Protein AF-0000000083205370 (afdb_homodimer)

pLDDT: mean 94.01, std 11.06, range [28.67, 98.94]

Foldseek 3Di:
DDPPPPPPPPPPPPPPQPAAEDEVVVCPVVADQQARQQVLVVVLVVDPQAGAYEYAYAAERGEHEQPNFDWDFDADFVAFTDIAGESHENESHEHYEYHDNQYEYEYFDGHAHAEAYLYENYEYARYEYYYQEALKWKWAWADADPVQRKTKTFTDPSFAWDDDPQFIKGDGPPDIARQLAWKWKCAVVVLFGDQQRVQATADPPFSRPWGWDDDDVRMIMTDTDTDHGHDDHGIMMMGNHHPSPQARYAHYEHESYENYEYEHYEQQATRHEPYEYEQYEDYEYYAYEQHHDPPDPDSAGYQEEPYEYELAAEEYYHAQYEAARHQYEPYEFFYFKWFFAADDDQFKTKTWAPANSRFQDDRDAAFWKKFWAAQFARDGQDIWGFHGWADPGRTMIMTGTPGGCVPPYDGGIIMTTLRRFYEYEAAQYEYERYAYEHYEDAAQDAYEAEHYEYAEQAAPYEYEADPDHSRTHHAYAHYEAAHYEYEEYNSNNDDHANYEADYPHNDHDQPQFRHEAYAHEHYEAEYQEQAHEAHERYEHAEAAHYEYHYDVPDHYDDDDANEHYESYPNYHHYHYHYPDPDDRGYHYD/DDPPPPPPPPPPPPPPQPAAEDEVVVCPVVADQQARQQVLVVVVVVDPQEHAYEYAYAAERGEHEQPNFDWDFDADFVAFTDIAGESHENESHEHYEYHDNQYEYEYFDGHAHAEAYLYENYEYARYEYYYQEALKWKWAWADADPVQRKTKTFTDPSFAWDDDPQFIKGDGPPDIARQLADKWKCALVVLFGDQQRVQATADPPFSRPWGWDDDDVRMIMTDTDTDHDHDDHGIMMMGNHHPSPQARYAHYEHESYENYEYEHYEFQATRHEPYEYEQYEDYEYYAYEQHHDPPDPDSAGYQEEPYEYELAAEEYYHAQYEAARHQYEPYEFFYFKWFFAADDDQFKTKTWAPANSRFQDDRDAAFWKKFWAAQFARDTQDIWGFHGWADPGRTMIMTGTPGGCVPPYDGGIIMTTLRRFYEYEAAQYEYESYAYEHYEDAAQDAYEAEHYEYAEQAAPYEYEADPDHSRTHHAYAHYEAAHYEYEEYNSNNDDHANYEADYPHNDHDQPQFRHEAYAHEHYEAEYQEQAHEAHERYEHAEAAHYEYHYDVPDHYDDDDANYHYESYPPYHHYHYHYPDPDDRGYHYD

Secondary structure (DSSP, 8-state):
-------------------EEEEGGGGTTSSBTTB-HHHHHHHHHHS-TTS-EEEEPPSSEEEE-STTSEEEEE--TTS--EEEEEEEEEES-EEEEEEEEEEEEEE-SS-EEEEEES-EEEEEEEEEEEESS-SSEEEEEEEEETTTTEEEEE--TTS-EEEETTEEEEEETTEEES--BEEEEEETTTTEEPTTGGGT---TTGGGS-EEEEEETTEEEEE---SSSPPPTT-EEEEEE-TTSS--B-SEEEEEEEEEEEEEEEE--BBS-SEEEEEEEEEEEEEEEE-PPTT-----SBSS-SEEEES-EEEEEEES-EEES-SS-SEEEEEEEEEEEEEEETTEEEEE--SGGGTT-----TT-EEEEE-TTT--EEEEEEEEEEEE-SSSEEEEEESS--TTT--TT-EEEETTS-EEEEEES-EEES-SS-SEEE--SS-EEEES-EEE-SS-SEEE---SSSS-EE---S-EEEES-EE-S--TTSS---SEEE----SS--TT--SEEEEEEES-EEEESSS--EEEESEEEEEEES-EEEE--SS-------SEEEES-EEEEEES-EE-SSS---EEE-/-------------------EEEEGGGGTTSSBTTB-HHHHHHHHHHS-TTS-EEEEPPSSEEEE-STTSEEEEE--TTS--EEEEEEEEEES-EEEEEEEEEEEEEE-SS-EEEEEES-EEEEEEEEEEEESS-SSEEEEEEEEETTTTEEEEE--TTS-EEEETTEEEEEETTEEES--BEEEEEETTTTEEPTTGGGT---TTGGGS-EEEEEETTEEEEE---SSSPPPTT-EEEEEE-TTTS--B-SEEEEEEEEEEEEEEEE--BBS-SEEEEEEEEEEEEEEEE-PPTT-----SBSS-SEEEES-EEEEEEES-EEES-SS-SEEEEEEEEEEEEEEETTEEEEE--SGGGTT-----TT-EEEEE-TTT--EEEEEEEEEEEE-SSSEEEEEESS--TTT--TT-EEEETTS-EEEEEES-EEES-SS-SEEE--SS-EEEES-EEE-SS-SEEE---SSSS-EE---S-EEEES-EE-S---SSS---SEEE----SS--TT--SEEEEEEES-EEEESSS--EEEESEEEEEEES-EEEE--SS-------SEEEES-EEEEEES-EE-SSS---EEE-

Sequence (1178 aa):
MGTVILLVSMVCGTASARTGVIDIADYKGRYDTQDMTPFVYTLLESIPADKPVKLVFPEGTYHFRPEFAAGKYHCITNHDNGYRHFAFPLTGRRNIEIDGGGSEFIFHGRIIPFLIEDSHGVTLRNFTVDWEVPFTLEAKVTTADAETQRVEIEIPDEFGHAVENGKLIMRAEGWEERIPGENIVFDPRTMATAYRSDDYYIPKPDNFDIRVTPTAPGRYELHTRFVRALPPVGTILTFKGVFTQNRHSPAIHATASSGVLVEDVTIHHCGGMGLIAEKADNVTVRRLQVVLRKGSPRMITTTADATHFCNCRGTVLIEECVFENMLDDATNVHGSYVRVTGITAPDQVIARINHPQQAGYEFAGKGDEIDVVDAETLLAKHTLRVKKSERINAHYIRLTFTAPVEGRLTVGDGLENMSWYPELIFRNNVVRNNRARSILVSTPRKVVVEGNTFSSMMSAILFEGDMDHWYESGAVRDVTIRNNRFLDGTYGGADFPTIFINPHQKKEVPGHPYERNITIEGNLFRTFNEQLLRAKSVGGLIFRDNTIELSEKYKPYNDLPTIDIRSSQQVVIKNNRYKKPGKISIVRKMGTVILLVSMVCGTASARTGVIDIADYKGRYDTQDMTPFVYTLLESIPADKPVKLVFPEGTYHFRPEFAAGKYHCITNHDNGYRHFAFPLTGRRNIEIDGGGSEFIFHGRIIPFLIEDSHGVTLRNFTVDWEVPFTLEAKVTTADAETQRVEIEIPDEFGHAVENGKLIMRAEGWEERIPGENIVFDPRTMATAYRSDDYYIPKPDNFDIRVTPTAPGRYELHTRFVRALPPVGTILTFKGVFTQNRHSPAIHATASSGVLVEDVTIHHCGGMGLIAEKADNVTVRRLQVVLRKGSPRMITTTADATHFCNCRGTVLIEECVFENMLDDATNVHGSYVRVTGITAPDQVIARINHPQQAGYEFAGKGDEIDVVDAETLLAKHTLRVKKSERINAHYIRLTFTAPVEGRLTVGDGLENMSWYPELIFRNNVVRNNRARSILVSTPRKVVVEGNTFSSMMSAILFEGDMDHWYESGAVRDVTIRNNRFLDGTYGGADFPTIFINPHQKKEVPGHPYERNITIEGNLFRTFNEQLLRAKSVGGLIFRDNTIELSEKYKPYNDLPTIDIRSSQQVVIKNNRYKKPGKISIVRK

InterPro domains:
  IPR006626 Parallel beta-helix repeat [SM00710] (257-287)
  IPR006626 Parallel beta-helix repeat [SM00710] (313-335)
  IPR006626 Parallel beta-helix repeat [SM00710] (421-443)
  IPR006626 Parallel beta-helix repeat [SM00710] (444-465)
  IPR006626 Parallel beta-helix repeat [SM00710] (476-498)
  IPR006626 Parallel beta-helix repeat [SM00710] (515-545)
  IPR006626 Parallel beta-helix repeat [SM00710] (568-588)
  IPR011050 Pectin lyase fold/virulence factor [SSF51126] (37-551)
  IPR012334 Pectin lyase fold [G3DSA:2.160.20.10] (42-354)
  IPR012334 Pectin lyase fold [G3DSA:2.160.20.10] (423-587)
  IPR056441 GLAA-B, beta-barrel domain II [PF23764] (348-413)
  IPR057275 GLAA-B, beta-barrel domain I [PF23763] (138-237)

Radius of gyration: 34.04 Å; Cα contacts (8 Å, |Δi|>4): 3609; chains: 2; bounding box: 67×118×115 Å

Structure (mmCIF, N/CA/C/O backbone):
data_AF-0000000083205370-model_v1
#
loop_
_entity.id
_entity.type
_entity.pdbx_description
1 polymer 'Right-handed parallel beta-helix repeat-containing protein'
#
loop_
_atom_site.group_PDB
_atom_site.id
_atom_site.type_symbol
_atom_site.label_atom_id
_atom_site.label_alt_id
_atom_site.label_comp_id
_atom_site.label_asym_id
_atom_site.label_entity_id
_atom_site.label_seq_id
_atom_site.pdbx_PDB_ins_code
_atom_site.Cartn_x
_atom_site.Cartn_y
_atom_site.Cartn_z
_atom_site.occupancy
_atom_site.B_iso_or_equiv
_atom_site.auth_seq_id
_atom_site.auth_comp_id
_atom_site.auth_asym_id
_atom_site.auth_atom_id
_atom_site.pdbx_PDB_model_num
ATOM 1 N N . MET A 1 1 ? -24.172 -8.117 -73.812 1 30.84 1 MET A N 1
ATOM 2 C CA . MET A 1 1 ? -23.047 -7.27 -73.438 1 30.84 1 MET A CA 1
ATOM 3 C C . MET A 1 1 ? -22.797 -7.34 -71.938 1 30.84 1 MET A C 1
ATOM 5 O O . MET A 1 1 ? -23.625 -6.906 -71.125 1 30.84 1 MET A O 1
ATOM 9 N N . GLY A 1 2 ? -22.141 -8.43 -71.375 1 31.17 2 GLY A N 1
ATOM 10 C CA . GLY A 1 2 ? -21.891 -8.922 -70.062 1 31.17 2 GLY A CA 1
ATOM 11 C C . GLY A 1 2 ? -20.953 -8.031 -69.25 1 31.17 2 GLY A C 1
ATOM 12 O O . GLY A 1 2 ? -19.844 -7.719 -69.688 1 31.17 2 GLY A O 1
ATOM 13 N N . THR A 1 3 ? -21.578 -7.094 -68.5 1 33.75 3 THR A N 1
ATOM 14 C CA . THR A 1 3 ? -20.844 -6.141 -67.688 1 33.75 3 THR A CA 1
ATOM 15 C C . THR A 1 3 ? -19.922 -6.867 -66.688 1 33.75 3 THR A C 1
ATOM 17 O O . THR A 1 3 ? -20.391 -7.633 -65.875 1 33.75 3 THR A O 1
ATOM 20 N N . VAL A 1 4 ? -18.672 -7.078 -67.062 1 39.31 4 VAL A N 1
ATOM 21 C CA . VAL A 1 4 ? -17.594 -7.621 -66.25 1 39.31 4 VAL A CA 1
ATOM 22 C C . VAL A 1 4 ? -17.281 -6.656 -65.125 1 39.31 4 VAL A C 1
ATOM 24 O O . VAL A 1 4 ? -16.891 -5.508 -65.375 1 39.31 4 VAL A O 1
ATOM 27 N N . ILE A 1 5 ? -18.016 -6.852 -64 1 37.69 5 ILE A N 1
ATOM 28 C CA . ILE A 1 5 ? -17.688 -6.129 -62.781 1 37.69 5 ILE A CA 1
ATOM 29 C C . ILE A 1 5 ? -16.266 -6.516 -62.312 1 37.69 5 ILE A C 1
ATOM 31 O O . ILE A 1 5 ? -16 -7.68 -62.031 1 37.69 5 ILE A O 1
ATOM 35 N N . LEU A 1 6 ? -15.281 -5.75 -62.781 1 32.69 6 LEU A N 1
ATOM 36 C CA . LEU A 1 6 ? -13.906 -5.863 -62.312 1 32.69 6 LEU A CA 1
ATOM 37 C C . LEU A 1 6 ? -13.82 -5.5 -60.812 1 32.69 6 LEU A C 1
ATOM 39 O O . LEU A 1 6 ? -14.117 -4.367 -60.438 1 32.69 6 LEU A O 1
ATOM 43 N N . LEU A 1 7 ? -13.992 -6.516 -59.938 1 30.48 7 LEU A N 1
ATOM 44 C CA . LEU A 1 7 ? -13.727 -6.371 -58.531 1 30.48 7 LEU A CA 1
ATOM 45 C C . LEU A 1 7 ? -12.258 -6.035 -58.281 1 30.48 7 LEU A C 1
ATOM 47 O O . LEU A 1 7 ? -11.375 -6.84 -58.562 1 30.48 7 LEU A O 1
ATOM 51 N N . VAL A 1 8 ? -11.953 -4.727 -58.312 1 35.03 8 VAL A N 1
ATOM 52 C CA . VAL A 1 8 ? -10.633 -4.289 -57.875 1 35.03 8 VAL A CA 1
ATOM 53 C C . VAL A 1 8 ? -10.438 -4.645 -56.375 1 35.03 8 VAL A C 1
ATOM 55 O O . VAL A 1 8 ? -11.188 -4.18 -55.531 1 35.03 8 VAL A O 1
ATOM 58 N N . SER A 1 9 ? -9.836 -5.805 -56.188 1 28.67 9 SER A N 1
ATOM 59 C CA . SER A 1 9 ? -9.367 -6.168 -54.875 1 28.67 9 SER A CA 1
ATOM 60 C C . SER A 1 9 ? -8.312 -5.188 -54.375 1 28.67 9 SER A C 1
ATOM 62 O O . SER A 1 9 ? -7.27 -5.012 -55 1 28.67 9 SER A O 1
ATOM 64 N N . MET A 1 10 ? -8.82 -4.109 -53.781 1 33.59 10 MET A N 1
ATOM 65 C CA . MET A 1 10 ? -7.836 -3.291 -53.062 1 33.59 10 MET A CA 1
ATOM 66 C C . MET A 1 10 ? -7.102 -4.109 -52.031 1 33.59 10 MET A C 1
ATOM 68 O O . MET A 1 10 ? -7.711 -4.582 -51.062 1 33.59 10 MET A O 1
ATOM 72 N N . VAL A 1 11 ? -5.977 -4.633 -52.406 1 35.19 11 VAL A N 1
ATOM 73 C CA . VAL A 1 11 ? -5.008 -5.176 -51.469 1 35.19 11 VAL A CA 1
ATOM 74 C C . VAL A 1 11 ? -4.496 -4.059 -50.562 1 35.19 11 VAL A C 1
ATOM 76 O O . VAL A 1 11 ? -3.877 -3.102 -51.031 1 35.19 11 VAL A O 1
ATOM 79 N N . CYS A 1 12 ? -5.273 -3.801 -49.531 1 33.75 12 CYS A N 1
ATOM 80 C CA . CYS A 1 12 ? -4.691 -3.008 -48.469 1 33.75 12 CYS A CA 1
ATOM 81 C C . CYS A 1 12 ? -3.373 -3.613 -48 1 33.75 12 CYS A C 1
ATOM 83 O O . CYS A 1 12 ? -3.359 -4.691 -47.406 1 33.75 12 CYS A O 1
ATOM 85 N N . GLY A 1 13 ? -2.359 -3.387 -48.719 1 32.84 13 GLY A N 1
ATOM 86 C CA . GLY A 1 13 ? -1.042 -3.676 -48.188 1 32.84 13 GLY A CA 1
ATOM 87 C C . GLY A 1 13 ? -0.828 -3.1 -46.812 1 32.84 13 GLY A C 1
ATOM 88 O O . GLY A 1 13 ? -1.006 -1.898 -46.594 1 32.84 13 GLY A O 1
ATOM 89 N N . THR A 1 14 ? -1.081 -3.947 -45.875 1 36.53 14 THR A N 1
ATOM 90 C CA . THR A 1 14 ? -0.578 -3.568 -44.562 1 36.53 14 THR A CA 1
ATOM 91 C C . THR A 1 14 ? 0.884 -3.139 -44.625 1 36.53 14 THR A C 1
ATOM 93 O O . THR A 1 14 ? 1.743 -3.918 -45.062 1 36.53 14 THR A O 1
ATOM 96 N N . ALA A 1 15 ? 1.089 -1.909 -44.906 1 39.75 15 ALA A N 1
ATOM 97 C CA . ALA A 1 15 ? 2.447 -1.384 -44.781 1 39.75 15 ALA A CA 1
ATOM 98 C C . ALA A 1 15 ? 3.119 -1.896 -43.531 1 39.75 15 ALA A C 1
ATOM 100 O O . ALA A 1 15 ? 2.682 -1.585 -42.406 1 39.75 15 ALA A O 1
ATOM 101 N N . SER A 1 16 ? 3.707 -3.141 -43.469 1 38.28 16 SER A N 1
ATOM 102 C CA . SER A 1 16 ? 4.582 -3.492 -42.375 1 38.28 16 SER A CA 1
ATOM 103 C C . SER A 1 16 ? 5.488 -2.326 -42 1 38.28 16 SER A C 1
ATOM 105 O O . SER A 1 16 ? 6.352 -1.922 -42.781 1 38.28 16 SER A O 1
ATOM 107 N N . ALA A 1 17 ? 5.062 -1.441 -41.344 1 52.12 17 ALA A N 1
ATOM 108 C CA . ALA A 1 17 ? 5.922 -0.361 -40.844 1 52.12 17 ALA A CA 1
ATOM 109 C C . ALA A 1 17 ? 7.289 -0.891 -40.438 1 52.12 17 ALA A C 1
ATOM 111 O O . ALA A 1 17 ? 7.375 -1.871 -39.688 1 52.12 17 ALA A O 1
ATOM 112 N N . ARG A 1 18 ? 8.406 -0.759 -41.094 1 60.19 18 ARG A N 1
ATOM 113 C CA . ARG A 1 18 ? 9.789 -1.154 -40.812 1 60.19 18 ARG A CA 1
ATOM 114 C C . ARG A 1 18 ? 10.141 -0.918 -39.344 1 60.19 18 ARG A C 1
ATOM 116 O O . ARG A 1 18 ? 10 0.197 -38.844 1 60.19 18 ARG A O 1
ATOM 123 N N . THR A 1 19 ? 10.336 -2.156 -38.562 1 76 19 THR A N 1
ATOM 124 C CA . THR A 1 19 ? 10.734 -2.098 -37.156 1 76 19 THR A CA 1
ATOM 125 C C . THR A 1 19 ? 12.078 -1.383 -37 1 76 19 THR A C 1
ATOM 127 O O . THR A 1 19 ? 13.062 -1.764 -37.625 1 76 19 THR A O 1
ATOM 130 N N . GLY A 1 20 ? 12.039 -0.153 -36.5 1 89.94 20 GLY A N 1
ATOM 131 C CA . GLY A 1 20 ? 13.281 0.535 -36.188 1 89.94 20 GLY A CA 1
ATOM 132 C C . GLY A 1 20 ? 14.117 -0.167 -35.156 1 89.94 20 GLY A C 1
ATOM 133 O O . GLY A 1 20 ? 13.578 -0.82 -34.25 1 89.94 20 GLY A O 1
ATOM 134 N N . VAL A 1 21 ? 15.477 -0.232 -35.406 1 96.69 21 VAL A N 1
ATOM 135 C CA . VAL A 1 21 ? 16.406 -0.82 -34.438 1 96.69 21 VAL A CA 1
ATOM 136 C C . VAL A 1 21 ? 17.141 0.287 -33.719 1 96.69 21 VAL A C 1
ATOM 138 O O . VAL A 1 21 ? 17.672 1.214 -34.312 1 96.69 21 VAL A O 1
ATOM 141 N N . ILE A 1 22 ? 17.078 0.198 -32.406 1 97.38 22 ILE A N 1
ATOM 142 C CA . ILE A 1 22 ? 17.859 1.081 -31.531 1 97.38 22 ILE A CA 1
ATOM 143 C C . ILE A 1 22 ? 18.922 0.274 -30.797 1 97.38 22 ILE A C 1
ATOM 145 O O . ILE A 1 22 ? 18.594 -0.589 -29.984 1 97.38 22 ILE A O 1
ATOM 149 N N . ASP A 1 23 ? 20.172 0.551 -31.141 1 97.81 23 ASP A N 1
ATOM 150 C CA . ASP A 1 23 ? 21.297 -0.095 -30.469 1 97.81 23 ASP A CA 1
ATOM 151 C C . ASP A 1 23 ? 21.734 0.699 -29.25 1 97.81 23 ASP A C 1
ATOM 153 O O . ASP A 1 23 ? 22.203 1.829 -29.375 1 97.81 23 ASP A O 1
ATOM 157 N N . ILE A 1 24 ? 21.641 0.1 -28.094 1 97.69 24 ILE A N 1
ATOM 158 C CA . ILE A 1 24 ? 21.984 0.771 -26.844 1 97.69 24 ILE A CA 1
ATOM 159 C C . ILE A 1 24 ? 23.453 1.18 -26.875 1 97.69 24 ILE A C 1
ATOM 161 O O . ILE A 1 24 ? 23.828 2.166 -26.234 1 97.69 24 ILE A O 1
ATOM 165 N N . ALA A 1 25 ? 24.234 0.468 -27.703 1 96.5 25 ALA A N 1
ATOM 166 C CA . ALA A 1 25 ? 25.656 0.792 -27.844 1 96.5 25 ALA A CA 1
ATOM 167 C C . ALA A 1 25 ? 25.844 2.209 -28.391 1 96.5 25 ALA A C 1
ATOM 169 O O . ALA A 1 25 ? 26.844 2.865 -28.078 1 96.5 25 ALA A O 1
ATOM 170 N N . ASP A 1 26 ? 24.891 2.711 -29.094 1 95.94 26 ASP A N 1
ATOM 171 C CA . ASP A 1 26 ? 24.969 4.043 -29.703 1 95.94 26 ASP A CA 1
ATOM 172 C C . ASP A 1 26 ? 24.812 5.129 -28.641 1 95.94 26 ASP A C 1
ATOM 174 O O . ASP A 1 26 ? 25.094 6.301 -28.891 1 95.94 26 ASP A O 1
ATOM 178 N N . TYR A 1 27 ? 24.422 4.734 -27.516 1 95.06 27 TYR A N 1
ATOM 179 C CA . TYR A 1 27 ? 24.172 5.695 -26.438 1 95.06 27 TYR A CA 1
ATOM 180 C C . TYR A 1 27 ? 25.281 5.617 -25.391 1 95.06 27 TYR A C 1
ATOM 182 O O . TYR A 1 27 ? 25.109 6.102 -24.266 1 95.06 27 TYR A O 1
ATOM 190 N N . LYS A 1 28 ? 26.328 4.992 -25.797 1 91.12 28 LYS A N 1
ATOM 191 C CA . LYS A 1 28 ? 27.453 4.906 -24.875 1 91.12 28 LYS A CA 1
ATOM 192 C C . LYS A 1 28 ? 27.812 6.281 -24.328 1 91.12 28 LYS A C 1
ATOM 194 O O . LYS A 1 28 ? 27.891 7.258 -25.078 1 91.12 28 LYS A O 1
ATOM 199 N N . GLY A 1 29 ? 27.984 6.418 -22.984 1 91.19 29 GLY A N 1
ATOM 200 C CA . GLY A 1 29 ? 28.266 7.684 -22.344 1 91.19 29 GLY A CA 1
ATOM 201 C C . GLY A 1 29 ? 27.031 8.367 -21.797 1 91.19 29 GLY A C 1
ATOM 202 O O . GLY A 1 29 ? 27.125 9.281 -20.969 1 91.19 29 GLY A O 1
ATOM 203 N N . ARG A 1 30 ? 25.859 7.789 -22.156 1 91 30 ARG A N 1
ATOM 204 C CA . ARG A 1 30 ? 24.609 8.406 -21.734 1 91 30 ARG A CA 1
ATOM 205 C C . ARG A 1 30 ? 23.938 7.586 -20.641 1 91 30 ARG A C 1
ATOM 207 O O . ARG A 1 30 ? 22.859 7.965 -20.156 1 91 30 ARG A O 1
ATOM 214 N N . TYR A 1 31 ? 24.484 6.465 -20.328 1 93.31 31 TYR A N 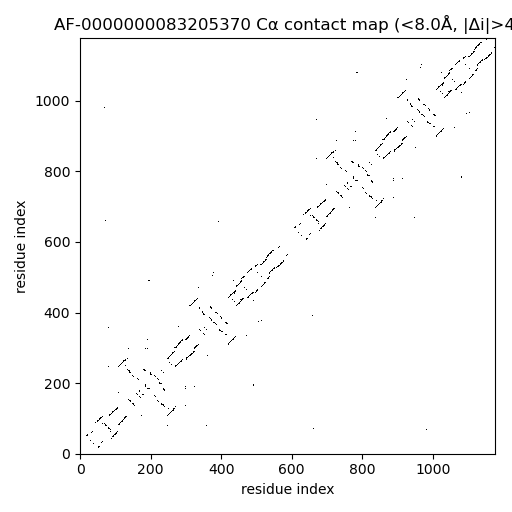1
ATOM 215 C CA . TYR A 1 31 ? 23.922 5.629 -19.266 1 93.31 31 TYR A CA 1
ATOM 216 C C . TYR A 1 31 ? 25.031 5.117 -18.344 1 93.31 31 TYR A C 1
ATOM 218 O O . TYR A 1 31 ? 26.219 5.211 -18.672 1 93.31 31 TYR A O 1
ATOM 226 N N . ASP A 1 32 ? 24.656 4.695 -17.125 1 95.19 32 ASP A N 1
ATOM 227 C CA . ASP A 1 32 ? 25.484 4.051 -16.109 1 95.19 32 ASP A CA 1
ATOM 228 C C . ASP A 1 32 ? 25.141 2.57 -15.977 1 95.19 32 ASP A C 1
ATOM 230 O O . ASP A 1 32 ? 24.016 2.227 -15.609 1 95.19 32 ASP A O 1
ATOM 234 N N . THR A 1 33 ? 26.094 1.694 -16.281 1 97.44 33 THR A N 1
ATOM 235 C CA . THR A 1 33 ? 25.844 0.261 -16.203 1 97.44 33 THR A CA 1
ATOM 236 C C . THR A 1 33 ? 25.516 -0.151 -14.766 1 97.44 33 THR A C 1
ATOM 238 O O . THR A 1 33 ? 24.984 -1.239 -14.531 1 97.44 33 THR A O 1
ATOM 241 N N . GLN A 1 34 ? 25.844 0.709 -13.828 1 97.31 34 GLN A N 1
ATOM 242 C CA . GLN A 1 34 ? 25.578 0.404 -12.43 1 97.31 34 GLN A CA 1
ATOM 243 C C . GLN A 1 34 ? 24.141 0.763 -12.062 1 97.31 34 GLN A C 1
ATOM 245 O O . GLN A 1 34 ? 23.656 0.405 -10.984 1 97.31 34 GLN A O 1
ATOM 250 N N . ASP A 1 35 ? 23.516 1.45 -12.891 1 97.75 35 ASP A N 1
ATOM 251 C CA . ASP A 1 35 ? 22.094 1.704 -12.789 1 97.75 35 ASP A CA 1
ATOM 252 C C . ASP A 1 35 ? 21.516 2.18 -14.117 1 97.75 35 ASP A C 1
ATOM 254 O O . ASP A 1 35 ? 21.531 3.377 -14.414 1 97.75 35 ASP A O 1
ATOM 258 N N . MET A 1 36 ? 20.922 1.327 -14.859 1 97.94 36 MET A N 1
ATOM 259 C CA . MET A 1 36 ? 20.406 1.585 -16.203 1 97.94 36 MET A CA 1
ATOM 260 C C . MET A 1 36 ? 19 2.15 -16.141 1 97.94 36 MET A C 1
ATOM 262 O O . MET A 1 36 ? 18.469 2.629 -17.141 1 97.94 36 MET A O 1
ATOM 266 N N . THR A 1 37 ? 18.359 2.24 -14.969 1 97.5 37 THR A N 1
ATOM 267 C CA . THR A 1 37 ? 16.922 2.465 -14.812 1 97.5 37 THR A CA 1
ATOM 268 C C . THR A 1 37 ? 16.531 3.824 -15.375 1 97.5 37 THR A C 1
ATOM 270 O O . THR A 1 37 ? 15.625 3.914 -16.203 1 97.5 37 THR A O 1
ATOM 273 N N . PRO A 1 38 ? 17.25 4.93 -15.008 1 94.06 38 PRO A N 1
ATOM 274 C CA . PRO A 1 38 ? 16.844 6.23 -15.547 1 94.06 38 PRO A CA 1
ATOM 275 C C . PRO A 1 38 ? 17 6.316 -17.062 1 94.06 38 PRO A C 1
ATOM 277 O O . PRO A 1 38 ? 16.172 6.934 -17.734 1 94.06 38 PRO A O 1
ATOM 280 N N . PHE A 1 39 ? 18.047 5.695 -17.625 1 95.19 39 PHE A N 1
ATOM 281 C CA . PHE A 1 39 ? 18.312 5.727 -19.062 1 95.19 39 PHE A CA 1
ATOM 282 C C . PHE A 1 39 ? 17.219 4.996 -19.828 1 95.19 39 PHE A C 1
ATOM 284 O O . PHE A 1 39 ? 16.672 5.52 -20.797 1 95.19 39 PHE A O 1
ATOM 291 N N . VAL A 1 40 ? 16.812 3.775 -19.328 1 97.25 40 VAL A N 1
ATOM 292 C CA . VAL A 1 40 ? 15.805 2.947 -19.984 1 97.25 40 VAL A CA 1
ATOM 293 C C . VAL A 1 40 ? 14.453 3.656 -19.953 1 97.25 40 VAL A C 1
ATOM 295 O O . VAL A 1 40 ? 13.758 3.711 -20.969 1 97.25 40 VAL A O 1
ATOM 298 N N . TYR A 1 41 ? 14.156 4.203 -18.844 1 94.81 41 TYR A N 1
ATOM 299 C CA . TYR A 1 41 ? 12.891 4.922 -18.703 1 94.81 41 TYR A CA 1
ATOM 300 C C . TYR A 1 41 ? 12.805 6.07 -19.703 1 94.81 41 TYR A C 1
ATOM 302 O O . TYR A 1 41 ? 11.812 6.195 -20.422 1 94.81 41 TYR A O 1
ATOM 310 N N . THR A 1 42 ? 13.844 6.855 -19.766 1 92.38 42 THR A N 1
ATOM 311 C CA . THR A 1 42 ? 13.875 8.016 -20.656 1 92.38 42 THR A CA 1
ATOM 312 C C . THR A 1 42 ? 13.836 7.59 -22.109 1 92.38 42 THR A C 1
ATOM 314 O O . THR A 1 42 ? 13.141 8.195 -22.938 1 92.38 42 THR A O 1
ATOM 317 N N . LEU A 1 43 ? 14.594 6.59 -22.422 1 94.88 43 LEU A N 1
ATOM 318 C CA . LEU A 1 43 ? 14.625 6.074 -23.797 1 94.88 43 LEU A CA 1
ATOM 319 C C . LEU A 1 43 ? 13.234 5.605 -24.219 1 94.88 43 LEU A C 1
ATOM 321 O O . LEU A 1 43 ? 12.758 5.98 -25.297 1 94.88 43 LEU A O 1
ATOM 325 N N . LEU A 1 44 ? 12.547 4.84 -23.406 1 96.31 44 LEU A N 1
ATOM 326 C CA . LEU A 1 44 ? 11.219 4.324 -23.734 1 96.31 44 LEU A CA 1
ATOM 327 C C . LEU A 1 44 ? 10.227 5.465 -23.906 1 96.31 44 LEU A C 1
ATOM 329 O O . LEU A 1 44 ? 9.383 5.422 -24.797 1 96.31 44 LEU A O 1
ATOM 333 N N . GLU A 1 45 ? 10.352 6.449 -23.078 1 92.19 45 GLU A N 1
ATOM 334 C CA . GLU A 1 45 ? 9.461 7.602 -23.156 1 92.19 45 GLU A CA 1
ATOM 335 C C . GLU A 1 45 ? 9.656 8.367 -24.453 1 92.19 45 GLU A C 1
ATOM 337 O O . GLU A 1 45 ? 8.719 9 -24.953 1 92.19 45 GLU A O 1
ATOM 342 N N . SER A 1 46 ? 10.844 8.266 -25 1 92.19 46 SER A N 1
ATOM 343 C CA . SER A 1 46 ? 11.164 9.023 -26.203 1 92.19 46 SER A CA 1
ATOM 344 C C . SER A 1 46 ? 10.641 8.328 -27.453 1 92.19 46 SER A C 1
ATOM 346 O O . SER A 1 46 ? 10.586 8.922 -28.531 1 92.19 46 SER A O 1
ATOM 348 N N . ILE A 1 47 ? 10.195 7.102 -27.297 1 95.31 47 ILE A N 1
ATOM 349 C CA . ILE A 1 47 ? 9.695 6.316 -28.422 1 95.31 47 ILE A CA 1
ATOM 350 C C . ILE A 1 47 ? 8.172 6.352 -28.438 1 95.31 47 ILE A C 1
ATOM 352 O O . ILE A 1 47 ? 7.523 5.945 -27.469 1 95.31 47 ILE A O 1
ATOM 356 N N . PRO A 1 48 ? 7.586 6.82 -29.516 1 94.19 48 PRO A N 1
ATOM 357 C CA . PRO A 1 48 ? 6.125 6.766 -29.562 1 94.19 48 PRO A CA 1
ATOM 358 C C . PRO A 1 48 ? 5.578 5.359 -29.328 1 94.19 48 PRO A C 1
ATOM 360 O O . PRO A 1 48 ? 6.137 4.383 -29.828 1 94.19 48 PRO A O 1
ATOM 363 N N . ALA A 1 49 ? 4.512 5.258 -28.594 1 90.75 49 ALA A N 1
ATOM 364 C CA . ALA A 1 49 ? 3.996 3.986 -28.109 1 90.75 49 ALA A CA 1
ATOM 365 C C . ALA A 1 49 ? 3.572 3.08 -29.25 1 90.75 49 ALA A C 1
ATOM 367 O O . ALA A 1 49 ? 3.684 1.855 -29.172 1 90.75 49 ALA A O 1
ATOM 368 N N . ASP A 1 50 ? 3.139 3.619 -30.344 1 92.19 50 ASP A N 1
ATOM 369 C CA . ASP A 1 50 ? 2.602 2.84 -31.453 1 92.19 50 ASP A CA 1
ATOM 370 C C . ASP A 1 50 ? 3.68 2.549 -32.5 1 92.19 50 ASP A C 1
ATOM 372 O O . ASP A 1 50 ? 3.41 1.911 -33.5 1 92.19 50 ASP A O 1
ATOM 376 N N . LYS A 1 51 ? 4.914 2.906 -32.219 1 94.69 51 LYS A N 1
ATOM 377 C CA . LYS A 1 51 ? 6.012 2.666 -33.125 1 94.69 51 LYS A CA 1
ATOM 378 C C . LYS A 1 51 ? 6.711 1.344 -32.844 1 94.69 51 LYS A C 1
ATOM 380 O O . LYS A 1 51 ? 7.242 1.151 -31.734 1 94.69 51 LYS A O 1
ATOM 385 N N . PRO A 1 52 ? 6.656 0.447 -33.812 1 97.06 52 PRO A N 1
ATOM 386 C CA . PRO A 1 52 ? 7.43 -0.782 -33.625 1 97.06 52 PRO A CA 1
ATOM 387 C C . PRO A 1 52 ? 8.93 -0.517 -33.469 1 97.06 52 PRO A C 1
ATOM 389 O O . PRO A 1 52 ? 9.484 0.327 -34.156 1 97.06 52 PRO A O 1
ATOM 392 N N . VAL A 1 53 ? 9.555 -1.18 -32.5 1 97.94 53 VAL A N 1
ATOM 393 C CA . VAL A 1 53 ? 10.961 -0.897 -32.25 1 97.94 53 VAL A CA 1
ATOM 394 C C . VAL A 1 53 ? 11.633 -2.111 -31.609 1 97.94 53 VAL A C 1
ATOM 396 O O . VAL A 1 53 ? 10.984 -2.863 -30.875 1 97.94 53 VAL A O 1
ATOM 399 N N . LYS A 1 54 ? 12.867 -2.355 -32.031 1 98.38 54 LYS A N 1
ATOM 400 C CA . LYS A 1 54 ? 13.734 -3.336 -31.391 1 98.38 54 LYS A CA 1
ATOM 401 C C . LYS A 1 54 ? 14.875 -2.65 -30.641 1 98.38 54 LYS A C 1
ATOM 403 O O . LYS A 1 54 ? 15.648 -1.893 -31.234 1 98.38 54 LYS A O 1
ATOM 408 N N . LEU A 1 55 ? 14.945 -2.84 -29.328 1 98.5 55 LEU A N 1
ATOM 409 C CA . LEU A 1 55 ? 16.062 -2.379 -28.516 1 98.5 55 LEU A CA 1
ATOM 410 C C . LEU A 1 55 ? 17.094 -3.488 -28.328 1 98.5 55 LEU A C 1
ATOM 412 O O . LEU A 1 55 ? 16.766 -4.562 -27.828 1 98.5 55 LEU A O 1
ATOM 416 N N . VAL A 1 56 ? 18.328 -3.227 -28.719 1 98.69 56 VAL A N 1
ATOM 417 C CA . VAL A 1 56 ? 19.359 -4.246 -28.656 1 98.69 56 VAL A CA 1
ATOM 418 C C . VAL A 1 56 ? 20.453 -3.814 -27.672 1 98.69 56 VAL A C 1
ATOM 420 O O . VAL A 1 56 ? 21.047 -2.744 -27.844 1 98.69 56 VAL A O 1
ATOM 423 N N . PHE A 1 57 ? 20.734 -4.656 -26.672 1 98.56 57 PHE A N 1
ATOM 424 C CA . PHE A 1 57 ? 21.812 -4.398 -25.719 1 98.56 57 PHE A CA 1
ATOM 425 C C . PHE A 1 57 ? 23.094 -5.062 -26.188 1 98.56 57 PHE A C 1
ATOM 427 O O . PHE A 1 57 ? 23.094 -6.223 -26.594 1 98.56 57 PHE A O 1
ATOM 434 N N . PRO A 1 58 ? 24.219 -4.34 -26.141 1 97.69 58 PRO A N 1
ATOM 435 C CA . PRO A 1 58 ? 25.484 -5.078 -26.281 1 97.69 58 PRO A CA 1
ATOM 436 C C . PRO A 1 58 ? 25.75 -6.004 -25.094 1 97.69 58 PRO A C 1
ATOM 438 O O . PRO A 1 58 ? 25.359 -5.695 -23.969 1 97.69 58 PRO A O 1
ATOM 441 N N . GLU A 1 59 ? 26.359 -7.129 -25.391 1 98.06 59 GLU A N 1
ATOM 442 C CA . GLU A 1 59 ? 26.625 -8.094 -24.328 1 98.06 59 GLU A CA 1
ATOM 443 C C . GLU A 1 59 ? 27.359 -7.438 -23.156 1 98.06 59 GLU A C 1
ATOM 445 O O . GLU A 1 59 ? 28.328 -6.719 -23.359 1 98.06 59 GLU A O 1
ATOM 450 N N . GLY A 1 60 ? 26.766 -7.57 -22 1 98.12 60 GLY A N 1
ATOM 451 C CA . GLY A 1 60 ? 27.359 -6.992 -20.797 1 98.12 60 GLY A CA 1
ATOM 452 C C . GLY A 1 60 ? 26.547 -7.277 -19.547 1 98.12 60 GLY A C 1
ATOM 453 O O . GLY A 1 60 ? 25.625 -8.102 -19.578 1 98.12 60 GLY A O 1
ATOM 454 N N . THR A 1 61 ? 27.062 -6.742 -18.406 1 98.69 61 THR A N 1
ATOM 455 C CA . THR A 1 61 ? 26.328 -6.785 -17.156 1 98.69 61 THR A CA 1
ATOM 456 C C . THR A 1 61 ? 25.734 -5.422 -16.828 1 98.69 61 THR A C 1
ATOM 458 O O . THR A 1 61 ? 26.453 -4.418 -16.766 1 98.69 61 THR A O 1
ATOM 461 N N . TYR A 1 62 ? 24.438 -5.352 -16.703 1 98.75 62 TYR A N 1
ATOM 462 C CA . TYR A 1 62 ? 23.703 -4.113 -16.438 1 98.75 62 TYR A CA 1
ATOM 463 C C . TYR A 1 62 ? 22.922 -4.203 -15.133 1 98.75 62 TYR A C 1
ATOM 465 O O . TYR A 1 62 ? 22.219 -5.184 -14.891 1 98.75 62 TYR A O 1
ATOM 473 N N . HIS A 1 63 ? 23.125 -3.217 -14.258 1 98.69 63 HIS A N 1
ATOM 474 C CA . HIS A 1 63 ? 22.391 -3.166 -12.992 1 98.69 63 HIS A CA 1
ATOM 475 C C . HIS A 1 63 ? 21.188 -2.24 -13.086 1 98.69 63 HIS A C 1
ATOM 477 O O . HIS A 1 63 ? 21.203 -1.264 -13.844 1 98.69 63 HIS A O 1
ATOM 483 N N . PHE A 1 64 ? 20.109 -2.541 -12.406 1 98.69 64 PHE A N 1
ATOM 484 C CA . PHE A 1 64 ? 18.859 -1.772 -12.359 1 98.69 64 PHE A CA 1
ATOM 485 C C . PHE A 1 64 ? 18.422 -1.556 -10.914 1 98.69 64 PHE A C 1
ATOM 487 O O . PHE A 1 64 ? 18.406 -2.496 -10.117 1 98.69 64 PHE A O 1
ATOM 494 N N . ARG A 1 65 ? 18.031 -0.341 -10.547 1 97.81 65 ARG A N 1
ATOM 495 C CA . ARG A 1 65 ? 17.656 0.035 -9.188 1 97.81 65 ARG A CA 1
ATOM 496 C C . ARG A 1 65 ? 16.297 0.726 -9.156 1 97.81 65 ARG A C 1
ATOM 498 O O . ARG A 1 65 ? 15.906 1.375 -10.133 1 97.81 65 ARG A O 1
ATOM 505 N N . PRO A 1 66 ? 15.555 0.673 -8.039 1 97.5 66 PRO A N 1
ATOM 506 C CA . PRO A 1 66 ? 14.18 1.165 -7.992 1 97.5 66 PRO A CA 1
ATOM 507 C C . PRO A 1 66 ? 14.094 2.686 -7.871 1 97.5 66 PRO A C 1
ATOM 509 O O . PRO A 1 66 ? 13.062 3.279 -8.188 1 97.5 66 PRO A O 1
ATOM 512 N N . GLU A 1 67 ? 15.055 3.367 -7.453 1 94.31 67 GLU A N 1
ATOM 513 C CA . GLU A 1 67 ? 14.977 4.766 -7.039 1 94.31 67 GLU A CA 1
ATOM 514 C C . GLU A 1 67 ? 14.352 5.629 -8.133 1 94.31 67 GLU A C 1
ATOM 516 O O . GLU A 1 67 ? 13.383 6.355 -7.875 1 94.31 67 GLU A O 1
ATOM 521 N N . PHE A 1 68 ? 14.844 5.492 -9.422 1 93.5 68 PHE A N 1
ATOM 522 C CA . PHE A 1 68 ? 14.367 6.344 -10.508 1 93.5 68 PHE A CA 1
ATOM 523 C C . PHE A 1 68 ? 13.445 5.566 -11.438 1 93.5 68 PHE A C 1
ATOM 525 O O . PHE A 1 68 ? 13.172 6.004 -12.555 1 93.5 68 PHE A O 1
ATOM 532 N N . ALA A 1 69 ? 12.977 4.414 -10.938 1 97.81 69 ALA A N 1
ATOM 533 C CA . ALA A 1 69 ? 12.086 3.6 -11.758 1 97.81 69 ALA A CA 1
ATOM 534 C C . ALA A 1 69 ? 10.68 4.191 -11.797 1 97.81 69 ALA A C 1
ATOM 536 O O . ALA A 1 69 ? 10.25 4.832 -10.836 1 97.81 69 ALA A O 1
ATOM 537 N N . ALA A 1 70 ? 10.039 3.967 -12.93 1 97.69 70 ALA A N 1
ATOM 538 C CA . ALA A 1 70 ? 8.609 4.254 -12.953 1 97.69 70 ALA A CA 1
ATOM 539 C C . ALA A 1 70 ? 7.883 3.521 -11.828 1 97.69 70 ALA A C 1
ATOM 541 O O . ALA A 1 70 ? 8.211 2.373 -11.516 1 97.69 70 ALA A O 1
ATOM 542 N N . GLY A 1 71 ? 6.969 4.238 -11.188 1 97.38 71 GLY A N 1
ATOM 543 C CA . GLY A 1 71 ? 6.285 3.602 -10.078 1 97.38 71 GLY A CA 1
ATOM 544 C C . GLY A 1 71 ? 4.801 3.908 -10.031 1 97.38 71 GLY A C 1
ATOM 545 O O . GLY A 1 71 ? 4.379 5.004 -10.406 1 97.38 71 GLY A O 1
ATOM 546 N N . LYS A 1 72 ? 3.998 2.965 -9.609 1 96.5 72 LYS A N 1
ATOM 547 C CA . LYS A 1 72 ? 2.566 3.117 -9.367 1 96.5 72 LYS A CA 1
ATOM 548 C C . LYS A 1 72 ? 2.035 1.982 -8.492 1 96.5 72 LYS A C 1
ATOM 550 O O . LYS A 1 72 ? 2.723 0.98 -8.281 1 96.5 72 LYS A O 1
ATOM 555 N N . TYR A 1 73 ? 0.876 2.209 -7.863 1 96.19 73 TYR A N 1
ATOM 556 C CA . TYR A 1 73 ? 0.173 1.077 -7.27 1 96.19 73 TYR A CA 1
ATOM 557 C C . TYR A 1 73 ? -0.249 0.075 -8.336 1 96.19 73 TYR A C 1
ATOM 559 O O . TYR A 1 73 ? -0.707 0.462 -9.414 1 96.19 73 TYR A O 1
ATOM 567 N N . HIS A 1 74 ? 0.029 -1.104 -8.047 1 96.19 74 HIS A N 1
ATOM 568 C CA . HIS A 1 74 ? -0.163 -2.133 -9.062 1 96.19 74 HIS A CA 1
ATOM 569 C C . HIS A 1 74 ? -0.706 -3.418 -8.445 1 96.19 74 HIS A C 1
ATOM 571 O O . HIS A 1 74 ? -0.213 -3.875 -7.414 1 96.19 74 HIS A O 1
ATOM 577 N N . CYS A 1 75 ? -1.828 -3.887 -9.039 1 95.56 75 CYS A N 1
ATOM 578 C CA . CYS A 1 75 ? -2.414 -5.164 -8.648 1 95.56 75 CYS A CA 1
ATOM 579 C C . CYS A 1 75 ? -1.934 -6.285 -9.562 1 95.56 75 CYS A C 1
ATOM 581 O O . CYS A 1 75 ? -2.016 -6.176 -10.781 1 95.56 75 CYS A O 1
ATOM 583 N N . ILE A 1 76 ? -1.405 -7.285 -8.945 1 95.81 76 ILE A N 1
ATOM 584 C CA . ILE A 1 76 ? -0.952 -8.469 -9.664 1 95.81 76 ILE A CA 1
ATOM 585 C C . ILE A 1 76 ? -1.629 -9.711 -9.094 1 95.81 76 ILE A C 1
ATOM 587 O O . ILE A 1 76 ? -1.433 -10.047 -7.926 1 95.81 76 ILE A O 1
ATOM 591 N N . THR A 1 77 ? -2.441 -10.336 -9.914 1 94.44 77 THR A N 1
ATOM 592 C CA . THR A 1 77 ? -3.109 -11.539 -9.43 1 94.44 77 THR A CA 1
ATOM 593 C C . THR A 1 77 ? -2.092 -12.539 -8.891 1 94.44 77 THR A C 1
ATOM 595 O O . THR A 1 77 ? -1.015 -12.711 -9.461 1 94.44 77 THR A O 1
ATOM 598 N N . ASN A 1 78 ? -2.43 -13.117 -7.727 1 93.69 78 ASN A N 1
ATOM 599 C CA . ASN A 1 78 ? -1.637 -14.125 -7.035 1 93.69 78 ASN A CA 1
ATOM 600 C C . ASN A 1 78 ? -0.347 -13.531 -6.473 1 93.69 78 ASN A C 1
ATOM 602 O O . ASN A 1 78 ? 0.587 -14.273 -6.148 1 93.69 78 ASN A O 1
ATOM 606 N N . HIS A 1 79 ? -0.234 -12.195 -6.508 1 95 79 HIS A N 1
ATOM 607 C CA . HIS A 1 79 ? 0.805 -11.453 -5.797 1 95 79 HIS A CA 1
ATOM 608 C C . HIS A 1 79 ? 0.203 -10.516 -4.762 1 95 79 HIS A C 1
ATOM 610 O O . HIS A 1 79 ? -1.021 -10.398 -4.66 1 95 79 HIS A O 1
ATOM 616 N N . ASP A 1 80 ? 1.05 -9.977 -3.992 1 92.69 80 ASP A N 1
ATOM 617 C CA . ASP A 1 80 ? 0.641 -8.969 -3.018 1 92.69 80 ASP A CA 1
ATOM 618 C C . ASP A 1 80 ? 0.581 -7.582 -3.65 1 92.69 80 ASP A C 1
ATOM 620 O O . ASP A 1 80 ? 1.558 -7.121 -4.242 1 92.69 80 ASP A O 1
ATOM 624 N N . ASN A 1 81 ? -0.583 -6.973 -3.484 1 92.94 81 ASN A N 1
ATOM 625 C CA . ASN A 1 81 ? -0.75 -5.641 -4.062 1 92.94 81 ASN A CA 1
ATOM 626 C C . ASN A 1 81 ? 0.1 -4.605 -3.336 1 92.94 81 ASN A C 1
ATOM 628 O O . ASN A 1 81 ? 0.474 -4.801 -2.178 1 92.94 81 ASN A O 1
ATOM 632 N N . GLY A 1 82 ? 0.458 -3.555 -4.039 1 93.88 82 GLY A N 1
ATOM 633 C CA . GLY A 1 82 ? 1.212 -2.469 -3.436 1 93.88 82 GLY A CA 1
ATOM 634 C C . GLY A 1 82 ? 1.815 -1.521 -4.457 1 93.88 82 GLY A C 1
ATOM 635 O O . GLY A 1 82 ? 1.613 -1.687 -5.66 1 93.88 82 GLY A O 1
ATOM 636 N N . TYR A 1 83 ? 2.441 -0.458 -3.971 1 95.06 83 TYR A N 1
ATOM 637 C CA . TYR A 1 83 ? 3.201 0.423 -4.852 1 95.06 83 TYR A CA 1
ATOM 638 C C . TYR A 1 83 ? 4.43 -0.288 -5.406 1 95.06 83 TYR A C 1
ATOM 640 O O . TYR A 1 83 ? 5.195 -0.893 -4.652 1 95.06 83 TYR A O 1
ATOM 648 N N . ARG A 1 84 ? 4.535 -0.275 -6.73 1 97.38 84 ARG A N 1
ATOM 649 C CA . ARG A 1 84 ? 5.598 -1.031 -7.387 1 97.38 84 ARG A CA 1
ATOM 650 C C . ARG A 1 84 ? 6.449 -0.126 -8.273 1 97.38 84 ARG A C 1
ATOM 652 O O . ARG A 1 84 ? 5.992 0.931 -8.711 1 97.38 84 ARG A O 1
ATOM 659 N N . HIS A 1 85 ? 7.711 -0.566 -8.438 1 98.19 85 HIS A N 1
ATOM 660 C CA . HIS A 1 85 ? 8.664 0.073 -9.344 1 98.19 85 HIS A CA 1
ATOM 661 C C . HIS A 1 85 ? 8.977 -0.823 -10.539 1 98.19 85 HIS A C 1
ATOM 663 O O . HIS A 1 85 ? 9.078 -2.043 -10.391 1 98.19 85 HIS A O 1
ATOM 669 N N . PHE A 1 86 ? 9.156 -0.236 -11.703 1 98.75 86 PHE A N 1
ATOM 670 C CA . PHE A 1 86 ? 9.344 -1.015 -12.922 1 98.75 86 PHE A CA 1
ATOM 671 C C . PHE A 1 86 ? 10.602 -0.577 -13.664 1 98.75 86 PHE A C 1
ATOM 673 O O . PHE A 1 86 ? 10.766 0.605 -13.969 1 98.75 86 PHE A O 1
ATOM 680 N N . ALA A 1 87 ? 11.484 -1.483 -13.953 1 98.75 87 ALA A N 1
ATOM 681 C CA . ALA A 1 87 ? 12.695 -1.165 -14.711 1 98.75 87 ALA A CA 1
ATOM 682 C C . ALA A 1 87 ? 12.367 -0.936 -16.188 1 98.75 87 ALA A C 1
ATOM 684 O O . ALA A 1 87 ? 12.805 0.053 -16.781 1 98.75 87 ALA A O 1
ATOM 685 N N . PHE A 1 88 ? 11.602 -1.865 -16.828 1 98.81 88 PHE A N 1
ATOM 686 C CA . PHE A 1 88 ? 11.125 -1.76 -18.203 1 98.81 88 PHE A CA 1
ATOM 687 C C . PHE A 1 88 ? 9.609 -1.653 -18.25 1 98.81 88 PHE A C 1
ATOM 689 O O . PHE A 1 88 ? 8.914 -2.65 -18.453 1 98.81 88 PHE A O 1
ATOM 696 N N . PRO A 1 89 ? 9.078 -0.443 -18.031 1 98.5 89 PRO A N 1
ATOM 697 C CA . PRO A 1 89 ? 7.633 -0.256 -18.141 1 98.5 89 PRO A CA 1
ATOM 698 C C . PRO A 1 89 ? 7.145 -0.23 -19.578 1 98.5 89 PRO A C 1
ATOM 700 O O . PRO A 1 89 ? 7.023 0.844 -20.172 1 98.5 89 PRO A O 1
ATOM 703 N N . LEU A 1 90 ? 6.867 -1.351 -20.188 1 98.69 90 LEU A N 1
ATOM 704 C CA . LEU A 1 90 ? 6.371 -1.467 -21.547 1 98.69 90 LEU A CA 1
ATOM 705 C C . LEU A 1 90 ? 4.852 -1.338 -21.594 1 98.69 90 LEU A C 1
ATOM 707 O O . LEU A 1 90 ? 4.145 -2.334 -21.75 1 98.69 90 LEU A O 1
ATOM 711 N N . THR A 1 91 ? 4.344 -0.13 -21.484 1 97.94 91 THR A N 1
ATOM 712 C CA . THR A 1 91 ? 2.918 0.148 -21.391 1 97.94 91 THR A CA 1
ATOM 713 C C . THR A 1 91 ? 2.391 0.742 -22.688 1 97.94 91 THR A C 1
ATOM 715 O O . THR A 1 91 ? 2.928 1.732 -23.188 1 97.94 91 THR A O 1
ATOM 718 N N . GLY A 1 92 ? 1.436 0.182 -23.219 1 98.06 92 GLY A N 1
ATOM 719 C CA . GLY A 1 92 ? 0.788 0.691 -24.422 1 98.06 92 GLY A CA 1
ATOM 720 C C . GLY A 1 92 ? 1.622 0.504 -25.672 1 98.06 92 GLY A C 1
ATOM 721 O O . GLY A 1 92 ? 1.482 1.26 -26.641 1 98.06 92 GLY A O 1
ATOM 722 N N . ARG A 1 93 ? 2.436 -0.489 -25.688 1 98.12 93 ARG A N 1
ATOM 723 C CA . ARG A 1 93 ? 3.375 -0.66 -26.781 1 98.12 93 ARG A CA 1
ATOM 724 C C . ARG A 1 93 ? 2.787 -1.55 -27.875 1 98.12 93 ARG A C 1
ATOM 726 O O . ARG A 1 93 ? 1.975 -2.432 -27.594 1 98.12 93 ARG A O 1
ATOM 733 N N . ARG A 1 94 ? 3.197 -1.272 -29.078 1 97.56 94 ARG A N 1
ATOM 734 C CA . ARG A 1 94 ? 2.848 -2.1 -30.234 1 97.56 94 ARG A CA 1
ATOM 735 C C . ARG A 1 94 ? 4.098 -2.598 -30.953 1 97.56 94 ARG A C 1
ATOM 737 O O . ARG A 1 94 ? 4.766 -1.833 -31.641 1 97.56 94 ARG A O 1
ATOM 744 N N . ASN A 1 95 ? 4.355 -3.85 -30.828 1 97.62 95 ASN A N 1
ATOM 745 C CA . ASN A 1 95 ? 5.469 -4.512 -31.5 1 97.62 95 ASN A CA 1
ATOM 746 C C . ASN A 1 95 ? 6.816 -3.977 -31.016 1 97.62 95 ASN A C 1
ATOM 748 O O . ASN A 1 95 ? 7.617 -3.488 -31.812 1 97.62 95 ASN A O 1
ATOM 752 N N . ILE A 1 96 ? 7.102 -4.195 -29.797 1 98.38 96 ILE A N 1
ATOM 753 C CA . ILE A 1 96 ? 8.398 -3.834 -29.234 1 98.38 96 ILE A CA 1
ATOM 754 C C . ILE A 1 96 ? 9.164 -5.102 -28.875 1 98.38 96 ILE A C 1
ATOM 756 O O . ILE A 1 96 ? 8.586 -6.07 -28.375 1 98.38 96 ILE A O 1
ATOM 760 N N . GLU A 1 97 ? 10.445 -5.16 -29.172 1 98.75 97 GLU A N 1
ATOM 761 C CA . GLU A 1 97 ? 11.336 -6.262 -28.828 1 98.75 97 GLU A CA 1
ATOM 762 C C . GLU A 1 97 ? 12.5 -5.773 -27.969 1 98.75 97 GLU A C 1
ATOM 764 O O . GLU A 1 97 ? 13.164 -4.793 -28.328 1 98.75 97 GLU A O 1
ATOM 769 N N . ILE A 1 98 ? 12.688 -6.328 -26.828 1 98.88 98 ILE A N 1
ATOM 770 C CA . ILE A 1 98 ? 13.891 -6.145 -26.016 1 98.88 98 ILE A CA 1
ATOM 771 C C . ILE A 1 98 ? 14.844 -7.316 -26.25 1 98.88 98 ILE A C 1
ATOM 773 O O . ILE A 1 98 ? 14.539 -8.453 -25.859 1 98.88 98 ILE A O 1
ATOM 777 N N . ASP A 1 99 ? 15.914 -7.09 -26.844 1 98.88 99 ASP A N 1
ATOM 778 C CA . ASP A 1 99 ? 16.969 -8.07 -27.078 1 98.88 99 ASP A CA 1
ATOM 779 C C . ASP A 1 99 ? 18.188 -7.789 -26.203 1 98.88 99 ASP A C 1
ATOM 781 O O . ASP A 1 99 ? 18.938 -6.848 -26.469 1 98.88 99 ASP A O 1
ATOM 785 N N . GLY A 1 100 ? 18.391 -8.641 -25.172 1 98.75 100 GLY A N 1
ATOM 786 C CA . GLY A 1 100 ? 19.469 -8.414 -24.219 1 98.75 100 GLY A CA 1
ATOM 787 C C . GLY A 1 100 ? 20.844 -8.695 -24.781 1 98.75 100 GLY A C 1
ATOM 788 O O . GLY A 1 100 ? 21.859 -8.352 -24.172 1 98.75 100 GLY A O 1
ATOM 789 N N . GLY A 1 101 ? 20.906 -9.367 -25.938 1 98.44 101 GLY A N 1
ATOM 790 C CA . GLY A 1 101 ? 22.188 -9.648 -26.578 1 98.44 101 GLY A CA 1
ATOM 791 C C . GLY A 1 101 ? 23.062 -10.578 -25.766 1 98.44 101 GLY A C 1
ATOM 792 O O . GLY A 1 101 ? 24.297 -10.43 -25.75 1 98.44 101 GLY A O 1
ATOM 793 N N . GLY A 1 102 ? 22.453 -11.375 -24.953 1 98.44 102 GLY A N 1
ATOM 794 C CA . GLY A 1 102 ? 23.203 -12.281 -24.094 1 98.44 102 GLY A CA 1
ATOM 795 C C . GLY A 1 102 ? 23.609 -11.664 -22.781 1 98.44 102 GLY A C 1
ATOM 796 O O . GLY A 1 102 ? 24.406 -12.25 -22.031 1 98.44 102 GLY A O 1
ATOM 797 N N . SER A 1 103 ? 23.078 -10.492 -22.438 1 98.69 103 SER A N 1
ATOM 798 C CA . SER A 1 103 ? 23.516 -9.719 -21.281 1 98.69 103 SER A CA 1
ATOM 799 C C . SER A 1 103 ? 22.953 -10.289 -19.984 1 98.69 103 SER A C 1
ATOM 801 O O . SER A 1 103 ? 21.984 -11.07 -20.016 1 98.69 103 SER A O 1
ATOM 803 N N . GLU A 1 104 ? 23.562 -9.867 -18.875 1 98.56 104 GLU A N 1
ATOM 804 C CA . GLU A 1 104 ? 23.047 -10.109 -17.531 1 98.56 104 GLU A CA 1
ATOM 805 C C . GLU A 1 104 ? 22.406 -8.852 -16.953 1 98.56 104 GLU A C 1
ATOM 807 O O . GLU A 1 104 ? 23.047 -7.812 -16.828 1 98.56 104 GLU A O 1
ATOM 812 N N . PHE A 1 105 ? 21.188 -8.922 -16.703 1 98.88 105 PHE A N 1
ATOM 813 C CA . PHE A 1 105 ? 20.484 -7.871 -16 1 98.88 105 PHE A CA 1
ATOM 814 C C . PHE A 1 105 ? 20.375 -8.18 -14.516 1 98.88 105 PHE A C 1
ATOM 816 O O . PHE A 1 105 ? 19.719 -9.141 -14.117 1 98.88 105 PHE A O 1
ATOM 823 N N . ILE A 1 106 ? 21.062 -7.402 -13.656 1 98.81 106 ILE A N 1
ATOM 824 C CA . ILE A 1 106 ? 21.094 -7.598 -12.211 1 98.81 106 ILE A CA 1
ATOM 825 C C . ILE A 1 106 ? 20.234 -6.535 -11.523 1 98.81 106 ILE A C 1
ATOM 827 O O . ILE A 1 106 ? 20.484 -5.336 -11.68 1 98.81 106 ILE A O 1
ATOM 831 N N . PHE A 1 107 ? 19.312 -6.977 -10.781 1 98.69 107 PHE A N 1
ATOM 832 C CA . PHE A 1 107 ? 18.359 -6.059 -10.148 1 98.69 107 PHE A CA 1
ATOM 833 C C . PHE A 1 107 ? 18.656 -5.922 -8.656 1 98.69 107 PHE A C 1
ATOM 835 O O . PHE A 1 107 ? 19.281 -6.801 -8.062 1 98.69 107 PHE A O 1
ATOM 842 N N . HIS A 1 108 ? 18.25 -4.773 -8.102 1 97.94 108 HIS A N 1
ATOM 843 C CA . HIS A 1 108 ? 18.469 -4.426 -6.703 1 97.94 108 HIS A CA 1
ATOM 844 C C . HIS A 1 108 ? 17.156 -4.027 -6.031 1 97.94 108 HIS A C 1
ATOM 846 O O . HIS A 1 108 ? 16.328 -3.338 -6.637 1 97.94 108 HIS A O 1
ATOM 852 N N . GLY A 1 109 ? 16.953 -4.48 -4.84 1 96.94 109 GLY A N 1
ATOM 853 C CA . GLY A 1 109 ? 15.781 -4.082 -4.086 1 96.94 109 GLY A CA 1
ATOM 854 C C . GLY A 1 109 ? 14.484 -4.582 -4.699 1 96.94 109 GLY A C 1
ATOM 855 O O . GLY A 1 109 ? 14.477 -5.582 -5.422 1 96.94 109 GLY A O 1
ATOM 856 N N . ARG A 1 110 ? 13.398 -3.965 -4.32 1 96.94 110 ARG A N 1
ATOM 857 C CA . ARG A 1 110 ? 12.078 -4.344 -4.801 1 96.94 110 ARG A CA 1
ATOM 858 C C . ARG A 1 110 ? 11.734 -3.623 -6.102 1 96.94 110 ARG A C 1
ATOM 860 O O . ARG A 1 110 ? 11.328 -2.459 -6.082 1 96.94 110 ARG A O 1
ATOM 867 N N . ILE A 1 111 ? 11.898 -4.262 -7.156 1 98.19 111 ILE A N 1
ATOM 868 C CA . ILE A 1 111 ? 11.641 -3.754 -8.5 1 98.19 111 ILE A CA 1
ATOM 869 C C . ILE A 1 111 ? 11.141 -4.887 -9.391 1 98.19 111 ILE A C 1
ATOM 871 O O . ILE A 1 111 ? 11.469 -6.051 -9.172 1 98.19 111 ILE A O 1
ATOM 875 N N . ILE A 1 112 ? 10.219 -4.602 -10.242 1 98.75 112 ILE A N 1
ATOM 876 C CA . ILE A 1 112 ? 9.766 -5.543 -11.258 1 98.75 112 ILE A CA 1
ATOM 877 C C . ILE A 1 112 ? 10.5 -5.285 -12.57 1 98.75 112 ILE A C 1
ATOM 879 O O . ILE A 1 112 ? 10.391 -4.203 -13.156 1 98.75 112 ILE A O 1
ATOM 883 N N . PRO A 1 113 ? 11.234 -6.195 -13.039 1 98.88 113 PRO A N 1
ATOM 884 C CA . PRO A 1 113 ? 12.047 -5.988 -14.234 1 98.88 113 PRO A CA 1
ATOM 885 C C . PRO A 1 113 ? 11.227 -5.582 -15.453 1 98.88 113 PRO A C 1
ATOM 887 O O . PRO A 1 113 ? 11.469 -4.531 -16.047 1 98.88 113 PRO A O 1
ATOM 890 N N . PHE A 1 114 ? 10.156 -6.371 -15.805 1 98.94 114 PHE A N 1
ATOM 891 C CA . PHE A 1 114 ? 9.391 -6.094 -17.016 1 98.94 114 PHE A CA 1
ATOM 892 C C . PHE A 1 114 ? 7.898 -6.023 -16.703 1 98.94 114 PHE A C 1
ATOM 894 O O . PHE A 1 114 ? 7.305 -7.004 -16.25 1 98.94 114 PHE A O 1
ATOM 901 N N . LEU A 1 115 ? 7.344 -4.914 -16.922 1 98.81 115 LEU A N 1
ATOM 902 C CA . LEU A 1 115 ? 5.895 -4.766 -16.969 1 98.81 115 LEU A CA 1
ATOM 903 C C . LEU A 1 115 ? 5.402 -4.668 -18.406 1 98.81 115 LEU A C 1
ATOM 905 O O . LEU A 1 115 ? 5.809 -3.77 -19.156 1 98.81 115 LEU A O 1
ATOM 909 N N . ILE A 1 116 ? 4.637 -5.562 -18.859 1 98.88 116 ILE A N 1
ATOM 910 C CA . ILE A 1 116 ? 3.926 -5.516 -20.125 1 98.88 116 ILE A CA 1
ATOM 911 C C . ILE A 1 116 ? 2.447 -5.227 -19.891 1 98.88 116 ILE A C 1
ATOM 913 O O . ILE A 1 116 ? 1.718 -6.078 -19.375 1 98.88 116 ILE A O 1
ATOM 917 N N . GLU A 1 117 ? 2.018 -4.059 -20.219 1 98.5 117 GLU A N 1
ATOM 918 C CA . GLU A 1 117 ? 0.658 -3.645 -19.875 1 98.5 117 GLU A CA 1
ATOM 919 C C . GLU A 1 117 ? -0.02 -2.975 -21.078 1 98.5 117 GLU A C 1
ATOM 921 O O . GLU A 1 117 ? 0.559 -2.09 -21.703 1 98.5 117 GLU A O 1
ATOM 926 N N . ASP A 1 118 ? -1.206 -3.424 -21.359 1 98.19 118 ASP A N 1
ATOM 927 C CA . ASP A 1 118 ? -1.988 -2.84 -22.438 1 98.19 118 ASP A CA 1
ATOM 928 C C . ASP A 1 118 ? -1.178 -2.785 -23.734 1 98.19 118 ASP A C 1
ATOM 930 O O . ASP A 1 118 ? -1.126 -1.748 -24.406 1 98.19 118 ASP A O 1
ATOM 934 N N . SER A 1 119 ? -0.458 -3.881 -24 1 98.62 119 SER A N 1
ATOM 935 C CA . SER A 1 119 ? 0.485 -3.893 -25.109 1 98.62 119 SER A CA 1
ATOM 936 C C . SER A 1 119 ? 0.216 -5.062 -26.047 1 98.62 119 SER A C 1
ATOM 938 O O . SER A 1 119 ? -0.433 -6.039 -25.656 1 98.62 119 SER A O 1
ATOM 940 N N . HIS A 1 120 ? 0.632 -4.945 -27.266 1 98.44 120 HIS A N 1
ATOM 941 C CA . HIS A 1 120 ? 0.465 -5.969 -28.281 1 98.44 120 HIS A CA 1
ATOM 942 C C . HIS A 1 120 ? 1.775 -6.234 -29.016 1 98.44 120 HIS A C 1
ATOM 944 O O . HIS A 1 120 ? 2.414 -5.301 -29.516 1 98.44 120 HIS A O 1
ATOM 950 N N . GLY A 1 121 ? 2.127 -7.492 -29.094 1 98.44 121 GLY A N 1
ATOM 951 C CA . GLY A 1 121 ? 3.336 -7.848 -29.812 1 98.44 121 GLY A CA 1
ATOM 952 C C . GLY A 1 121 ? 4.605 -7.477 -29.078 1 98.44 121 GLY A C 1
ATOM 953 O O . GLY A 1 121 ? 5.441 -6.738 -29.609 1 98.44 121 GLY A O 1
ATOM 954 N N . VAL A 1 122 ? 4.785 -8.016 -27.875 1 98.75 122 VAL A N 1
ATOM 955 C CA . VAL A 1 122 ? 5.977 -7.742 -27.078 1 98.75 122 VAL A CA 1
ATOM 956 C C . VAL A 1 122 ? 6.879 -8.977 -27.062 1 98.75 122 VAL A C 1
ATOM 958 O O . VAL A 1 122 ? 6.422 -10.086 -26.781 1 98.75 122 VAL A O 1
ATOM 961 N N . THR A 1 123 ? 8.141 -8.789 -27.391 1 98.88 123 THR A N 1
ATOM 962 C CA . THR A 1 123 ? 9.117 -9.875 -27.391 1 98.88 123 THR A CA 1
ATOM 963 C C . THR A 1 123 ? 10.258 -9.57 -26.422 1 98.88 123 THR A C 1
ATOM 965 O O . THR A 1 123 ? 10.844 -8.492 -26.469 1 98.88 123 THR A O 1
ATOM 968 N N . LEU A 1 124 ? 10.57 -10.461 -25.547 1 98.94 124 LEU A N 1
ATOM 969 C CA . LEU A 1 124 ? 11.727 -10.438 -24.672 1 98.94 124 LEU A CA 1
ATOM 970 C C . LEU A 1 124 ? 12.672 -11.594 -24.984 1 98.94 124 LEU A C 1
ATOM 972 O O . LEU A 1 124 ? 12.258 -12.75 -25 1 98.94 124 LEU A O 1
ATOM 976 N N . ARG A 1 125 ? 13.992 -11.273 -25.25 1 98.75 125 ARG A N 1
ATOM 977 C CA . ARG A 1 125 ? 14.828 -12.414 -25.625 1 98.75 125 ARG A CA 1
ATOM 978 C C . ARG A 1 125 ? 16.297 -12.141 -25.297 1 98.75 125 ARG A C 1
ATOM 980 O O . ARG A 1 125 ? 16.703 -10.984 -25.203 1 98.75 125 ARG A O 1
ATOM 987 N N . ASN A 1 126 ? 17.062 -13.109 -25.062 1 98.81 126 ASN A N 1
ATOM 988 C CA . ASN A 1 126 ? 18.516 -13.148 -25.031 1 98.81 126 ASN A CA 1
ATOM 989 C C . ASN A 1 126 ? 19.078 -12.383 -23.844 1 98.81 126 ASN A C 1
ATOM 991 O O . ASN A 1 126 ? 19.969 -11.547 -24.016 1 98.81 126 ASN A O 1
ATOM 995 N N . PHE A 1 127 ? 18.594 -12.68 -22.609 1 98.81 127 PHE A N 1
ATOM 996 C CA . PHE A 1 127 ? 19.188 -12.078 -21.422 1 98.81 127 PHE A CA 1
ATOM 997 C C . PHE A 1 127 ? 18.969 -12.961 -20.203 1 98.81 127 PHE A C 1
ATOM 999 O O . PHE A 1 127 ? 18.203 -13.93 -20.25 1 98.81 127 PHE A O 1
ATOM 1006 N N . THR A 1 128 ? 19.656 -12.656 -19.141 1 98.69 128 THR A N 1
ATOM 1007 C CA . THR A 1 128 ? 19.531 -13.289 -17.844 1 98.69 128 THR A CA 1
ATOM 1008 C C . THR A 1 128 ? 19.062 -12.281 -16.797 1 98.69 128 THR A C 1
ATOM 1010 O O . THR A 1 128 ? 19.484 -11.125 -16.797 1 98.69 128 THR A O 1
ATOM 1013 N N . VAL A 1 129 ? 18.172 -12.727 -15.93 1 98.88 129 VAL A N 1
ATOM 1014 C CA . VAL A 1 129 ? 17.672 -11.938 -14.805 1 98.88 129 VAL A CA 1
ATOM 1015 C C . VAL A 1 129 ? 18.203 -12.516 -13.492 1 98.88 129 VAL A C 1
ATOM 1017 O O . VAL A 1 129 ? 18.141 -13.727 -13.273 1 98.88 129 VAL A O 1
ATOM 1020 N N . ASP A 1 130 ? 18.719 -11.688 -12.656 1 98.62 130 ASP A N 1
ATOM 1021 C CA . ASP A 1 130 ? 19.109 -12.078 -11.312 1 98.62 130 ASP A CA 1
ATOM 1022 C C . ASP A 1 130 ? 19.016 -10.906 -10.344 1 98.62 130 ASP A C 1
ATOM 1024 O O . ASP A 1 130 ? 18.75 -9.773 -10.758 1 98.62 130 ASP A O 1
ATOM 1028 N N . TRP A 1 131 ? 19.109 -11.18 -9.094 1 98 131 TRP A N 1
ATOM 1029 C CA . TRP A 1 131 ? 19.125 -10.148 -8.055 1 98 131 TRP A CA 1
ATOM 1030 C C . TRP A 1 131 ? 20.438 -10.172 -7.285 1 98 131 TRP A C 1
ATOM 1032 O O . TRP A 1 131 ? 20.984 -11.234 -6.996 1 98 131 TRP A O 1
ATOM 1042 N N . GLU A 1 132 ? 20.906 -9.008 -6.992 1 96.81 132 GLU A N 1
ATOM 1043 C CA . GLU A 1 132 ? 22.125 -8.922 -6.207 1 96.81 132 GLU A CA 1
ATOM 1044 C C . GLU A 1 132 ? 21.953 -9.562 -4.836 1 96.81 132 GLU A C 1
ATOM 1046 O O . GLU A 1 132 ? 22.781 -10.375 -4.414 1 96.81 132 GLU A O 1
ATOM 1051 N N . VAL A 1 133 ? 20.969 -9.18 -4.129 1 97.12 133 VAL A N 1
ATOM 1052 C CA . VAL A 1 133 ? 20.578 -9.797 -2.865 1 97.12 133 VAL A CA 1
ATOM 1053 C C . VAL A 1 133 ? 19.219 -10.477 -3.025 1 97.12 133 VAL A C 1
ATOM 1055 O O . VAL A 1 133 ? 18.25 -9.844 -3.426 1 97.12 133 VAL A O 1
ATOM 1058 N N . PRO A 1 134 ? 19.156 -11.766 -2.742 1 97 134 PRO A N 1
ATOM 1059 C CA . PRO A 1 134 ? 17.891 -12.484 -2.951 1 97 134 PRO A CA 1
ATOM 1060 C C . PRO A 1 134 ? 16.828 -12.133 -1.913 1 97 134 PRO A C 1
ATOM 1062 O O . PRO A 1 134 ? 17.141 -11.539 -0.876 1 97 134 PRO A O 1
ATOM 1065 N N . PHE A 1 135 ? 15.594 -12.531 -2.152 1 97 135 PHE A N 1
ATOM 1066 C CA . PHE A 1 135 ? 14.453 -12.273 -1.277 1 97 135 PHE A CA 1
ATOM 1067 C C . PHE A 1 135 ? 14.266 -13.414 -0.285 1 97 135 PHE A C 1
ATOM 1069 O O . PHE A 1 135 ? 13.219 -13.516 0.354 1 97 135 PHE A O 1
ATOM 1076 N N . THR A 1 136 ? 15.242 -14.258 -0.184 1 97 136 THR A N 1
ATOM 1077 C CA . THR A 1 136 ? 15.219 -15.391 0.73 1 97 136 THR A CA 1
ATOM 1078 C C . THR A 1 136 ? 16.438 -15.367 1.656 1 97 136 THR A C 1
ATOM 1080 O O . THR A 1 136 ? 17.422 -14.688 1.373 1 97 136 THR A O 1
ATOM 1083 N N . LEU A 1 137 ? 16.25 -16.047 2.744 1 97 137 LEU A N 1
ATOM 1084 C CA . LEU A 1 137 ? 17.359 -16.391 3.629 1 97 137 LEU A CA 1
ATOM 1085 C C . LEU A 1 137 ? 17.609 -17.891 3.639 1 97 137 LEU A C 1
ATOM 1087 O O . LEU A 1 137 ? 16.672 -18.672 3.85 1 97 137 LEU A O 1
ATOM 1091 N N . GLU A 1 138 ? 18.797 -18.266 3.322 1 98 138 GLU A N 1
ATOM 1092 C CA . GLU A 1 138 ? 19.188 -19.672 3.268 1 98 138 GLU A CA 1
ATOM 1093 C C . GLU A 1 138 ? 20.359 -19.953 4.211 1 98 138 GLU A C 1
ATOM 1095 O O . GLU A 1 138 ? 21.422 -19.344 4.09 1 98 138 GLU A O 1
ATOM 1100 N N . ALA A 1 139 ? 20.109 -20.859 5.113 1 97.88 139 ALA A N 1
ATOM 1101 C CA . ALA A 1 139 ? 21.062 -21.078 6.199 1 97.88 139 ALA A CA 1
ATOM 1102 C C . ALA A 1 139 ? 21.406 -22.562 6.332 1 97.88 139 ALA A C 1
ATOM 1104 O O . ALA A 1 139 ? 20.5 -23.406 6.41 1 97.88 139 ALA A O 1
ATOM 1105 N N . LYS A 1 140 ? 22.625 -22.812 6.426 1 98.19 140 LYS A N 1
ATOM 1106 C CA . LYS A 1 140 ? 23.078 -24.188 6.633 1 98.19 140 LYS A CA 1
ATOM 1107 C C . LYS A 1 140 ? 22.922 -24.609 8.094 1 98.19 140 LYS A C 1
ATOM 1109 O O . LYS A 1 140 ? 23.359 -23.891 9 1 98.19 140 LYS A O 1
ATOM 1114 N N . VAL A 1 141 ? 22.297 -25.688 8.305 1 98.25 141 VAL A N 1
ATOM 1115 C CA . VAL A 1 141 ? 22.203 -26.266 9.648 1 98.25 141 VAL A CA 1
ATOM 1116 C C . VAL A 1 141 ? 23.531 -26.891 10.047 1 98.25 141 VAL A C 1
ATOM 1118 O O . VAL A 1 141 ? 24 -27.828 9.398 1 98.25 141 VAL A O 1
ATOM 1121 N N . THR A 1 142 ? 24.062 -26.422 11.109 1 98.06 142 THR A N 1
ATOM 1122 C CA . THR A 1 142 ? 25.391 -26.891 11.484 1 98.06 142 THR A CA 1
ATOM 1123 C C . THR A 1 142 ? 25.312 -27.781 12.719 1 98.06 142 THR A C 1
ATOM 1125 O O . THR A 1 142 ? 26.172 -28.656 12.922 1 98.06 142 THR A O 1
ATOM 1128 N N . THR A 1 143 ? 24.375 -27.5 13.578 1 96.56 143 THR A N 1
ATOM 1129 C CA . THR A 1 143 ? 24.125 -28.344 14.734 1 96.56 143 THR A CA 1
ATOM 1130 C C . THR A 1 143 ? 22.625 -28.484 14.992 1 96.56 143 THR A C 1
ATOM 1132 O O . THR A 1 143 ? 21.859 -27.562 14.703 1 96.56 143 THR A O 1
ATOM 1135 N N . ALA A 1 144 ? 22.25 -29.625 15.375 1 95.56 144 ALA A N 1
ATOM 1136 C CA . ALA A 1 144 ? 20.875 -29.891 15.781 1 95.56 144 ALA A CA 1
ATOM 1137 C C . ALA A 1 144 ? 20.828 -30.75 17.047 1 95.56 144 ALA A C 1
ATOM 1139 O O . ALA A 1 144 ? 21.391 -31.859 17.062 1 95.56 144 ALA A O 1
ATOM 1140 N N . ASP A 1 145 ? 20.219 -30.203 18.047 1 91.88 145 ASP A N 1
ATOM 1141 C CA . ASP A 1 145 ? 20.094 -30.906 19.312 1 91.88 145 ASP A CA 1
ATOM 1142 C C . ASP A 1 145 ? 18.641 -31.141 19.672 1 91.88 145 ASP A C 1
ATOM 1144 O O . ASP A 1 145 ? 17.953 -30.234 20.172 1 91.88 145 ASP A O 1
ATOM 1148 N N . ALA A 1 146 ? 18.156 -32.344 19.547 1 87.88 146 ALA A N 1
ATOM 1149 C CA . ALA A 1 146 ? 16.766 -32.688 19.766 1 87.88 146 ALA A CA 1
ATOM 1150 C C . ALA A 1 146 ? 16.391 -32.562 21.25 1 87.88 146 ALA A C 1
ATOM 1152 O O . ALA A 1 146 ? 15.234 -32.281 21.578 1 87.88 146 ALA A O 1
ATOM 1153 N N . GLU A 1 147 ? 17.281 -32.688 22.125 1 87.81 147 GLU A N 1
ATOM 1154 C CA . GLU A 1 147 ? 17.016 -32.625 23.562 1 87.81 147 GLU A CA 1
ATOM 1155 C C . GLU A 1 147 ? 16.719 -31.203 24 1 87.81 147 GLU A C 1
ATOM 1157 O O . GLU A 1 147 ? 15.773 -30.953 24.766 1 87.81 147 GLU A O 1
ATOM 1162 N N . THR A 1 148 ? 17.438 -30.406 23.516 1 83.38 148 THR A N 1
ATOM 1163 C CA . THR A 1 148 ? 17.281 -29.016 23.922 1 83.38 148 THR A CA 1
ATOM 1164 C C . THR A 1 148 ? 16.438 -28.234 22.891 1 83.38 148 THR A C 1
ATOM 1166 O O . THR A 1 148 ? 16.094 -27.078 23.109 1 83.38 148 THR A O 1
ATOM 1169 N N . GLN A 1 149 ? 16.109 -28.875 21.781 1 82.94 149 GLN A N 1
ATOM 1170 C CA . GLN A 1 149 ? 15.352 -28.266 20.688 1 82.94 149 GLN A CA 1
ATOM 1171 C C . GLN A 1 149 ? 16.078 -27.031 20.141 1 82.94 149 GLN A C 1
ATOM 1173 O O . GLN A 1 149 ? 15.461 -25.984 19.953 1 82.94 149 GLN A O 1
ATOM 1178 N N . ARG A 1 150 ? 17.375 -27.188 20.031 1 89.06 150 ARG A N 1
ATOM 1179 C CA . ARG A 1 150 ? 18.203 -26.094 19.547 1 89.06 150 ARG A CA 1
ATOM 1180 C C . ARG A 1 150 ? 18.828 -26.453 18.203 1 89.06 150 ARG A C 1
ATOM 1182 O O . ARG A 1 150 ? 19.234 -27.594 17.984 1 89.06 150 ARG A O 1
ATOM 1189 N N . VAL A 1 151 ? 18.797 -25.469 17.312 1 95.75 151 VAL A N 1
ATOM 1190 C CA . VAL A 1 151 ? 19.422 -25.625 15.992 1 95.75 151 VAL A CA 1
ATOM 1191 C C . VAL A 1 151 ? 20.375 -24.453 15.75 1 95.75 151 VAL A C 1
ATOM 1193 O O . VAL A 1 151 ? 20.047 -23.297 16 1 95.75 151 VAL A O 1
ATOM 1196 N N . GLU A 1 152 ? 21.578 -24.797 15.352 1 97.56 152 GLU A N 1
ATOM 1197 C CA . GLU A 1 152 ? 22.5 -23.75 14.922 1 97.56 152 GLU A CA 1
ATOM 1198 C C . GLU A 1 152 ? 22.547 -23.656 13.398 1 97.56 152 GLU A C 1
ATOM 1200 O O . GLU A 1 152 ? 22.562 -24.672 12.703 1 97.56 152 GLU A O 1
ATOM 1205 N N . ILE A 1 153 ? 22.578 -22.391 12.992 1 98 153 ILE A N 1
ATOM 1206 C CA . ILE A 1 153 ? 22.594 -22.156 11.547 1 98 153 ILE A CA 1
ATOM 1207 C C . ILE A 1 153 ? 23.734 -21.219 11.18 1 98 153 ILE A C 1
ATOM 1209 O O . ILE A 1 153 ? 24.203 -20.453 12.023 1 98 153 ILE A O 1
ATOM 1213 N N . GLU A 1 154 ? 24.188 -21.312 9.977 1 98.06 154 GLU A N 1
ATOM 1214 C CA . GLU A 1 154 ? 25.156 -20.422 9.359 1 98.06 154 GLU A CA 1
ATOM 1215 C C . GLU A 1 154 ? 24.594 -19.781 8.094 1 98.06 154 GLU A C 1
ATOM 1217 O O . GLU A 1 154 ? 24.172 -20.484 7.18 1 98.06 154 GLU A O 1
ATOM 1222 N N . ILE A 1 155 ? 24.609 -18.453 8.047 1 97.12 155 ILE A N 1
ATOM 1223 C CA . ILE A 1 155 ? 24.062 -17.719 6.91 1 97.12 155 ILE A CA 1
ATOM 1224 C C . ILE A 1 155 ? 25.188 -17.109 6.086 1 97.12 155 ILE A C 1
ATOM 1226 O O . ILE A 1 155 ? 25.938 -16.25 6.574 1 97.12 155 ILE A O 1
ATOM 1230 N N . PRO A 1 156 ? 25.312 -17.516 4.801 1 94.88 156 PRO A N 1
ATOM 1231 C CA . PRO A 1 156 ? 26.312 -16.891 3.936 1 94.88 156 PRO A CA 1
ATOM 1232 C C . PRO A 1 156 ? 26.094 -15.391 3.752 1 94.88 156 PRO A C 1
ATOM 1234 O O . PRO A 1 156 ? 24.953 -14.922 3.848 1 94.88 156 PRO A O 1
ATOM 1237 N N . ASP A 1 157 ? 27.125 -14.672 3.352 1 91.38 157 ASP A N 1
ATOM 1238 C CA . ASP A 1 157 ? 27.125 -13.219 3.256 1 91.38 157 ASP A CA 1
ATOM 1239 C C . ASP A 1 157 ? 26.219 -12.734 2.127 1 91.38 157 ASP A C 1
ATOM 1241 O O . ASP A 1 157 ? 25.781 -11.586 2.127 1 91.38 157 ASP A O 1
ATOM 1245 N N . GLU A 1 158 ? 25.969 -13.602 1.205 1 92.38 158 GLU A N 1
ATOM 1246 C CA . GLU A 1 158 ? 25.172 -13.211 0.047 1 92.38 158 GLU A CA 1
ATOM 1247 C C . GLU A 1 158 ? 23.719 -12.953 0.44 1 92.38 158 GLU A C 1
ATOM 1249 O O . GLU A 1 158 ? 22.984 -12.258 -0.275 1 92.38 158 GLU A O 1
ATOM 1254 N N . PHE A 1 159 ? 23.328 -13.469 1.604 1 95.62 159 PHE A N 1
ATOM 1255 C CA . PHE A 1 159 ? 21.969 -13.258 2.092 1 95.62 159 PHE A CA 1
ATOM 1256 C C . PHE A 1 159 ? 21.938 -12.102 3.088 1 95.62 159 PHE A C 1
ATOM 1258 O O . PHE A 1 159 ? 22.5 -12.195 4.18 1 95.62 159 PHE A O 1
ATOM 1265 N N . GLY A 1 160 ? 21.219 -11 2.701 1 94.75 160 GLY A N 1
ATOM 1266 C CA . GLY A 1 160 ? 21.109 -9.852 3.588 1 94.75 160 GLY A CA 1
ATOM 1267 C C . GLY A 1 160 ? 20.344 -10.148 4.863 1 94.75 160 GLY A C 1
ATOM 1268 O O . GLY A 1 160 ? 19.188 -10.586 4.812 1 94.75 160 GLY A O 1
ATOM 1269 N N . HIS A 1 161 ? 21.016 -9.891 6.062 1 96.06 161 HIS A N 1
ATOM 1270 C CA . HIS A 1 161 ? 20.359 -10.188 7.324 1 96.06 161 HIS A CA 1
ATOM 1271 C C . HIS A 1 161 ? 20.969 -9.406 8.477 1 96.06 161 HIS A C 1
ATOM 1273 O O . HIS A 1 161 ? 22.047 -8.812 8.32 1 96.06 161 HIS A O 1
ATOM 1279 N N . ALA A 1 162 ? 20.203 -9.336 9.492 1 94 162 ALA A N 1
ATOM 1280 C CA . ALA A 1 162 ? 20.641 -8.75 10.758 1 94 162 ALA A CA 1
ATOM 1281 C C . ALA A 1 162 ? 19.906 -9.391 11.938 1 94 162 ALA A C 1
ATOM 1283 O O . ALA A 1 162 ? 18.922 -10.117 11.742 1 94 162 ALA A O 1
ATOM 1284 N N . VAL A 1 163 ? 20.438 -9.211 13.086 1 93 163 VAL A N 1
ATOM 1285 C CA . VAL A 1 163 ? 19.766 -9.602 14.312 1 93 163 VAL A CA 1
ATOM 1286 C C . VAL A 1 163 ? 19.547 -8.375 15.195 1 93 163 VAL A C 1
ATOM 1288 O O . VAL A 1 163 ? 20.5 -7.652 15.508 1 93 163 VAL A O 1
ATOM 1291 N N . GLU A 1 164 ? 18.328 -8.102 15.414 1 86.19 164 GLU A N 1
ATOM 1292 C CA . GLU A 1 164 ? 17.938 -7.008 16.297 1 86.19 164 GLU A CA 1
ATOM 1293 C C . GLU A 1 164 ? 16.984 -7.484 17.391 1 86.19 164 GLU A C 1
ATOM 1295 O O . GLU A 1 164 ? 15.938 -8.055 17.094 1 86.19 164 GLU A O 1
ATOM 1300 N N . ASN A 1 165 ? 17.375 -7.258 18.672 1 80 165 ASN A N 1
ATOM 1301 C CA . ASN A 1 165 ? 16.531 -7.617 19.812 1 80 165 ASN A CA 1
ATOM 1302 C C . ASN A 1 165 ? 16.172 -9.102 19.797 1 80 165 ASN A C 1
ATOM 1304 O O . ASN A 1 165 ? 15 -9.453 19.984 1 80 165 ASN A O 1
ATOM 1308 N N . GLY A 1 166 ? 17.172 -9.93 19.391 1 87.12 166 GLY A N 1
ATOM 1309 C CA . GLY A 1 166 ? 17 -11.367 19.438 1 87.12 166 GLY A CA 1
ATOM 1310 C C . GLY A 1 166 ? 16.172 -11.898 18.281 1 87.12 166 GLY A C 1
ATOM 1311 O O . GLY A 1 166 ? 15.688 -13.031 18.328 1 87.12 166 GLY A O 1
ATOM 1312 N N . LYS A 1 167 ? 15.969 -11.094 17.266 1 88.69 167 LYS A N 1
ATOM 1313 C CA . LYS A 1 167 ? 15.18 -11.5 16.109 1 88.69 167 LYS A CA 1
ATOM 1314 C C . LYS A 1 167 ? 16 -11.453 14.828 1 88.69 167 LYS A C 1
ATOM 1316 O O . LYS A 1 167 ? 16.812 -10.539 14.641 1 88.69 167 LYS A O 1
ATOM 1321 N N . LEU A 1 168 ? 15.797 -12.453 14.062 1 93.38 168 LEU A N 1
ATOM 1322 C CA . LEU A 1 168 ? 16.438 -12.5 12.75 1 93.38 168 LEU A CA 1
ATOM 1323 C C . LEU A 1 168 ? 15.664 -11.672 11.734 1 93.38 168 LEU A C 1
ATOM 1325 O O . LEU A 1 168 ? 14.445 -11.828 11.602 1 93.38 168 LEU A O 1
ATOM 1329 N N . ILE A 1 169 ? 16.375 -10.727 11.078 1 93.44 169 ILE A N 1
ATOM 1330 C CA . ILE A 1 169 ? 15.781 -9.805 10.117 1 93.44 169 ILE A CA 1
ATOM 1331 C C . ILE A 1 169 ? 16.406 -10.023 8.742 1 93.44 169 ILE A C 1
ATOM 1333 O O . ILE A 1 169 ? 17.625 -10.148 8.617 1 93.44 169 ILE A O 1
ATOM 1337 N N . MET A 1 170 ? 15.516 -10.18 7.734 1 95.44 170 MET A N 1
ATOM 1338 C CA . MET A 1 170 ? 15.992 -10.148 6.355 1 95.44 170 MET A CA 1
ATOM 1339 C C . MET A 1 170 ? 16.047 -8.719 5.828 1 95.44 170 MET A C 1
ATOM 1341 O O . MET A 1 170 ? 15.141 -7.922 6.094 1 95.44 170 MET A O 1
ATOM 1345 N N . ARG A 1 171 ? 17.109 -8.383 5.121 1 93.94 171 ARG A N 1
ATOM 1346 C CA . ARG A 1 171 ? 17.156 -7 4.66 1 93.94 171 ARG A CA 1
ATOM 1347 C C . ARG A 1 171 ? 18.031 -6.879 3.41 1 93.94 171 ARG A C 1
ATOM 1349 O O . ARG A 1 171 ? 18.906 -7.711 3.174 1 93.94 171 ARG A O 1
ATOM 1356 N N . ALA A 1 172 ? 17.766 -5.945 2.596 1 93.88 172 ALA A N 1
ATOM 1357 C CA . ALA A 1 172 ? 18.531 -5.508 1.434 1 93.88 172 ALA A CA 1
ATOM 1358 C C . ALA A 1 172 ? 18.297 -4.027 1.151 1 93.88 172 ALA A C 1
ATOM 1360 O O . ALA A 1 172 ? 17.75 -3.307 1.989 1 93.88 172 ALA A O 1
ATOM 1361 N N . GLU A 1 173 ? 18.797 -3.576 0.028 1 90.81 173 GLU A N 1
ATOM 1362 C CA . GLU A 1 173 ? 18.625 -2.174 -0.343 1 90.81 173 GLU A CA 1
ATOM 1363 C C . GLU A 1 173 ? 17.156 -1.784 -0.394 1 90.81 173 GLU A C 1
ATOM 1365 O O . GLU A 1 173 ? 16.406 -2.305 -1.217 1 90.81 173 GLU A O 1
ATOM 1370 N N . GLY A 1 174 ? 16.812 -0.968 0.591 1 89.88 174 GLY A N 1
ATOM 1371 C CA . GLY A 1 174 ? 15.508 -0.335 0.488 1 89.88 174 GLY A CA 1
ATOM 1372 C C . GLY A 1 174 ? 14.398 -1.148 1.126 1 89.88 174 GLY A C 1
ATOM 1373 O O . GLY A 1 174 ? 13.227 -0.792 1.022 1 89.88 174 GLY A O 1
ATOM 1374 N N . TRP A 1 175 ? 14.734 -2.291 1.719 1 90.75 175 TRP A N 1
ATOM 1375 C CA . TRP A 1 175 ? 13.656 -3.031 2.354 1 90.75 175 TRP A CA 1
ATOM 1376 C C . TRP A 1 175 ? 14.188 -3.926 3.469 1 90.75 175 TRP A C 1
ATOM 1378 O O . TRP A 1 175 ? 15.375 -4.238 3.508 1 90.75 175 TRP A O 1
ATOM 1388 N N . GLU A 1 176 ? 13.328 -4.324 4.391 1 92.62 176 GLU A N 1
ATOM 1389 C CA . GLU A 1 176 ? 13.594 -5.293 5.449 1 92.62 176 GLU A CA 1
ATOM 1390 C C . GLU A 1 176 ? 12.344 -6.09 5.797 1 92.62 176 GLU A C 1
ATOM 1392 O O . GLU A 1 176 ? 11.219 -5.613 5.594 1 92.62 176 GLU A O 1
ATOM 1397 N N . GLU A 1 177 ? 12.539 -7.289 6.156 1 92.31 177 GLU A N 1
ATOM 1398 C CA . GLU A 1 177 ? 11.516 -8.18 6.703 1 92.31 177 GLU A CA 1
ATOM 1399 C C . GLU A 1 177 ? 11.883 -8.648 8.102 1 92.31 177 GLU A C 1
ATOM 1401 O O . GLU A 1 177 ? 12.859 -9.383 8.281 1 92.31 177 GLU A O 1
ATOM 1406 N N . ARG A 1 178 ? 11.047 -8.305 9.047 1 88.69 178 ARG A N 1
ATOM 1407 C CA . ARG A 1 178 ? 11.43 -8.516 10.445 1 88.69 178 ARG A CA 1
ATOM 1408 C C . ARG A 1 178 ? 10.969 -9.883 10.938 1 88.69 178 ARG A C 1
ATOM 1410 O O . ARG A 1 178 ? 11.336 -10.312 12.031 1 88.69 178 ARG A O 1
ATOM 1417 N N . ILE A 1 179 ? 10.156 -10.539 10.203 1 88.75 179 ILE A N 1
ATOM 1418 C CA . ILE A 1 179 ? 9.727 -11.898 10.469 1 88.75 179 ILE A CA 1
ATOM 1419 C C . ILE A 1 179 ? 10.172 -12.82 9.336 1 88.75 179 ILE A C 1
ATOM 1421 O O . ILE A 1 179 ? 9.727 -12.664 8.195 1 88.75 179 ILE A O 1
ATOM 1425 N N . PRO A 1 180 ? 10.969 -13.75 9.609 1 92.5 180 PRO A N 1
ATOM 1426 C CA . PRO A 1 180 ? 11.453 -14.609 8.531 1 92.5 180 PRO A CA 1
ATOM 1427 C C . PRO A 1 180 ? 10.328 -15.367 7.832 1 92.5 180 PRO A C 1
ATOM 1429 O O . PRO A 1 180 ? 10.398 -15.617 6.625 1 92.5 180 PRO A O 1
ATOM 1432 N N . GLY A 1 181 ? 9.281 -15.844 8.586 1 94.06 181 GLY A N 1
ATOM 1433 C CA . GLY A 1 181 ? 8.023 -16.312 8.023 1 94.06 181 GLY A CA 1
ATOM 1434 C C . GLY A 1 181 ? 8.125 -17.719 7.438 1 94.06 181 GLY A C 1
ATOM 1435 O O . GLY A 1 181 ? 8.672 -18.609 8.07 1 94.06 181 GLY A O 1
ATOM 1436 N N . GLU A 1 182 ? 7.578 -17.969 6.281 1 96.38 182 GLU A N 1
ATOM 1437 C CA . GLU A 1 182 ? 7.508 -19.266 5.621 1 96.38 182 GLU A CA 1
ATOM 1438 C C . GLU A 1 182 ? 8.898 -19.859 5.418 1 96.38 182 GLU A C 1
ATOM 1440 O O . GLU A 1 182 ? 9.852 -19.125 5.102 1 96.38 182 GLU A O 1
ATOM 1445 N N . ASN A 1 183 ? 8.945 -21.219 5.633 1 97.5 183 ASN A N 1
ATOM 1446 C CA . ASN A 1 183 ? 10.242 -21.875 5.629 1 97.5 183 ASN A CA 1
ATOM 1447 C C . ASN A 1 183 ? 10.141 -23.312 5.129 1 97.5 183 ASN A C 1
ATOM 1449 O O . ASN A 1 183 ? 9.078 -23.938 5.211 1 97.5 183 ASN A O 1
ATOM 1453 N N . ILE A 1 184 ? 11.266 -23.797 4.59 1 97.69 184 ILE A N 1
ATOM 1454 C CA . ILE A 1 184 ? 11.383 -25.172 4.105 1 97.69 184 ILE A CA 1
ATOM 1455 C C . ILE A 1 184 ? 12.852 -25.594 4.109 1 97.69 184 ILE A C 1
ATOM 1457 O O . ILE A 1 184 ? 13.75 -24.75 4.125 1 97.69 184 ILE A O 1
ATOM 1461 N N . VAL A 1 185 ? 13.094 -26.891 4.105 1 98.31 185 VAL A N 1
ATOM 1462 C CA . VAL A 1 185 ? 14.453 -27.406 4.203 1 98.31 185 VAL A CA 1
ATOM 1463 C C . VAL A 1 185 ? 14.867 -28.031 2.873 1 98.31 185 VAL A C 1
ATOM 1465 O O . VAL A 1 185 ? 14.117 -28.812 2.283 1 98.31 185 VAL A O 1
ATOM 1468 N N . PHE A 1 186 ? 16.031 -27.688 2.363 1 98.25 186 PHE A N 1
ATOM 1469 C CA . PHE A 1 186 ? 16.625 -28.25 1.161 1 98.25 186 PHE A CA 1
ATOM 1470 C C . PHE A 1 186 ? 17.812 -29.141 1.515 1 98.25 186 PHE A C 1
ATOM 1472 O O . PHE A 1 186 ? 18.422 -28.984 2.574 1 98.25 186 PHE A O 1
ATOM 1479 N N . ASP A 1 187 ? 18.078 -30.094 0.669 1 97.31 187 ASP A N 1
ATOM 1480 C CA . ASP A 1 187 ? 19.266 -30.938 0.752 1 97.31 187 ASP A CA 1
ATOM 1481 C C . ASP A 1 187 ? 20.297 -30.547 -0.312 1 97.31 187 ASP A C 1
ATOM 1483 O O . ASP A 1 187 ? 20.062 -30.75 -1.506 1 97.31 187 ASP A O 1
ATOM 1487 N N . PRO A 1 188 ? 21.406 -29.969 0.13 1 96.25 188 PRO A N 1
ATOM 1488 C CA . PRO A 1 188 ? 22.375 -29.5 -0.863 1 96.25 188 PRO A CA 1
ATOM 1489 C C . PRO A 1 188 ? 23.016 -30.641 -1.646 1 96.25 188 PRO A C 1
ATOM 1491 O O . PRO A 1 188 ? 23.625 -30.422 -2.693 1 96.25 188 PRO A O 1
ATOM 1494 N N . ARG A 1 189 ? 22.906 -31.891 -1.258 1 95 189 ARG A N 1
ATOM 1495 C CA . ARG A 1 189 ? 23.438 -33.031 -1.984 1 95 189 ARG A CA 1
ATOM 1496 C C . ARG A 1 189 ? 22.609 -33.344 -3.229 1 95 189 ARG A C 1
ATOM 1498 O O . ARG A 1 189 ? 23.156 -33.688 -4.273 1 95 189 ARG A O 1
ATOM 1505 N N . THR A 1 190 ? 21.344 -33.188 -3.1 1 93.81 190 THR A N 1
ATOM 1506 C CA . THR A 1 190 ? 20.438 -33.438 -4.219 1 93.81 190 THR A CA 1
ATOM 1507 C C . THR A 1 190 ? 20.031 -32.156 -4.898 1 93.81 190 THR A C 1
ATOM 1509 O O . THR A 1 190 ? 19.484 -32.156 -6.004 1 93.81 190 THR A O 1
ATOM 1512 N N . MET A 1 191 ? 20.297 -31.031 -4.234 1 94.81 191 MET A N 1
ATOM 1513 C CA . MET A 1 191 ? 19.922 -29.703 -4.68 1 94.81 191 MET A CA 1
ATOM 1514 C C . MET A 1 191 ? 18.406 -29.562 -4.77 1 94.81 191 MET A C 1
ATOM 1516 O O . MET A 1 191 ? 17.891 -28.703 -5.5 1 94.81 191 MET A O 1
ATOM 1520 N N . ALA A 1 192 ? 17.703 -30.406 -4.109 1 96.69 192 ALA A N 1
ATOM 1521 C CA . ALA A 1 192 ? 16.234 -30.406 -4.051 1 96.69 192 ALA A CA 1
ATOM 1522 C C . ALA A 1 192 ? 15.75 -30.266 -2.615 1 96.69 192 ALA A C 1
ATOM 1524 O O . ALA A 1 192 ? 16.547 -30.281 -1.674 1 96.69 192 ALA A O 1
ATOM 1525 N N . THR A 1 193 ? 14.445 -30 -2.479 1 97.31 193 THR A N 1
ATOM 1526 C CA . THR A 1 193 ? 13.891 -30.062 -1.131 1 97.31 193 THR A CA 1
ATOM 1527 C C . THR A 1 193 ? 14.242 -31.391 -0.467 1 97.31 193 THR A C 1
ATOM 1529 O O . THR A 1 193 ? 14.312 -32.438 -1.135 1 97.31 193 THR A O 1
ATOM 1532 N N . ALA A 1 194 ? 14.406 -31.359 0.798 1 97.31 194 ALA A N 1
ATOM 1533 C CA . ALA A 1 194 ? 14.82 -32.562 1.527 1 97.31 194 ALA A CA 1
ATOM 1534 C C . ALA A 1 194 ? 13.734 -33.625 1.483 1 97.31 194 ALA A C 1
ATOM 1536 O O . ALA A 1 194 ? 12.547 -33.312 1.455 1 97.31 194 ALA A O 1
ATOM 1537 N N . TYR A 1 195 ? 14.203 -34.906 1.399 1 96.25 195 TYR A N 1
ATOM 1538 C CA . TYR A 1 195 ? 13.273 -36 1.562 1 96.25 195 TYR A CA 1
ATOM 1539 C C . TYR A 1 195 ? 12.492 -35.875 2.861 1 96.25 195 TYR A C 1
ATOM 1541 O O . TYR A 1 195 ? 13.07 -35.719 3.934 1 96.25 195 TYR A O 1
ATOM 1549 N N . ARG A 1 196 ? 11.109 -35.812 2.752 1 95.5 196 ARG A N 1
ATOM 1550 C CA . ARG A 1 196 ? 10.188 -35.625 3.865 1 95.5 196 ARG A CA 1
ATOM 1551 C C . ARG A 1 196 ? 10.391 -34.25 4.527 1 95.5 196 ARG A C 1
ATOM 1553 O O . ARG A 1 196 ? 10.383 -34.156 5.754 1 95.5 196 ARG A O 1
ATOM 1560 N N . SER A 1 197 ? 10.672 -33.312 3.725 1 96.12 197 SER A N 1
ATOM 1561 C CA . SER A 1 197 ? 10.875 -31.938 4.211 1 96.12 197 SER A CA 1
ATOM 1562 C C . SER A 1 197 ? 9.703 -31.484 5.078 1 96.12 197 SER A C 1
ATOM 1564 O O . SER A 1 197 ? 9.875 -30.656 5.973 1 96.12 197 SER A O 1
ATOM 1566 N N . ASP A 1 198 ? 8.555 -32.031 4.926 1 95.38 198 ASP A N 1
ATOM 1567 C CA . ASP A 1 198 ? 7.359 -31.688 5.699 1 95.38 198 ASP A CA 1
ATOM 1568 C C . ASP A 1 198 ? 7.57 -31.969 7.184 1 95.38 198 ASP A C 1
ATOM 1570 O O . ASP A 1 198 ? 6.801 -31.5 8.023 1 95.38 198 ASP A O 1
ATOM 1574 N N . ASP A 1 199 ? 8.562 -32.688 7.531 1 95.44 199 ASP A N 1
ATOM 1575 C CA . ASP A 1 199 ? 8.844 -33.031 8.914 1 95.44 199 ASP A CA 1
ATOM 1576 C C . ASP A 1 199 ? 9.664 -31.953 9.609 1 95.44 199 ASP A C 1
ATOM 1578 O O . ASP A 1 199 ? 9.766 -31.938 10.844 1 95.44 199 ASP A O 1
ATOM 1582 N N . TYR A 1 200 ? 10.195 -31.016 8.82 1 96 200 TYR A N 1
ATOM 1583 C CA . TYR A 1 200 ? 11.305 -30.25 9.391 1 96 200 TYR A CA 1
ATOM 1584 C C . TYR A 1 200 ? 10.961 -28.766 9.445 1 96 200 TYR A C 1
ATOM 1586 O O . TYR A 1 200 ? 11.773 -27.953 9.906 1 96 200 TYR A O 1
ATOM 1594 N N . TYR A 1 201 ? 9.82 -28.297 9.023 1 94.56 201 TYR A N 1
ATOM 1595 C CA . TYR A 1 201 ? 9.555 -26.859 8.945 1 94.56 201 TYR A CA 1
ATOM 1596 C C . TYR A 1 201 ? 9.086 -26.312 10.289 1 94.56 201 TYR A C 1
ATOM 1598 O O . TYR A 1 201 ? 8.695 -27.078 11.172 1 94.56 201 TYR A O 1
ATOM 1606 N N . ILE A 1 202 ? 9.18 -25.016 10.477 1 95.19 202 ILE A N 1
ATOM 1607 C CA . ILE A 1 202 ? 8.656 -24.281 11.625 1 95.19 202 ILE A CA 1
ATOM 1608 C C . ILE A 1 202 ? 7.223 -23.844 11.352 1 95.19 202 ILE A C 1
ATOM 1610 O O . ILE A 1 202 ? 6.98 -23 10.484 1 95.19 202 ILE A O 1
ATOM 1614 N N . PRO A 1 203 ? 6.293 -24.391 12.086 1 93.69 203 PRO A N 1
ATOM 1615 C CA . PRO A 1 203 ? 4.891 -24.078 11.797 1 93.69 203 PRO A CA 1
ATOM 1616 C C . PRO A 1 203 ? 4.445 -22.75 12.398 1 93.69 203 PRO A C 1
ATOM 1618 O O . PRO A 1 203 ? 5.098 -22.219 13.305 1 93.69 203 PRO A O 1
ATOM 1621 N N . LYS A 1 204 ? 3.367 -22.203 11.844 1 86.44 204 LYS A N 1
ATOM 1622 C CA . LYS A 1 204 ? 2.664 -21.141 12.555 1 86.44 204 LYS A CA 1
ATOM 1623 C C . LYS A 1 204 ? 2.082 -21.656 13.867 1 86.44 204 LYS A C 1
ATOM 1625 O O . LYS A 1 204 ? 1.609 -22.797 13.938 1 86.44 204 LYS A O 1
ATOM 1630 N N . PRO A 1 205 ? 2.043 -20.797 14.867 1 82.31 205 PRO A N 1
ATOM 1631 C CA . PRO A 1 205 ? 2.488 -19.391 14.93 1 82.31 205 PRO A CA 1
ATOM 1632 C C . PRO A 1 205 ? 3.969 -19.266 15.273 1 82.31 205 PRO A C 1
ATOM 1634 O O . PRO A 1 205 ? 4.504 -18.156 15.305 1 82.31 205 PRO A O 1
ATOM 1637 N N . ASP A 1 206 ? 4.715 -20.344 15.445 1 85.19 206 ASP A N 1
ATOM 1638 C CA . ASP A 1 206 ? 6.086 -20.344 15.945 1 85.19 206 ASP A CA 1
ATOM 1639 C C . ASP A 1 206 ? 7.023 -19.609 14.992 1 85.19 206 ASP A C 1
ATOM 1641 O O . ASP A 1 206 ? 8.031 -19.047 15.422 1 85.19 206 ASP A O 1
ATOM 1645 N N . ASN A 1 207 ? 6.727 -19.656 13.766 1 89 207 ASN A N 1
ATOM 1646 C CA . ASN A 1 207 ? 7.59 -19.016 12.781 1 89 207 ASN A CA 1
ATOM 1647 C C . ASN A 1 207 ? 7.516 -17.5 12.875 1 89 207 ASN A C 1
ATOM 1649 O O . ASN A 1 207 ? 8.273 -16.797 12.203 1 89 207 ASN A O 1
ATOM 1653 N N . PHE A 1 208 ? 6.66 -16.953 13.719 1 82.69 208 PHE A N 1
ATOM 1654 C CA . PHE A 1 208 ? 6.547 -15.523 13.938 1 82.69 208 PHE A CA 1
ATOM 1655 C C . PHE A 1 208 ? 7.383 -15.086 15.141 1 82.69 208 PHE A C 1
ATOM 1657 O O . PHE A 1 208 ? 7.594 -13.891 15.359 1 82.69 208 PHE A O 1
ATOM 1664 N N . ASP A 1 209 ? 7.77 -16.078 15.914 1 81.75 209 ASP A N 1
ATOM 1665 C CA . ASP A 1 209 ? 8.453 -15.734 17.156 1 81.75 209 ASP A CA 1
ATOM 1666 C C . ASP A 1 209 ? 9.688 -16.609 17.359 1 81.75 209 ASP A C 1
ATOM 1668 O O . ASP A 1 209 ? 9.859 -17.203 18.422 1 81.75 209 ASP A O 1
ATOM 1672 N N . ILE A 1 210 ? 10.484 -16.625 16.391 1 89.25 210 ILE A N 1
ATOM 1673 C CA . ILE A 1 210 ? 11.75 -17.359 16.484 1 89.25 210 ILE A CA 1
ATOM 1674 C C . ILE A 1 210 ? 12.75 -16.531 17.297 1 89.25 210 ILE A C 1
ATOM 1676 O O . ILE A 1 210 ? 13.07 -15.398 16.953 1 89.25 210 ILE A O 1
ATOM 1680 N N . ARG A 1 211 ? 13.289 -17.078 18.391 1 89.25 211 ARG A N 1
ATOM 1681 C CA . ARG A 1 211 ? 14.328 -16.438 19.188 1 89.25 211 ARG A CA 1
ATOM 1682 C C . ARG A 1 211 ? 15.719 -16.812 18.688 1 89.25 211 ARG A C 1
ATOM 1684 O O . ARG A 1 211 ? 15.992 -17.984 18.422 1 89.25 211 ARG A O 1
ATOM 1691 N N . VAL A 1 212 ? 16.5 -15.789 18.5 1 94.81 212 VAL A N 1
ATOM 1692 C CA . VAL A 1 212 ? 17.797 -16.016 17.891 1 94.81 212 VAL A CA 1
ATOM 1693 C C . VAL A 1 212 ? 18.891 -15.445 18.781 1 94.81 212 VAL A C 1
ATOM 1695 O O . VAL A 1 212 ? 18.734 -14.367 19.375 1 94.81 212 VAL A O 1
ATOM 1698 N N . THR A 1 213 ? 19.984 -16.203 18.953 1 94.81 213 THR A N 1
ATOM 1699 C CA . THR A 1 213 ? 21.172 -15.773 19.672 1 94.81 213 THR A CA 1
ATOM 1700 C C . THR A 1 213 ? 22.406 -15.867 18.781 1 94.81 213 THR A C 1
ATOM 1702 O O . THR A 1 213 ? 22.734 -16.938 18.266 1 94.81 213 THR A O 1
ATOM 1705 N N . PRO A 1 214 ? 23.078 -14.734 18.578 1 95.88 214 PRO A N 1
ATOM 1706 C CA . PRO A 1 214 ? 24.312 -14.812 17.812 1 95.88 214 PRO A CA 1
ATOM 1707 C C . PRO A 1 214 ? 25.422 -15.586 18.531 1 95.88 214 PRO A C 1
ATOM 1709 O O . PRO A 1 214 ? 25.609 -15.398 19.734 1 95.88 214 PRO A O 1
ATOM 1712 N N . THR A 1 215 ? 26.094 -16.469 17.797 1 95.44 215 THR A N 1
ATOM 1713 C CA . THR A 1 215 ? 27.188 -17.25 18.375 1 95.44 215 THR A CA 1
ATOM 1714 C C . THR A 1 215 ? 28.516 -16.875 17.734 1 95.44 215 THR A C 1
ATOM 1716 O O . THR A 1 215 ? 29.578 -17.016 18.359 1 95.44 215 THR A O 1
ATOM 1719 N N . ALA A 1 216 ? 28.547 -16.469 16.5 1 94.06 216 ALA A N 1
ATOM 1720 C CA . ALA A 1 216 ? 29.656 -15.961 15.695 1 94.06 216 ALA A CA 1
ATOM 1721 C C . ALA A 1 216 ? 29.141 -15.156 14.508 1 94.06 216 ALA A C 1
ATOM 1723 O O . ALA A 1 216 ? 27.938 -15.148 14.234 1 94.06 216 ALA A O 1
ATOM 1724 N N . PRO A 1 217 ? 30.031 -14.469 13.922 1 92.31 217 PRO A N 1
ATOM 1725 C CA . PRO A 1 217 ? 29.562 -13.766 12.727 1 92.31 217 PRO A CA 1
ATOM 1726 C C . PRO A 1 217 ? 28.906 -14.695 11.711 1 92.31 217 PRO A C 1
ATOM 1728 O O . PRO A 1 217 ? 29.531 -15.648 11.25 1 92.31 217 PRO A O 1
ATOM 1731 N N . GLY A 1 218 ? 27.672 -14.438 11.438 1 94.38 218 GLY A N 1
ATOM 1732 C CA . GLY A 1 218 ? 26.953 -15.227 10.461 1 94.38 218 GLY A CA 1
ATOM 1733 C C . GLY A 1 218 ? 26.422 -16.531 11.016 1 94.38 218 GLY A C 1
ATOM 1734 O O . GLY A 1 218 ? 25.859 -17.359 10.281 1 94.38 218 GLY A O 1
ATOM 1735 N N . ARG A 1 219 ? 26.609 -16.719 12.328 1 97.12 219 ARG A N 1
ATOM 1736 C CA . ARG A 1 219 ? 26.156 -17.953 12.969 1 97.12 219 ARG A CA 1
ATOM 1737 C C . ARG A 1 219 ? 25.188 -17.641 14.109 1 97.12 219 ARG A C 1
ATOM 1739 O O . ARG A 1 219 ? 25.406 -16.703 14.875 1 97.12 219 ARG A O 1
ATOM 1746 N N . TYR A 1 220 ? 24.141 -18.422 14.156 1 97.19 220 TYR A N 1
ATOM 1747 C CA . TYR A 1 220 ? 23.078 -18.125 15.094 1 97.19 220 TYR A CA 1
ATOM 1748 C C . TYR A 1 220 ? 22.484 -19.406 15.664 1 97.19 220 TYR A C 1
ATOM 1750 O O . TYR A 1 220 ? 22.422 -20.438 14.977 1 97.19 220 TYR A O 1
ATOM 1758 N N . GLU A 1 221 ? 22.109 -19.312 16.875 1 96.94 221 GLU A N 1
ATOM 1759 C CA . GLU A 1 221 ? 21.312 -20.359 17.5 1 96.94 221 GLU A CA 1
ATOM 1760 C C . GLU A 1 221 ? 19.828 -20.016 17.5 1 96.94 221 GLU A C 1
ATOM 1762 O O . GLU A 1 221 ? 19.438 -18.922 17.922 1 96.94 221 GLU A O 1
ATOM 1767 N N . LEU A 1 222 ? 19.047 -20.953 16.938 1 95.38 222 LEU A N 1
ATOM 1768 C CA . LEU A 1 222 ? 17.609 -20.766 16.906 1 95.38 222 LEU A CA 1
ATOM 1769 C C . LEU A 1 222 ? 16.938 -21.531 18.047 1 95.38 222 LEU A C 1
ATOM 1771 O O . LEU A 1 222 ? 17.297 -22.672 18.328 1 95.38 222 LEU A O 1
ATOM 1775 N N . HIS A 1 223 ? 16.047 -20.828 18.641 1 90.56 223 HIS A N 1
ATOM 1776 C CA . HIS A 1 223 ? 15.18 -21.438 19.641 1 90.56 223 HIS A CA 1
ATOM 1777 C C . HIS A 1 223 ? 13.711 -21.328 19.25 1 90.56 223 HIS A C 1
ATOM 1779 O O . HIS A 1 223 ? 13.102 -20.266 19.406 1 90.56 223 HIS A O 1
ATOM 1785 N N . THR A 1 224 ? 13.18 -22.406 18.719 1 90.81 224 THR A N 1
ATOM 1786 C CA . THR A 1 224 ? 11.805 -22.469 18.25 1 90.81 224 THR A CA 1
ATOM 1787 C C . THR A 1 224 ? 11.328 -23.922 18.172 1 90.81 224 THR A C 1
ATOM 1789 O O . THR A 1 224 ? 12.086 -24.844 18.469 1 90.81 224 THR A O 1
ATOM 1792 N N . ARG A 1 225 ? 10.094 -24.047 17.922 1 90.25 225 ARG A N 1
ATOM 1793 C CA . ARG A 1 225 ? 9.523 -25.391 17.781 1 90.25 225 ARG A CA 1
ATOM 1794 C C . ARG A 1 225 ? 9.445 -25.781 16.312 1 90.25 225 ARG A C 1
ATOM 1796 O O . ARG A 1 225 ? 9.047 -24.984 15.461 1 90.25 225 ARG A O 1
ATOM 1803 N N . PHE A 1 226 ? 9.82 -27.031 16 1 93.44 226 PHE A N 1
ATOM 1804 C CA . PHE A 1 226 ? 9.656 -27.641 14.688 1 93.44 226 PHE A CA 1
ATOM 1805 C C . PHE A 1 226 ? 8.5 -28.625 14.688 1 93.44 226 PHE A C 1
ATOM 1807 O O . PHE A 1 226 ? 8.109 -29.125 15.742 1 93.44 226 PHE A O 1
ATOM 1814 N N . VAL A 1 227 ? 7.977 -28.875 13.516 1 93 227 VAL A N 1
ATOM 1815 C CA . VAL A 1 227 ? 6.703 -29.578 13.422 1 93 227 VAL A CA 1
ATOM 1816 C C . VAL A 1 227 ? 6.875 -31.031 13.891 1 93 227 VAL A C 1
ATOM 1818 O O . VAL A 1 227 ? 6.051 -31.531 14.656 1 93 227 VAL A O 1
ATOM 1821 N N . ARG A 1 228 ? 7.855 -31.766 13.406 1 93.75 228 ARG A N 1
ATOM 1822 C CA . ARG A 1 228 ? 8.008 -33.156 13.75 1 93.75 228 ARG A CA 1
ATOM 1823 C C . ARG A 1 228 ? 9.438 -33.469 14.211 1 93.75 228 ARG A C 1
ATOM 1825 O O . ARG A 1 228 ? 9.641 -34.156 15.211 1 93.75 228 ARG A O 1
ATOM 1832 N N . ALA A 1 229 ? 10.359 -32.938 13.523 1 95.44 229 ALA A N 1
ATOM 1833 C CA . ALA A 1 229 ? 11.766 -33.219 13.789 1 95.44 229 ALA A CA 1
ATOM 1834 C C . ALA A 1 229 ? 12.625 -31.984 13.445 1 95.44 229 ALA A C 1
ATOM 1836 O O . ALA A 1 229 ? 12.18 -31.094 12.719 1 95.44 229 ALA A O 1
ATOM 1837 N N . LEU A 1 230 ? 13.82 -31.938 14.062 1 96.81 230 LEU A N 1
ATOM 1838 C CA . LEU A 1 230 ? 14.773 -30.906 13.672 1 96.81 230 LEU A CA 1
ATOM 1839 C C . LEU A 1 230 ? 15.344 -31.188 12.289 1 96.81 230 LEU A C 1
ATOM 1841 O O . LEU A 1 230 ? 15.484 -32.344 11.898 1 96.81 230 LEU A O 1
ATOM 1845 N N . PRO A 1 231 ? 15.602 -30.172 11.531 1 97.44 231 PRO A N 1
ATOM 1846 C CA . PRO A 1 231 ? 16.25 -30.422 10.25 1 97.44 231 PRO A CA 1
ATOM 1847 C C . PRO A 1 231 ? 17.594 -31.141 10.406 1 97.44 231 PRO A C 1
ATOM 1849 O O . PRO A 1 231 ? 18.344 -30.859 11.344 1 97.44 231 PRO A O 1
ATOM 1852 N N . PRO A 1 232 ? 17.938 -32.062 9.484 1 96.5 232 PRO A N 1
ATOM 1853 C CA . PRO A 1 232 ? 19.234 -32.75 9.562 1 96.5 232 PRO A CA 1
ATOM 1854 C C . PRO A 1 232 ? 20.422 -31.812 9.391 1 96.5 232 PRO A C 1
AT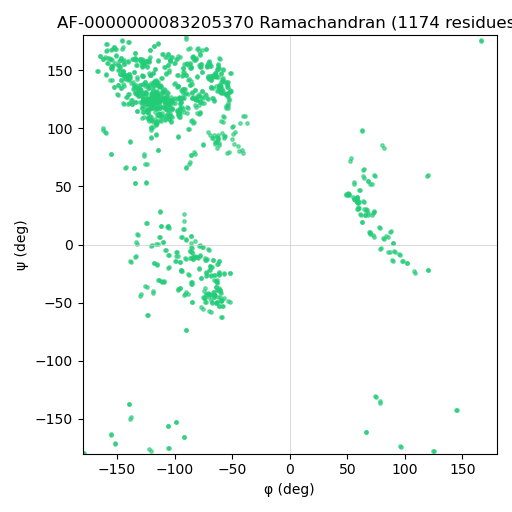OM 1856 O O . PRO A 1 232 ? 20.344 -30.875 8.594 1 96.5 232 PRO A O 1
ATOM 1859 N N . VAL A 1 233 ? 21.484 -32.156 10.133 1 97.75 233 VAL A N 1
ATOM 1860 C CA . VAL A 1 233 ? 22.719 -31.375 10.008 1 97.75 233 VAL A CA 1
ATOM 1861 C C . VAL A 1 233 ? 23.219 -31.422 8.562 1 97.75 233 VAL A C 1
ATOM 1863 O O . VAL A 1 233 ? 23.203 -32.5 7.938 1 97.75 233 VAL A O 1
ATOM 1866 N N . GLY A 1 234 ? 23.562 -30.297 8.016 1 97.56 234 GLY A N 1
ATOM 1867 C CA . GLY A 1 234 ? 24.047 -30.203 6.648 1 97.56 234 GLY A CA 1
ATOM 1868 C C . GLY A 1 234 ? 23 -29.703 5.672 1 97.56 234 GLY A C 1
ATOM 1869 O O . GLY A 1 234 ? 23.328 -29.297 4.559 1 97.56 234 GLY A O 1
ATOM 1870 N N . THR A 1 235 ? 21.781 -29.719 6.066 1 98.19 235 THR A N 1
ATOM 1871 C CA . THR A 1 235 ? 20.703 -29.234 5.211 1 98.19 235 THR A CA 1
ATOM 1872 C C . THR A 1 235 ? 20.625 -27.719 5.258 1 98.19 235 THR A C 1
ATOM 1874 O O . THR A 1 235 ? 21.344 -27.078 6.023 1 98.19 235 THR A O 1
ATOM 1877 N N . ILE A 1 236 ? 19.844 -27.188 4.34 1 98.38 236 ILE A N 1
ATOM 1878 C CA . ILE A 1 236 ? 19.672 -25.734 4.227 1 98.38 236 ILE A CA 1
ATOM 1879 C C . ILE A 1 236 ? 18.266 -25.344 4.645 1 98.38 236 ILE A C 1
ATOM 1881 O O . ILE A 1 236 ? 17.297 -25.672 3.963 1 98.38 236 ILE A O 1
ATOM 1885 N N . LEU A 1 237 ? 18.188 -24.672 5.805 1 98.12 237 LEU A N 1
ATOM 1886 C CA . LEU A 1 237 ? 16.922 -24.094 6.25 1 98.12 237 LEU A CA 1
ATOM 1887 C C . LEU A 1 237 ? 16.688 -22.734 5.574 1 98.12 237 LEU A C 1
ATOM 1889 O O . LEU A 1 237 ? 17.531 -21.844 5.66 1 98.12 237 LEU A O 1
ATOM 1893 N N . THR A 1 238 ? 15.508 -22.594 4.895 1 98.06 238 THR A N 1
ATOM 1894 C CA . THR A 1 238 ? 15.258 -21.391 4.113 1 98.06 238 THR A CA 1
ATOM 1895 C C . THR A 1 238 ? 14.039 -20.656 4.648 1 98.06 238 THR A C 1
ATOM 1897 O O . THR A 1 238 ? 13.109 -21.266 5.18 1 98.06 238 THR A O 1
ATOM 1900 N N . PHE A 1 239 ? 14.078 -19.312 4.539 1 97.44 239 PHE A N 1
ATOM 1901 C CA . PHE A 1 239 ? 12.977 -18.422 4.902 1 97.44 239 PHE A CA 1
ATOM 1902 C C . PHE A 1 239 ? 12.641 -17.484 3.752 1 97.44 239 PHE A C 1
ATOM 1904 O O . PHE A 1 239 ? 13.523 -17.062 3.002 1 97.44 239 PHE A O 1
ATOM 1911 N N . LYS A 1 240 ? 11.344 -17.125 3.549 1 96.75 240 LYS A N 1
ATOM 1912 C CA . LYS A 1 240 ? 11 -16.219 2.455 1 96.75 240 LYS A CA 1
ATOM 1913 C C . LYS A 1 240 ? 10.086 -15.102 2.939 1 96.75 240 LYS A C 1
ATOM 1915 O O . LYS A 1 240 ? 9.516 -14.359 2.131 1 96.75 240 LYS A O 1
ATOM 1920 N N . GLY A 1 241 ? 9.867 -14.984 4.25 1 94.19 241 GLY A N 1
ATOM 1921 C CA . GLY A 1 241 ? 9.016 -13.93 4.785 1 94.19 241 GLY A CA 1
ATOM 1922 C C . GLY A 1 241 ? 7.598 -14.383 5.051 1 94.19 241 GLY A C 1
ATOM 1923 O O . GLY A 1 241 ? 7.281 -15.57 4.918 1 94.19 241 GLY A O 1
ATOM 1924 N N . VAL A 1 242 ? 6.746 -13.375 5.43 1 91.5 242 VAL A N 1
ATOM 1925 C CA . VAL A 1 242 ? 5.379 -13.656 5.852 1 91.5 242 VAL A CA 1
ATOM 1926 C C . VAL A 1 242 ? 4.465 -13.727 4.629 1 91.5 242 VAL A C 1
ATOM 1928 O O . VAL A 1 242 ? 4.672 -13 3.652 1 91.5 242 VAL A O 1
ATOM 1931 N N . PHE A 1 243 ? 3.412 -14.523 4.848 1 88.38 243 PHE A N 1
ATOM 1932 C CA . PHE A 1 243 ? 2.387 -14.641 3.816 1 88.38 243 PHE A CA 1
ATOM 1933 C C . PHE A 1 243 ? 1.743 -13.281 3.539 1 88.38 243 PHE A C 1
ATOM 1935 O O . PHE A 1 243 ? 1.494 -12.508 4.465 1 88.38 243 PHE A O 1
ATOM 1942 N N . THR A 1 244 ? 1.525 -12.867 2.344 1 84.81 244 THR A N 1
ATOM 1943 C CA . THR A 1 244 ? 0.9 -11.656 1.82 1 84.81 244 THR A CA 1
ATOM 1944 C C . THR A 1 244 ? 1.913 -10.523 1.734 1 84.81 244 THR A C 1
ATOM 1946 O O . THR A 1 244 ? 1.545 -9.375 1.473 1 84.81 244 THR A O 1
ATOM 1949 N N . GLN A 1 245 ? 3.18 -10.859 2.006 1 88.06 245 GLN A N 1
ATOM 1950 C CA . GLN A 1 245 ? 4.199 -9.82 1.878 1 88.06 245 GLN A CA 1
ATOM 1951 C C . GLN A 1 245 ? 5.41 -10.336 1.106 1 88.06 245 GLN A C 1
ATOM 1953 O O . GLN A 1 245 ? 6.395 -9.609 0.932 1 88.06 245 GLN A O 1
ATOM 1958 N N . ASN A 1 246 ? 5.309 -11.539 0.679 1 93.31 246 ASN A N 1
ATOM 1959 C CA . ASN A 1 246 ? 6.535 -12.141 0.168 1 93.31 246 ASN A CA 1
ATOM 1960 C C . ASN A 1 246 ? 6.445 -12.398 -1.333 1 93.31 246 ASN A C 1
ATOM 1962 O O . ASN A 1 246 ? 7.297 -13.094 -1.896 1 93.31 246 ASN A O 1
ATOM 1966 N N . ARG A 1 247 ? 5.371 -11.938 -1.998 1 95.38 247 ARG A N 1
ATOM 1967 C CA . ARG A 1 247 ? 5.27 -11.93 -3.453 1 95.38 247 ARG A CA 1
ATOM 1968 C C . ARG A 1 247 ? 5.168 -10.508 -3.99 1 95.38 247 ARG A C 1
ATOM 1970 O O . ARG A 1 247 ? 4.07 -9.953 -4.098 1 95.38 247 ARG A O 1
ATOM 1977 N N . HIS A 1 248 ? 6.234 -9.984 -4.336 1 93.12 248 HIS A N 1
ATOM 1978 C CA . HIS A 1 248 ? 6.141 -8.562 -4.66 1 93.12 248 HIS A CA 1
ATOM 1979 C C . HIS A 1 248 ? 6.945 -8.227 -5.914 1 93.12 248 HIS A C 1
ATOM 1981 O O . HIS A 1 248 ? 6.746 -7.176 -6.523 1 93.12 248 HIS A O 1
ATOM 1987 N N . SER A 1 249 ? 7.828 -9.086 -6.383 1 96.75 249 SER A N 1
ATOM 1988 C CA . SER A 1 249 ? 8.703 -8.727 -7.488 1 96.75 249 SER A CA 1
ATOM 1989 C C . SER A 1 249 ? 8.789 -9.844 -8.523 1 96.75 249 SER A C 1
ATOM 1991 O O . SER A 1 249 ? 9.859 -10.422 -8.734 1 96.75 249 SER A O 1
ATOM 1993 N N . PRO A 1 250 ? 7.656 -10.109 -9.195 1 98.56 250 PRO A N 1
ATOM 1994 C CA . PRO A 1 250 ? 7.805 -11.016 -10.336 1 98.56 250 PRO A CA 1
ATOM 1995 C C . PRO A 1 250 ? 8.797 -10.508 -11.375 1 98.56 250 PRO A C 1
ATOM 1997 O O . PRO A 1 250 ? 8.992 -9.289 -11.508 1 98.56 250 PRO A O 1
ATOM 2000 N N . ALA A 1 251 ? 9.453 -11.406 -12.078 1 98.88 251 ALA A N 1
ATOM 2001 C CA . ALA A 1 251 ? 10.398 -10.977 -13.102 1 98.88 251 ALA A CA 1
ATOM 2002 C C . ALA A 1 251 ? 9.68 -10.344 -14.289 1 98.88 251 ALA A C 1
ATOM 2004 O O . ALA A 1 251 ? 10.117 -9.312 -14.812 1 98.88 251 ALA A O 1
ATOM 2005 N N . ILE A 1 252 ? 8.602 -10.969 -14.711 1 98.94 252 ILE A N 1
ATOM 2006 C CA . ILE A 1 252 ? 7.824 -10.469 -15.844 1 98.94 252 ILE A CA 1
ATOM 2007 C C . ILE A 1 252 ? 6.34 -10.477 -15.492 1 98.94 252 ILE A C 1
ATOM 2009 O O . ILE A 1 252 ? 5.793 -11.523 -15.117 1 98.94 252 ILE A O 1
ATOM 2013 N N . HIS A 1 253 ? 5.691 -9.391 -15.555 1 98.75 253 HIS A N 1
ATOM 2014 C CA . HIS A 1 253 ? 4.242 -9.297 -15.406 1 98.75 253 HIS A CA 1
ATOM 2015 C C . HIS A 1 253 ? 3.59 -8.82 -16.703 1 98.75 253 HIS A C 1
ATOM 2017 O O . HIS A 1 253 ? 3.875 -7.715 -17.172 1 98.75 253 HIS A O 1
ATOM 2023 N N . ALA A 1 254 ? 2.768 -9.602 -17.312 1 98.81 254 ALA A N 1
ATOM 2024 C CA . ALA A 1 254 ? 2.006 -9.234 -18.516 1 98.81 254 ALA A CA 1
ATOM 2025 C C . ALA A 1 254 ? 0.514 -9.148 -18.203 1 98.81 254 ALA A C 1
ATOM 2027 O O . ALA A 1 254 ? -0.083 -10.102 -17.703 1 98.81 254 ALA A O 1
ATOM 2028 N N . THR A 1 255 ? -0.091 -8.047 -18.484 1 98.38 255 THR A N 1
ATOM 2029 C CA . THR A 1 255 ? -1.51 -7.867 -18.188 1 98.38 255 THR A CA 1
ATOM 2030 C C . THR A 1 255 ? -2.193 -7.078 -19.297 1 98.38 255 THR A C 1
ATOM 2032 O O . THR A 1 255 ? -1.575 -6.211 -19.922 1 98.38 255 THR A O 1
ATOM 2035 N N . ALA A 1 256 ? -3.381 -7.387 -19.562 1 97.94 256 ALA A N 1
ATOM 2036 C CA . ALA A 1 256 ? -4.191 -6.703 -20.578 1 97.94 256 ALA A CA 1
ATOM 2037 C C . ALA A 1 256 ? -3.436 -6.57 -21.891 1 97.94 256 ALA A C 1
ATOM 2039 O O . ALA A 1 256 ? -3.381 -5.484 -22.469 1 97.94 256 ALA A O 1
ATOM 2040 N N . SER A 1 257 ? -2.766 -7.711 -22.25 1 98.56 257 SER A N 1
ATOM 2041 C CA . SER A 1 257 ? -1.852 -7.652 -23.391 1 98.56 257 SER A CA 1
ATOM 2042 C C . SER A 1 257 ? -2.043 -8.844 -24.312 1 98.56 257 SER A C 1
ATOM 2044 O O . SER A 1 257 ? -2.744 -9.805 -23.969 1 98.56 257 SER A O 1
ATOM 2046 N N . SER A 1 258 ? -1.504 -8.75 -25.531 1 98.62 258 SER A N 1
ATOM 2047 C CA . SER A 1 258 ? -1.635 -9.836 -26.5 1 98.62 258 SER A CA 1
ATOM 2048 C C . SER A 1 258 ? -0.336 -10.047 -27.266 1 98.62 258 SER A C 1
ATOM 2050 O O . SER A 1 258 ? 0.392 -9.086 -27.547 1 98.62 258 SER A O 1
ATOM 2052 N N . GLY A 1 259 ? -0.129 -11.289 -27.594 1 98.69 259 GLY A N 1
ATOM 2053 C CA . GLY A 1 259 ? 1.038 -11.617 -28.406 1 98.69 259 GLY A CA 1
ATOM 2054 C C . GLY A 1 259 ? 2.348 -11.406 -27.672 1 98.69 259 GLY A C 1
ATOM 2055 O O . GLY A 1 259 ? 3.248 -10.727 -28.172 1 98.69 259 GLY A O 1
ATOM 2056 N N . VAL A 1 260 ? 2.5 -12.008 -26.516 1 98.88 260 VAL A N 1
ATOM 2057 C CA . VAL A 1 260 ? 3.711 -11.898 -25.703 1 98.88 260 VAL A CA 1
ATOM 2058 C C . VAL A 1 260 ? 4.621 -13.094 -25.984 1 98.88 260 VAL A C 1
ATOM 2060 O O . VAL A 1 260 ? 4.176 -14.242 -25.953 1 98.88 260 VAL A O 1
ATOM 2063 N N . LEU A 1 261 ? 5.855 -12.844 -26.312 1 98.94 261 LEU A N 1
ATOM 2064 C CA . LEU A 1 261 ? 6.852 -13.883 -26.562 1 98.94 261 LEU A CA 1
ATOM 2065 C C . LEU A 1 261 ? 8.047 -13.711 -25.641 1 98.94 261 LEU A C 1
ATOM 2067 O O . LEU A 1 261 ? 8.672 -12.648 -25.594 1 98.94 261 LEU A O 1
ATOM 2071 N N . VAL A 1 262 ? 8.367 -14.695 -24.844 1 98.94 262 VAL A N 1
ATOM 2072 C CA . VAL A 1 262 ? 9.586 -14.797 -24.047 1 98.94 262 VAL A CA 1
ATOM 2073 C C . VAL A 1 262 ? 10.453 -15.938 -24.578 1 98.94 262 VAL A C 1
ATOM 2075 O O . VAL A 1 262 ? 10.055 -17.109 -24.516 1 98.94 262 VAL A O 1
ATOM 2078 N N . GLU A 1 263 ? 11.641 -15.594 -25.047 1 98.88 263 GLU A N 1
ATOM 2079 C CA . GLU A 1 263 ? 12.461 -16.578 -25.734 1 98.88 263 GLU A CA 1
ATOM 2080 C C . GLU A 1 263 ? 13.938 -16.438 -25.359 1 98.88 263 GLU A C 1
ATOM 2082 O O . GLU A 1 263 ? 14.484 -15.336 -25.406 1 98.88 263 GLU A O 1
ATOM 2087 N N . ASP A 1 264 ? 14.523 -17.516 -25 1 98.88 264 ASP A N 1
ATOM 2088 C CA . ASP A 1 264 ? 15.953 -17.547 -24.688 1 98.88 264 ASP A CA 1
ATOM 2089 C C . ASP A 1 264 ? 16.281 -16.609 -23.531 1 98.88 264 ASP A C 1
ATOM 2091 O O . ASP A 1 264 ? 17.188 -15.789 -23.609 1 98.88 264 ASP A O 1
ATOM 2095 N N . VAL A 1 265 ? 15.508 -16.688 -22.516 1 98.94 265 VAL A N 1
ATOM 2096 C CA . VAL A 1 265 ? 15.688 -15.922 -21.281 1 98.94 265 VAL A CA 1
ATOM 2097 C C . VAL A 1 265 ? 16 -16.859 -20.125 1 98.94 265 VAL A C 1
ATOM 2099 O O . VAL A 1 265 ? 15.484 -17.984 -20.062 1 98.94 265 VAL A O 1
ATOM 2102 N N . THR A 1 266 ? 16.922 -16.484 -19.219 1 98.94 266 THR A N 1
ATOM 2103 C CA . THR A 1 266 ? 17.203 -17.203 -17.984 1 98.94 266 THR A CA 1
ATOM 2104 C C . THR A 1 266 ? 16.859 -16.359 -16.766 1 98.94 266 THR A C 1
ATOM 2106 O O . THR A 1 266 ? 17.172 -15.172 -16.703 1 98.94 266 THR A O 1
ATOM 2109 N N . ILE A 1 267 ? 16.141 -16.906 -15.836 1 98.94 267 ILE A N 1
ATOM 2110 C CA . ILE A 1 267 ? 15.844 -16.281 -14.547 1 98.94 267 ILE A CA 1
ATOM 2111 C C . ILE A 1 267 ? 16.516 -17.078 -13.43 1 98.94 267 ILE A C 1
ATOM 2113 O O . ILE A 1 267 ? 16.125 -18.219 -13.156 1 98.94 267 ILE A O 1
ATOM 2117 N N . HIS A 1 268 ? 17.484 -16.484 -12.812 1 98.81 268 HIS A N 1
ATOM 2118 C CA . HIS A 1 268 ? 18.141 -17.141 -11.688 1 98.81 268 HIS A CA 1
ATOM 2119 C C . HIS A 1 268 ? 17.391 -16.891 -10.391 1 98.81 268 HIS A C 1
ATOM 2121 O O . HIS A 1 268 ? 17.391 -17.734 -9.492 1 98.81 268 HIS A O 1
ATOM 2127 N N . HIS A 1 269 ? 16.781 -15.672 -10.344 1 98.5 269 HIS A N 1
ATOM 2128 C CA . HIS A 1 269 ? 16.062 -15.367 -9.109 1 98.5 269 HIS A CA 1
ATOM 2129 C C . HIS A 1 269 ? 15.031 -14.266 -9.328 1 98.5 269 HIS A C 1
ATOM 2131 O O . HIS A 1 269 ? 15.266 -13.344 -10.117 1 98.5 269 HIS A O 1
ATOM 2137 N N . CYS A 1 270 ? 13.922 -14.391 -8.586 1 97.56 270 CYS A N 1
ATOM 2138 C CA . CYS A 1 270 ? 13.031 -13.25 -8.398 1 97.56 270 CYS A CA 1
ATOM 2139 C C . CYS A 1 270 ? 12.18 -13.422 -7.148 1 97.56 270 CYS A C 1
ATOM 2141 O O . CYS A 1 270 ? 12.039 -14.531 -6.637 1 97.56 270 CYS A O 1
ATOM 2143 N N . GLY A 1 271 ? 11.695 -12.297 -6.578 1 96.88 271 GLY A N 1
ATOM 2144 C CA . GLY A 1 271 ? 10.82 -12.281 -5.414 1 96.88 271 GLY A CA 1
ATOM 2145 C C . GLY A 1 271 ? 9.352 -12.406 -5.77 1 96.88 271 GLY A C 1
ATOM 2146 O O . GLY A 1 271 ? 8.578 -11.477 -5.539 1 96.88 271 GLY A O 1
ATOM 2147 N N . GLY A 1 272 ? 8.93 -13.438 -6.176 1 97.62 272 GLY A N 1
ATOM 2148 C CA . GLY A 1 272 ? 7.617 -13.742 -6.719 1 97.62 272 GLY A CA 1
ATOM 2149 C C . GLY A 1 272 ? 7.66 -14.758 -7.844 1 97.62 272 GLY A C 1
ATOM 2150 O O . GLY A 1 272 ? 8.383 -15.758 -7.766 1 97.62 272 GLY A O 1
ATOM 2151 N N . MET A 1 273 ? 6.809 -14.562 -8.867 1 98.69 273 MET A N 1
ATOM 2152 C CA . MET A 1 273 ? 6.715 -15.5 -9.984 1 98.69 273 MET A CA 1
ATOM 2153 C C . MET A 1 273 ? 7.617 -15.07 -11.133 1 98.69 273 MET A C 1
ATOM 2155 O O . MET A 1 273 ? 7.855 -13.875 -11.328 1 98.69 273 MET A O 1
ATOM 2159 N N . GLY A 1 274 ? 8.172 -16.062 -11.82 1 98.88 274 GLY A N 1
ATOM 2160 C CA . GLY A 1 274 ? 9 -15.734 -12.969 1 98.88 274 GLY A CA 1
ATOM 2161 C C . GLY A 1 274 ? 8.258 -14.953 -14.039 1 98.88 274 GLY A C 1
ATOM 2162 O O . GLY A 1 274 ? 8.602 -13.805 -14.328 1 98.88 274 GLY A O 1
ATOM 2163 N N . LEU A 1 275 ? 7.273 -15.547 -14.586 1 98.88 275 LEU A N 1
ATOM 2164 C CA . LEU A 1 275 ? 6.348 -14.93 -15.523 1 98.88 275 LEU A CA 1
ATOM 2165 C C . LEU A 1 275 ? 4.906 -15.086 -15.055 1 98.88 275 LEU A C 1
ATOM 2167 O O . LEU A 1 275 ? 4.438 -16.203 -14.844 1 98.88 275 LEU A O 1
ATOM 2171 N N . ILE A 1 276 ? 4.23 -14.039 -14.867 1 98.75 276 ILE A N 1
ATOM 2172 C CA . ILE A 1 276 ? 2.801 -14.078 -14.586 1 98.75 276 ILE A CA 1
ATOM 2173 C C . ILE A 1 276 ? 2.045 -13.281 -15.648 1 98.75 276 ILE A C 1
ATOM 2175 O O . ILE A 1 276 ? 2.334 -12.102 -15.867 1 98.75 276 ILE A O 1
ATOM 2179 N N . ALA A 1 277 ? 1.166 -13.914 -16.312 1 98.69 277 ALA A N 1
ATOM 2180 C CA . ALA A 1 277 ? 0.292 -13.297 -17.297 1 98.69 277 ALA A CA 1
ATOM 2181 C C . ALA A 1 277 ? -1.169 -13.359 -16.859 1 98.69 277 ALA A C 1
ATOM 2183 O O . ALA A 1 277 ? -1.638 -14.398 -16.391 1 98.69 277 ALA A O 1
ATOM 2184 N N . GLU A 1 278 ? -1.853 -12.305 -16.938 1 98 278 GLU A N 1
ATOM 2185 C CA . GLU A 1 278 ? -3.277 -12.227 -16.625 1 98 278 GLU A CA 1
ATOM 2186 C C . GLU A 1 278 ? -4.023 -11.375 -17.656 1 98 278 GLU A C 1
ATOM 2188 O O . GLU A 1 278 ? -3.486 -10.391 -18.156 1 98 278 GLU A O 1
ATOM 2193 N N . LYS A 1 279 ? -5.152 -11.805 -18.016 1 97.75 279 LYS A N 1
ATOM 2194 C CA . LYS A 1 279 ? -5.926 -11.141 -19.062 1 97.75 279 LYS A CA 1
ATOM 2195 C C . LYS A 1 279 ? -5.074 -10.906 -20.297 1 97.75 279 LYS A C 1
ATOM 2197 O O . LYS A 1 279 ? -5.035 -9.797 -20.828 1 97.75 279 LYS A O 1
ATOM 2202 N N . ALA A 1 280 ? -4.348 -11.945 -20.625 1 98.12 280 ALA A N 1
ATOM 2203 C CA . ALA A 1 280 ? -3.467 -11.875 -21.781 1 98.12 280 ALA A CA 1
ATOM 2204 C C . ALA A 1 280 ? -3.893 -12.875 -22.859 1 98.12 280 ALA A C 1
ATOM 2206 O O . ALA A 1 280 ? -4.336 -13.984 -22.531 1 98.12 280 ALA A O 1
ATOM 2207 N N . ASP A 1 281 ? -3.785 -12.453 -24.078 1 97.62 281 ASP A N 1
ATOM 2208 C CA . ASP A 1 281 ? -4.145 -13.258 -25.234 1 97.62 281 ASP A CA 1
ATOM 2209 C C . ASP A 1 281 ? -2.896 -13.758 -25.969 1 97.62 281 ASP A C 1
ATOM 2211 O O . ASP A 1 281 ? -2.104 -12.953 -26.469 1 97.62 281 ASP A O 1
ATOM 2215 N N . ASN A 1 282 ? -2.771 -15.086 -26.062 1 98.75 282 ASN A N 1
ATOM 2216 C CA . ASN A 1 282 ? -1.662 -15.703 -26.781 1 98.75 282 ASN A CA 1
ATOM 2217 C C . ASN A 1 282 ? -0.32 -15.367 -26.141 1 98.75 282 ASN A C 1
ATOM 2219 O O . ASN A 1 282 ? 0.292 -14.344 -26.469 1 98.75 282 ASN A O 1
ATOM 2223 N N . VAL A 1 283 ? 0.196 -16.234 -25.359 1 98.94 283 VAL A N 1
ATOM 2224 C CA . VAL A 1 283 ? 1.493 -16.109 -24.703 1 98.94 283 VAL A CA 1
ATOM 2225 C C . VAL A 1 283 ? 2.381 -17.297 -25.078 1 98.94 283 VAL A C 1
ATOM 2227 O O . VAL A 1 283 ? 1.969 -18.453 -24.953 1 98.94 283 VAL A O 1
ATOM 2230 N N . THR A 1 284 ? 3.525 -17.016 -25.578 1 98.94 284 THR A N 1
ATOM 2231 C CA . THR A 1 284 ? 4.484 -18.047 -25.953 1 98.94 284 THR A CA 1
ATOM 2232 C C . THR A 1 284 ? 5.742 -17.953 -25.094 1 98.94 284 THR A C 1
ATOM 2234 O O . THR A 1 284 ? 6.332 -16.875 -24.969 1 98.94 284 THR A O 1
ATOM 2237 N N . VAL A 1 285 ? 6.141 -19.047 -24.547 1 98.94 285 VAL A N 1
ATOM 2238 C CA . VAL A 1 285 ? 7.363 -19.188 -23.766 1 98.94 285 VAL A CA 1
ATOM 2239 C C . VAL A 1 285 ? 8.242 -20.281 -24.359 1 98.94 285 VAL A C 1
ATOM 2241 O O . VAL A 1 285 ? 7.863 -21.453 -24.375 1 98.94 285 VAL A O 1
ATOM 2244 N N . ARG A 1 286 ? 9.414 -19.891 -24.844 1 98.88 286 ARG A N 1
ATOM 2245 C CA . ARG A 1 286 ? 10.312 -20.828 -25.516 1 98.88 286 ARG A CA 1
ATOM 2246 C C . ARG A 1 286 ? 11.719 -20.734 -24.938 1 98.88 286 ARG A C 1
ATOM 2248 O O . ARG A 1 286 ? 12.297 -19.641 -24.891 1 98.88 286 ARG A O 1
ATOM 2255 N N . ARG A 1 287 ? 12.203 -21.828 -24.469 1 98.88 287 ARG A N 1
ATOM 2256 C CA . ARG A 1 287 ? 13.562 -21.906 -23.953 1 98.88 287 ARG A CA 1
ATOM 2257 C C . ARG A 1 287 ? 13.773 -20.906 -22.812 1 98.88 287 ARG A C 1
ATOM 2259 O O . ARG A 1 287 ? 14.781 -20.203 -22.797 1 98.88 287 ARG A O 1
ATOM 2266 N N . LEU A 1 288 ? 12.758 -20.734 -22.016 1 98.94 288 LEU A N 1
ATOM 2267 C CA . LEU A 1 288 ? 12.906 -20.062 -20.734 1 98.94 288 LEU A CA 1
ATOM 2268 C C . LEU A 1 288 ? 13.562 -21 -19.719 1 98.94 288 LEU A C 1
ATOM 2270 O O . LEU A 1 288 ? 13.148 -22.156 -19.562 1 98.94 288 LEU A O 1
ATOM 2274 N N . GLN A 1 289 ? 14.641 -20.547 -19.078 1 98.81 289 GLN A N 1
ATOM 2275 C CA . GLN A 1 289 ? 15.328 -21.312 -18.047 1 98.81 289 GLN A CA 1
ATOM 2276 C C . GLN A 1 289 ? 15.172 -20.641 -16.688 1 98.81 289 GLN A C 1
ATOM 2278 O O . GLN A 1 289 ? 15.734 -19.578 -16.438 1 98.81 289 GLN A O 1
ATOM 2283 N N . VAL A 1 290 ? 14.398 -21.203 -15.859 1 98.94 290 VAL A N 1
ATOM 2284 C CA . VAL A 1 290 ? 14.375 -20.844 -14.445 1 98.94 290 VAL A CA 1
ATOM 2285 C C . VAL A 1 290 ? 15.227 -21.812 -13.641 1 98.94 290 VAL A C 1
ATOM 2287 O O . VAL A 1 290 ? 14.75 -22.891 -13.25 1 98.94 290 VAL A O 1
ATOM 2290 N N . VAL A 1 291 ? 16.469 -21.406 -13.469 1 98.75 291 VAL A N 1
ATOM 2291 C CA . VAL A 1 291 ? 17.453 -22.359 -12.961 1 98.75 291 VAL A CA 1
ATOM 2292 C C . VAL A 1 291 ? 18.391 -21.656 -11.977 1 98.75 291 VAL A C 1
ATOM 2294 O O . VAL A 1 291 ? 18.516 -20.422 -12.008 1 98.75 291 VAL A O 1
ATOM 2297 N N . LEU A 1 292 ? 18.984 -22.391 -11.141 1 98 292 LEU A N 1
ATOM 2298 C CA . LEU A 1 292 ? 19.984 -21.859 -10.219 1 98 292 LEU A CA 1
ATOM 2299 C C . LEU A 1 292 ? 21.203 -21.359 -10.984 1 98 292 LEU A C 1
ATOM 2301 O O . LEU A 1 292 ? 21.547 -21.875 -12.047 1 98 292 LEU A O 1
ATOM 2305 N N . ARG A 1 293 ? 21.812 -20.359 -10.484 1 96.19 293 ARG A N 1
ATOM 2306 C CA . ARG A 1 293 ? 23.062 -19.875 -11.062 1 96.19 293 ARG A CA 1
ATOM 2307 C C . ARG A 1 293 ? 24.219 -20.828 -10.734 1 96.19 293 ARG A C 1
ATOM 2309 O O . ARG A 1 293 ? 24.422 -21.188 -9.578 1 96.19 293 ARG A O 1
ATOM 2316 N N . LYS A 1 294 ? 24.922 -21.203 -11.703 1 94.19 294 LYS A N 1
ATOM 2317 C CA . LYS A 1 294 ? 26.062 -22.109 -11.5 1 94.19 294 LYS A CA 1
ATOM 2318 C C . LYS A 1 294 ? 27.078 -21.484 -10.555 1 94.19 294 LYS A C 1
ATOM 2320 O O . LYS A 1 294 ? 27.422 -20.312 -10.688 1 94.19 294 LYS A O 1
ATOM 2325 N N . GLY A 1 295 ? 27.453 -22.266 -9.609 1 90.81 295 GLY A N 1
ATOM 2326 C CA . GLY A 1 295 ? 28.469 -21.797 -8.672 1 90.81 295 GLY A CA 1
ATOM 2327 C C . GLY A 1 295 ? 27.891 -21.062 -7.477 1 90.81 295 GLY A C 1
ATOM 2328 O O . GLY A 1 295 ? 28.594 -20.828 -6.492 1 90.81 295 GLY A O 1
ATOM 2329 N N . SER A 1 296 ? 26.688 -20.719 -7.535 1 91.12 296 SER A N 1
ATOM 2330 C CA . SER A 1 296 ? 26.016 -20.031 -6.426 1 91.12 296 SER A CA 1
ATOM 2331 C C . SER A 1 296 ? 25.594 -21.031 -5.352 1 91.12 296 SER A C 1
ATOM 2333 O O . SER A 1 296 ? 25.234 -22.172 -5.66 1 91.12 296 SER A O 1
ATOM 2335 N N . PRO A 1 297 ? 25.656 -20.625 -4.121 1 90.12 297 PRO A N 1
ATOM 2336 C CA . PRO A 1 297 ? 25.156 -21.484 -3.051 1 90.12 297 PRO A CA 1
ATOM 2337 C C . PRO A 1 297 ? 23.641 -21.453 -2.918 1 90.12 297 PRO A C 1
ATOM 2339 O O . PRO A 1 297 ? 23.062 -22.156 -2.074 1 90.12 297 PRO A O 1
ATOM 2342 N N . ARG A 1 298 ? 22.953 -20.688 -3.707 1 96.25 298 ARG A N 1
ATOM 2343 C CA . ARG A 1 298 ? 21.5 -20.5 -3.58 1 96.25 298 ARG A CA 1
ATOM 2344 C C . ARG A 1 298 ? 20.75 -21.781 -3.947 1 96.25 298 ARG A C 1
ATOM 2346 O O . ARG A 1 298 ? 21.141 -22.484 -4.887 1 96.25 298 ARG A O 1
ATOM 2353 N N . MET A 1 299 ? 19.688 -22.016 -3.186 1 97.81 299 MET A N 1
ATOM 2354 C CA . MET A 1 299 ? 18.875 -23.203 -3.402 1 97.81 299 MET A CA 1
ATOM 2355 C C . MET A 1 299 ? 17.547 -22.828 -4.078 1 97.81 299 MET A C 1
ATOM 2357 O O . MET A 1 299 ? 16.781 -23.703 -4.477 1 97.81 299 MET A O 1
ATOM 2361 N N . ILE A 1 300 ? 17.25 -21.516 -4.184 1 98.44 300 ILE A N 1
ATOM 2362 C CA . ILE A 1 300 ? 15.922 -21.109 -4.613 1 98.44 300 ILE A CA 1
ATOM 2363 C C . ILE A 1 300 ? 16.016 -20.188 -5.82 1 98.44 300 ILE A C 1
ATOM 2365 O O . ILE A 1 300 ? 16.812 -19.25 -5.824 1 98.44 300 ILE A O 1
ATOM 2369 N N . THR A 1 301 ? 15.258 -20.453 -6.836 1 98.56 301 THR A N 1
ATOM 2370 C CA . THR A 1 301 ? 15.164 -19.594 -8.008 1 98.56 301 THR A CA 1
ATOM 2371 C C . THR A 1 301 ? 14.055 -18.562 -7.824 1 98.56 301 THR A C 1
ATOM 2373 O O . THR A 1 301 ? 14.32 -17.422 -7.402 1 98.56 301 THR A O 1
ATOM 2376 N N . THR A 1 302 ? 12.758 -18.969 -7.91 1 98.56 302 THR A N 1
ATOM 2377 C CA . THR A 1 302 ? 11.641 -18.047 -7.684 1 98.56 302 THR A CA 1
ATOM 2378 C C . THR A 1 302 ? 10.961 -18.344 -6.355 1 98.56 302 THR A C 1
ATOM 2380 O O . THR A 1 302 ? 10.867 -19.5 -5.941 1 98.56 302 THR A O 1
ATOM 2383 N N . THR A 1 303 ? 10.438 -17.328 -5.691 1 98.25 303 THR A N 1
ATOM 2384 C CA . THR A 1 303 ? 9.844 -17.547 -4.375 1 98.25 303 THR A CA 1
ATOM 2385 C C . THR A 1 303 ? 8.391 -17.984 -4.508 1 98.25 303 THR A C 1
ATOM 2387 O O . THR A 1 303 ? 7.719 -18.25 -3.502 1 98.25 303 THR A O 1
ATOM 2390 N N . ALA A 1 304 ? 7.891 -18.062 -5.73 1 98.19 304 ALA A N 1
ATOM 2391 C CA . ALA A 1 304 ? 6.582 -18.609 -6.066 1 98.19 304 ALA A CA 1
ATOM 2392 C C . ALA A 1 304 ? 6.648 -19.438 -7.352 1 98.19 304 ALA A C 1
ATOM 2394 O O . ALA A 1 304 ? 7.539 -20.281 -7.516 1 98.19 304 ALA A O 1
ATOM 2395 N N . ASP A 1 305 ? 5.691 -19.297 -8.242 1 98.69 305 ASP A N 1
ATOM 2396 C CA . ASP A 1 305 ? 5.672 -20.062 -9.484 1 98.69 305 ASP A CA 1
ATOM 2397 C C . ASP A 1 305 ? 6.746 -19.578 -10.453 1 98.69 305 ASP A C 1
ATOM 2399 O O . ASP A 1 305 ? 7.164 -18.422 -10.383 1 98.69 305 ASP A O 1
ATOM 2403 N N . ALA A 1 306 ? 7.172 -20.5 -11.328 1 98.88 306 ALA A N 1
ATOM 2404 C CA . ALA A 1 306 ? 7.996 -20.047 -12.445 1 98.88 306 ALA A CA 1
ATOM 2405 C C . ALA A 1 306 ? 7.156 -19.328 -13.492 1 98.88 306 ALA A C 1
ATOM 2407 O O . ALA A 1 306 ? 7.543 -18.266 -13.984 1 98.88 306 ALA A O 1
ATOM 2408 N N . THR A 1 307 ? 6.027 -19.922 -13.844 1 98.88 307 THR A N 1
ATOM 2409 C CA . THR A 1 307 ? 5.082 -19.281 -14.75 1 98.88 307 THR A CA 1
ATOM 2410 C C . THR A 1 307 ? 3.652 -19.438 -14.234 1 98.88 307 THR A C 1
ATOM 2412 O O . THR A 1 307 ? 3.326 -20.422 -13.562 1 98.88 307 THR A O 1
ATOM 2415 N N . HIS A 1 308 ? 2.873 -18.469 -14.531 1 98.81 308 HIS A N 1
ATOM 2416 C CA . HIS A 1 308 ? 1.49 -18.422 -14.062 1 98.81 308 HIS A CA 1
ATOM 2417 C C . HIS A 1 308 ? 0.598 -17.688 -15.055 1 98.81 308 HIS A C 1
ATOM 2419 O O . HIS A 1 308 ? 0.946 -16.609 -15.523 1 98.81 308 HIS A O 1
ATOM 2425 N N . PHE A 1 309 ? -0.52 -18.328 -15.43 1 98.81 309 PHE A N 1
ATOM 2426 C CA . PHE A 1 309 ? -1.457 -17.766 -16.391 1 98.81 309 PHE A CA 1
ATOM 2427 C C . PHE A 1 309 ? -2.873 -17.75 -15.828 1 98.81 309 PHE A C 1
ATOM 2429 O O . PHE A 1 309 ? -3.486 -18.812 -15.664 1 98.81 309 PHE A O 1
ATOM 2436 N N . CYS A 1 310 ? -3.348 -16.578 -15.539 1 97.94 310 CYS A N 1
ATOM 2437 C CA . CYS A 1 310 ? -4.672 -16.422 -14.938 1 97.94 310 CYS A CA 1
ATOM 2438 C C . CYS A 1 310 ? -5.602 -15.648 -15.867 1 97.94 310 CYS A C 1
ATOM 2440 O O . CYS A 1 310 ? -5.297 -14.531 -16.281 1 97.94 310 CYS A O 1
ATOM 2442 N N . ASN A 1 311 ? -6.727 -16.234 -16.219 1 97.88 311 ASN A N 1
ATOM 2443 C CA . ASN A 1 311 ? -7.699 -15.578 -17.078 1 97.88 311 ASN A CA 1
ATOM 2444 C C . ASN A 1 311 ? -7.066 -15.125 -18.391 1 97.88 311 ASN A C 1
ATOM 2446 O O . ASN A 1 311 ? -7.227 -13.977 -18.797 1 97.88 311 ASN A O 1
ATOM 2450 N N . CYS A 1 312 ? -6.246 -15.961 -18.906 1 98.5 312 CYS A N 1
ATOM 2451 C CA . CYS A 1 312 ? -5.703 -15.75 -20.25 1 98.5 312 CYS A CA 1
ATOM 2452 C C . CYS A 1 312 ? -6.613 -16.359 -21.312 1 98.5 312 CYS A C 1
ATOM 2454 O O . CYS A 1 312 ? -7.59 -17.031 -20.984 1 98.5 312 CYS A O 1
ATOM 2456 N N . ARG A 1 313 ? -6.406 -16.078 -22.547 1 98.38 313 ARG A N 1
ATOM 2457 C CA . ARG A 1 313 ? -7.16 -16.688 -23.641 1 98.38 313 ARG A CA 1
ATOM 2458 C C . ARG A 1 313 ? -6.285 -16.891 -24.875 1 98.38 313 ARG A C 1
ATOM 2460 O O . ARG A 1 313 ? -5.102 -16.547 -24.859 1 98.38 313 ARG A O 1
ATOM 2467 N N . GLY A 1 314 ? -6.801 -17.516 -25.906 1 98.69 314 GLY A N 1
ATOM 2468 C CA . GLY A 1 314 ? -5.973 -17.953 -27.016 1 98.69 314 GLY A CA 1
ATOM 2469 C C . GLY A 1 314 ? -5.137 -19.188 -26.688 1 98.69 314 GLY A C 1
ATOM 2470 O O . GLY A 1 314 ? -5.664 -20.188 -26.203 1 98.69 314 GLY A O 1
ATOM 2471 N N . THR A 1 315 ? -3.805 -19.047 -27.031 1 98.88 315 THR A N 1
ATOM 2472 C CA . THR A 1 315 ? -2.916 -20.172 -26.781 1 98.88 315 THR A CA 1
ATOM 2473 C C . THR A 1 315 ? -1.796 -19.766 -25.828 1 98.88 315 THR A C 1
ATOM 2475 O O . THR A 1 315 ? -1.196 -18.703 -25.969 1 98.88 315 THR A O 1
ATOM 2478 N N . VAL A 1 316 ? -1.632 -20.578 -24.844 1 98.94 316 VAL A N 1
ATOM 2479 C CA . VAL A 1 316 ? -0.419 -20.547 -24.031 1 98.94 316 VAL A CA 1
ATOM 2480 C C . VAL A 1 316 ? 0.499 -21.703 -24.422 1 98.94 316 VAL A C 1
ATOM 2482 O O . VAL A 1 316 ? 0.142 -22.875 -24.25 1 98.94 316 VAL A O 1
ATOM 2485 N N . LEU A 1 317 ? 1.591 -21.344 -25.031 1 98.94 317 LEU A N 1
ATOM 2486 C CA . LEU A 1 317 ? 2.584 -22.328 -25.453 1 98.94 317 LEU A CA 1
ATOM 2487 C C . LEU A 1 317 ? 3.844 -22.234 -24.594 1 98.94 317 LEU A C 1
ATOM 2489 O O . LEU A 1 317 ? 4.453 -21.156 -24.5 1 98.94 317 LEU A O 1
ATOM 2493 N N . ILE A 1 318 ? 4.223 -23.312 -23.953 1 98.94 318 ILE A N 1
ATOM 2494 C CA . ILE A 1 318 ? 5.449 -23.422 -23.172 1 98.94 318 ILE A CA 1
ATOM 2495 C C . ILE A 1 318 ? 6.285 -24.594 -23.672 1 98.94 318 ILE A C 1
ATOM 2497 O O . ILE A 1 318 ? 5.898 -25.75 -23.516 1 98.94 318 ILE A O 1
ATOM 2501 N N . GLU A 1 319 ? 7.473 -24.328 -24.234 1 98.88 319 GLU A N 1
ATOM 2502 C CA . GLU A 1 319 ? 8.188 -25.438 -24.844 1 98.88 319 GLU A CA 1
ATOM 2503 C C . GLU A 1 319 ? 9.695 -25.281 -24.688 1 98.88 319 GLU A C 1
ATOM 2505 O O . GLU A 1 319 ? 10.211 -24.156 -24.688 1 98.88 319 GLU A O 1
ATOM 2510 N N . GLU A 1 320 ? 10.359 -26.359 -24.531 1 98.88 320 GLU A N 1
ATOM 2511 C CA . GLU A 1 320 ? 11.82 -26.453 -24.453 1 98.88 320 GLU A CA 1
ATOM 2512 C C . GLU A 1 320 ? 12.352 -25.625 -23.281 1 98.88 320 GLU A C 1
ATOM 2514 O O . GLU A 1 320 ? 13.383 -24.953 -23.406 1 98.88 320 GLU A O 1
ATOM 2519 N N . CYS A 1 321 ? 11.625 -25.609 -22.234 1 98.94 321 CYS A N 1
ATOM 2520 C CA . CYS A 1 321 ? 11.977 -24.828 -21.047 1 98.94 321 CYS A CA 1
ATOM 2521 C C . CYS A 1 321 ? 12.516 -25.75 -19.953 1 98.94 321 CYS A C 1
ATOM 2523 O O . CYS A 1 321 ? 12.312 -26.953 -19.984 1 98.94 321 CYS A O 1
ATOM 2525 N N . VAL A 1 322 ? 13.281 -25.203 -18.984 1 98.94 322 VAL A N 1
ATOM 2526 C CA . VAL A 1 322 ? 13.719 -25.859 -17.75 1 98.94 322 VAL A CA 1
ATOM 2527 C C . VAL A 1 322 ? 13.25 -25.062 -16.531 1 98.94 322 VAL A C 1
ATOM 2529 O O . VAL A 1 322 ? 13.469 -23.844 -16.469 1 98.94 322 VAL A O 1
ATOM 2532 N N . PHE A 1 323 ? 12.555 -25.688 -15.633 1 98.88 323 PHE A N 1
ATOM 2533 C CA . PHE A 1 323 ? 12.062 -25.109 -14.391 1 98.88 323 PHE A CA 1
ATOM 2534 C C . PHE A 1 323 ? 12.586 -25.875 -13.18 1 98.88 323 PHE A C 1
ATOM 2536 O O . PHE A 1 323 ? 12.234 -27.047 -12.984 1 98.88 323 PHE A O 1
ATOM 2543 N N . GLU A 1 324 ? 13.391 -25.188 -12.336 1 98 324 GLU A N 1
ATOM 2544 C CA . GLU A 1 324 ? 13.992 -25.891 -11.203 1 98 324 GLU A CA 1
ATOM 2545 C C . GLU A 1 324 ? 13.977 -25.031 -9.945 1 98 324 GLU A C 1
ATOM 2547 O O . GLU A 1 324 ? 14.148 -23.812 -10.016 1 98 324 GLU A O 1
ATOM 2552 N N . ASN A 1 325 ? 13.742 -25.609 -8.789 1 98.5 325 ASN A N 1
ATOM 2553 C CA . ASN A 1 325 ? 14.008 -25.062 -7.465 1 98.5 325 ASN A CA 1
ATOM 2554 C C . ASN A 1 325 ? 13.117 -23.844 -7.172 1 98.5 325 ASN A C 1
ATOM 2556 O O . ASN A 1 325 ? 13.555 -22.891 -6.547 1 98.5 325 ASN A O 1
ATOM 2560 N N . MET A 1 326 ? 11.922 -23.812 -7.723 1 98.38 326 MET A N 1
ATOM 2561 C CA . MET A 1 326 ? 10.93 -22.828 -7.312 1 98.38 326 MET A CA 1
ATOM 2562 C C . MET A 1 326 ? 10.289 -23.219 -5.984 1 98.38 326 MET A C 1
ATOM 2564 O O . MET A 1 326 ? 10.273 -24.391 -5.621 1 98.38 326 MET A O 1
ATOM 2568 N N . LEU A 1 327 ? 9.789 -22.219 -5.301 1 98.38 327 LEU A N 1
ATOM 2569 C CA . LEU A 1 327 ? 9.086 -22.547 -4.062 1 98.38 327 LEU A CA 1
ATOM 2570 C C . LEU A 1 327 ? 7.633 -22.906 -4.34 1 98.38 327 LEU A C 1
ATOM 2572 O O . LEU A 1 327 ? 6.906 -23.312 -3.43 1 98.38 327 LEU A O 1
ATOM 2576 N N . ASP A 1 328 ? 7.25 -22.719 -5.633 1 97.94 328 ASP A N 1
ATOM 2577 C CA . ASP A 1 328 ? 5.91 -23.141 -6.027 1 97.94 328 ASP A CA 1
ATOM 2578 C C . ASP A 1 328 ? 5.926 -23.812 -7.402 1 97.94 328 ASP A C 1
ATOM 2580 O O . ASP A 1 328 ? 6.875 -24.531 -7.738 1 97.94 328 ASP A O 1
ATOM 2584 N N . ASP A 1 329 ? 4.875 -23.766 -8.234 1 98.44 329 ASP A N 1
ATOM 2585 C CA . ASP A 1 329 ? 4.707 -24.578 -9.438 1 98.44 329 ASP A CA 1
ATOM 2586 C C . ASP A 1 329 ? 5.547 -24.031 -10.594 1 98.44 329 ASP A C 1
ATOM 2588 O O . ASP A 1 329 ? 5.863 -22.828 -10.617 1 98.44 329 ASP A O 1
ATOM 2592 N N . ALA A 1 330 ? 5.906 -24.922 -11.516 1 98.81 330 ALA A N 1
ATOM 2593 C CA . ALA A 1 330 ? 6.5 -24.484 -12.773 1 98.81 330 ALA A CA 1
ATOM 2594 C C . ALA A 1 330 ? 5.488 -23.688 -13.609 1 98.81 330 ALA A C 1
ATOM 2596 O O . ALA A 1 330 ? 5.832 -22.672 -14.219 1 98.81 330 ALA A O 1
ATOM 2597 N N . THR A 1 331 ? 4.285 -24.234 -13.562 1 98.75 331 THR A N 1
ATOM 2598 C CA . THR A 1 331 ? 3.23 -23.578 -14.32 1 98.75 331 THR A CA 1
ATOM 2599 C C . THR A 1 331 ? 1.876 -23.766 -13.648 1 98.75 331 THR A C 1
ATOM 2601 O O . THR A 1 331 ? 1.574 -24.859 -13.156 1 98.75 331 THR A O 1
ATOM 2604 N N . ASN A 1 332 ? 1.119 -22.734 -13.594 1 98.69 332 ASN A N 1
ATOM 2605 C CA . ASN A 1 332 ? -0.269 -22.75 -13.141 1 98.69 332 ASN A CA 1
ATOM 2606 C C . ASN A 1 332 ? -1.177 -21.984 -14.102 1 98.69 332 ASN A C 1
ATOM 2608 O O . ASN A 1 332 ? -0.997 -20.797 -14.312 1 98.69 332 ASN A O 1
ATOM 2612 N N . VAL A 1 333 ? -2.088 -22.703 -14.734 1 98.69 333 VAL A N 1
ATOM 2613 C CA . VAL A 1 333 ? -3.045 -22.125 -15.664 1 98.69 333 VAL A CA 1
ATOM 2614 C C . VAL A 1 333 ? -4.461 -22.266 -15.117 1 98.69 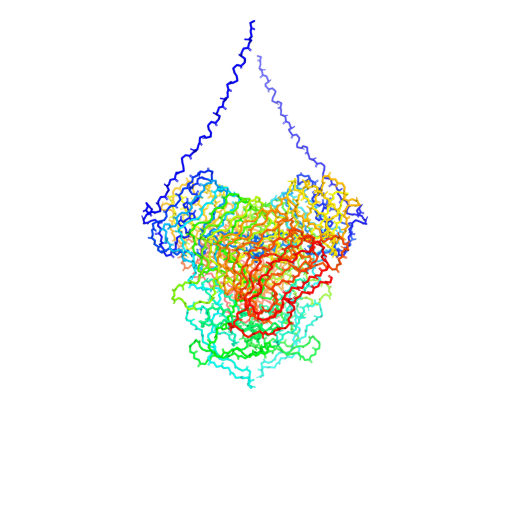333 VAL A C 1
ATOM 2616 O O . VAL A 1 333 ? -4.91 -23.391 -14.836 1 98.69 333 VAL A O 1
ATOM 2619 N N . HIS A 1 334 ? -5.16 -21.172 -14.953 1 98.19 334 HIS A N 1
ATOM 2620 C CA . HIS A 1 334 ? -6.512 -21.266 -14.406 1 98.19 334 HIS A CA 1
ATOM 2621 C C . HIS A 1 334 ? -7.293 -19.984 -14.625 1 98.19 334 HIS A C 1
ATOM 2623 O O . HIS A 1 334 ? -6.727 -18.969 -15.07 1 98.19 334 HIS A O 1
ATOM 2629 N N . GLY A 1 335 ? -8.594 -20.078 -14.516 1 97.69 335 GLY A N 1
ATOM 2630 C CA . GLY A 1 335 ? -9.438 -18.922 -14.281 1 97.69 335 GLY A CA 1
ATOM 2631 C C . GLY A 1 335 ? -9.695 -18.656 -12.812 1 97.69 335 GLY A C 1
ATOM 2632 O O . GLY A 1 335 ? -8.914 -19.078 -11.953 1 97.69 335 GLY A O 1
ATOM 2633 N N . SER A 1 336 ? -10.688 -17.812 -12.578 1 97.12 336 SER A N 1
ATOM 2634 C CA . SER A 1 336 ? -11.023 -17.484 -11.195 1 97.12 336 SER A CA 1
ATOM 2635 C C . SER A 1 336 ? -12.523 -17.578 -10.953 1 97.12 336 SER A C 1
ATOM 2637 O O . SER A 1 336 ? -13.328 -17.281 -11.836 1 97.12 336 SER A O 1
ATOM 2639 N N . TYR A 1 337 ? -12.898 -18.047 -9.734 1 97.75 337 TYR A N 1
ATOM 2640 C CA . TYR A 1 337 ? -14.266 -17.922 -9.25 1 97.75 337 TYR A CA 1
ATOM 2641 C C . TYR A 1 337 ? -14.43 -16.641 -8.438 1 97.75 337 TYR A C 1
ATOM 2643 O O . TYR A 1 337 ? -13.547 -16.266 -7.66 1 97.75 337 TYR A O 1
ATOM 2651 N N . VAL A 1 338 ? -15.477 -15.945 -8.727 1 98 338 VAL A N 1
ATOM 2652 C CA . VAL A 1 338 ? -15.961 -14.938 -7.793 1 98 338 VAL A CA 1
ATOM 2653 C C . VAL A 1 338 ? -17.328 -15.344 -7.258 1 98 338 VAL A C 1
ATOM 2655 O O . VAL A 1 338 ? -18 -16.203 -7.836 1 98 338 VAL A O 1
ATOM 2658 N N . ARG A 1 339 ? -17.719 -14.82 -6.137 1 97.94 339 ARG A N 1
ATOM 2659 C CA . ARG A 1 339 ? -18.953 -15.273 -5.492 1 97.94 339 ARG A CA 1
ATOM 2660 C C . ARG A 1 339 ? -20 -14.164 -5.484 1 97.94 339 ARG A C 1
ATOM 2662 O O . ARG A 1 339 ? -19.703 -13.016 -5.168 1 97.94 339 ARG A O 1
ATOM 2669 N N . VAL A 1 340 ? -21.234 -14.562 -5.809 1 98.12 340 VAL A N 1
ATOM 2670 C CA . VAL A 1 340 ? -22.344 -13.625 -5.742 1 98.12 340 VAL A CA 1
ATOM 2671 C C . VAL A 1 340 ? -22.688 -13.336 -4.281 1 98.12 340 VAL A C 1
ATOM 2673 O O . VAL A 1 340 ? -22.953 -14.25 -3.504 1 98.12 340 VAL A O 1
ATOM 2676 N N . THR A 1 341 ? -22.703 -12.039 -3.967 1 96.25 341 THR A N 1
ATOM 2677 C CA . THR A 1 341 ? -22.984 -11.664 -2.584 1 96.25 341 THR A CA 1
ATOM 2678 C C . THR A 1 341 ? -24.297 -10.891 -2.482 1 96.25 341 THR A C 1
ATOM 2680 O O . THR A 1 341 ? -24.844 -10.727 -1.392 1 96.25 341 THR A O 1
ATOM 2683 N N . GLY A 1 342 ? -24.766 -10.367 -3.627 1 94.5 342 GLY A N 1
ATOM 2684 C CA . GLY A 1 342 ? -26.031 -9.633 -3.604 1 94.5 342 GLY A CA 1
ATOM 2685 C C . GLY A 1 342 ? -26.594 -9.375 -4.984 1 94.5 342 GLY A C 1
ATOM 2686 O O . GLY A 1 342 ? -25.859 -9.336 -5.969 1 94.5 342 GLY A O 1
ATOM 2687 N N . ILE A 1 343 ? -27.922 -9.328 -5.023 1 95.25 343 ILE A N 1
ATOM 2688 C CA . ILE A 1 343 ? -28.641 -8.922 -6.223 1 95.25 343 ILE A CA 1
ATOM 2689 C C . ILE A 1 343 ? -29.219 -7.52 -6.031 1 95.25 343 ILE A C 1
ATOM 2691 O O . ILE A 1 343 ? -30.047 -7.293 -5.156 1 95.25 343 ILE A O 1
ATOM 2695 N N . THR A 1 344 ? -28.703 -6.602 -6.875 1 91.38 344 THR A N 1
ATOM 2696 C CA . THR A 1 344 ? -29 -5.195 -6.602 1 91.38 344 THR A CA 1
ATOM 2697 C C . THR A 1 344 ? -30.047 -4.664 -7.574 1 91.38 344 THR A C 1
ATOM 2699 O O . THR A 1 344 ? -30.656 -3.621 -7.328 1 91.38 344 THR A O 1
ATOM 2702 N N . ALA A 1 345 ? -30.297 -5.242 -8.672 1 92.94 345 ALA A N 1
ATOM 2703 C CA . ALA A 1 345 ? -31.312 -4.992 -9.68 1 92.94 345 ALA A CA 1
ATOM 2704 C C . ALA A 1 345 ? -31.656 -6.27 -10.445 1 92.94 345 ALA A C 1
ATOM 2706 O O . ALA A 1 345 ? -30.969 -7.289 -10.297 1 92.94 345 ALA A O 1
ATOM 2707 N N . PRO A 1 346 ? -32.688 -6.305 -11.266 1 96.56 346 PRO A N 1
ATOM 2708 C CA . PRO A 1 346 ? -33.094 -7.531 -11.961 1 96.56 346 PRO A CA 1
ATOM 2709 C C . PRO A 1 346 ? -31.953 -8.117 -12.82 1 96.56 346 PRO A C 1
ATOM 2711 O O . PRO A 1 346 ? -31.938 -9.32 -13.086 1 96.56 346 PRO A O 1
ATOM 2714 N N . ASP A 1 347 ? -31.047 -7.324 -13.25 1 98.06 347 ASP A N 1
ATOM 2715 C CA . ASP A 1 347 ? -29.969 -7.781 -14.133 1 98.06 347 ASP A CA 1
ATOM 2716 C C . ASP A 1 347 ? -28.609 -7.473 -13.539 1 98.06 347 ASP A C 1
ATOM 2718 O O . ASP A 1 347 ? -27.609 -7.383 -14.266 1 98.06 347 ASP A O 1
ATOM 2722 N N . GLN A 1 348 ? -28.562 -7.211 -12.195 1 96.81 348 GLN A N 1
ATOM 2723 C CA . GLN A 1 348 ? -27.312 -6.703 -11.617 1 96.81 348 GLN A CA 1
ATOM 2724 C C . GLN A 1 348 ? -26.984 -7.422 -10.312 1 96.81 348 GLN A C 1
ATOM 2726 O O . GLN A 1 348 ? -27.875 -7.66 -9.484 1 96.81 348 GLN A O 1
ATOM 2731 N N . VAL A 1 349 ? -25.703 -7.82 -10.195 1 97.75 349 VAL A N 1
ATOM 2732 C CA . VAL A 1 349 ? -25.266 -8.477 -8.969 1 97.75 349 VAL A CA 1
ATOM 2733 C C . VAL A 1 349 ? -24 -7.816 -8.453 1 97.75 349 VAL A C 1
ATOM 2735 O O . VAL A 1 349 ? -23.312 -7.094 -9.195 1 97.75 349 VAL A O 1
ATOM 2738 N N . ILE A 1 350 ? -23.703 -7.984 -7.18 1 96.5 350 ILE A N 1
ATOM 2739 C CA . ILE A 1 350 ? -22.406 -7.723 -6.559 1 96.5 350 ILE A CA 1
ATOM 2740 C C . ILE A 1 350 ? -21.688 -9.039 -6.312 1 96.5 350 ILE A C 1
ATOM 2742 O O . ILE A 1 350 ? -22.25 -9.969 -5.719 1 96.5 350 ILE A O 1
ATOM 2746 N N . ALA A 1 351 ? -20.484 -9.102 -6.859 1 97.94 351 ALA A N 1
ATOM 2747 C CA . ALA A 1 351 ? -19.672 -10.297 -6.664 1 97.94 351 ALA A CA 1
ATOM 2748 C C . ALA A 1 351 ? -18.391 -9.961 -5.891 1 97.94 351 ALA A C 1
ATOM 2750 O O . ALA A 1 351 ? -17.875 -8.852 -5.996 1 97.94 351 ALA A O 1
ATOM 2751 N N . ARG A 1 352 ? -17.938 -10.984 -5.176 1 97.5 352 ARG A N 1
ATOM 2752 C CA . ARG A 1 352 ? -16.75 -10.789 -4.344 1 97.5 352 ARG A CA 1
ATOM 2753 C C . ARG A 1 352 ? -15.57 -11.602 -4.871 1 97.5 352 ARG A C 1
ATOM 2755 O O . ARG A 1 352 ? -15.711 -12.781 -5.18 1 97.5 352 ARG A O 1
ATOM 2762 N N . ILE A 1 353 ? -14.43 -10.945 -5.039 1 96.75 353 ILE A N 1
ATOM 2763 C CA . ILE A 1 353 ? -13.141 -11.609 -5.199 1 96.75 353 ILE A CA 1
ATOM 2764 C C . ILE A 1 353 ? -12.633 -12.078 -3.838 1 96.75 353 ILE A C 1
ATOM 2766 O O . ILE A 1 353 ? -12.195 -11.266 -3.018 1 96.75 353 ILE A O 1
ATOM 2770 N N . ASN A 1 354 ? -12.539 -13.32 -3.621 1 94 354 ASN A N 1
ATOM 2771 C CA . ASN A 1 354 ? -12.445 -13.836 -2.258 1 94 354 ASN A CA 1
ATOM 2772 C C . ASN A 1 354 ? -11 -14.07 -1.843 1 94 354 ASN A C 1
ATOM 2774 O O . ASN A 1 354 ? -10.641 -13.852 -0.684 1 94 354 ASN A O 1
ATOM 2778 N N . HIS A 1 355 ? -10.203 -14.516 -2.744 1 93.69 355 HIS A N 1
ATOM 2779 C CA . HIS A 1 355 ? -8.82 -14.75 -2.352 1 93.69 355 HIS A CA 1
ATOM 2780 C C . HIS A 1 355 ? -8.047 -13.43 -2.238 1 93.69 355 HIS A C 1
ATOM 2782 O O . HIS A 1 355 ? -8.039 -12.633 -3.176 1 93.69 355 HIS A O 1
ATOM 2788 N N . PRO A 1 356 ? -7.289 -13.164 -1.159 1 90.5 356 PRO A N 1
ATOM 2789 C CA . PRO A 1 356 ? -6.637 -11.875 -0.947 1 90.5 356 PRO A CA 1
ATOM 2790 C C . PRO A 1 356 ? -5.598 -11.555 -2.018 1 90.5 356 PRO A C 1
ATOM 2792 O O . PRO A 1 356 ? -5.445 -10.391 -2.41 1 90.5 356 PRO A O 1
ATOM 2795 N N . GLN A 1 357 ? -4.934 -12.508 -2.551 1 92.31 357 GLN A N 1
ATOM 2796 C CA . GLN A 1 357 ? -3.887 -12.273 -3.541 1 92.31 357 GLN A CA 1
ATOM 2797 C C . GLN A 1 357 ? -4.473 -12.18 -4.949 1 92.31 357 GLN A C 1
ATOM 2799 O O . GLN A 1 357 ? -3.732 -12.094 -5.93 1 92.31 357 GLN A O 1
ATOM 2804 N N . GLN A 1 358 ? -5.805 -12.18 -4.996 1 93.88 358 GLN A N 1
ATOM 2805 C CA . GLN A 1 358 ? -6.465 -11.93 -6.273 1 93.88 358 GLN A CA 1
ATOM 2806 C C . GLN A 1 358 ? -7.152 -10.57 -6.277 1 93.88 358 GLN A C 1
ATOM 2808 O O . GLN A 1 358 ? -7.738 -10.164 -7.285 1 93.88 358 GLN A O 1
ATOM 2813 N N . ALA A 1 359 ? -7.02 -9.867 -5.223 1 94.19 359 ALA A N 1
ATOM 2814 C CA . ALA A 1 359 ? -7.711 -8.594 -5.059 1 94.19 359 ALA A CA 1
ATOM 2815 C C . ALA A 1 359 ? -7.301 -7.602 -6.145 1 94.19 359 ALA A C 1
ATOM 2817 O O . ALA A 1 359 ? -6.121 -7.492 -6.48 1 94.19 359 ALA A O 1
ATOM 2818 N N . GLY A 1 360 ? -8.305 -6.949 -6.734 1 93.81 360 GLY A N 1
ATOM 2819 C CA . GLY A 1 360 ? -8.062 -5.859 -7.668 1 93.81 360 GLY A CA 1
ATOM 2820 C C . GLY A 1 360 ? -7.949 -6.324 -9.109 1 93.81 360 GLY A C 1
ATOM 2821 O O . GLY A 1 360 ? -7.855 -5.504 -10.023 1 93.81 360 GLY A O 1
ATOM 2822 N N . TYR A 1 361 ? -7.953 -7.586 -9.391 1 91.44 361 TYR A N 1
ATOM 2823 C CA . TYR A 1 361 ? -7.852 -8.047 -10.773 1 91.44 361 TYR A CA 1
ATOM 2824 C C . TYR A 1 361 ? -9.141 -7.777 -11.539 1 91.44 361 TYR A C 1
ATOM 2826 O O . TYR A 1 361 ? -10.219 -7.711 -10.945 1 91.44 361 TYR A O 1
ATOM 2834 N N . GLU A 1 362 ? -9.055 -7.625 -12.797 1 93.25 362 GLU A N 1
ATOM 2835 C CA . GLU A 1 362 ? -10.227 -7.418 -13.641 1 93.25 362 GLU A CA 1
ATOM 2836 C C . GLU A 1 362 ? -10.883 -8.75 -14 1 93.25 362 GLU A C 1
ATOM 2838 O O . GLU A 1 362 ? -10.406 -9.461 -14.883 1 93.25 362 GLU A O 1
ATOM 2843 N N . PHE A 1 363 ? -11.977 -9.008 -13.383 1 96.56 363 PHE A N 1
ATOM 2844 C CA . PHE A 1 363 ? -12.625 -10.305 -13.547 1 96.56 363 PHE A CA 1
ATOM 2845 C C . PHE A 1 363 ? -13.312 -10.398 -14.898 1 96.56 363 PHE A C 1
ATOM 2847 O O . PHE A 1 363 ? -13.188 -11.406 -15.602 1 96.56 363 PHE A O 1
ATOM 2854 N N . ALA A 1 364 ? -14.031 -9.297 -15.203 1 98.12 364 ALA A N 1
ATOM 2855 C CA . ALA A 1 364 ? -14.875 -9.375 -16.391 1 98.12 364 ALA A CA 1
ATOM 2856 C C . ALA A 1 364 ? -14.961 -8.016 -17.094 1 98.12 364 ALA A C 1
ATOM 2858 O O . ALA A 1 364 ? -14.602 -6.988 -16.5 1 98.12 364 ALA A O 1
ATOM 2859 N N . GLY A 1 365 ? -15.344 -8.055 -18.344 1 97.62 365 GLY A N 1
ATOM 2860 C CA . GLY A 1 365 ? -15.648 -6.879 -19.141 1 97.62 365 GLY A CA 1
ATOM 2861 C C . GLY A 1 365 ? -16.859 -7.066 -20.047 1 97.62 365 GLY A C 1
ATOM 2862 O O . GLY A 1 365 ? -17.406 -8.164 -20.125 1 97.62 365 GLY A O 1
ATOM 2863 N N . LYS A 1 366 ? -17.234 -5.988 -20.703 1 98.06 366 LYS A N 1
ATOM 2864 C CA . LYS A 1 366 ? -18.406 -6.004 -21.578 1 98.06 366 LYS A CA 1
ATOM 2865 C C . LYS A 1 366 ? -18.297 -7.113 -22.625 1 98.06 366 LYS A C 1
ATOM 2867 O O . LYS A 1 366 ? -17.25 -7.266 -23.266 1 98.06 366 LYS A O 1
ATOM 2872 N N . GLY A 1 367 ? -19.312 -7.926 -22.703 1 98.44 367 GLY A N 1
ATOM 2873 C CA . GLY A 1 367 ? -19.375 -8.945 -23.734 1 98.44 367 GLY A CA 1
ATOM 2874 C C . GLY A 1 367 ? -18.938 -10.312 -23.266 1 98.44 367 GLY A C 1
ATOM 2875 O O . GLY A 1 367 ? -19.188 -11.32 -23.922 1 98.44 367 GLY A O 1
ATOM 2876 N N . ASP A 1 368 ? -18.312 -10.383 -22.156 1 98.69 368 ASP A N 1
ATOM 2877 C CA . ASP A 1 368 ? -17.828 -11.656 -21.641 1 98.69 368 ASP A CA 1
ATOM 2878 C C . ASP A 1 368 ? -18.984 -12.602 -21.328 1 98.69 368 ASP A C 1
ATOM 2880 O O . ASP A 1 368 ? -20.062 -12.156 -20.922 1 98.69 368 ASP A O 1
ATOM 2884 N N . GLU A 1 369 ? -18.719 -13.859 -21.578 1 98.69 369 GLU A N 1
ATOM 2885 C CA . GLU A 1 369 ? -19.641 -14.922 -21.172 1 98.69 369 GLU A CA 1
ATOM 2886 C C . GLU A 1 369 ? -19.297 -15.477 -19.797 1 98.69 369 GLU A C 1
ATOM 2888 O O . GLU A 1 369 ? -18.172 -15.914 -19.562 1 98.69 369 GLU A O 1
ATOM 2893 N N . ILE A 1 370 ? -20.328 -15.461 -18.922 1 98.75 370 ILE A N 1
ATOM 2894 C CA . ILE A 1 370 ? -20.125 -15.852 -17.531 1 98.75 370 ILE A CA 1
ATOM 2895 C C . ILE A 1 370 ? -21 -17.062 -17.203 1 98.75 370 ILE A C 1
ATOM 2897 O O . ILE A 1 370 ? -22.234 -17 -17.344 1 98.75 370 ILE A O 1
ATOM 2901 N N . ASP A 1 371 ? -20.422 -18.141 -16.719 1 98.69 371 ASP A N 1
ATOM 2902 C CA . ASP A 1 371 ? -21.188 -19.25 -16.172 1 98.69 371 ASP A CA 1
ATOM 2903 C C . ASP A 1 371 ? -21.531 -19 -14.703 1 98.69 371 ASP A C 1
ATOM 2905 O O . ASP A 1 371 ? -20.672 -18.578 -13.922 1 98.69 371 ASP A O 1
ATOM 2909 N N . VAL A 1 372 ? -22.781 -19.188 -14.391 1 98.69 372 VAL A N 1
ATOM 2910 C CA . VAL A 1 372 ? -23.219 -19.281 -13 1 98.69 372 VAL A CA 1
ATOM 2911 C C . VAL A 1 372 ? -22.953 -20.703 -12.477 1 98.69 372 VAL A C 1
ATOM 2913 O O . VAL A 1 372 ? -23.422 -21.672 -13.062 1 98.69 372 VAL A O 1
ATOM 2916 N N . VAL A 1 373 ? -22.219 -20.75 -11.391 1 98.06 373 VAL A N 1
ATOM 2917 C CA . VAL A 1 373 ? -21.75 -22.047 -10.891 1 98.06 373 VAL A CA 1
ATOM 2918 C C . VAL A 1 373 ? -22.312 -22.297 -9.492 1 98.06 373 VAL A C 1
ATOM 2920 O O . VAL A 1 373 ? -22.297 -21.406 -8.641 1 98.06 373 VAL A O 1
ATOM 2923 N N . ASP A 1 374 ? -22.766 -23.531 -9.281 1 97.19 374 ASP A N 1
ATOM 2924 C CA . ASP A 1 374 ? -23.234 -23.922 -7.953 1 97.19 374 ASP A CA 1
ATOM 2925 C C . ASP A 1 374 ? -22.078 -23.984 -6.961 1 97.19 374 ASP A C 1
ATOM 2927 O O . ASP A 1 374 ? -21.031 -24.594 -7.246 1 97.19 374 ASP A O 1
ATOM 2931 N N . ALA A 1 375 ? -22.297 -23.453 -5.805 1 94.81 375 ALA A N 1
ATOM 2932 C CA . ALA A 1 375 ? -21.203 -23.297 -4.84 1 94.81 375 ALA A CA 1
ATOM 2933 C C . ALA A 1 375 ? -20.797 -24.641 -4.242 1 94.81 375 ALA A C 1
ATOM 2935 O O . ALA A 1 375 ? -19.672 -24.812 -3.791 1 94.81 375 ALA A O 1
ATOM 2936 N N . GLU A 1 376 ? -21.688 -25.578 -4.191 1 95.75 376 GLU A N 1
ATOM 2937 C CA . GLU A 1 376 ? -21.406 -26.875 -3.564 1 95.75 376 GLU A CA 1
ATOM 2938 C C . GLU A 1 376 ? -20.875 -27.875 -4.582 1 95.75 376 GLU A C 1
ATOM 2940 O O . GLU A 1 376 ? -19.922 -28.609 -4.297 1 95.75 376 GLU A O 1
ATOM 2945 N N . THR A 1 377 ? -21.484 -27.922 -5.797 1 96.94 377 THR A N 1
ATOM 2946 C CA . THR A 1 377 ? -21.141 -28.953 -6.773 1 96.94 377 THR A CA 1
ATOM 2947 C C . THR A 1 377 ? -20.078 -28.453 -7.746 1 96.94 377 THR A C 1
ATOM 2949 O O . THR A 1 377 ? -19.453 -29.234 -8.445 1 96.94 377 THR A O 1
ATOM 2952 N N . LEU A 1 378 ? -19.875 -27.062 -7.953 1 97.5 378 LEU A N 1
ATOM 2953 C CA . LEU A 1 378 ? -18.984 -26.359 -8.875 1 97.5 378 LEU A CA 1
ATOM 2954 C C . LEU A 1 378 ? -19.438 -26.547 -10.312 1 97.5 378 LEU A C 1
ATOM 2956 O O . LEU A 1 378 ? -18.703 -26.219 -11.25 1 97.5 378 LEU A O 1
ATOM 2960 N N . LEU A 1 379 ? -20.688 -27.109 -10.453 1 97.5 379 LEU A N 1
ATOM 2961 C CA . LEU A 1 379 ? -21.203 -27.344 -11.797 1 97.5 379 LEU A CA 1
ATOM 2962 C C . LEU A 1 379 ? -21.938 -26.109 -12.305 1 97.5 379 LEU A C 1
ATOM 2964 O O . LEU A 1 379 ? -22.641 -25.438 -11.539 1 97.5 379 LEU A O 1
ATOM 2968 N N . ALA A 1 380 ? -21.766 -25.844 -13.578 1 96.94 380 ALA A N 1
ATOM 2969 C CA . ALA A 1 380 ? -22.422 -24.703 -14.211 1 96.94 380 ALA A CA 1
ATOM 2970 C C . ALA A 1 380 ? -23.938 -24.938 -14.328 1 96.94 380 ALA A C 1
ATOM 2972 O O . ALA A 1 380 ? -24.375 -26.062 -14.625 1 96.94 380 ALA A O 1
ATOM 2973 N N . LYS A 1 381 ? -24.672 -23.875 -14.133 1 95.94 381 LYS A N 1
ATOM 2974 C CA . LYS A 1 381 ? -26.125 -23.984 -14.203 1 95.94 381 LYS A CA 1
ATOM 2975 C C . LYS A 1 381 ? -26.688 -23.094 -15.32 1 95.94 381 LYS A C 1
ATOM 2977 O O . LYS A 1 381 ? -27.656 -23.469 -15.977 1 95.94 381 LYS A O 1
ATOM 2982 N N . HIS A 1 382 ? -26.156 -21.938 -15.461 1 97.19 382 HIS A N 1
ATOM 2983 C CA . HIS A 1 382 ? -26.594 -20.984 -16.469 1 97.19 382 HIS A CA 1
ATOM 2984 C C . HIS A 1 382 ? -25.406 -20.172 -17.016 1 97.19 382 HIS A C 1
ATOM 2986 O O . HIS A 1 382 ? -24.344 -20.141 -16.391 1 97.19 382 HIS A O 1
ATOM 2992 N N . THR A 1 383 ? -25.625 -19.656 -18.188 1 98.19 383 THR A N 1
ATOM 2993 C CA . THR A 1 383 ? -24.641 -18.75 -18.75 1 98.19 383 THR A CA 1
ATOM 2994 C C . THR A 1 383 ? -25.266 -17.359 -18.984 1 98.19 383 THR A C 1
ATOM 2996 O O . THR A 1 383 ? -26.391 -17.25 -19.453 1 98.19 383 THR A O 1
ATOM 2999 N N . LEU A 1 384 ? -24.531 -16.328 -18.547 1 98.5 384 LEU A N 1
ATOM 3000 C CA . LEU A 1 384 ? -24.953 -14.945 -18.703 1 98.5 384 LEU A CA 1
ATOM 3001 C C . LEU A 1 384 ? -23.922 -14.141 -19.469 1 98.5 384 LEU A C 1
ATOM 3003 O O . LEU A 1 384 ? -22.75 -14.531 -19.547 1 98.5 384 LEU A O 1
ATOM 3007 N N . ARG A 1 385 ? -24.391 -13.039 -20.062 1 98.69 385 ARG A N 1
ATOM 3008 C CA . ARG A 1 385 ? -23.5 -12.133 -20.797 1 98.69 385 ARG A CA 1
ATOM 3009 C C . ARG A 1 385 ? -23.391 -10.789 -20.078 1 98.69 385 ARG A C 1
ATOM 3011 O O . ARG A 1 385 ? -24.391 -10.211 -19.672 1 98.69 385 ARG A O 1
ATOM 3018 N N . VAL A 1 386 ? -22.156 -10.266 -19.984 1 98.81 386 VAL A N 1
ATOM 3019 C CA . VAL A 1 386 ? -21.906 -9.055 -19.219 1 98.81 386 VAL A CA 1
ATOM 3020 C C . VAL A 1 386 ? -22.203 -7.824 -20.078 1 98.81 386 VAL A C 1
ATOM 3022 O O . VAL A 1 386 ? -21.719 -7.707 -21.203 1 98.81 386 VAL A O 1
ATOM 3025 N N . LYS A 1 387 ? -23.031 -6.973 -19.562 1 98.62 387 LYS A N 1
ATOM 3026 C CA . LYS A 1 387 ? -23.297 -5.664 -20.141 1 98.62 387 LYS A CA 1
ATOM 3027 C C . LYS A 1 387 ? -22.312 -4.617 -19.625 1 98.62 387 LYS A C 1
ATOM 3029 O O . LYS A 1 387 ? -21.828 -3.775 -20.375 1 98.62 387 LYS A O 1
ATOM 3034 N N . LYS A 1 388 ? -22.078 -4.699 -18.312 1 97.75 388 LYS A N 1
ATOM 3035 C CA . LYS A 1 388 ? -21.203 -3.734 -17.656 1 97.75 388 LYS A CA 1
ATOM 3036 C C . LYS A 1 388 ? -20.547 -4.344 -16.422 1 97.75 388 LYS A C 1
ATOM 3038 O O . LYS A 1 388 ? -21.172 -5.102 -15.68 1 97.75 388 LYS A O 1
ATOM 3043 N N . SER A 1 389 ? -19.234 -4.066 -16.312 1 97.81 389 SER A N 1
ATOM 3044 C CA . SER A 1 389 ? -18.484 -4.441 -15.125 1 97.81 389 SER A CA 1
ATOM 3045 C C . SER A 1 389 ? -17.875 -3.219 -14.445 1 97.81 389 SER A C 1
ATOM 3047 O O . SER A 1 389 ? -17.156 -2.447 -15.086 1 97.81 389 SER A O 1
ATOM 3049 N N . GLU A 1 390 ? -18.203 -3.045 -13.148 1 95.25 390 GLU A N 1
ATOM 3050 C CA . GLU A 1 390 ? -17.703 -1.893 -12.406 1 95.25 390 GLU A CA 1
ATOM 3051 C C . GLU A 1 390 ? -17.016 -2.324 -11.117 1 95.25 390 GLU A C 1
ATOM 3053 O O . GLU A 1 390 ? -17.625 -3.004 -10.281 1 95.25 390 GLU A O 1
ATOM 3058 N N . ARG A 1 391 ? -15.812 -1.885 -10.992 1 95.94 391 ARG A N 1
ATOM 3059 C CA . ARG A 1 391 ? -15.094 -2.162 -9.75 1 95.94 391 ARG A CA 1
ATOM 3060 C C . ARG A 1 391 ? -15.547 -1.228 -8.641 1 95.94 391 ARG A C 1
ATOM 3062 O O . ARG A 1 391 ? -15.508 -0.005 -8.789 1 95.94 391 ARG A O 1
ATOM 3069 N N . ILE A 1 392 ? -16 -1.8 -7.547 1 96.25 392 ILE A N 1
ATOM 3070 C CA . ILE A 1 392 ? -16.359 -1.012 -6.371 1 96.25 392 ILE A CA 1
ATOM 3071 C C . ILE A 1 392 ? -15.117 -0.75 -5.523 1 96.25 392 ILE A C 1
ATOM 3073 O O . ILE A 1 392 ? -14.852 0.392 -5.145 1 96.25 392 ILE A O 1
ATOM 3077 N N . ASN A 1 393 ? -14.414 -1.732 -5.254 1 96.5 393 ASN A N 1
ATOM 3078 C CA . ASN A 1 393 ? -13.117 -1.73 -4.582 1 96.5 393 ASN A CA 1
ATOM 3079 C C . ASN A 1 393 ? -12.305 -2.967 -4.941 1 96.5 393 ASN A C 1
ATOM 3081 O O . ASN A 1 393 ? -12.578 -3.635 -5.938 1 96.5 393 ASN A O 1
ATOM 3085 N N . ALA A 1 394 ? -11.25 -3.316 -4.203 1 96.19 394 ALA A N 1
ATOM 3086 C CA . ALA A 1 394 ? -10.32 -4.387 -4.566 1 96.19 394 ALA A CA 1
ATOM 3087 C C . ALA A 1 394 ? -11.008 -5.75 -4.492 1 96.19 394 ALA A C 1
ATOM 3089 O O . ALA A 1 394 ? -10.547 -6.719 -5.105 1 96.19 394 ALA A O 1
ATOM 3090 N N . HIS A 1 395 ? -12.148 -5.84 -3.76 1 96.56 395 HIS A N 1
ATOM 3091 C CA . HIS A 1 395 ? -12.719 -7.148 -3.467 1 96.56 395 HIS A CA 1
ATOM 3092 C C . HIS A 1 395 ? -14.117 -7.289 -4.074 1 96.56 395 HIS A C 1
ATOM 3094 O O . HIS A 1 395 ? -14.633 -8.406 -4.191 1 96.56 395 HIS A O 1
ATOM 3100 N N . TYR A 1 396 ? -14.734 -6.184 -4.465 1 96.81 396 TYR A N 1
ATOM 3101 C CA . TYR A 1 396 ? -16.125 -6.262 -4.914 1 96.81 396 TYR A CA 1
ATOM 3102 C C . TYR A 1 396 ? -16.281 -5.652 -6.301 1 96.81 396 TYR A C 1
ATOM 3104 O O . TYR A 1 396 ? -15.719 -4.594 -6.59 1 96.81 396 TYR A O 1
ATOM 3112 N N . ILE A 1 397 ? -17.094 -6.32 -7.082 1 97.5 397 ILE A N 1
ATOM 3113 C CA . ILE A 1 397 ? -17.391 -5.902 -8.445 1 97.5 397 ILE A CA 1
ATOM 3114 C C . ILE A 1 397 ? -18.906 -5.891 -8.656 1 97.5 397 ILE A C 1
ATOM 3116 O O . ILE A 1 397 ? -19.609 -6.77 -8.164 1 97.5 397 ILE A O 1
ATOM 3120 N N . ARG A 1 398 ? -19.375 -4.898 -9.281 1 96.31 398 ARG A N 1
ATOM 3121 C CA . ARG A 1 398 ? -20.75 -4.867 -9.742 1 96.31 398 ARG A CA 1
ATOM 3122 C C . ARG A 1 398 ? -20.859 -5.324 -11.195 1 96.31 398 ARG A C 1
ATOM 3124 O O . ARG A 1 398 ? -20.219 -4.75 -12.078 1 96.31 398 ARG A O 1
ATOM 3131 N N . LEU A 1 399 ? -21.609 -6.34 -11.422 1 98.19 399 LEU A N 1
ATOM 3132 C CA . LEU A 1 399 ? -21.812 -6.879 -12.758 1 98.19 399 LEU A CA 1
ATOM 3133 C C . LEU A 1 399 ? -23.266 -6.684 -13.211 1 98.19 399 LEU A C 1
ATOM 3135 O O . LEU A 1 399 ? -24.203 -7.031 -12.492 1 98.19 399 LEU A O 1
ATOM 3139 N N . THR A 1 400 ? -23.438 -6.066 -14.32 1 98.25 400 THR A N 1
ATOM 3140 C CA . THR A 1 400 ? -24.719 -5.961 -15 1 98.25 400 THR A CA 1
ATOM 3141 C C . THR A 1 400 ? -24.766 -6.871 -16.219 1 98.25 400 THR A C 1
ATOM 3143 O O . THR A 1 400 ? -23.844 -6.867 -17.031 1 98.25 400 THR A O 1
ATOM 3146 N N . PHE A 1 401 ? -25.828 -7.633 -16.297 1 98.75 401 PHE A N 1
ATOM 3147 C CA . PHE A 1 401 ? -25.938 -8.594 -17.391 1 98.75 401 PHE A CA 1
ATOM 3148 C C . PHE A 1 401 ? -26.953 -8.117 -18.422 1 98.75 401 PHE A C 1
ATOM 3150 O O . PHE A 1 401 ? -27.734 -7.199 -18.156 1 98.75 401 PHE A O 1
ATOM 3157 N N . THR A 1 402 ? -26.906 -8.711 -19.594 1 98.44 402 THR A N 1
ATOM 3158 C CA . THR A 1 402 ? -27.781 -8.328 -20.688 1 98.44 402 THR A CA 1
ATOM 3159 C C . THR A 1 402 ? -29.188 -8.906 -20.484 1 98.44 402 THR A C 1
ATOM 3161 O O . THR A 1 402 ? -30.125 -8.531 -21.188 1 98.44 402 THR A O 1
ATOM 3164 N N . ALA A 1 403 ? -29.375 -9.797 -19.516 1 97.75 403 ALA A N 1
ATOM 3165 C CA . ALA A 1 403 ? -30.656 -10.445 -19.203 1 97.75 403 ALA A CA 1
ATOM 3166 C C . ALA A 1 403 ? -30.891 -10.484 -17.703 1 97.75 403 ALA A C 1
ATOM 3168 O O . ALA A 1 403 ? -29.938 -10.344 -16.906 1 97.75 403 ALA A O 1
ATOM 3169 N N . PRO A 1 404 ? -32.156 -10.641 -17.297 1 97.94 404 PRO A N 1
ATOM 3170 C CA . PRO A 1 404 ? -32.438 -10.766 -15.859 1 97.94 404 PRO A CA 1
ATOM 3171 C C . PRO A 1 404 ? -31.766 -12 -15.242 1 97.94 404 PRO A C 1
ATOM 3173 O O . PRO A 1 404 ? -31.609 -13.016 -15.914 1 97.94 404 PRO A O 1
ATOM 3176 N N . VAL A 1 405 ? -31.484 -11.867 -13.961 1 98.12 405 VAL A N 1
ATOM 3177 C CA . VAL A 1 405 ? -30.75 -12.938 -13.289 1 98.12 405 VAL A CA 1
ATOM 3178 C C . VAL A 1 405 ? -31.734 -13.836 -12.531 1 98.12 405 VAL A C 1
ATOM 3180 O O . VAL A 1 405 ? -31.359 -14.898 -12.047 1 98.12 405 VAL A O 1
ATOM 3183 N N . GLU A 1 406 ? -33 -13.406 -12.422 1 96.31 406 GLU A N 1
ATOM 3184 C CA . GLU A 1 406 ? -34 -14.172 -11.688 1 96.31 406 GLU A CA 1
ATOM 3185 C C . GLU A 1 406 ? -34.094 -15.602 -12.227 1 96.31 406 GLU A C 1
ATOM 3187 O O . GLU A 1 406 ? -34.219 -15.797 -13.438 1 96.31 406 GLU A O 1
ATOM 3192 N N . GLY A 1 407 ? -34.031 -16.5 -11.352 1 96.06 407 GLY A N 1
ATOM 3193 C CA . GLY A 1 407 ? -34.125 -17.906 -11.727 1 96.06 407 GLY A CA 1
ATOM 3194 C C . GLY A 1 407 ? -32.844 -18.469 -12.289 1 96.06 407 GLY A C 1
ATOM 3195 O O . GLY A 1 407 ? -32.719 -19.672 -12.531 1 96.06 407 GLY A O 1
ATOM 3196 N N . ARG A 1 408 ? -31.875 -17.641 -12.438 1 97 408 ARG A N 1
ATOM 3197 C CA . ARG A 1 408 ? -30.641 -18.062 -13.07 1 97 408 ARG A CA 1
ATOM 3198 C C . ARG A 1 408 ? -29.484 -18.109 -12.07 1 97 408 ARG A C 1
ATOM 3200 O O . ARG A 1 408 ? -28.516 -18.844 -12.25 1 97 408 ARG A O 1
ATOM 3207 N N . LEU A 1 409 ? -29.516 -17.219 -11.07 1 97.12 409 LEU A N 1
ATOM 3208 C CA . LEU A 1 409 ? -28.5 -17.234 -10.023 1 97.12 409 LEU A CA 1
ATOM 3209 C C . LEU A 1 409 ? -29.109 -16.875 -8.672 1 97.12 409 LEU A C 1
ATOM 3211 O O . LEU A 1 409 ? -30.203 -16.297 -8.609 1 97.12 409 LEU A O 1
ATOM 3215 N N . THR A 1 410 ? -28.438 -17.344 -7.586 1 96.75 410 THR A N 1
ATOM 3216 C CA . THR A 1 410 ? -28.766 -16.969 -6.211 1 96.75 410 THR A CA 1
ATOM 3217 C C . THR A 1 410 ? -27.516 -16.5 -5.473 1 96.75 410 THR A C 1
ATOM 3219 O O . THR A 1 410 ? -26.391 -16.75 -5.918 1 96.75 410 THR A O 1
ATOM 3222 N N . VAL A 1 411 ? -27.703 -15.727 -4.43 1 97.06 411 VAL A N 1
ATOM 3223 C CA . VAL A 1 411 ? -26.594 -15.32 -3.562 1 97.06 411 VAL A CA 1
ATOM 3224 C C . VAL A 1 411 ? -25.859 -16.562 -3.061 1 97.06 411 VAL A C 1
ATOM 3226 O O . VAL A 1 411 ? -26.484 -17.531 -2.617 1 97.06 411 VAL A O 1
ATOM 3229 N N . GLY A 1 412 ? -24.531 -16.547 -3.201 1 96.75 412 GLY A N 1
ATOM 3230 C CA . GLY A 1 412 ? -23.719 -17.688 -2.824 1 96.75 412 GLY A CA 1
ATOM 3231 C C . GLY A 1 412 ? -23.141 -18.438 -4.016 1 96.75 412 GLY A C 1
ATOM 3232 O O . GLY A 1 412 ? -22.141 -19.125 -3.896 1 96.75 412 GLY A O 1
ATOM 3233 N N . ASP A 1 413 ? -23.812 -18.312 -5.172 1 98.31 413 ASP A N 1
ATOM 3234 C CA . ASP A 1 413 ? -23.297 -18.938 -6.387 1 98.31 413 ASP A CA 1
ATOM 3235 C C . ASP A 1 413 ? -21.938 -18.359 -6.773 1 98.31 413 ASP A C 1
ATOM 3237 O O . ASP A 1 413 ? -21.609 -17.234 -6.379 1 98.31 413 ASP A O 1
ATOM 3241 N N . GLY A 1 414 ? -21.172 -19.188 -7.52 1 98.31 414 GLY A N 1
ATOM 3242 C CA . GLY A 1 414 ? -19.938 -18.703 -8.133 1 98.31 414 GLY A CA 1
ATOM 3243 C C . GLY A 1 414 ? -20.141 -18.188 -9.547 1 98.31 414 GLY A C 1
ATOM 3244 O O . GLY A 1 414 ? -21.141 -18.531 -10.195 1 98.31 414 GLY A O 1
ATOM 3245 N N . LEU A 1 415 ? -19.344 -17.312 -9.914 1 98.69 415 LEU A N 1
ATOM 3246 C CA . LEU A 1 415 ? -19.266 -16.859 -11.305 1 98.69 415 LEU A CA 1
ATOM 3247 C C . LEU A 1 415 ? -17.906 -17.203 -11.898 1 98.69 415 LEU A C 1
ATOM 3249 O O . LEU A 1 415 ? -16.875 -17.062 -11.234 1 98.69 415 LEU A O 1
ATOM 3253 N N . GLU A 1 416 ? -17.953 -17.672 -13.141 1 98.31 416 GLU A N 1
ATOM 3254 C CA . GLU A 1 416 ? -16.75 -18.047 -13.875 1 98.31 416 GLU A CA 1
ATOM 3255 C C . GLU A 1 416 ? -16.734 -17.438 -15.273 1 98.31 416 GLU A C 1
ATOM 3257 O O . GLU A 1 416 ? -17.703 -17.562 -16.031 1 98.31 416 GLU A O 1
ATOM 3262 N N . ASN A 1 417 ? -15.648 -16.75 -15.656 1 98.62 417 ASN A N 1
ATOM 3263 C CA . ASN A 1 417 ? -15.547 -16.094 -16.953 1 98.62 417 ASN A CA 1
ATOM 3264 C C . ASN A 1 417 ? -15.086 -17.047 -18.031 1 98.62 417 ASN A C 1
ATOM 3266 O O . ASN A 1 417 ? -13.898 -17.359 -18.141 1 98.62 417 ASN A O 1
ATOM 3270 N N . MET A 1 418 ? -15.953 -17.438 -18.906 1 98.5 418 MET A N 1
ATOM 3271 C CA . MET A 1 418 ? -15.695 -18.469 -19.906 1 98.5 418 MET A CA 1
ATOM 3272 C C . MET A 1 418 ? -15.008 -17.875 -21.125 1 98.5 418 MET A C 1
ATOM 3274 O O . MET A 1 418 ? -14.477 -18.594 -21.969 1 98.5 418 MET A O 1
ATOM 3278 N N . SER A 1 419 ? -14.961 -16.562 -21.203 1 98.5 419 SER A N 1
ATOM 3279 C CA . SER A 1 419 ? -14.328 -15.875 -22.328 1 98.5 419 SER A CA 1
ATOM 3280 C C . SER A 1 419 ? -12.812 -15.836 -22.172 1 98.5 419 SER A C 1
ATOM 3282 O O . SER A 1 419 ? -12.094 -15.523 -23.109 1 98.5 419 SER A O 1
ATOM 3284 N N . TRP A 1 420 ? -12.344 -16.172 -21.016 1 98.25 420 TRP A N 1
ATOM 3285 C CA . TRP A 1 420 ? -10.93 -16 -20.719 1 98.25 420 TRP A CA 1
ATOM 3286 C C . TRP A 1 420 ? -10.305 -17.328 -20.281 1 98.25 420 TRP A C 1
ATOM 3288 O O . TRP A 1 420 ? -9.906 -17.469 -19.109 1 98.25 420 TRP A O 1
ATOM 3298 N N . TYR A 1 421 ? -10.18 -18.25 -21.172 1 98.69 421 TYR A N 1
ATOM 3299 C CA . TYR A 1 421 ? -9.461 -19.5 -21.016 1 98.69 421 TYR A CA 1
ATOM 3300 C C . TYR A 1 421 ? -8.594 -19.797 -22.234 1 98.69 421 TYR A C 1
ATOM 3302 O O . TYR A 1 421 ? -9.016 -19.578 -23.375 1 98.69 421 TYR A O 1
ATOM 3310 N N . PRO A 1 422 ? -7.406 -20.234 -22.016 1 98.81 422 PRO A N 1
ATOM 3311 C CA . PRO A 1 422 ? -6.52 -20.562 -23.141 1 98.81 422 PRO A CA 1
ATOM 3312 C C . PRO A 1 422 ? -6.469 -22.062 -23.438 1 98.81 422 PRO A C 1
ATOM 3314 O O . PRO A 1 422 ? -6.812 -22.875 -22.578 1 98.81 422 PRO A O 1
ATOM 3317 N N . GLU A 1 423 ? -6.113 -22.344 -24.688 1 98.81 423 GLU A N 1
ATOM 3318 C CA . GLU A 1 423 ? -5.473 -23.641 -24.922 1 98.81 423 GLU A CA 1
ATOM 3319 C C . GLU A 1 423 ? -4.082 -23.688 -24.297 1 98.81 423 GLU A C 1
ATOM 3321 O O . GLU A 1 423 ? -3.393 -22.672 -24.219 1 98.81 423 GLU A O 1
ATOM 3326 N N . LEU A 1 424 ? -3.752 -24.906 -23.812 1 98.94 424 LEU A N 1
ATOM 3327 C CA . LEU A 1 424 ? -2.432 -25.047 -23.203 1 98.94 424 LEU A CA 1
ATOM 3328 C C . LEU A 1 424 ? -1.622 -26.125 -23.922 1 98.94 424 LEU A C 1
ATOM 3330 O O . LEU A 1 424 ? -2.084 -27.266 -24.062 1 98.94 424 LEU A O 1
ATOM 3334 N N . ILE A 1 425 ? -0.514 -25.766 -24.422 1 98.94 425 ILE A N 1
ATOM 3335 C CA . ILE A 1 425 ? 0.483 -26.703 -24.922 1 98.94 425 ILE A CA 1
ATOM 3336 C C . ILE A 1 425 ? 1.74 -26.641 -24.062 1 98.94 425 ILE A C 1
ATOM 3338 O O . ILE A 1 425 ? 2.414 -25.609 -24.016 1 98.94 425 ILE A O 1
ATOM 3342 N N . PHE A 1 426 ? 2 -27.688 -23.328 1 98.94 426 PHE A N 1
ATOM 3343 C CA . PHE A 1 426 ? 3.184 -27.828 -22.5 1 98.94 426 PHE A CA 1
ATOM 3344 C C . PHE A 1 426 ? 4.055 -28.984 -22.984 1 98.94 426 PHE A C 1
ATOM 3346 O O . PHE A 1 426 ? 3.787 -30.141 -22.672 1 98.94 426 PHE A O 1
ATOM 3353 N N . ARG A 1 427 ? 5.242 -28.688 -23.703 1 98.81 427 ARG A N 1
ATOM 3354 C CA . ARG A 1 427 ? 5.902 -29.797 -24.375 1 98.81 427 ARG A CA 1
ATOM 3355 C C . ARG A 1 427 ? 7.422 -29.656 -24.312 1 98.81 427 ARG A C 1
ATOM 3357 O O . ARG A 1 427 ? 7.949 -28.547 -24.375 1 98.81 427 ARG A O 1
ATOM 3364 N N . ASN A 1 428 ? 8.07 -30.719 -24.172 1 98.88 428 ASN A N 1
ATOM 3365 C CA . ASN A 1 428 ? 9.531 -30.828 -24.188 1 98.88 428 ASN A CA 1
ATOM 3366 C C . ASN A 1 428 ? 10.172 -29.969 -23.109 1 98.88 428 ASN A C 1
ATOM 3368 O O . ASN A 1 428 ? 11.148 -29.266 -23.375 1 98.88 428 ASN A O 1
ATOM 3372 N N . ASN A 1 429 ? 9.547 -29.938 -21.953 1 98.94 429 ASN A N 1
ATOM 3373 C CA . ASN A 1 429 ? 10.078 -29.203 -20.812 1 98.94 429 ASN A CA 1
ATOM 3374 C C . ASN A 1 429 ? 10.633 -30.141 -19.75 1 98.94 429 ASN A C 1
ATOM 3376 O O . ASN A 1 429 ? 10.359 -31.344 -19.766 1 98.94 429 ASN A O 1
ATOM 3380 N N . VAL A 1 430 ? 11.461 -29.625 -18.859 1 98.94 430 VAL A N 1
ATOM 3381 C CA . VAL A 1 430 ? 11.93 -30.297 -17.656 1 98.94 430 VAL A CA 1
ATOM 3382 C C . VAL A 1 430 ? 11.492 -29.531 -16.406 1 98.94 430 VAL A C 1
ATOM 3384 O O . VAL A 1 430 ? 11.703 -28.312 -16.328 1 98.94 430 VAL A O 1
ATOM 3387 N N . VAL A 1 431 ? 10.781 -30.172 -15.508 1 98.88 431 VAL A N 1
ATOM 3388 C CA . VAL A 1 431 ? 10.43 -29.625 -14.203 1 98.88 431 VAL A CA 1
ATOM 3389 C C . VAL A 1 431 ? 11.008 -30.484 -13.094 1 98.88 431 VAL A C 1
ATOM 3391 O O . VAL A 1 431 ? 10.719 -31.688 -13.023 1 98.88 431 VAL A O 1
ATOM 3394 N N . ARG A 1 432 ? 11.859 -29.812 -12.18 1 98.19 432 ARG A N 1
ATOM 3395 C CA . ARG A 1 432 ? 12.469 -30.656 -11.164 1 98.19 432 ARG A CA 1
ATOM 3396 C C . ARG A 1 432 ? 12.82 -29.859 -9.922 1 98.19 432 ARG A C 1
ATOM 3398 O O . ARG A 1 432 ? 12.977 -28.625 -9.984 1 98.19 432 ARG A O 1
ATOM 3405 N N . ASN A 1 433 ? 12.875 -30.438 -8.789 1 97.69 433 ASN A N 1
ATOM 3406 C CA . ASN A 1 433 ? 13.477 -29.984 -7.535 1 97.69 433 ASN A CA 1
ATOM 3407 C C . ASN A 1 433 ? 12.656 -28.891 -6.879 1 97.69 433 ASN A C 1
ATOM 3409 O O . ASN A 1 433 ? 13.094 -28.266 -5.914 1 97.69 433 ASN A O 1
ATOM 3413 N N . ASN A 1 434 ? 11.469 -28.578 -7.422 1 96.62 434 ASN A N 1
ATOM 3414 C CA . ASN A 1 434 ? 10.641 -27.531 -6.824 1 96.62 434 ASN A CA 1
ATOM 3415 C C . ASN A 1 434 ? 9.82 -28.078 -5.656 1 96.62 434 ASN A C 1
ATOM 3417 O O . ASN A 1 434 ? 9.594 -29.281 -5.551 1 96.62 434 ASN A O 1
ATOM 3421 N N . ARG A 1 435 ? 9.422 -27.172 -4.848 1 97.31 435 ARG A N 1
ATOM 3422 C CA . ARG A 1 435 ? 8.711 -27.5 -3.619 1 97.31 435 ARG A CA 1
ATOM 3423 C C . ARG A 1 435 ? 7.305 -28 -3.922 1 97.31 435 ARG A C 1
ATOM 3425 O O . ARG A 1 435 ? 6.848 -28.984 -3.322 1 97.31 435 ARG A O 1
ATOM 3432 N N . ALA A 1 436 ? 6.582 -27.406 -4.848 1 97.25 436 ALA A N 1
ATOM 3433 C CA . ALA A 1 436 ? 5.16 -27.672 -5.047 1 97.25 436 ALA A CA 1
ATOM 3434 C C . ALA A 1 436 ? 4.934 -28.656 -6.188 1 97.25 436 ALA A C 1
ATOM 3436 O O . ALA A 1 436 ? 5.645 -29.656 -6.297 1 97.25 436 ALA A O 1
ATOM 3437 N N . ARG A 1 437 ? 3.828 -28.594 -6.82 1 97.94 437 ARG A N 1
ATOM 3438 C CA . ARG A 1 437 ? 3.535 -29.391 -8 1 97.94 437 ARG A CA 1
ATOM 3439 C C . ARG A 1 437 ? 4.359 -28.938 -9.195 1 97.94 437 ARG A C 1
ATOM 3441 O O . ARG A 1 437 ? 4.879 -27.812 -9.203 1 97.94 437 ARG A O 1
ATOM 3448 N N . SER A 1 438 ? 4.488 -29.891 -10.156 1 98.56 438 SER A N 1
ATOM 3449 C CA . SER A 1 438 ? 5.117 -29.422 -11.391 1 98.56 438 SER A CA 1
ATOM 3450 C C . SER A 1 438 ? 4.203 -28.469 -12.148 1 98.56 438 SER A C 1
ATOM 3452 O O . SER A 1 438 ? 4.535 -27.281 -12.32 1 98.56 438 SER A O 1
ATOM 3454 N N . ILE A 1 439 ? 2.992 -28.969 -12.461 1 98.75 439 ILE A N 1
ATOM 3455 C CA . ILE A 1 439 ? 2.088 -28.062 -13.148 1 98.75 439 ILE A CA 1
ATOM 3456 C C . ILE A 1 439 ? 0.669 -28.234 -12.609 1 98.75 439 ILE A C 1
ATOM 3458 O O . ILE A 1 439 ? 0.276 -29.328 -12.227 1 98.75 439 ILE A O 1
ATOM 3462 N N . LEU A 1 440 ? -0.048 -27.125 -12.539 1 98.44 440 LEU A N 1
ATOM 3463 C CA . LEU A 1 440 ? -1.485 -27.062 -12.305 1 98.44 440 LEU A CA 1
ATOM 3464 C C . LEU A 1 440 ? -2.227 -26.609 -13.555 1 98.44 440 LEU A C 1
ATOM 3466 O O . LEU A 1 440 ? -1.867 -25.594 -14.156 1 98.44 440 LEU A O 1
ATOM 3470 N N . VAL A 1 441 ? -3.211 -27.422 -13.938 1 98.19 441 VAL A N 1
ATOM 3471 C CA . VAL A 1 441 ? -3.873 -27.172 -15.211 1 98.19 441 VAL A CA 1
ATOM 3472 C C . VAL A 1 441 ? -5.387 -27.109 -15.008 1 98.19 441 VAL A C 1
ATOM 3474 O O . VAL A 1 441 ? -6.012 -28.125 -14.672 1 98.19 441 VAL A O 1
ATOM 3477 N N . SER A 1 442 ? -5.898 -25.969 -15.227 1 98.12 442 SER A N 1
ATOM 3478 C CA . SER A 1 442 ? -7.344 -25.781 -15.156 1 98.12 442 SER A CA 1
ATOM 3479 C C . SER A 1 442 ? -7.836 -24.891 -16.281 1 98.12 442 SER A C 1
ATOM 3481 O O . SER A 1 442 ? -7.895 -23.656 -16.141 1 98.12 442 SER A O 1
ATOM 3483 N N . THR A 1 443 ? -8.172 -25.438 -17.453 1 98.56 443 THR A N 1
ATOM 3484 C CA . THR A 1 443 ? -8.766 -24.75 -18.594 1 98.56 443 THR A CA 1
ATOM 3485 C C . THR A 1 443 ? -9.711 -25.688 -19.344 1 98.56 443 THR A C 1
ATOM 3487 O O . THR A 1 443 ? -9.391 -26.859 -19.562 1 98.56 443 THR A O 1
ATOM 3490 N N . PRO A 1 444 ? -10.906 -25.188 -19.703 1 98.5 444 PRO A N 1
ATOM 3491 C CA . PRO A 1 444 ? -11.844 -26.031 -20.453 1 98.5 444 PRO A CA 1
ATOM 3492 C C . PRO A 1 444 ? -11.453 -26.188 -21.922 1 98.5 444 PRO A C 1
ATOM 3494 O O . PRO A 1 444 ? -12.117 -26.922 -22.656 1 98.5 444 PRO A O 1
ATOM 3497 N N . ARG A 1 445 ? -10.383 -25.547 -22.344 1 98.69 445 ARG A N 1
ATOM 3498 C CA . ARG A 1 445 ? -9.898 -25.672 -23.719 1 98.69 445 ARG A CA 1
ATOM 3499 C C . ARG A 1 445 ? -8.906 -26.828 -23.828 1 98.69 445 ARG A C 1
ATOM 3501 O O . ARG A 1 445 ? -8.648 -27.531 -22.859 1 98.69 445 ARG A O 1
ATOM 3508 N N . LYS A 1 446 ? -8.453 -27.016 -25.078 1 98.81 446 LYS A N 1
ATOM 3509 C CA . LYS A 1 446 ? -7.57 -28.141 -25.359 1 98.81 446 LYS A CA 1
ATOM 3510 C C . LYS A 1 446 ? -6.27 -28.031 -24.562 1 98.81 446 LYS A C 1
ATOM 3512 O O . LYS A 1 446 ? -5.68 -26.953 -24.484 1 98.81 446 LYS A O 1
ATOM 3517 N N . VAL A 1 447 ? -5.879 -29.203 -23.969 1 98.94 447 VAL A N 1
ATOM 3518 C CA . VAL A 1 447 ? -4.637 -29.281 -23.219 1 98.94 447 VAL A CA 1
ATOM 3519 C C . VAL A 1 447 ? -3.768 -30.406 -23.766 1 98.94 447 VAL A C 1
ATOM 3521 O O . VAL A 1 447 ? -4.238 -31.531 -23.922 1 98.94 447 VAL A O 1
ATOM 3524 N N . VAL A 1 448 ? -2.555 -30.109 -24.047 1 98.94 448 VAL A N 1
ATOM 3525 C CA . VAL A 1 448 ? -1.577 -31.109 -24.453 1 98.94 448 VAL A CA 1
ATOM 3526 C C . VAL A 1 448 ? -0.337 -31.016 -23.562 1 98.94 448 VAL A C 1
ATOM 3528 O O . VAL A 1 448 ? 0.298 -29.953 -23.484 1 98.94 448 VAL A O 1
ATOM 3531 N N . VAL A 1 449 ? -0.031 -32.094 -22.859 1 98.94 449 VAL A N 1
ATOM 3532 C CA . VAL A 1 449 ? 1.19 -32.25 -22.078 1 98.94 449 VAL A CA 1
ATOM 3533 C C . VAL A 1 449 ? 2.035 -33.375 -22.641 1 98.94 449 VAL A C 1
ATOM 3535 O O . VAL A 1 449 ? 1.729 -34.562 -22.438 1 98.94 449 VAL A O 1
ATOM 3538 N N . GLU A 1 450 ? 3.158 -33.031 -23.344 1 98.88 450 GLU A N 1
ATOM 3539 C CA . GLU A 1 450 ? 3.818 -34.094 -24.109 1 98.88 450 GLU A CA 1
ATOM 3540 C C . GLU A 1 450 ? 5.336 -33.906 -24.094 1 98.88 450 GLU A C 1
ATOM 3542 O O . GLU A 1 450 ? 5.844 -32.812 -24.188 1 98.88 450 GLU A O 1
ATOM 3547 N N . GLY A 1 451 ? 5.996 -35 -23.938 1 98.81 451 GLY A N 1
ATOM 3548 C CA . GLY A 1 451 ? 7.445 -35 -24.078 1 98.81 451 GLY A CA 1
ATOM 3549 C C . GLY A 1 451 ? 8.164 -34.312 -22.938 1 98.81 451 GLY A C 1
ATOM 3550 O O . GLY A 1 451 ? 9.258 -33.781 -23.125 1 98.81 451 GLY A O 1
ATOM 3551 N N . ASN A 1 452 ? 7.586 -34.25 -21.797 1 98.94 452 ASN A N 1
ATOM 3552 C CA . ASN A 1 452 ? 8.188 -33.562 -20.656 1 98.94 452 ASN A CA 1
ATOM 3553 C C . ASN A 1 452 ? 8.812 -34.562 -19.672 1 98.94 452 ASN A C 1
ATOM 3555 O O . ASN A 1 452 ? 8.531 -35.75 -19.719 1 98.94 452 ASN A O 1
ATOM 3559 N N . THR A 1 453 ? 9.711 -34.062 -18.812 1 98.94 453 THR A N 1
ATOM 3560 C CA . THR A 1 453 ? 10.242 -34.812 -17.656 1 98.94 453 THR A CA 1
ATOM 3561 C C . THR A 1 453 ? 9.867 -34.094 -16.359 1 98.94 453 THR A C 1
ATOM 3563 O O . THR A 1 453 ? 10.125 -32.906 -16.203 1 98.94 453 THR A O 1
ATOM 3566 N N . PHE A 1 454 ? 9.266 -34.875 -15.43 1 98.69 454 PHE A N 1
ATOM 3567 C CA . PHE A 1 454 ? 8.781 -34.281 -14.172 1 98.69 454 PHE A CA 1
ATOM 3568 C C . PHE A 1 454 ? 9.43 -35 -12.984 1 98.69 454 PHE A C 1
ATOM 3570 O O . PHE A 1 454 ? 9.523 -36.219 -12.945 1 98.69 454 PHE A O 1
ATOM 3577 N N . SER A 1 455 ? 9.914 -34.219 -11.992 1 97.5 455 SER A N 1
ATOM 3578 C CA . SER A 1 455 ? 10.422 -34.75 -10.719 1 97.5 455 SER A CA 1
ATOM 3579 C C . SER A 1 455 ? 10.312 -33.688 -9.625 1 97.5 455 SER A C 1
ATOM 3581 O O . SER A 1 455 ? 11.312 -33.062 -9.258 1 97.5 455 SER A O 1
ATOM 3583 N N . SER A 1 456 ? 9.125 -33.5 -9.102 1 95.44 456 SER A N 1
ATOM 3584 C CA . SER A 1 456 ? 8.852 -32.469 -8.117 1 95.44 456 SER A CA 1
ATOM 3585 C C . SER A 1 456 ? 8.562 -33.062 -6.746 1 95.44 456 SER A C 1
ATOM 3587 O O . SER A 1 456 ? 8.211 -34.25 -6.637 1 95.44 456 SER A O 1
ATOM 3589 N N . MET A 1 457 ? 8.633 -32.156 -5.719 1 96.75 457 MET A N 1
ATOM 3590 C CA . MET A 1 457 ? 8.367 -32.562 -4.344 1 96.75 457 MET A CA 1
ATOM 3591 C C . MET A 1 457 ? 6.941 -33.094 -4.203 1 96.75 457 MET A C 1
ATOM 3593 O O . MET A 1 457 ? 6.688 -34 -3.402 1 96.75 457 MET A O 1
ATOM 3597 N N . MET A 1 458 ? 6 -32.438 -4.852 1 97.44 458 MET A N 1
ATOM 3598 C CA . MET A 1 458 ? 4.602 -32.844 -4.824 1 97.44 458 MET A CA 1
ATOM 3599 C C . MET A 1 458 ? 4.195 -33.5 -6.141 1 97.44 458 MET A C 1
ATOM 3601 O O . MET A 1 458 ? 5.012 -34.156 -6.789 1 97.44 458 MET A O 1
ATOM 3605 N N . SER A 1 459 ? 2.926 -33.5 -6.492 1 97.94 459 SER A N 1
ATOM 3606 C CA . SER A 1 459 ? 2.408 -34.125 -7.707 1 97.94 459 SER A CA 1
ATOM 3607 C C . SER A 1 459 ? 3.035 -33.531 -8.953 1 97.94 459 SER A C 1
ATOM 3609 O O . SER A 1 459 ? 3.365 -32.344 -8.977 1 97.94 459 SER A O 1
ATOM 3611 N N . ALA A 1 460 ? 3.199 -34.344 -9.945 1 98.56 460 ALA A N 1
ATOM 3612 C CA . ALA A 1 460 ? 3.654 -33.844 -11.234 1 98.56 460 ALA A CA 1
ATOM 3613 C C . ALA A 1 460 ? 2.572 -32.969 -11.898 1 98.56 460 ALA A C 1
ATOM 3615 O O . ALA A 1 460 ? 2.854 -31.891 -12.406 1 98.56 460 ALA A O 1
ATOM 3616 N N . ILE A 1 461 ? 1.374 -33.5 -11.891 1 98.81 461 ILE A N 1
ATOM 3617 C CA . ILE A 1 461 ? 0.256 -32.75 -12.484 1 98.81 461 ILE A CA 1
ATOM 3618 C C . ILE A 1 461 ? -0.922 -32.75 -11.508 1 98.81 461 ILE A C 1
ATOM 3620 O O . ILE A 1 461 ? -1.296 -33.781 -10.961 1 98.81 461 ILE A O 1
ATOM 3624 N N . LEU A 1 462 ? -1.438 -31.594 -11.336 1 98.56 462 LEU A N 1
ATOM 3625 C CA . LEU A 1 462 ? -2.633 -31.422 -10.516 1 98.56 462 LEU A CA 1
ATOM 3626 C C . LEU A 1 462 ? -3.754 -30.766 -11.312 1 98.56 462 LEU A C 1
ATOM 3628 O O . LEU A 1 462 ? -3.525 -29.766 -12 1 98.56 462 LEU A O 1
ATOM 3632 N N . PHE A 1 463 ? -4.914 -31.391 -11.367 1 98.31 463 PHE A N 1
ATOM 3633 C CA . PHE A 1 463 ? -6.172 -30.797 -11.812 1 98.31 463 PHE A CA 1
ATOM 3634 C C . PHE A 1 463 ? -7.059 -30.469 -10.617 1 98.31 463 PHE A C 1
ATOM 3636 O O . PHE A 1 463 ? -7.355 -31.328 -9.797 1 98.31 463 PHE A O 1
ATOM 3643 N N . GLU A 1 464 ? -7.395 -29.156 -10.633 1 94.75 464 GLU A N 1
ATOM 3644 C CA . GLU A 1 464 ? -8.164 -28.766 -9.461 1 94.75 464 GLU A CA 1
ATOM 3645 C C . GLU A 1 464 ? -9.141 -27.641 -9.781 1 94.75 464 GLU A C 1
ATOM 3647 O O . GLU A 1 464 ? -8.961 -26.922 -10.773 1 94.75 464 GLU A O 1
ATOM 3652 N N . GLY A 1 465 ? -10.289 -27.5 -9.141 1 93.12 465 GLY A N 1
ATOM 3653 C CA . GLY A 1 465 ? -11.25 -26.422 -9 1 93.12 465 GLY A CA 1
ATOM 3654 C C . GLY A 1 465 ? -11.672 -26.188 -7.559 1 93.12 465 GLY A C 1
ATOM 3655 O O . GLY A 1 465 ? -11.93 -27.125 -6.816 1 93.12 465 GLY A O 1
ATOM 3656 N N . ASP A 1 466 ? -11.555 -24.922 -7.242 1 91.5 466 ASP A N 1
ATOM 3657 C CA . ASP A 1 466 ? -11.727 -24.641 -5.82 1 91.5 466 ASP A CA 1
ATOM 3658 C C . ASP A 1 466 ? -12.438 -23.297 -5.609 1 91.5 466 ASP A C 1
ATOM 3660 O O . ASP A 1 466 ? -11.953 -22.266 -6.059 1 91.5 466 ASP A O 1
ATOM 3664 N N . MET A 1 467 ? -13.594 -23.328 -4.926 1 94.88 467 MET A N 1
ATOM 3665 C CA . MET A 1 467 ? -14.273 -22.078 -4.582 1 94.88 467 MET A CA 1
ATOM 3666 C C . MET A 1 467 ? -14.258 -21.859 -3.076 1 94.88 467 MET A C 1
ATOM 3668 O O . MET A 1 467 ? -15.188 -21.266 -2.527 1 94.88 467 MET A O 1
ATOM 3672 N N . ASP A 1 468 ? -13.242 -22.375 -2.428 1 91.38 468 ASP A N 1
ATOM 3673 C CA . ASP A 1 468 ? -13.195 -22.266 -0.973 1 91.38 468 ASP A CA 1
ATOM 3674 C C . ASP A 1 468 ? -11.891 -21.625 -0.51 1 91.38 468 ASP A C 1
ATOM 3676 O O . ASP A 1 468 ? -11.883 -20.875 0.473 1 91.38 468 ASP A O 1
ATOM 3680 N N . HIS A 1 469 ? -10.852 -21.906 -1.163 1 90.38 469 HIS A N 1
ATOM 3681 C CA . HIS A 1 469 ? -9.578 -21.406 -0.666 1 90.38 469 HIS A CA 1
ATOM 3682 C C . HIS A 1 469 ? -8.859 -20.578 -1.724 1 90.38 469 HIS A C 1
ATOM 3684 O O . HIS A 1 469 ? -8.797 -19.344 -1.611 1 90.38 469 HIS A O 1
ATOM 3690 N N . TRP A 1 470 ? -8.531 -21.172 -2.879 1 91.75 470 TRP A N 1
ATOM 3691 C CA . TRP A 1 470 ? -7.754 -20.469 -3.889 1 91.75 470 TRP A CA 1
ATOM 3692 C C . TRP A 1 470 ? -8.664 -19.797 -4.914 1 91.75 470 TRP A C 1
ATOM 3694 O O . TRP A 1 470 ? -8.234 -18.906 -5.645 1 91.75 470 TRP A O 1
ATOM 3704 N N . TYR A 1 471 ? -9.914 -20.297 -5.059 1 96.31 471 TYR A N 1
ATOM 3705 C CA . TYR A 1 471 ? -10.906 -19.766 -5.984 1 96.31 471 TYR A CA 1
ATOM 3706 C C . TYR A 1 471 ? -10.398 -19.828 -7.422 1 96.31 471 TYR A C 1
ATOM 3708 O O . TYR A 1 471 ? -10.602 -18.891 -8.195 1 96.31 471 TYR A O 1
ATOM 3716 N N . GLU A 1 472 ? -9.68 -20.891 -7.723 1 96.5 472 GLU A N 1
ATOM 3717 C CA . GLU A 1 472 ? -9.211 -21.125 -9.086 1 96.5 472 GLU A CA 1
ATOM 3718 C C . GLU A 1 472 ? -10.203 -21.984 -9.859 1 96.5 472 GLU A C 1
ATOM 3720 O O . GLU A 1 472 ? -10.742 -22.953 -9.328 1 96.5 472 GLU A O 1
ATOM 3725 N N . SER A 1 473 ? -10.555 -21.547 -11.039 1 97.19 473 SER A N 1
ATOM 3726 C CA . SER A 1 473 ? -11.578 -22.203 -11.852 1 97.19 473 SER A CA 1
ATOM 3727 C C . SER A 1 473 ? -10.977 -22.797 -13.125 1 97.19 473 SER A C 1
ATOM 3729 O O . SER A 1 473 ? -9.781 -22.625 -13.391 1 97.19 473 SER A O 1
ATOM 3731 N N . GLY A 1 474 ? -11.812 -23.547 -13.891 1 97.5 474 GLY A N 1
ATOM 3732 C CA . GLY A 1 474 ? -11.406 -24.016 -15.203 1 97.5 474 GLY A CA 1
ATOM 3733 C C . GLY A 1 474 ? -11.391 -25.531 -15.32 1 97.5 474 GLY A C 1
ATOM 3734 O O . GLY A 1 474 ? -10.352 -26.125 -15.633 1 97.5 474 GLY A O 1
ATOM 3735 N N . ALA A 1 475 ? -12.555 -26.203 -15.094 1 98.12 475 ALA A N 1
ATOM 3736 C CA . ALA A 1 475 ? -12.664 -27.656 -15.281 1 98.12 475 ALA A CA 1
ATOM 3737 C C . ALA A 1 475 ? -12.164 -28.062 -16.672 1 98.12 475 ALA A C 1
ATOM 3739 O O . ALA A 1 475 ? -12.594 -27.5 -17.672 1 98.12 475 ALA A O 1
ATOM 3740 N N . VAL A 1 476 ? -11.305 -29.062 -16.719 1 98.69 476 VAL A N 1
ATOM 3741 C CA . VAL A 1 476 ? -10.75 -29.469 -18 1 98.69 476 VAL A CA 1
ATOM 3742 C C . VAL A 1 476 ? -11.781 -30.281 -18.781 1 98.69 476 VAL A C 1
ATOM 3744 O O . VAL A 1 476 ? -12.617 -30.969 -18.188 1 98.69 476 VAL A O 1
ATOM 3747 N N . ARG A 1 477 ? -11.664 -30.234 -20.141 1 98.38 477 ARG A N 1
ATOM 3748 C CA . ARG A 1 477 ? -12.641 -30.922 -20.984 1 98.38 477 ARG A CA 1
ATOM 3749 C C . ARG A 1 477 ? -11.961 -31.719 -22.094 1 98.38 477 ARG A C 1
ATOM 3751 O O . ARG A 1 477 ? -12.609 -32.469 -22.797 1 98.38 477 ARG A O 1
ATOM 3758 N N . ASP A 1 478 ? -10.734 -31.516 -22.25 1 98.75 478 ASP A N 1
ATOM 3759 C CA . ASP A 1 478 ? -9.969 -32.156 -23.312 1 98.75 478 ASP A CA 1
ATOM 3760 C C . ASP A 1 478 ? -8.477 -32.156 -23 1 98.75 478 ASP A C 1
ATOM 3762 O O . ASP A 1 478 ? -7.773 -31.188 -23.312 1 98.75 478 ASP A O 1
ATOM 3766 N N . VAL A 1 479 ? -7.984 -33.281 -22.422 1 98.94 479 VAL A N 1
ATOM 3767 C CA . VAL A 1 479 ? -6.605 -33.344 -21.953 1 98.94 479 VAL A CA 1
ATOM 3768 C C . VAL A 1 479 ? -5.898 -34.562 -22.531 1 98.94 479 VAL A C 1
ATOM 3770 O O . VAL A 1 479 ? -6.43 -35.656 -22.5 1 98.94 479 VAL A O 1
ATOM 3773 N N . THR A 1 480 ? -4.785 -34.312 -23.109 1 98.94 480 THR A N 1
ATOM 3774 C CA . THR A 1 480 ? -3.891 -35.406 -23.531 1 98.94 480 THR A CA 1
ATOM 3775 C C . THR A 1 480 ? -2.543 -35.281 -22.812 1 98.94 480 THR A C 1
ATOM 3777 O O . THR A 1 480 ? -1.866 -34.25 -22.906 1 98.94 480 THR A O 1
ATOM 3780 N N . ILE A 1 481 ? -2.174 -36.344 -22.078 1 98.94 481 ILE A N 1
ATOM 3781 C CA . ILE A 1 481 ? -0.88 -36.469 -21.422 1 98.94 481 ILE A CA 1
ATOM 3782 C C . ILE A 1 481 ? -0.117 -37.656 -22.016 1 98.94 481 ILE A C 1
ATOM 3784 O O . ILE A 1 481 ? -0.445 -38.812 -21.734 1 98.94 481 ILE A O 1
ATOM 3788 N N . ARG A 1 482 ? 0.942 -37.406 -22.812 1 98.88 482 ARG A N 1
ATOM 3789 C CA . ARG A 1 482 ? 1.529 -38.5 -23.547 1 98.88 482 ARG A CA 1
ATOM 3790 C C . ARG A 1 482 ? 3.041 -38.344 -23.672 1 98.88 482 ARG A C 1
ATOM 3792 O O . ARG A 1 482 ? 3.553 -37.25 -23.688 1 98.88 482 ARG A O 1
ATOM 3799 N N . ASN A 1 483 ? 3.701 -39.406 -23.672 1 98.81 483 ASN A N 1
ATOM 3800 C CA . ASN A 1 483 ? 5.133 -39.5 -23.938 1 98.81 483 ASN A CA 1
ATOM 3801 C C . ASN A 1 483 ? 5.941 -38.688 -22.938 1 98.81 483 ASN A C 1
ATOM 3803 O O . ASN A 1 483 ? 6.93 -38.031 -23.297 1 98.81 483 ASN A O 1
ATOM 3807 N N . ASN A 1 484 ? 5.457 -38.594 -21.766 1 98.94 484 ASN A N 1
ATOM 3808 C CA . ASN A 1 484 ? 6.199 -37.938 -20.688 1 98.94 484 ASN A CA 1
ATOM 3809 C C . ASN A 1 484 ? 6.977 -38.938 -19.844 1 98.94 484 ASN A C 1
ATOM 3811 O O . ASN A 1 484 ? 6.723 -40.125 -19.906 1 98.94 484 ASN A O 1
ATOM 3815 N N . ARG A 1 485 ? 7.941 -38.406 -19.125 1 98.81 485 ARG A N 1
ATOM 3816 C CA . ARG A 1 485 ? 8.664 -39.156 -18.094 1 98.81 485 ARG A CA 1
ATOM 3817 C C . ARG A 1 485 ? 8.367 -38.594 -16.703 1 98.81 485 ARG A C 1
ATOM 3819 O O . ARG A 1 485 ? 8.734 -37.469 -16.391 1 98.81 485 ARG A O 1
ATOM 3826 N N . PHE A 1 486 ? 7.664 -39.438 -15.977 1 98.5 486 PHE A N 1
ATOM 3827 C CA . PHE A 1 486 ? 7.438 -39.125 -14.578 1 98.5 486 PHE A CA 1
ATOM 3828 C C . PHE A 1 486 ? 8.453 -39.812 -13.688 1 98.5 486 PHE A C 1
ATOM 3830 O O . PHE A 1 486 ? 8.406 -41.062 -13.531 1 98.5 486 PHE A O 1
ATOM 3837 N N . LEU A 1 487 ? 9.336 -39.062 -13.117 1 97.62 487 LEU A N 1
ATOM 3838 C CA . LEU A 1 487 ? 10.414 -39.594 -12.305 1 97.62 487 LEU A CA 1
ATOM 3839 C C . LEU A 1 487 ? 10.156 -39.375 -10.82 1 97.62 487 LEU A C 1
ATOM 3841 O O . LEU A 1 487 ? 9.055 -38.969 -10.438 1 97.62 487 LEU A O 1
ATOM 3845 N N . ASP A 1 488 ? 11.148 -39.75 -10.008 1 94.75 488 ASP A N 1
ATOM 3846 C CA . ASP A 1 488 ? 10.992 -39.688 -8.562 1 94.75 488 ASP A CA 1
ATOM 3847 C C . ASP A 1 488 ? 10.469 -38.312 -8.125 1 94.75 488 ASP A C 1
ATOM 3849 O O . ASP A 1 488 ? 11.203 -37.344 -8.125 1 94.75 488 ASP A O 1
ATOM 3853 N N . GLY A 1 489 ? 9.172 -38.312 -7.859 1 93.94 489 GLY A N 1
ATOM 3854 C CA . GLY A 1 489 ? 8.477 -37.188 -7.234 1 93.94 489 GLY A CA 1
ATOM 3855 C C . GLY A 1 489 ? 7.801 -37.562 -5.93 1 93.94 489 GLY A C 1
ATOM 3856 O O . GLY A 1 489 ? 8.086 -38.625 -5.355 1 93.94 489 GLY A O 1
ATOM 3857 N N . THR A 1 490 ? 7.094 -36.562 -5.344 1 95.44 490 THR A N 1
ATOM 3858 C CA . THR A 1 490 ? 6.258 -36.781 -4.168 1 95.44 490 THR A CA 1
ATOM 3859 C C . THR A 1 490 ? 7.109 -37.156 -2.961 1 95.44 490 THR A C 1
ATOM 3861 O O . THR A 1 490 ? 6.684 -37.969 -2.129 1 95.44 490 THR A O 1
ATOM 3864 N N . TYR A 1 491 ? 8.312 -36.688 -2.955 1 94.5 491 TYR A N 1
ATOM 3865 C CA . TYR A 1 491 ? 9.242 -37.125 -1.908 1 94.5 491 TYR A CA 1
ATOM 3866 C C . TYR A 1 491 ? 9.141 -36.188 -0.697 1 94.5 491 TYR A C 1
ATOM 3868 O O . TYR A 1 491 ? 9.906 -36.344 0.259 1 94.5 491 TYR A O 1
ATOM 3876 N N . GLY A 1 492 ? 8.211 -35.188 -0.656 1 93.56 492 GLY A N 1
ATOM 3877 C CA . GLY A 1 492 ? 8.094 -34.188 0.393 1 93.56 492 GLY A CA 1
ATOM 3878 C C . GLY A 1 492 ? 7.531 -34.75 1.688 1 93.56 492 GLY A C 1
ATOM 3879 O O . GLY A 1 492 ? 7.691 -34.156 2.75 1 93.56 492 GLY A O 1
ATOM 3880 N N . GLY A 1 493 ? 6.766 -35.875 1.617 1 90.06 493 GLY A N 1
ATOM 3881 C CA . GLY A 1 493 ? 6.281 -36.531 2.824 1 90.06 493 GLY A CA 1
ATOM 3882 C C . GLY A 1 493 ? 4.766 -36.594 2.9 1 90.06 493 GLY A C 1
ATOM 3883 O O . GLY A 1 493 ? 4.211 -37.406 3.641 1 90.06 493 GLY A O 1
ATOM 3884 N N . ALA A 1 494 ? 4.047 -35.781 2.232 1 90.19 494 ALA A N 1
ATOM 3885 C CA . ALA A 1 494 ? 2.586 -35.844 2.203 1 90.19 494 ALA A CA 1
ATOM 3886 C C . ALA A 1 494 ? 2.094 -36.844 1.161 1 90.19 494 ALA A C 1
ATOM 3888 O O . ALA A 1 494 ? 2.838 -37.219 0.252 1 90.19 494 ALA A O 1
ATOM 3889 N N . ASP A 1 495 ? 0.858 -37.25 1.302 1 91.12 495 ASP A N 1
ATOM 3890 C CA . ASP A 1 495 ? 0.296 -38.281 0.438 1 91.12 495 ASP A CA 1
ATOM 3891 C C . ASP A 1 495 ? -0.189 -37.688 -0.883 1 91.12 495 ASP A C 1
ATOM 3893 O O . ASP A 1 495 ? -1.394 -37.531 -1.103 1 91.12 495 ASP A O 1
ATOM 3897 N N . PHE A 1 496 ? 0.742 -37.438 -1.729 1 94.5 496 PHE A N 1
ATOM 3898 C CA . PHE A 1 496 ? 0.414 -36.938 -3.062 1 94.5 496 PHE A CA 1
ATOM 3899 C C . PHE A 1 496 ? 0.651 -38.031 -4.109 1 94.5 496 PHE A C 1
ATOM 3901 O O . PHE A 1 496 ? 1.642 -38.75 -4.043 1 94.5 496 PHE A O 1
ATOM 3908 N N . PRO A 1 497 ? -0.279 -38.25 -4.992 1 96.69 497 PRO A N 1
ATOM 3909 C CA . PRO A 1 497 ? -0.009 -39.062 -6.164 1 96.69 497 PRO A CA 1
ATOM 3910 C C . PRO A 1 497 ? 0.804 -38.344 -7.234 1 96.69 497 PRO A C 1
ATOM 3912 O O . PRO A 1 497 ? 1.024 -37.125 -7.129 1 96.69 497 PRO A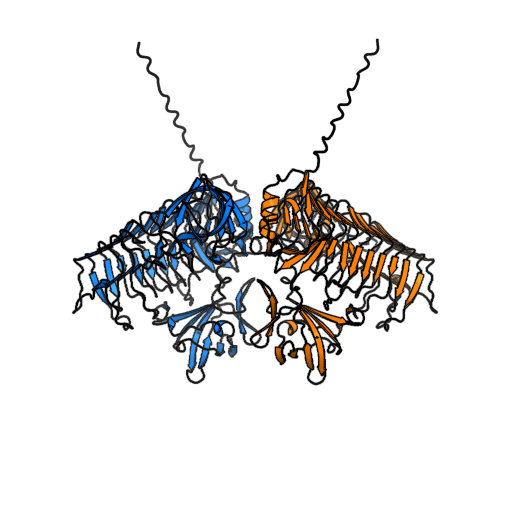 O 1
ATOM 3915 N N . THR A 1 498 ? 1.306 -39.125 -8.203 1 97.5 498 THR A N 1
ATOM 3916 C CA . THR A 1 498 ? 2.033 -38.5 -9.305 1 97.5 498 THR A CA 1
ATOM 3917 C C . THR A 1 498 ? 1.114 -37.594 -10.125 1 97.5 498 THR A C 1
ATOM 3919 O O . THR A 1 498 ? 1.452 -36.438 -10.398 1 97.5 498 THR A O 1
ATOM 3922 N N . ILE A 1 499 ? -0.019 -38.094 -10.523 1 98.62 499 ILE A N 1
ATOM 3923 C CA . ILE A 1 499 ? -1.072 -37.312 -11.164 1 98.62 499 ILE A CA 1
ATOM 3924 C C . ILE A 1 499 ? -2.301 -37.25 -10.258 1 98.62 499 ILE A C 1
ATOM 3926 O O . ILE A 1 499 ? -2.848 -38.281 -9.883 1 98.62 499 ILE A O 1
ATOM 3930 N N . PHE A 1 500 ? -2.68 -36.062 -9.945 1 98.44 500 PHE A N 1
ATOM 3931 C CA . PHE A 1 500 ? -3.734 -35.844 -8.961 1 98.44 500 PHE A CA 1
ATOM 3932 C C . PHE A 1 500 ? -4.891 -35.062 -9.57 1 98.44 500 PHE A C 1
ATOM 3934 O O . PHE A 1 500 ? -4.73 -33.906 -9.961 1 98.44 500 PHE A O 1
ATOM 3941 N N . ILE A 1 501 ? -6.059 -35.656 -9.781 1 98.44 501 ILE A N 1
ATOM 3942 C CA . ILE A 1 501 ? -7.301 -35.031 -10.211 1 98.44 501 ILE A CA 1
ATOM 3943 C C . ILE A 1 501 ? -8.234 -34.875 -9.016 1 98.44 501 ILE A C 1
ATOM 3945 O O . ILE A 1 501 ? -8.867 -35.844 -8.578 1 98.44 501 ILE A O 1
ATOM 3949 N N . ASN A 1 502 ? -8.344 -33.594 -8.57 1 96.69 502 ASN A N 1
ATOM 3950 C CA . ASN A 1 502 ? -8.922 -33.406 -7.242 1 96.69 502 ASN A CA 1
ATOM 3951 C C . ASN A 1 502 ? -9.789 -32.156 -7.188 1 96.69 502 ASN A C 1
ATOM 3953 O O . ASN A 1 502 ? -9.516 -31.219 -6.414 1 96.69 502 ASN A O 1
ATOM 3957 N N . PRO A 1 503 ? -10.945 -32.094 -7.922 1 96.5 503 PRO A N 1
ATOM 3958 C CA . PRO A 1 503 ? -11.859 -30.953 -7.711 1 96.5 503 PRO A CA 1
ATOM 3959 C C . PRO A 1 503 ? -12.398 -30.891 -6.281 1 96.5 503 PRO A C 1
ATOM 3961 O O . PRO A 1 503 ? -12.734 -31.922 -5.699 1 96.5 503 PRO A O 1
ATOM 3964 N N . HIS A 1 504 ? -12.43 -29.688 -5.75 1 96.12 504 HIS A N 1
ATOM 3965 C CA . HIS A 1 504 ? -12.891 -29.484 -4.383 1 96.12 504 HIS A CA 1
ATOM 3966 C C . HIS A 1 504 ? -14.398 -29.234 -4.344 1 96.12 504 HIS A C 1
ATOM 3968 O O . HIS A 1 504 ? -14.844 -28.172 -3.898 1 96.12 504 HIS A O 1
ATOM 3974 N N . GLN A 1 505 ? -15.117 -30.234 -4.715 1 95.81 505 GLN A N 1
ATOM 3975 C CA . GLN A 1 505 ? -16.562 -30.172 -4.605 1 95.81 505 GLN A CA 1
ATOM 3976 C C . GLN A 1 505 ? -17.031 -30.5 -3.186 1 95.81 505 GLN A C 1
ATOM 3978 O O . GLN A 1 505 ? -16.562 -31.484 -2.59 1 95.81 505 GLN A O 1
ATOM 3983 N N . LYS A 1 506 ? -17.891 -29.719 -2.654 1 95.19 506 LYS A N 1
ATOM 3984 C CA . LYS A 1 506 ? -18.484 -30.047 -1.363 1 95.19 506 LYS A CA 1
ATOM 3985 C C . LYS A 1 506 ? -19.562 -31.141 -1.511 1 95.19 506 LYS A C 1
ATOM 3987 O O . LYS A 1 506 ? -19.812 -31.891 -0.575 1 95.19 506 LYS A O 1
ATOM 3992 N N . LYS A 1 507 ? -20.203 -31.172 -2.697 1 95.5 507 LYS A N 1
ATOM 3993 C CA . LYS A 1 507 ? -21.219 -32.156 -3.053 1 95.5 507 LYS A CA 1
ATOM 3994 C C . LYS A 1 507 ? -21.016 -32.656 -4.48 1 95.5 507 LYS A C 1
ATOM 3996 O O . LYS A 1 507 ? -20.969 -31.875 -5.422 1 95.5 507 LYS A O 1
ATOM 4001 N N . GLU A 1 508 ? -20.906 -33.938 -4.59 1 95.12 508 GLU A N 1
ATOM 4002 C CA . GLU A 1 508 ? -20.812 -34.562 -5.914 1 95.12 508 GLU A CA 1
ATOM 4003 C C . GLU A 1 508 ? -22.203 -34.906 -6.449 1 95.12 508 GLU A C 1
ATOM 4005 O O . GLU A 1 508 ? -23.094 -35.25 -5.68 1 95.12 508 GLU A O 1
ATOM 4010 N N . VAL A 1 509 ? -22.312 -34.781 -7.73 1 94.12 509 VAL A N 1
ATOM 4011 C CA . VAL A 1 509 ? -23.562 -35.156 -8.375 1 94.12 509 VAL A CA 1
ATOM 4012 C C . VAL A 1 509 ? -23.344 -36.375 -9.258 1 94.12 509 VAL A C 1
ATOM 4014 O O . VAL A 1 509 ? -22.625 -36.312 -10.258 1 94.12 509 VAL A O 1
ATOM 4017 N N . PRO A 1 510 ? -24.062 -37.438 -8.922 1 91.38 510 PRO A N 1
ATOM 4018 C CA . PRO A 1 510 ? -23.891 -38.656 -9.727 1 91.38 510 PRO A CA 1
ATOM 4019 C C . PRO A 1 510 ? -24.203 -38.438 -11.203 1 91.38 510 PRO A C 1
ATOM 4021 O O . PRO A 1 510 ? -25.203 -37.781 -11.547 1 91.38 510 PRO A O 1
ATOM 4024 N N . GLY A 1 511 ? -23.281 -38.875 -12 1 92.56 511 GLY A N 1
ATOM 4025 C CA . GLY A 1 511 ? -23.484 -38.781 -13.438 1 92.56 511 GLY A CA 1
ATOM 4026 C C . GLY A 1 511 ? -23.047 -37.469 -14.023 1 92.56 511 GLY A C 1
ATOM 4027 O O . GLY A 1 511 ? -23.078 -37.281 -15.242 1 92.56 511 GLY A O 1
ATOM 4028 N N . HIS A 1 512 ? -22.688 -36.562 -13.242 1 95.5 512 HIS A N 1
ATOM 4029 C CA . HIS A 1 512 ? -22.266 -35.25 -13.703 1 95.5 512 HIS A CA 1
ATOM 4030 C C . HIS A 1 512 ? -20.891 -34.875 -13.141 1 95.5 512 HIS A C 1
ATOM 4032 O O . HIS A 1 512 ? -20.781 -34.031 -12.266 1 95.5 512 HIS A O 1
ATOM 4038 N N . PRO A 1 513 ? -19.891 -35.469 -13.703 1 97 513 PRO A N 1
ATOM 4039 C CA . PRO A 1 513 ? -18.531 -35.219 -13.211 1 97 513 PRO A CA 1
ATOM 4040 C C . PRO A 1 513 ? -18.031 -33.812 -13.516 1 97 513 PRO A C 1
ATOM 4042 O O . PRO A 1 513 ? -18.531 -33.156 -14.438 1 97 513 PRO A O 1
ATOM 4045 N N . TYR A 1 514 ? -17.094 -33.375 -12.703 1 97.81 514 TYR A N 1
ATOM 4046 C CA . TYR A 1 514 ? -16.516 -32.031 -12.844 1 97.81 514 TYR A CA 1
ATOM 4047 C C . TYR A 1 514 ? -15.523 -31.984 -14 1 97.81 514 TYR A C 1
ATOM 4049 O O . TYR A 1 514 ? -15.664 -31.156 -14.906 1 97.81 514 TYR A O 1
ATOM 4057 N N . GLU A 1 515 ? -14.547 -32.875 -14.008 1 98.19 515 GLU A N 1
ATOM 4058 C CA . GLU A 1 515 ? -13.547 -32.969 -15.07 1 98.19 515 GLU A CA 1
ATOM 4059 C C . GLU A 1 515 ? -13.977 -33.938 -16.156 1 98.19 515 GLU A C 1
ATOM 4061 O O . GLU A 1 515 ? -14.734 -34.875 -15.898 1 98.19 515 GLU A O 1
ATOM 4066 N N . ARG A 1 516 ? -13.406 -33.688 -17.344 1 98.06 516 ARG A N 1
ATOM 4067 C CA . ARG A 1 516 ? -13.82 -34.562 -18.422 1 98.06 516 ARG A CA 1
ATOM 4068 C C . ARG A 1 516 ? -12.664 -34.844 -19.375 1 98.06 516 ARG A C 1
ATOM 4070 O O . ARG A 1 516 ? -11.812 -34 -19.594 1 98.06 516 ARG A O 1
ATOM 4077 N N . ASN A 1 517 ? -12.688 -36 -19.969 1 98.69 517 ASN A N 1
ATOM 4078 C CA . ASN A 1 517 ? -11.875 -36.438 -21.109 1 98.69 517 ASN A CA 1
ATOM 4079 C C . ASN A 1 517 ? -10.391 -36.219 -20.859 1 98.69 517 ASN A C 1
ATOM 4081 O O . ASN A 1 517 ? -9.766 -35.375 -21.484 1 98.69 517 ASN A O 1
ATOM 4085 N N . ILE A 1 518 ? -9.852 -37 -20.016 1 98.88 518 ILE A N 1
ATOM 4086 C CA . ILE A 1 518 ? -8.43 -37 -19.688 1 98.88 518 ILE A CA 1
ATOM 4087 C C . ILE A 1 518 ? -7.777 -38.281 -20.141 1 98.88 518 ILE A C 1
ATOM 4089 O O . ILE A 1 518 ? -8.117 -39.375 -19.656 1 98.88 518 ILE A O 1
ATOM 4093 N N . THR A 1 519 ? -6.918 -38.188 -21.078 1 98.94 519 THR A N 1
ATOM 4094 C CA . THR A 1 519 ? -6.195 -39.344 -21.594 1 98.94 519 THR A CA 1
ATOM 4095 C C . THR A 1 519 ? -4.73 -39.312 -21.172 1 98.94 519 THR A C 1
ATOM 4097 O O . THR A 1 519 ? -4.02 -38.344 -21.469 1 98.94 519 THR A O 1
ATOM 4100 N N . ILE A 1 520 ? -4.258 -40.344 -20.453 1 98.88 520 ILE A N 1
ATOM 4101 C CA . ILE A 1 520 ? -2.881 -40.5 -20.016 1 98.88 520 ILE A CA 1
ATOM 4102 C C . ILE A 1 520 ? -2.268 -41.719 -20.688 1 98.88 520 ILE A C 1
ATOM 4104 O O . ILE A 1 520 ? -2.562 -42.875 -20.328 1 98.88 520 ILE A O 1
ATOM 4108 N N . GLU A 1 521 ? -1.413 -41.531 -21.688 1 98.81 521 GLU A N 1
ATOM 4109 C CA . GLU A 1 521 ? -1.025 -42.688 -22.5 1 98.81 521 GLU A CA 1
ATOM 4110 C C . GLU A 1 521 ? 0.44 -42.594 -22.922 1 98.81 521 GLU A C 1
ATOM 4112 O O . GLU A 1 521 ? 0.962 -41.5 -23.141 1 98.81 521 GLU A O 1
ATOM 4117 N N . GLY A 1 522 ? 1.033 -43.656 -22.984 1 98.56 522 GLY A N 1
ATOM 4118 C CA . GLY A 1 522 ? 2.381 -43.75 -23.531 1 98.56 522 GLY A CA 1
ATOM 4119 C C . GLY A 1 522 ? 3.422 -43.062 -22.656 1 98.56 522 GLY A C 1
ATOM 4120 O O . GLY A 1 522 ? 4.453 -42.625 -23.156 1 98.56 522 GLY A O 1
ATOM 4121 N N . ASN A 1 523 ? 3.191 -42.969 -21.406 1 98.75 523 ASN A N 1
ATOM 4122 C CA . ASN A 1 523 ? 4.141 -42.312 -20.5 1 98.75 523 ASN A CA 1
ATOM 4123 C C . ASN A 1 523 ? 5.012 -43.344 -19.781 1 98.75 523 ASN A C 1
ATOM 4125 O O . ASN A 1 523 ? 4.668 -44.531 -19.719 1 98.75 523 ASN A O 1
ATOM 4129 N N . LEU A 1 524 ? 6.152 -42.875 -19.281 1 98.38 524 LEU A N 1
ATOM 4130 C CA . LEU A 1 524 ? 6.98 -43.625 -18.359 1 98.38 524 LEU A CA 1
ATOM 4131 C C . LEU A 1 524 ? 6.809 -43.125 -16.922 1 98.38 524 LEU A C 1
ATOM 4133 O O . LEU A 1 524 ? 6.965 -41.938 -16.672 1 98.38 524 LEU A O 1
ATOM 4137 N N . PHE A 1 525 ? 6.445 -44.031 -16.031 1 97.19 525 PHE A N 1
ATOM 4138 C CA . PHE A 1 525 ? 6.465 -43.781 -14.594 1 97.19 525 PHE A CA 1
ATOM 4139 C C . PHE A 1 525 ? 7.598 -44.531 -13.922 1 97.19 525 PHE A C 1
ATOM 4141 O O . PHE A 1 525 ? 7.602 -45.75 -13.906 1 97.19 525 PHE A O 1
ATOM 4148 N N . ARG A 1 526 ? 8.586 -43.812 -13.461 1 96.38 526 ARG A N 1
ATOM 4149 C CA . ARG A 1 526 ? 9.656 -44.406 -12.648 1 96.38 526 ARG A CA 1
ATOM 4150 C C . ARG A 1 526 ? 9.719 -43.75 -11.273 1 96.38 526 ARG A C 1
ATOM 4152 O O . ARG A 1 526 ? 10.398 -42.719 -11.094 1 96.38 526 ARG A O 1
ATOM 4159 N N . THR A 1 527 ? 9.016 -44.344 -10.336 1 93.38 527 THR A N 1
ATOM 4160 C CA . THR A 1 527 ? 8.797 -43.656 -9.055 1 93.38 527 THR A CA 1
ATOM 4161 C C . THR A 1 527 ? 9.062 -44.625 -7.902 1 93.38 527 THR A C 1
ATOM 4163 O O . THR A 1 527 ? 8.992 -45.844 -8.07 1 93.38 527 THR A O 1
ATOM 4166 N N . PHE A 1 528 ? 9.414 -44.031 -6.746 1 92.56 528 PHE A N 1
ATOM 4167 C CA . PHE A 1 528 ? 9.656 -44.844 -5.559 1 92.56 528 PHE A CA 1
ATOM 4168 C C . PHE A 1 528 ? 8.352 -45.125 -4.828 1 92.56 528 PHE A C 1
ATOM 4170 O O . PHE A 1 528 ? 8.219 -46.188 -4.176 1 92.56 528 PHE A O 1
ATOM 4177 N N . ASN A 1 529 ? 7.457 -44.156 -4.883 1 87.69 529 ASN A N 1
ATOM 4178 C CA . ASN A 1 529 ? 6.129 -44.344 -4.32 1 87.69 529 ASN A CA 1
ATOM 4179 C C . ASN A 1 529 ? 5.184 -45 -5.324 1 87.69 529 ASN A C 1
ATOM 4181 O O . ASN A 1 529 ? 5.238 -44.719 -6.516 1 87.69 529 ASN A O 1
ATOM 4185 N N . GLU A 1 530 ? 4.172 -45.75 -4.797 1 85.69 530 GLU A N 1
ATOM 4186 C CA . GLU A 1 530 ? 3.367 -46.594 -5.664 1 85.69 530 GLU A CA 1
ATOM 4187 C C . GLU A 1 530 ? 2.191 -45.812 -6.258 1 85.69 530 GLU A C 1
ATOM 4189 O O . GLU A 1 530 ? 1.691 -46.188 -7.328 1 85.69 530 GLU A O 1
ATOM 4194 N N . GLN A 1 531 ? 1.735 -44.812 -5.617 1 93.44 531 GLN A N 1
ATOM 4195 C CA . GLN A 1 531 ? 0.505 -44.188 -6.109 1 93.44 531 GLN A CA 1
ATOM 4196 C C . GLN A 1 531 ? 0.782 -43.281 -7.309 1 93.44 531 GLN A C 1
ATOM 4198 O O . GLN A 1 531 ? 1.373 -42.219 -7.16 1 93.44 531 GLN A O 1
ATOM 4203 N N . LEU A 1 532 ? 0.289 -43.688 -8.453 1 95.69 532 LEU A N 1
ATOM 4204 C CA . LEU A 1 532 ? 0.545 -42.969 -9.703 1 95.69 532 LEU A CA 1
ATOM 4205 C C . LEU A 1 532 ? -0.607 -42.031 -10.039 1 95.69 532 LEU A C 1
ATOM 4207 O O . LEU A 1 532 ? -0.385 -40.938 -10.523 1 95.69 532 LEU A O 1
ATOM 4211 N N . LEU A 1 533 ? -1.837 -42.469 -9.789 1 97.62 533 LEU A N 1
ATOM 4212 C CA . LEU A 1 533 ? -3.02 -41.719 -10.188 1 97.62 533 LEU A CA 1
ATOM 4213 C C . LEU A 1 533 ? -4.086 -41.781 -9.102 1 97.62 533 LEU A C 1
ATOM 4215 O O . LEU A 1 533 ? -4.445 -42.844 -8.625 1 97.62 533 LEU A O 1
ATOM 4219 N N . ARG A 1 534 ? -4.469 -40.688 -8.641 1 98 534 ARG A N 1
ATOM 4220 C CA . ARG A 1 534 ? -5.668 -40.5 -7.832 1 98 534 ARG A CA 1
ATOM 4221 C C . ARG A 1 534 ? -6.656 -39.562 -8.516 1 98 534 ARG A C 1
ATOM 4223 O O . ARG A 1 534 ? -6.312 -38.438 -8.844 1 98 534 ARG A O 1
ATOM 4230 N N . ALA A 1 535 ? -7.871 -40.031 -8.773 1 98 535 ALA A N 1
ATOM 4231 C CA . ALA A 1 535 ? -8.844 -39.281 -9.539 1 98 535 ALA A CA 1
ATOM 4232 C C . ALA A 1 535 ? -10.219 -39.281 -8.875 1 98 535 ALA A C 1
ATOM 4234 O O . ALA A 1 535 ? -10.641 -40.312 -8.352 1 98 535 ALA A O 1
ATOM 4235 N N . LYS A 1 536 ? -10.719 -38.125 -8.898 1 96.69 536 LYS A N 1
ATOM 4236 C CA . LYS A 1 536 ? -12.078 -37.969 -8.391 1 96.69 536 LYS A CA 1
ATOM 4237 C C . LYS A 1 536 ? -12.938 -37.156 -9.359 1 96.69 536 LYS A C 1
ATOM 4239 O O . LYS A 1 536 ? -12.469 -36.156 -9.914 1 96.69 536 LYS A O 1
ATOM 4244 N N . SER A 1 537 ? -14.188 -37.594 -9.672 1 97.44 537 SER A N 1
ATOM 4245 C CA . SER A 1 537 ? -15.188 -36.844 -10.414 1 97.44 537 SER A CA 1
ATOM 4246 C C . SER A 1 537 ? -14.727 -36.562 -11.836 1 97.44 537 SER A C 1
ATOM 4248 O O . SER A 1 537 ? -14.695 -35.406 -12.273 1 97.44 537 SER A O 1
ATOM 4250 N N . VAL A 1 538 ? -14.43 -37.625 -12.609 1 98.06 538 VAL A N 1
ATOM 4251 C CA . VAL A 1 538 ? -13.961 -37.5 -13.992 1 98.06 538 VAL A CA 1
ATOM 4252 C C . VAL A 1 538 ? -14.891 -38.312 -14.922 1 98.06 538 VAL A C 1
ATOM 4254 O O . VAL A 1 538 ? -15.227 -39.469 -14.633 1 98.06 538 VAL A O 1
ATOM 4257 N N . GLY A 1 539 ? -15.367 -37.594 -15.914 1 98.12 539 GLY A N 1
ATOM 4258 C CA . GLY A 1 539 ? -16.016 -38.281 -17.016 1 98.12 539 GLY A CA 1
ATOM 4259 C C . GLY A 1 539 ? -15.102 -38.531 -18.188 1 98.12 539 GLY A C 1
ATOM 4260 O O . GLY A 1 539 ? -14.641 -37.594 -18.844 1 98.12 539 GLY A O 1
ATOM 4261 N N . GLY A 1 540 ? -14.852 -39.781 -18.469 1 98.12 540 GLY A N 1
ATOM 4262 C CA . GLY A 1 540 ? -13.914 -40.125 -19.531 1 98.12 540 GLY A CA 1
ATOM 4263 C C . GLY A 1 540 ? -12.461 -40.031 -19.078 1 98.12 540 GLY A C 1
ATOM 4264 O O . GLY A 1 540 ? -11.781 -39.031 -19.328 1 98.12 540 GLY A O 1
ATOM 4265 N N . LEU A 1 541 ? -11.953 -41.156 -18.453 1 98.44 541 LEU A N 1
ATOM 4266 C CA . LEU A 1 541 ? -10.578 -41.25 -17.984 1 98.44 541 LEU A CA 1
ATOM 4267 C C . LEU A 1 541 ? -9.883 -42.469 -18.594 1 98.44 541 LEU A C 1
ATOM 4269 O O . LEU A 1 541 ? -10.32 -43.594 -18.406 1 98.44 541 LEU A O 1
ATOM 4273 N N . ILE A 1 542 ? -8.883 -42.188 -19.375 1 98.62 542 ILE A N 1
ATOM 4274 C CA . ILE A 1 542 ? -8.164 -43.281 -20.047 1 98.62 542 ILE A CA 1
ATOM 4275 C C . ILE A 1 542 ? -6.719 -43.312 -19.531 1 98.62 542 ILE A C 1
ATOM 4277 O O . ILE A 1 542 ? -6.012 -42.312 -19.578 1 98.62 542 ILE A O 1
ATOM 4281 N N . PHE A 1 543 ? -6.289 -44.406 -18.969 1 98.19 543 PHE A N 1
ATOM 4282 C CA . PHE A 1 543 ? -4.926 -44.688 -18.547 1 98.19 543 PHE A CA 1
ATOM 4283 C C . PHE A 1 543 ? -4.398 -45.938 -19.281 1 98.19 543 PHE A C 1
ATOM 4285 O O . PHE A 1 543 ? -4.691 -47.062 -18.906 1 98.19 543 PHE A O 1
ATOM 4292 N N . ARG A 1 544 ? -3.559 -45.75 -20.344 1 97.94 544 ARG A N 1
ATOM 4293 C CA . ARG A 1 544 ? -3.264 -46.906 -21.188 1 97.94 544 ARG A CA 1
ATOM 4294 C C . ARG A 1 544 ? -1.849 -46.812 -21.75 1 97.94 544 ARG A C 1
ATOM 4296 O O . ARG A 1 544 ? -1.285 -45.719 -21.875 1 97.94 544 ARG A O 1
ATOM 4303 N N . ASP A 1 545 ? -1.266 -47.844 -22.016 1 97.88 545 ASP A N 1
ATOM 4304 C CA . ASP A 1 545 ? -0.012 -48 -22.75 1 97.88 545 ASP A CA 1
ATOM 4305 C C . ASP A 1 545 ? 1.142 -47.312 -22.016 1 97.88 545 ASP A C 1
ATOM 4307 O O . ASP A 1 545 ? 2.066 -46.812 -22.656 1 97.88 545 ASP A O 1
ATOM 4311 N N . ASN A 1 546 ? 0.992 -47.188 -20.734 1 97.38 546 ASN A N 1
ATOM 4312 C CA . ASN A 1 546 ? 2.078 -46.625 -19.938 1 97.38 546 ASN A CA 1
ATOM 4313 C C . ASN A 1 546 ? 3.053 -47.688 -19.469 1 97.38 546 ASN A C 1
ATOM 4315 O O . ASN A 1 546 ? 2.703 -48.875 -19.406 1 97.38 546 ASN A O 1
ATOM 4319 N N . THR A 1 547 ? 4.27 -47.312 -19.219 1 96.81 547 THR A N 1
ATOM 4320 C CA . THR A 1 547 ? 5.285 -48.156 -18.609 1 96.81 547 THR A CA 1
ATOM 4321 C C . THR A 1 547 ? 5.547 -47.719 -17.172 1 96.81 547 THR A C 1
ATOM 4323 O O . THR A 1 547 ? 5.828 -46.562 -16.891 1 96.81 547 THR A O 1
ATOM 4326 N N . ILE A 1 548 ? 5.438 -48.656 -16.219 1 95.56 548 ILE A N 1
ATOM 4327 C CA . ILE A 1 548 ? 5.598 -48.406 -14.805 1 95.56 548 ILE A CA 1
ATOM 4328 C C . ILE A 1 548 ? 6.82 -49.156 -14.273 1 95.56 548 ILE A C 1
ATOM 4330 O O . ILE A 1 548 ? 6.891 -50.375 -14.367 1 95.56 548 ILE A O 1
ATOM 4334 N N . GLU A 1 549 ? 7.73 -48.312 -13.82 1 93.56 549 GLU A N 1
ATOM 4335 C CA . GLU A 1 549 ? 8.953 -48.844 -13.211 1 93.56 549 GLU A CA 1
ATOM 4336 C C . GLU A 1 549 ? 9.102 -48.375 -11.766 1 93.56 549 GLU A C 1
ATOM 4338 O O . GLU A 1 549 ? 8.719 -47.25 -11.438 1 93.56 549 GLU A O 1
ATOM 4343 N N . LEU A 1 550 ? 9.656 -49.219 -10.93 1 89.44 550 LEU A N 1
ATOM 4344 C CA . LEU A 1 550 ? 9.898 -48.844 -9.539 1 89.44 550 LEU A CA 1
ATOM 4345 C C . LEU A 1 550 ? 11.312 -48.312 -9.367 1 89.44 550 LEU A C 1
ATOM 4347 O O . LEU A 1 550 ? 12.266 -48.844 -9.938 1 89.44 550 LEU A O 1
ATOM 4351 N N . SER A 1 551 ? 11.344 -47.25 -8.703 1 92.62 551 SER A N 1
ATOM 4352 C CA . SER A 1 551 ? 12.617 -46.625 -8.344 1 92.62 551 SER A CA 1
ATOM 4353 C C . SER A 1 551 ? 12.945 -46.844 -6.871 1 92.62 551 SER A C 1
ATOM 4355 O O . SER A 1 551 ? 12.047 -46.969 -6.035 1 92.62 551 SER A O 1
ATOM 4357 N N . GLU A 1 552 ? 14.305 -46.938 -6.48 1 92.25 552 GLU A N 1
ATOM 4358 C CA . GLU A 1 552 ? 14.742 -47.094 -5.098 1 92.25 552 GLU A CA 1
ATOM 4359 C C . GLU A 1 552 ? 15.461 -45.844 -4.594 1 92.25 552 GLU A C 1
ATOM 4361 O O . GLU A 1 552 ? 16.188 -45.906 -3.592 1 92.25 552 GLU A O 1
ATOM 4366 N N . LYS A 1 553 ? 15.25 -44.844 -5.324 1 93 553 LYS A N 1
ATOM 4367 C CA . LYS A 1 553 ? 15.93 -43.594 -4.961 1 93 553 LYS A CA 1
ATOM 4368 C C . LYS A 1 553 ? 15.57 -43.188 -3.541 1 93 553 LYS A C 1
ATOM 4370 O O . LYS A 1 553 ? 16.422 -42.688 -2.805 1 93 553 LYS A O 1
ATOM 4375 N N . TYR A 1 554 ? 14.328 -43.25 -3.215 1 93.75 554 TYR A N 1
ATOM 4376 C CA . TYR A 1 554 ? 13.844 -42.938 -1.871 1 93.75 554 TYR A CA 1
ATOM 4377 C C . TYR A 1 554 ? 13.109 -44.156 -1.282 1 93.75 554 TYR A C 1
ATOM 4379 O O . TYR A 1 554 ? 12.656 -45.031 -2.018 1 93.75 554 TYR A O 1
ATOM 4387 N N . LYS A 1 555 ? 12.977 -44.125 0.04 1 92.38 555 LYS A N 1
ATOM 4388 C CA . LYS A 1 555 ? 12.141 -45.125 0.699 1 92.38 555 LYS A CA 1
ATOM 4389 C C . LYS A 1 555 ? 10.664 -44.75 0.601 1 92.38 555 LYS A C 1
ATOM 4391 O O . LYS A 1 555 ? 10.289 -43.625 0.875 1 92.38 555 LYS A O 1
ATOM 4396 N N . PRO A 1 556 ? 9.906 -45.719 0.129 1 91.06 556 PRO A N 1
ATOM 4397 C CA . PRO A 1 556 ? 8.469 -45.438 0.169 1 91.06 556 PRO A CA 1
ATOM 4398 C C . PRO A 1 556 ? 7.969 -45.125 1.583 1 91.06 556 PRO A C 1
ATOM 4400 O O . PRO A 1 556 ? 8.43 -45.75 2.543 1 91.06 556 PRO A O 1
ATOM 4403 N N . TYR A 1 557 ? 7.086 -44.156 1.705 1 86.88 557 TYR A N 1
ATOM 4404 C CA . TYR A 1 557 ? 6.645 -43.812 3.053 1 86.88 557 TYR A CA 1
ATOM 4405 C C . TYR A 1 557 ? 5.16 -44.094 3.234 1 86.88 557 TYR A C 1
ATOM 4407 O O . TYR A 1 557 ? 4.598 -43.844 4.305 1 86.88 557 TYR A O 1
ATOM 4415 N N . ASN A 1 558 ? 4.488 -44.594 2.227 1 85.06 558 ASN A N 1
ATOM 4416 C CA . ASN A 1 558 ? 3.096 -45.031 2.332 1 85.06 558 ASN A CA 1
ATOM 4417 C C . ASN A 1 558 ? 2.807 -46.25 1.453 1 85.06 558 ASN A C 1
ATOM 4419 O O . ASN A 1 558 ? 3.676 -46.688 0.706 1 85.06 558 ASN A O 1
ATOM 4423 N N . ASP A 1 559 ? 1.56 -46.844 1.685 1 87 559 ASP A N 1
ATOM 4424 C CA . ASP A 1 559 ? 1.158 -48.031 0.943 1 87 559 ASP A CA 1
ATOM 4425 C C . ASP A 1 559 ? -0.18 -47.812 0.239 1 87 559 ASP A C 1
ATOM 4427 O O . ASP A 1 559 ? -1.091 -48.625 0.361 1 87 559 ASP A O 1
ATOM 4431 N N . LEU A 1 560 ? -0.247 -46.781 -0.502 1 91.94 560 LEU A N 1
ATOM 4432 C CA . LEU A 1 560 ? -1.486 -46.438 -1.184 1 91.94 560 LEU A CA 1
ATOM 4433 C C . LEU A 1 560 ? -1.597 -47.156 -2.523 1 91.94 560 LEU A C 1
ATOM 4435 O O . LEU A 1 560 ? -0.587 -47.562 -3.092 1 91.94 560 LEU A O 1
ATOM 4439 N N . PRO A 1 561 ? -2.854 -47.312 -2.986 1 93.38 561 PRO A N 1
ATOM 4440 C CA . PRO A 1 561 ? -3.01 -48 -4.27 1 93.38 561 PRO A CA 1
ATOM 4441 C C . PRO A 1 561 ? -2.344 -47.25 -5.426 1 93.38 561 PRO A C 1
ATOM 4443 O O . PRO A 1 561 ? -2.273 -46.031 -5.414 1 93.38 561 PRO A O 1
ATOM 4446 N N . THR A 1 562 ? -1.915 -48.062 -6.422 1 93.81 562 THR A N 1
ATOM 4447 C CA . THR A 1 562 ? -1.27 -47.469 -7.598 1 93.81 562 THR A CA 1
ATOM 4448 C C . THR A 1 562 ? -2.213 -46.5 -8.32 1 93.81 562 THR A C 1
ATOM 4450 O O . THR A 1 562 ? -1.793 -45.438 -8.773 1 93.81 562 THR A O 1
ATOM 4453 N N . ILE A 1 563 ? -3.434 -46.906 -8.508 1 96.19 563 ILE A N 1
ATOM 4454 C CA . ILE A 1 563 ? -4.492 -46.125 -9.117 1 96.19 563 ILE A CA 1
ATOM 4455 C C . ILE A 1 563 ? -5.719 -46.125 -8.211 1 96.19 563 ILE A C 1
ATOM 4457 O O . ILE A 1 563 ? -6.219 -47.188 -7.82 1 96.19 563 ILE A O 1
ATOM 4461 N N . ASP A 1 564 ? -6.121 -44.938 -7.852 1 97.25 564 ASP A N 1
ATOM 4462 C CA . ASP A 1 564 ? -7.285 -44.75 -6.996 1 97.25 564 ASP A CA 1
ATOM 4463 C C . ASP A 1 564 ? -8.32 -43.844 -7.668 1 97.25 564 ASP A C 1
ATOM 4465 O O . ASP A 1 564 ? -8.109 -42.656 -7.785 1 97.25 564 ASP A O 1
ATOM 4469 N N . ILE A 1 565 ? -9.484 -44.406 -8.125 1 97.19 565 ILE A N 1
ATOM 4470 C CA . ILE A 1 565 ? -10.492 -43.688 -8.867 1 97.19 565 ILE A CA 1
ATOM 4471 C C . ILE A 1 565 ? -11.805 -43.656 -8.086 1 97.19 565 ILE A C 1
ATOM 4473 O O . ILE A 1 565 ? -12.312 -44.719 -7.695 1 97.19 565 ILE A O 1
ATOM 4477 N N . ARG A 1 566 ? -12.289 -42.438 -7.922 1 95.31 566 ARG A N 1
ATOM 4478 C CA . ARG A 1 566 ? -13.539 -42.281 -7.188 1 95.31 566 ARG A CA 1
ATOM 4479 C C . ARG A 1 566 ? -14.547 -41.469 -7.977 1 95.31 566 ARG A C 1
ATOM 4481 O O . ARG A 1 566 ? -14.164 -40.531 -8.703 1 95.31 566 ARG A O 1
ATOM 4488 N N . SER A 1 567 ? -15.805 -41.781 -7.879 1 95.44 567 SER A N 1
ATOM 4489 C CA . SER A 1 567 ? -16.922 -40.969 -8.391 1 95.44 567 SER A CA 1
ATOM 4490 C C . SER A 1 567 ? -16.688 -40.594 -9.852 1 95.44 567 SER A C 1
ATOM 4492 O O . SER A 1 567 ? -16.875 -39.438 -10.227 1 95.44 567 SER A O 1
ATOM 4494 N N . SER A 1 568 ? -16.219 -41.531 -10.641 1 96.62 568 SER A N 1
ATOM 4495 C CA . SER A 1 568 ? -15.859 -41.281 -12.031 1 96.62 568 SER A CA 1
ATOM 4496 C C . SER A 1 568 ? -16.531 -42.281 -12.969 1 96.62 568 SER A C 1
ATOM 4498 O O . SER A 1 568 ? -17.016 -43.344 -12.523 1 96.62 568 SER A O 1
ATOM 4500 N N . GLN A 1 569 ? -16.609 -41.906 -14.195 1 96.12 569 GLN A N 1
ATOM 4501 C CA . GLN A 1 569 ? -17.281 -42.781 -15.172 1 96.12 569 GLN A CA 1
ATOM 4502 C C . GLN A 1 569 ? -16.453 -42.906 -16.453 1 96.12 569 GLN A C 1
ATOM 4504 O O . GLN A 1 569 ? -15.57 -42.094 -16.703 1 96.12 569 GLN A O 1
ATOM 4509 N N . GLN A 1 570 ? -16.734 -44 -17.203 1 96.88 570 GLN A N 1
ATOM 4510 C CA . GLN A 1 570 ? -16.062 -44.281 -18.453 1 96.88 570 GLN A CA 1
ATOM 4511 C C . GLN A 1 570 ? -14.547 -44.344 -18.281 1 96.88 570 GLN A C 1
ATOM 4513 O O . GLN A 1 570 ? -13.812 -43.656 -18.984 1 96.88 570 GLN A O 1
ATOM 4518 N N . VAL A 1 571 ? -14.156 -45.125 -17.344 1 97.44 571 VAL A N 1
ATOM 4519 C CA . VAL A 1 571 ? -12.75 -45.281 -17 1 97.44 571 VAL A CA 1
ATOM 4520 C C . VAL A 1 571 ? -12.164 -46.469 -17.75 1 97.44 571 VAL A C 1
ATOM 4522 O O . VAL A 1 571 ? -12.727 -47.562 -17.734 1 97.44 571 VAL A O 1
ATOM 4525 N N . VAL A 1 572 ? -11.086 -46.281 -18.453 1 97.69 572 VAL A N 1
ATOM 4526 C CA . VAL A 1 572 ? -10.383 -47.344 -19.172 1 97.69 572 VAL A CA 1
ATOM 4527 C C . VAL A 1 572 ? -8.938 -47.406 -18.688 1 97.69 572 VAL A C 1
ATOM 4529 O O . VAL A 1 572 ? -8.188 -46.438 -18.781 1 97.69 572 VAL A O 1
ATOM 4532 N N . ILE A 1 573 ? -8.508 -48.5 -18.141 1 96.25 573 ILE A N 1
ATOM 4533 C CA . ILE A 1 573 ? -7.133 -48.812 -17.75 1 96.25 573 ILE A CA 1
ATOM 4534 C C . ILE A 1 573 ? -6.66 -50.062 -18.484 1 96.25 573 ILE A C 1
ATOM 4536 O O . ILE A 1 573 ? -7.094 -51.188 -18.172 1 96.25 573 ILE A O 1
ATOM 4540 N N . LYS A 1 574 ? -5.801 -49.906 -19.422 1 95.25 574 LYS A N 1
ATOM 4541 C CA . LYS A 1 574 ? -5.453 -51.094 -20.203 1 95.25 574 LYS A CA 1
ATOM 4542 C C . LYS A 1 574 ? -4.047 -50.969 -20.781 1 95.25 574 LYS A C 1
ATOM 4544 O O . LYS A 1 574 ? -3.527 -49.875 -20.953 1 95.25 574 LYS A O 1
ATOM 4549 N N . ASN A 1 575 ? -3.434 -52 -21.031 1 95.25 575 ASN A N 1
ATOM 4550 C CA . ASN A 1 575 ? -2.174 -52.188 -21.75 1 95.25 575 ASN A CA 1
ATOM 4551 C C . ASN A 1 575 ? -1.03 -51.438 -21.078 1 95.25 575 ASN A C 1
ATOM 4553 O O . ASN A 1 575 ? -0.179 -50.875 -21.75 1 95.25 575 ASN A O 1
ATOM 4557 N N . ASN A 1 576 ? -1.151 -51.312 -19.766 1 94.31 576 ASN A N 1
ATOM 4558 C CA . ASN A 1 576 ? -0.022 -50.781 -19.016 1 94.31 576 ASN A CA 1
ATOM 4559 C C . ASN A 1 576 ? 0.989 -51.844 -18.656 1 94.31 576 ASN A C 1
ATOM 4561 O O . ASN A 1 576 ? 0.607 -52.969 -18.281 1 94.31 576 ASN A O 1
ATOM 4565 N N . ARG A 1 577 ? 2.24 -51.562 -18.766 1 92.94 577 ARG A N 1
ATOM 4566 C CA . ARG A 1 577 ? 3.301 -52.531 -18.5 1 92.94 577 ARG A CA 1
ATOM 4567 C C . ARG A 1 577 ? 3.957 -52.25 -17.141 1 92.94 577 ARG A C 1
ATOM 4569 O O . ARG A 1 577 ? 4.59 -51.219 -16.953 1 92.94 577 ARG A O 1
ATOM 4576 N N . TYR A 1 578 ? 3.768 -53.125 -16.25 1 89.81 578 TYR A N 1
ATOM 4577 C CA . TYR A 1 578 ? 4.391 -53.062 -14.938 1 89.81 578 TYR A CA 1
ATOM 4578 C C . TYR A 1 578 ? 5.66 -53.906 -14.898 1 89.81 578 TYR A C 1
ATOM 4580 O O . TYR A 1 578 ? 5.609 -55.125 -15.07 1 89.81 578 TYR A O 1
ATOM 4588 N N . LYS A 1 579 ? 6.793 -53.25 -14.742 1 84.44 579 LYS A N 1
ATOM 4589 C CA . LYS A 1 579 ? 8.07 -53.938 -14.82 1 84.44 579 LYS A CA 1
ATOM 4590 C C . LYS A 1 579 ? 8.531 -54.406 -13.438 1 84.44 579 LYS A C 1
ATOM 4592 O O . LYS A 1 579 ? 9.734 -54.469 -13.172 1 84.44 579 LYS A O 1
ATOM 4597 N N . LYS A 1 580 ? 7.859 -54.562 -12.461 1 73.75 580 LYS A N 1
ATOM 4598 C CA . LYS A 1 580 ? 8.172 -55.219 -11.18 1 73.75 580 LYS A CA 1
ATOM 4599 C C . LYS A 1 580 ? 7.195 -56.344 -10.867 1 73.75 580 LYS A C 1
ATOM 4601 O O . LYS A 1 580 ? 6.09 -56.375 -11.422 1 73.75 580 LYS A O 1
ATOM 4606 N N . PRO A 1 581 ? 7.844 -57.188 -9.961 1 68 581 PRO A N 1
ATOM 4607 C CA . PRO A 1 581 ? 6.906 -58.25 -9.547 1 68 581 PRO A CA 1
ATOM 4608 C C . PRO A 1 581 ? 5.664 -57.688 -8.852 1 68 581 PRO A C 1
ATOM 4610 O O . PRO A 1 581 ? 5.754 -56.688 -8.125 1 68 581 PRO A O 1
ATOM 4613 N N . GLY A 1 582 ? 4.688 -58 -9.141 1 67.75 582 GLY A N 1
ATOM 4614 C CA . GLY A 1 582 ? 3.422 -57.594 -8.562 1 67.75 582 GLY A CA 1
ATOM 4615 C C . G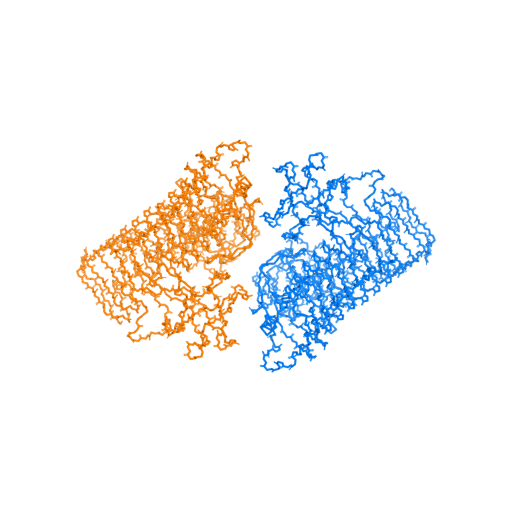LY A 1 582 ? 2.459 -57 -9.586 1 67.75 582 GLY A C 1
ATOM 4616 O O . GLY A 1 582 ? 2.592 -57.281 -10.781 1 67.75 582 GLY A O 1
ATOM 4617 N N . LYS A 1 583 ? 1.356 -56.594 -9.039 1 72.88 583 LYS A N 1
ATOM 4618 C CA . LYS A 1 583 ? 0.337 -56.031 -9.93 1 72.88 583 LYS A CA 1
ATOM 4619 C C . LYS A 1 583 ? -0.02 -54.625 -9.523 1 72.88 583 LYS A C 1
ATOM 4621 O O . LYS A 1 583 ? 0.214 -54.188 -8.383 1 72.88 583 LYS A O 1
ATOM 4626 N N . ILE A 1 584 ? -0.317 -53.906 -10.492 1 76.94 584 ILE A N 1
ATOM 4627 C CA . ILE A 1 584 ? -0.901 -52.562 -10.273 1 76.94 584 ILE A CA 1
ATOM 4628 C C . ILE A 1 584 ? -2.148 -52.688 -9.406 1 76.94 584 ILE A C 1
ATOM 4630 O O . ILE A 1 584 ? -3 -53.562 -9.648 1 76.94 584 ILE A O 1
ATOM 4634 N N . SER A 1 585 ? -2.045 -52.062 -8.258 1 82.31 585 SER A N 1
ATOM 4635 C CA . SER A 1 585 ? -3.242 -52.031 -7.422 1 82.31 585 SER A CA 1
ATOM 4636 C C . SER A 1 585 ? -4.203 -50.938 -7.871 1 82.31 585 SER A C 1
ATOM 4638 O O . SER A 1 585 ? -3.832 -49.75 -7.926 1 82.31 585 SER A O 1
ATOM 4640 N N . ILE A 1 586 ? -5.453 -51.344 -8.297 1 84.94 586 ILE A N 1
ATOM 4641 C CA . ILE A 1 586 ? -6.465 -50.406 -8.789 1 84.94 586 ILE A CA 1
ATOM 4642 C C . ILE A 1 586 ? -7.684 -50.438 -7.871 1 84.94 586 ILE A C 1
ATOM 4644 O O . ILE A 1 586 ? -8.219 -51.5 -7.574 1 84.94 586 ILE A O 1
ATOM 4648 N N . VAL A 1 587 ? -7.969 -49.25 -7.363 1 84.31 587 VAL A N 1
ATOM 4649 C CA . VAL A 1 587 ? -9.203 -49.094 -6.609 1 84.31 587 VAL A CA 1
ATOM 4650 C C . VAL A 1 587 ? -10.148 -48.156 -7.359 1 84.31 587 VAL A C 1
ATOM 4652 O O . VAL A 1 587 ? -9.742 -47.094 -7.824 1 84.31 587 VAL A O 1
ATOM 4655 N N . ARG A 1 588 ? -11.398 -48.688 -7.609 1 83.25 588 ARG A N 1
ATOM 4656 C CA . ARG A 1 588 ? -12.445 -47.906 -8.25 1 83.25 588 ARG A CA 1
ATOM 4657 C C . ARG A 1 588 ? -13.688 -47.844 -7.367 1 83.25 588 ARG A C 1
ATOM 4659 O O . ARG A 1 588 ? -14.242 -48.875 -6.977 1 83.25 588 ARG A O 1
ATOM 4666 N N . LYS A 1 589 ? -13.977 -46.594 -6.875 1 80.81 589 LYS A N 1
ATOM 4667 C CA . LYS A 1 589 ? -15.172 -46.406 -6.059 1 80.81 589 LYS A CA 1
ATOM 4668 C C . LYS A 1 589 ? -16.078 -45.312 -6.672 1 80.81 589 LYS A C 1
ATOM 4670 O O . LYS A 1 589 ? -15.586 -44.312 -7.168 1 80.81 589 LYS A O 1
ATOM 4675 N N . MET B 1 1 ? -28.156 60.844 -41.469 1 30.8 1 MET B N 1
ATOM 4676 C CA . MET B 1 1 ? -29 59.719 -41.094 1 30.8 1 MET B CA 1
ATOM 4677 C C . MET B 1 1 ? -28.219 58.656 -40.375 1 30.8 1 MET B C 1
ATOM 4679 O O . MET B 1 1 ? -27.328 58.031 -40.938 1 30.8 1 MET B O 1
ATOM 4683 N N . GLY B 1 2 ? -27.922 58.844 -39.031 1 32.03 2 GLY B N 1
ATOM 4684 C CA . GLY B 1 2 ? -27.016 58.188 -38.094 1 32.03 2 GLY B CA 1
ATOM 4685 C C . GLY B 1 2 ? -27.469 56.781 -37.719 1 32.03 2 GLY B C 1
ATOM 4686 O O . GLY B 1 2 ? -28.609 56.562 -37.312 1 32.03 2 GLY B O 1
ATOM 4687 N N . THR B 1 3 ? -26.875 55.75 -38.438 1 34.28 3 THR B N 1
ATOM 4688 C CA . THR B 1 3 ? -27.156 54.344 -38.281 1 34.28 3 THR B CA 1
ATOM 4689 C C . THR B 1 3 ? -26.906 53.875 -36.812 1 34.28 3 THR B C 1
ATOM 4691 O O . THR B 1 3 ? -25.781 53.969 -36.312 1 34.28 3 THR B O 1
ATOM 4694 N N . VAL B 1 4 ? -27.938 53.906 -35.969 1 38.47 4 VAL B N 1
ATOM 4695 C CA . VAL B 1 4 ? -27.922 53.469 -34.562 1 38.47 4 VAL B CA 1
ATOM 4696 C C . VAL B 1 4 ? -27.781 51.938 -34.531 1 38.47 4 VAL B C 1
ATOM 4698 O O . VAL B 1 4 ? -28.609 51.219 -35.062 1 38.47 4 VAL B O 1
ATOM 4701 N N . ILE B 1 5 ? -26.484 51.469 -34.406 1 38.41 5 ILE B N 1
ATOM 4702 C CA . ILE B 1 5 ? -26.156 50.094 -34.188 1 38.41 5 ILE B CA 1
ATOM 4703 C C . ILE B 1 5 ? -26.734 49.625 -32.844 1 38.41 5 ILE B C 1
ATOM 4705 O O . ILE B 1 5 ? -26.359 50.156 -31.797 1 38.41 5 ILE B O 1
ATOM 4709 N N . LEU B 1 6 ? -27.953 49.094 -32.875 1 33.41 6 LEU B N 1
ATOM 4710 C CA . LEU B 1 6 ? -28.562 48.469 -31.688 1 33.41 6 LEU B CA 1
ATOM 4711 C C . LEU B 1 6 ? -27.828 47.219 -31.281 1 33.41 6 LEU B C 1
ATOM 4713 O O . LEU B 1 6 ? -27.766 46.25 -32.031 1 33.41 6 LEU B O 1
ATOM 4717 N N . LEU B 1 7 ? -26.828 47.375 -30.375 1 31.59 7 LEU B N 1
ATOM 4718 C CA . LEU B 1 7 ? -26.156 46.25 -29.75 1 31.59 7 LEU B CA 1
ATOM 4719 C C . LEU B 1 7 ? -27.125 45.438 -28.906 1 31.59 7 LEU B C 1
ATOM 4721 O O . LEU B 1 7 ? -27.656 45.938 -27.906 1 31.59 7 LEU B O 1
ATOM 4725 N N . VAL B 1 8 ? -27.719 44.406 -29.5 1 35.19 8 VAL B N 1
ATOM 4726 C CA . VAL B 1 8 ? -28.516 43.438 -28.766 1 35.19 8 VAL B CA 1
ATOM 4727 C C . VAL B 1 8 ? -27.625 42.656 -27.797 1 35.19 8 VAL B C 1
ATOM 4729 O O . VAL B 1 8 ? -26.688 41.969 -28.219 1 35.19 8 VAL B O 1
ATOM 4732 N N . SER B 1 9 ? -27.562 43.125 -26.562 1 29.84 9 SER B N 1
ATOM 4733 C CA . SER B 1 9 ? -26.922 42.406 -25.484 1 29.84 9 SER B CA 1
ATOM 4734 C C . SER B 1 9 ? -27.656 41.094 -25.203 1 29.84 9 SER B C 1
ATOM 4736 O O . SER B 1 9 ? -28.844 41.094 -24.875 1 29.84 9 SER B O 1
ATOM 4738 N N . MET B 1 10 ? -27.25 40.031 -25.938 1 34.38 10 MET B N 1
ATOM 4739 C CA . MET B 1 10 ? -27.75 38.719 -25.547 1 34.38 10 MET B CA 1
ATOM 4740 C C . MET B 1 10 ? -27.344 38.406 -24.109 1 34.38 10 MET B C 1
ATOM 4742 O O . MET B 1 10 ? -26.156 38.25 -23.828 1 34.38 10 MET B O 1
ATOM 4746 N N . VAL B 1 11 ? -28.219 38.656 -23.156 1 36.34 11 VAL B N 1
ATOM 4747 C CA . VAL B 1 11 ? -28.109 38.156 -21.797 1 36.34 11 VAL B CA 1
ATOM 4748 C C . VAL B 1 11 ? -28.219 36.656 -21.797 1 36.34 11 VAL B C 1
ATOM 4750 O O . VAL B 1 11 ? -29.25 36.094 -22.156 1 36.34 11 VAL B O 1
ATOM 4753 N N . CYS B 1 12 ? -27.094 35.969 -22 1 34.22 12 CYS B N 1
ATOM 4754 C CA . CYS B 1 12 ? -27.031 34.531 -21.703 1 34.22 12 CYS B CA 1
ATOM 4755 C C . CYS B 1 12 ? -27.453 34.25 -20.266 1 34.22 12 CYS B C 1
ATOM 4757 O O . CYS B 1 12 ? -26.75 34.625 -19.328 1 34.22 12 CYS B O 1
ATOM 4759 N N . GLY B 1 13 ? -28.703 34.25 -20.016 1 33.03 13 GLY B N 1
ATOM 4760 C CA . GLY B 1 13 ? -29.188 33.719 -18.766 1 33.03 13 GLY B CA 1
ATOM 4761 C C . GLY B 1 13 ? -28.609 32.375 -18.422 1 33.03 13 GLY B C 1
ATOM 4762 O O . GLY B 1 13 ? -28.688 31.422 -19.203 1 33.03 13 GLY B O 1
ATOM 4763 N N . THR B 1 14 ? -27.609 32.375 -17.625 1 35.78 14 THR B N 1
ATOM 4764 C CA . THR B 1 14 ? -27.203 31.125 -17.016 1 35.78 14 THR B CA 1
ATOM 4765 C C . THR B 1 14 ? -28.391 30.406 -16.391 1 35.78 14 THR B C 1
ATOM 4767 O O . THR B 1 14 ? -29.062 30.953 -15.523 1 35.78 14 THR B O 1
ATOM 4770 N N . ALA B 1 15 ? -28.984 29.594 -17.188 1 41.09 15 ALA B N 1
ATOM 4771 C CA . ALA B 1 15 ? -30 28.703 -16.625 1 41.09 15 ALA B CA 1
ATOM 4772 C C . ALA B 1 15 ? -29.5 28.078 -15.32 1 41.09 15 ALA B C 1
ATOM 4774 O O . ALA B 1 15 ? -28.547 27.297 -15.32 1 41.09 15 ALA B O 1
ATOM 4775 N N . SER B 1 16 ? -29.609 28.719 -14.078 1 39 16 SER B N 1
ATOM 4776 C CA . SER B 1 16 ? -29.406 28.031 -12.805 1 39 16 SER B CA 1
ATOM 4777 C C . SER B 1 16 ? -30.109 26.672 -12.781 1 39 16 SER B C 1
ATOM 4779 O O . SER B 1 16 ? -31.344 26.609 -12.805 1 39 16 SER B O 1
ATOM 4781 N N . ALA B 1 17 ? -29.625 25.688 -13.305 1 49.94 17 ALA B N 1
ATOM 4782 C CA . ALA B 1 17 ? -30.219 24.359 -13.242 1 49.94 17 ALA B CA 1
ATOM 4783 C C . ALA B 1 17 ? -30.719 24.047 -11.836 1 49.94 17 ALA B C 1
ATOM 4785 O O . ALA B 1 17 ? -29.984 24.234 -10.859 1 49.94 17 ALA B O 1
ATOM 4786 N N . ARG B 1 18 ? -32.062 24.062 -11.469 1 59.72 18 ARG B N 1
ATOM 4787 C CA . ARG B 1 18 ? -32.75 23.781 -10.219 1 59.72 18 ARG B CA 1
ATOM 4788 C C . ARG B 1 18 ? -32.094 22.594 -9.508 1 59.72 18 ARG B C 1
ATOM 4790 O O . ARG B 1 18 ? -31.969 21.516 -10.094 1 59.72 18 ARG B O 1
ATOM 4797 N N . THR B 1 19 ? -31.375 22.891 -8.305 1 76.12 19 THR B N 1
ATOM 4798 C CA . THR B 1 19 ? -30.766 21.859 -7.469 1 76.12 19 THR B CA 1
ATOM 4799 C C . THR B 1 19 ? -31.812 20.859 -7.004 1 76.12 19 THR B C 1
ATOM 4801 O O . THR B 1 19 ? -32.812 21.234 -6.395 1 76.12 19 THR B O 1
ATOM 4804 N N . GLY B 1 20 ? -31.781 19.672 -7.617 1 89.69 20 GLY B N 1
ATOM 4805 C CA . GLY B 1 20 ? -32.688 18.625 -7.141 1 89.69 20 GLY B CA 1
ATOM 4806 C C . GLY B 1 20 ? -32.375 18.203 -5.711 1 89.69 20 GLY B C 1
ATOM 4807 O O . GLY B 1 20 ? -31.234 18.266 -5.262 1 89.69 20 GLY B O 1
ATOM 4808 N N . VAL B 1 21 ? -33.469 18.047 -4.914 1 96.69 21 VAL B N 1
ATOM 4809 C CA . VAL B 1 21 ? -33.344 17.578 -3.539 1 96.69 21 VAL B CA 1
ATOM 4810 C C . VAL B 1 21 ? -33.719 16.094 -3.459 1 96.69 21 VAL B C 1
ATOM 4812 O O . VAL B 1 21 ? -34.75 15.68 -3.973 1 96.69 21 VAL B O 1
ATOM 4815 N N . ILE B 1 22 ? -32.781 15.344 -2.912 1 97.31 22 ILE B N 1
ATOM 4816 C CA . ILE B 1 22 ? -33.031 13.938 -2.615 1 97.31 22 ILE B CA 1
ATOM 4817 C C . ILE B 1 22 ? -33.094 13.727 -1.104 1 97.31 22 ILE B C 1
ATOM 4819 O O . ILE B 1 22 ? -32.094 13.906 -0.412 1 97.31 22 ILE B O 1
ATOM 4823 N N . ASP B 1 23 ? -34.281 13.383 -0.621 1 97.81 23 ASP B N 1
ATOM 4824 C CA . ASP B 1 23 ? -34.469 13.094 0.797 1 97.81 23 ASP B CA 1
ATOM 4825 C C . ASP B 1 23 ? -34.188 11.617 1.088 1 97.81 23 ASP B C 1
ATOM 4827 O O . ASP B 1 23 ? -34.938 10.75 0.625 1 97.81 23 ASP B O 1
ATOM 4831 N N . ILE B 1 24 ? -33.219 11.336 1.884 1 97.62 24 ILE B N 1
ATOM 4832 C CA . ILE B 1 24 ? -32.844 9.961 2.201 1 97.62 24 ILE B CA 1
ATOM 4833 C C . ILE B 1 24 ? -34.031 9.25 2.879 1 97.62 24 ILE B C 1
ATOM 4835 O O . ILE B 1 24 ? -34.188 8.031 2.766 1 97.62 24 ILE B O 1
ATOM 4839 N N . ALA B 1 25 ? -34.906 10.062 3.498 1 96.44 25 ALA B N 1
ATOM 4840 C CA . ALA B 1 25 ? -36.094 9.508 4.141 1 96.44 25 ALA B CA 1
ATOM 4841 C C . ALA B 1 25 ? -37 8.789 3.129 1 96.44 25 ALA B C 1
ATOM 4843 O O . ALA B 1 25 ? -37.688 7.84 3.477 1 96.44 25 ALA B O 1
ATOM 4844 N N . ASP B 1 26 ? -36.938 9.18 1.889 1 96 26 ASP B N 1
ATOM 4845 C CA . ASP B 1 26 ? -37.75 8.586 0.836 1 96 26 ASP B CA 1
ATOM 4846 C C . ASP B 1 26 ? -37.281 7.184 0.484 1 96 26 ASP B C 1
ATOM 4848 O O . ASP B 1 26 ? -37.969 6.434 -0.199 1 96 26 ASP B O 1
ATOM 4852 N N . TYR B 1 27 ? -36.156 6.863 0.949 1 95 27 TYR B N 1
ATOM 4853 C CA . TYR B 1 27 ? -35.562 5.562 0.633 1 95 27 TYR B CA 1
ATOM 4854 C C . TYR B 1 27 ? -35.656 4.625 1.83 1 95 27 TYR B C 1
ATOM 4856 O O . TYR B 1 27 ? -34.938 3.611 1.88 1 95 27 TYR B O 1
ATOM 4864 N N . LYS B 1 28 ? -36.469 5.027 2.736 1 91.12 28 LYS B N 1
ATOM 4865 C CA . LYS B 1 28 ? -36.625 4.168 3.902 1 91.12 28 LYS B CA 1
ATOM 4866 C C . LYS B 1 28 ? -36.938 2.73 3.486 1 91.12 28 LYS B C 1
ATOM 4868 O O . LYS B 1 28 ? -37.75 2.494 2.596 1 91.12 28 LYS B O 1
ATOM 4873 N N . GLY B 1 29 ? -36.25 1.729 4.062 1 91.12 29 GLY B N 1
ATOM 4874 C CA . GLY B 1 29 ? -36.375 0.325 3.709 1 91.12 29 GLY B CA 1
ATOM 4875 C C . GLY B 1 29 ? -35.344 -0.147 2.705 1 91.12 29 GLY B C 1
ATOM 4876 O O . GLY B 1 29 ? -35.156 -1.352 2.527 1 91.12 29 GLY B O 1
ATOM 4877 N N . ARG B 1 30 ? -34.594 0.83 2.178 1 90.94 30 ARG B N 1
ATOM 4878 C CA . ARG B 1 30 ? -33.625 0.488 1.149 1 90.94 30 ARG B CA 1
ATOM 4879 C C . ARG B 1 30 ? -32.188 0.582 1.693 1 90.94 30 ARG B C 1
ATOM 4881 O O . ARG B 1 30 ? -31.234 0.318 0.972 1 90.94 30 ARG B O 1
ATOM 4888 N N . TYR B 1 31 ? -32.062 1.023 2.898 1 93.25 31 TYR B N 1
ATOM 4889 C CA . TYR B 1 31 ? -30.75 1.107 3.52 1 93.25 31 TYR B CA 1
ATOM 4890 C C . TYR B 1 31 ? -30.797 0.562 4.941 1 93.25 31 TYR B C 1
ATOM 4892 O O . TYR B 1 31 ? -31.859 0.356 5.512 1 93.25 31 TYR B O 1
ATOM 4900 N N . ASP B 1 32 ? -29.609 0.194 5.484 1 95.12 32 ASP B N 1
ATOM 4901 C CA . ASP B 1 32 ? -29.359 -0.239 6.855 1 95.12 32 ASP B CA 1
ATOM 4902 C C . ASP B 1 32 ? -28.594 0.823 7.637 1 95.12 32 ASP B C 1
ATOM 4904 O O . ASP B 1 32 ? -27.469 1.16 7.289 1 95.12 32 ASP B O 1
ATOM 4908 N N . THR B 1 33 ? -29.219 1.358 8.688 1 97.44 33 THR B N 1
ATOM 4909 C CA . THR B 1 33 ? -28.562 2.4 9.477 1 97.44 33 THR B CA 1
ATOM 4910 C C . THR B 1 33 ? -27.297 1.867 10.133 1 97.44 33 THR B C 1
ATOM 4912 O O . THR B 1 33 ? -26.453 2.643 10.586 1 97.44 33 THR B O 1
ATOM 4915 N N . GLN B 1 34 ? -27.172 0.558 10.188 1 97.31 34 GLN B N 1
ATOM 4916 C CA . GLN B 1 34 ? -26 -0.043 10.797 1 97.31 34 GLN B CA 1
ATOM 4917 C C . GLN B 1 34 ? -24.844 -0.117 9.797 1 97.31 34 GLN B C 1
ATOM 4919 O O . GLN B 1 34 ? -23.703 -0.409 10.172 1 97.31 34 GLN B O 1
ATOM 4924 N N . ASP B 1 35 ? -25.141 0.1 8.609 1 97.69 35 ASP B N 1
ATOM 4925 C CA . ASP B 1 35 ? -24.125 0.271 7.566 1 97.69 35 ASP B CA 1
ATOM 4926 C C . ASP B 1 35 ? -24.734 0.951 6.336 1 97.69 35 ASP B C 1
ATOM 4928 O O . ASP B 1 35 ? -25.266 0.283 5.453 1 97.69 35 ASP B O 1
ATOM 4932 N N . MET B 1 36 ? -24.531 2.207 6.188 1 97.88 36 MET B N 1
ATOM 4933 C CA . MET B 1 36 ? -25.109 3.031 5.129 1 97.88 36 MET B CA 1
ATOM 4934 C C . MET B 1 36 ? -24.234 2.998 3.881 1 97.88 36 MET B C 1
ATOM 4936 O O . MET B 1 36 ? -24.641 3.455 2.812 1 97.88 36 MET B O 1
ATOM 4940 N N . THR B 1 37 ? -23.062 2.377 3.906 1 97.44 37 THR B N 1
ATOM 4941 C CA . THR B 1 37 ? -22.016 2.533 2.904 1 97.44 37 THR B CA 1
ATOM 4942 C C . THR B 1 37 ? -22.484 2.043 1.54 1 97.44 37 THR B C 1
ATOM 4944 O O . THR B 1 37 ? -22.406 2.771 0.55 1 97.44 37 THR B O 1
ATOM 4947 N N . PRO B 1 38 ? -23.078 0.807 1.448 1 93.75 38 PRO B N 1
ATOM 4948 C CA . PRO B 1 38 ? -23.516 0.347 0.128 1 93.75 38 PRO B CA 1
ATOM 4949 C C . PRO B 1 38 ? -24.625 1.214 -0.461 1 93.75 38 PRO B C 1
ATOM 4951 O O . PRO B 1 38 ? -24.656 1.45 -1.671 1 93.75 38 PRO B O 1
ATOM 4954 N N . PHE B 1 39 ? -25.547 1.713 0.374 1 95 39 PHE B N 1
ATOM 4955 C CA . PHE B 1 39 ? -26.672 2.537 -0.081 1 95 39 PHE B CA 1
ATOM 4956 C C . PHE B 1 39 ? -26.172 3.865 -0.637 1 95 39 PHE B C 1
ATOM 4958 O O . PHE B 1 39 ? -26.562 4.273 -1.732 1 95 39 PHE B O 1
ATOM 4965 N N . VAL B 1 40 ? -25.203 4.527 0.101 1 97.19 40 VAL B N 1
ATOM 4966 C CA . VAL B 1 40 ? -24.688 5.832 -0.292 1 97.19 40 VAL B CA 1
ATOM 4967 C C . VAL B 1 40 ? -23.922 5.707 -1.604 1 97.19 40 VAL B C 1
ATOM 4969 O O . VAL B 1 40 ? -24.094 6.52 -2.516 1 97.19 40 VAL B O 1
ATOM 4972 N N . TYR B 1 41 ? -23.141 4.688 -1.683 1 94.62 41 TYR B N 1
ATOM 4973 C CA . TYR B 1 41 ? -22.359 4.457 -2.895 1 94.62 41 TYR B CA 1
ATOM 4974 C C . TYR B 1 41 ? -23.281 4.301 -4.105 1 94.62 41 TYR B C 1
ATOM 4976 O O . TYR B 1 41 ? -23.078 4.965 -5.125 1 94.62 41 TYR B O 1
ATOM 4984 N N . THR B 1 42 ? -24.281 3.482 -3.975 1 92.19 42 THR B N 1
ATOM 4985 C CA . THR B 1 42 ? -25.203 3.207 -5.07 1 92.19 42 THR B CA 1
ATOM 4986 C C . THR B 1 42 ? -26 4.457 -5.434 1 92.19 42 THR B C 1
ATOM 4988 O O . THR B 1 42 ? -26.203 4.746 -6.617 1 92.19 42 THR B O 1
ATOM 4991 N N . LEU B 1 43 ? -26.453 5.148 -4.43 1 94.81 43 LEU B N 1
ATOM 4992 C CA . LEU B 1 43 ? -27.203 6.379 -4.656 1 94.81 43 LEU B CA 1
ATOM 4993 C C . LEU B 1 43 ? -26.375 7.391 -5.43 1 94.81 43 LEU B C 1
ATOM 4995 O O . LEU B 1 43 ? -26.828 7.949 -6.426 1 94.81 43 LEU B O 1
ATOM 4999 N N . LEU B 1 44 ? -25.125 7.625 -5.035 1 96.25 44 LEU B N 1
ATOM 5000 C CA . LEU B 1 44 ? -24.25 8.578 -5.695 1 96.25 44 LEU B CA 1
ATOM 5001 C C . LEU B 1 44 ? -23.984 8.172 -7.141 1 96.25 44 LEU B C 1
ATOM 5003 O O . LEU B 1 44 ? -23.953 9.016 -8.039 1 96.25 44 LEU B O 1
ATOM 5007 N N . GLU B 1 45 ? -23.828 6.898 -7.344 1 91.94 45 GLU B N 1
ATOM 5008 C CA . GLU B 1 45 ? -23.562 6.387 -8.688 1 91.94 45 GLU B CA 1
ATOM 5009 C C . GLU B 1 45 ? -24.766 6.613 -9.602 1 91.94 45 GLU B C 1
ATOM 5011 O O . GLU B 1 45 ? -24.625 6.742 -10.812 1 91.94 45 GLU B O 1
ATOM 5016 N N . SER B 1 46 ? -25.938 6.688 -8.992 1 92.06 46 SER B N 1
ATOM 5017 C CA . SER B 1 46 ? -27.156 6.824 -9.773 1 92.06 46 SER B CA 1
ATOM 5018 C C . SER B 1 46 ? -27.406 8.273 -10.188 1 92.06 46 SER B C 1
ATOM 5020 O O . SER B 1 46 ? -28.234 8.547 -11.055 1 92.06 46 SER B O 1
ATOM 5022 N N . ILE B 1 47 ? -26.625 9.172 -9.633 1 95.25 47 ILE B N 1
ATOM 5023 C CA . ILE B 1 47 ? -26.781 10.594 -9.922 1 95.25 47 ILE B CA 1
ATOM 5024 C C . ILE B 1 47 ? -25.719 11.023 -10.93 1 95.25 47 ILE B C 1
ATOM 5026 O O . ILE B 1 47 ? -24.516 10.891 -10.68 1 95.25 47 ILE B O 1
ATOM 5030 N N . PRO B 1 48 ? -26.125 11.547 -12.055 1 94.12 48 PRO B N 1
ATOM 5031 C CA . PRO B 1 48 ? -25.109 12.055 -12.984 1 94.12 48 PRO B CA 1
ATOM 5032 C C . PRO B 1 48 ? -24.156 13.055 -12.328 1 94.12 48 PRO B C 1
ATOM 5034 O O . PRO B 1 48 ? -24.594 13.914 -11.555 1 94.12 48 PRO B O 1
ATOM 5037 N N . ALA B 1 49 ? -22.906 12.984 -12.648 1 90.56 49 ALA B N 1
ATOM 5038 C CA . ALA B 1 49 ? -21.859 13.719 -11.961 1 90.56 49 ALA B CA 1
ATOM 5039 C C . ALA B 1 49 ? -22.047 15.227 -12.141 1 90.56 49 ALA B C 1
ATOM 5041 O O . ALA B 1 49 ? -21.703 16.016 -11.242 1 90.56 49 ALA B O 1
ATOM 5042 N N . ASP B 1 50 ? -22.578 15.664 -13.211 1 91.94 50 ASP B N 1
ATOM 5043 C CA . ASP B 1 50 ? -22.688 17.078 -13.523 1 91.94 50 ASP B CA 1
ATOM 5044 C C . ASP B 1 50 ? -24.047 17.641 -13.078 1 91.94 50 ASP B C 1
ATOM 5046 O O . ASP B 1 50 ? -24.328 18.828 -13.281 1 91.94 50 ASP B O 1
ATOM 5050 N N . LYS B 1 51 ? -24.844 16.844 -12.391 1 94.56 51 LYS B N 1
ATOM 5051 C CA . LYS B 1 51 ? -26.141 17.297 -11.922 1 94.56 51 LYS B CA 1
ATOM 5052 C C . LYS B 1 51 ? -26.062 17.844 -10.5 1 94.56 51 LYS B C 1
ATOM 5054 O O . LYS B 1 51 ? -25.688 17.109 -9.578 1 94.56 51 LYS B O 1
ATOM 5059 N N . PRO B 1 52 ? -26.391 19.109 -10.359 1 97 52 PRO B N 1
ATOM 5060 C CA . PRO B 1 52 ? -26.469 19.641 -8.992 1 97 52 PRO B CA 1
ATOM 5061 C C . PRO B 1 52 ? -27.5 18.906 -8.141 1 97 52 PRO B C 1
ATOM 5063 O O . PRO B 1 52 ? -28.594 18.594 -8.617 1 97 52 PRO B O 1
ATOM 5066 N N . VAL B 1 53 ? -27.141 18.594 -6.914 1 97.94 53 VAL B N 1
ATOM 5067 C CA . VAL B 1 53 ? -28.062 17.812 -6.086 1 97.94 53 VAL B CA 1
ATOM 5068 C C . VAL B 1 53 ? -27.766 18.062 -4.609 1 97.94 53 VAL B C 1
ATOM 5070 O O . VAL B 1 53 ? -26.609 18.328 -4.23 1 97.94 53 VAL B O 1
ATOM 5073 N N . LYS B 1 54 ? -28.828 18.141 -3.824 1 98.38 54 LYS B N 1
ATOM 5074 C CA . LYS B 1 54 ? -28.75 18.172 -2.367 1 98.38 54 LYS B CA 1
ATOM 5075 C C . LYS B 1 54 ? -29.266 16.875 -1.759 1 98.38 54 LYS B C 1
ATOM 5077 O O . LYS B 1 54 ? -30.406 16.484 -2 1 98.38 54 LYS B O 1
ATOM 5082 N N . LEU B 1 55 ? -28.422 16.156 -1.051 1 98.44 55 LEU B N 1
ATOM 5083 C CA . LEU B 1 55 ? -28.828 14.977 -0.286 1 98.44 55 LEU B CA 1
ATOM 5084 C C . LEU B 1 55 ? -29.125 15.344 1.166 1 98.44 55 LEU B C 1
ATOM 5086 O O . LEU B 1 55 ? -28.25 15.875 1.86 1 98.44 55 LEU B O 1
ATOM 5090 N N . VAL B 1 56 ? -30.312 15.055 1.633 1 98.69 56 VAL B N 1
ATOM 5091 C CA . VAL B 1 56 ? -30.719 15.438 2.982 1 98.69 56 VAL B CA 1
ATOM 5092 C C . VAL B 1 56 ? -30.984 14.188 3.816 1 98.69 56 VAL B C 1
ATOM 5094 O O . VAL B 1 56 ? -31.812 13.359 3.453 1 98.69 56 VAL B O 1
ATOM 5097 N N . PHE B 1 57 ? -30.281 14.055 4.938 1 98.56 57 PHE B N 1
ATOM 5098 C CA . PHE B 1 57 ? -30.5 12.953 5.867 1 98.56 57 PHE B CA 1
ATOM 5099 C C . PHE B 1 57 ? -31.516 13.344 6.934 1 98.56 57 PHE B C 1
ATOM 5101 O O . PHE B 1 57 ? -31.438 14.43 7.508 1 98.56 57 PHE B O 1
ATOM 5108 N N . PRO B 1 58 ? -32.5 12.484 7.227 1 97.69 58 PRO B N 1
ATOM 5109 C CA . PRO B 1 58 ? -33.25 12.727 8.453 1 97.69 58 PRO B CA 1
ATOM 5110 C C . PRO B 1 58 ? -32.406 12.547 9.711 1 97.69 58 PRO B C 1
ATOM 5112 O O . PRO B 1 58 ? -31.5 11.719 9.742 1 97.69 58 PRO B O 1
ATOM 5115 N N . GLU B 1 59 ? -32.719 13.367 10.703 1 98.12 59 GLU B N 1
ATOM 5116 C CA . GLU B 1 59 ? -31.938 13.297 11.93 1 98.12 59 GLU B CA 1
ATOM 5117 C C . GLU B 1 59 ? -31.891 11.867 12.469 1 98.12 59 GLU B C 1
ATOM 5119 O O . GLU B 1 59 ? -32.906 11.195 12.555 1 98.12 59 GLU B O 1
ATOM 5124 N N . GLY B 1 60 ? -30.688 11.391 12.672 1 98.12 60 GLY B N 1
ATOM 5125 C CA . GLY B 1 60 ? -30.484 10.047 13.18 1 98.12 60 GLY B CA 1
ATOM 5126 C C . GLY B 1 60 ? -29.031 9.68 13.359 1 98.12 60 GLY B C 1
ATOM 5127 O O . GLY B 1 60 ? -28.156 10.547 13.281 1 98.12 60 GLY B O 1
ATOM 5128 N N . THR B 1 61 ? -28.828 8.422 13.828 1 98.69 61 THR B N 1
ATOM 5129 C CA . THR B 1 61 ? -27.484 7.855 13.914 1 98.69 61 THR B CA 1
ATOM 5130 C C . THR B 1 61 ? -27.25 6.855 12.789 1 98.69 61 THR B C 1
ATOM 5132 O O . THR B 1 61 ? -28 5.895 12.633 1 98.69 61 THR B O 1
ATOM 5135 N N . TYR B 1 62 ? -26.266 7.105 11.961 1 98.75 62 TYR B N 1
ATOM 5136 C CA . TYR B 1 62 ? -25.938 6.273 10.812 1 98.75 62 TYR B CA 1
ATOM 5137 C C . TYR B 1 62 ? -24.531 5.727 10.914 1 98.75 62 TYR B C 1
ATOM 5139 O O . TYR B 1 62 ? -23.594 6.473 11.195 1 98.75 62 TYR B O 1
ATOM 5147 N N . HIS B 1 63 ? -24.391 4.402 10.766 1 98.69 63 HIS B N 1
ATOM 5148 C CA . HIS B 1 63 ? -23.078 3.77 10.797 1 98.69 63 HIS B CA 1
ATOM 5149 C C . HIS B 1 63 ? -22.547 3.525 9.383 1 98.69 63 HIS B C 1
ATOM 5151 O O . HIS B 1 63 ? -23.328 3.311 8.453 1 98.69 63 HIS B O 1
ATOM 5157 N N . PHE B 1 64 ? -21.266 3.625 9.164 1 98.69 64 PHE B N 1
ATOM 5158 C CA . PHE B 1 64 ? -20.578 3.406 7.895 1 98.69 64 PHE B CA 1
ATOM 5159 C C . PHE B 1 64 ? -19.391 2.461 8.07 1 98.69 64 PHE B C 1
ATOM 5161 O O . PHE B 1 64 ? -18.594 2.623 8.992 1 98.69 64 PHE B O 1
ATOM 5168 N N . ARG B 1 65 ? -19.234 1.468 7.199 1 97.81 65 ARG B N 1
ATOM 5169 C CA . ARG B 1 65 ? -18.203 0.439 7.285 1 97.81 65 ARG B CA 1
ATOM 5170 C C . ARG B 1 65 ? -17.422 0.328 5.977 1 97.81 65 ARG B C 1
ATOM 5172 O O . ARG B 1 65 ? -17.969 0.606 4.906 1 97.81 65 ARG B O 1
ATOM 5179 N N . PRO B 1 66 ? -16.172 -0.122 5.996 1 97.5 66 PRO B N 1
ATOM 5180 C CA . PRO B 1 66 ? -15.305 -0.102 4.812 1 97.5 66 PRO B CA 1
ATOM 5181 C C . PRO B 1 66 ? -15.609 -1.242 3.842 1 97.5 66 PRO B C 1
ATOM 5183 O O . PRO B 1 66 ? -15.25 -1.166 2.662 1 97.5 66 PRO B O 1
ATOM 5186 N N . GLU B 1 67 ? -16.203 -2.271 4.203 1 94.25 67 GLU B N 1
ATOM 5187 C CA . GLU B 1 67 ? -16.297 -3.51 3.432 1 94.25 67 GLU B CA 1
ATOM 5188 C C . GLU B 1 67 ? -16.797 -3.244 2.018 1 94.25 67 GLU B C 1
ATOM 5190 O O . GLU B 1 67 ? -16.172 -3.639 1.038 1 94.25 67 GLU B O 1
ATOM 5195 N N . PHE B 1 68 ? -17.938 -2.467 1.869 1 93.5 68 PHE B N 1
ATOM 5196 C CA . PHE B 1 68 ? -18.547 -2.24 0.563 1 93.5 68 PHE B CA 1
ATOM 5197 C C . PHE B 1 68 ? -18.266 -0.821 0.078 1 93.5 68 PHE B C 1
ATOM 5199 O O . PHE B 1 68 ? -18.938 -0.34 -0.844 1 93.5 68 PHE B O 1
ATOM 5206 N N . ALA B 1 69 ? -17.281 -0.18 0.731 1 97.75 69 ALA B N 1
ATOM 5207 C CA . ALA B 1 69 ? -16.953 1.185 0.333 1 97.75 69 ALA B CA 1
ATOM 5208 C C . ALA B 1 69 ? -16.156 1.196 -0.97 1 97.75 69 ALA B C 1
ATOM 5210 O O . ALA B 1 69 ? -15.414 0.255 -1.261 1 97.75 69 ALA B O 1
ATOM 5211 N N . ALA B 1 70 ? -16.375 2.27 -1.716 1 97.69 70 ALA B N 1
ATOM 5212 C CA . ALA B 1 70 ? -15.453 2.496 -2.832 1 97.69 70 ALA B CA 1
ATOM 5213 C C . ALA B 1 70 ? -14.008 2.512 -2.357 1 97.69 70 ALA B C 1
ATOM 5215 O O . ALA B 1 70 ? -13.703 3.037 -1.283 1 97.69 70 ALA B O 1
ATOM 5216 N N . GLY B 1 71 ? -13.148 1.864 -3.139 1 97.44 71 GLY B N 1
ATOM 5217 C CA . GLY B 1 71 ? -11.766 1.806 -2.703 1 97.44 71 GLY B CA 1
ATOM 5218 C C . GLY B 1 71 ? -10.773 1.992 -3.838 1 97.44 71 GLY B C 1
ATOM 5219 O O . GLY B 1 71 ? -11.031 1.579 -4.969 1 97.44 71 GLY B O 1
ATOM 5220 N N . LYS B 1 72 ? -9.664 2.621 -3.578 1 96.5 72 LYS B N 1
ATOM 5221 C CA . LYS B 1 72 ? -8.531 2.77 -4.492 1 96.5 72 LYS B CA 1
ATOM 5222 C C . LYS B 1 72 ? -7.266 3.17 -3.742 1 96.5 72 LYS B C 1
ATOM 5224 O O . LYS B 1 72 ? -7.324 3.541 -2.568 1 96.5 72 LYS B O 1
ATOM 5229 N N . TYR B 1 73 ? -6.102 2.939 -4.367 1 96.25 73 TYR B N 1
ATOM 5230 C CA . TYR B 1 73 ? -4.895 3.568 -3.85 1 96.25 73 TYR B CA 1
ATOM 5231 C C . TYR B 1 73 ? -4.992 5.086 -3.926 1 96.25 73 TYR B C 1
ATOM 5233 O O . TYR B 1 73 ? -5.477 5.633 -4.918 1 96.25 73 TYR B O 1
ATOM 5241 N N . HIS B 1 74 ? -4.652 5.664 -2.871 1 96.25 74 HIS B N 1
ATOM 5242 C CA . HIS B 1 74 ? -4.875 7.102 -2.764 1 96.25 74 HIS B CA 1
ATOM 5243 C C . HIS B 1 74 ? -3.725 7.785 -2.031 1 96.25 74 HIS B C 1
ATOM 5245 O O . HIS B 1 74 ? -3.277 7.309 -0.985 1 96.25 74 HIS B O 1
ATOM 5251 N N . CYS B 1 75 ? -3.178 8.812 -2.699 1 95.62 75 CYS B N 1
ATOM 5252 C CA . CYS B 1 75 ? -2.143 9.641 -2.094 1 95.62 75 CYS B CA 1
ATOM 5253 C C . CYS B 1 75 ? -2.748 10.883 -1.445 1 95.62 75 CYS B C 1
ATOM 5255 O O . CYS B 1 75 ? -3.516 11.602 -2.078 1 95.62 75 CYS B O 1
ATOM 5257 N N . ILE B 1 76 ? -2.428 11.062 -0.209 1 95.81 76 ILE B N 1
ATOM 5258 C CA . ILE B 1 76 ? -2.871 12.227 0.542 1 95.81 76 ILE B CA 1
ATOM 5259 C C . ILE B 1 76 ? -1.665 12.945 1.143 1 95.81 76 ILE B C 1
ATOM 5261 O O . ILE B 1 76 ? -0.951 12.383 1.975 1 95.81 76 ILE B O 1
ATOM 5265 N N . THR B 1 77 ? -1.454 14.156 0.685 1 94.38 77 THR B N 1
ATOM 5266 C CA . THR B 1 77 ? -0.321 14.898 1.227 1 94.38 77 THR B CA 1
ATOM 5267 C C . THR B 1 77 ? -0.395 14.961 2.75 1 94.38 77 THR B C 1
ATOM 5269 O O . THR B 1 77 ? -1.476 15.133 3.316 1 94.38 77 THR B O 1
ATOM 5272 N N . ASN B 1 78 ? 0.765 14.719 3.387 1 93.69 78 ASN B N 1
ATOM 5273 C CA . ASN B 1 78 ? 0.944 14.766 4.836 1 93.69 78 ASN B CA 1
ATOM 5274 C C . ASN B 1 78 ? 0.227 13.609 5.523 1 93.69 78 ASN B C 1
ATOM 5276 O O . ASN B 1 78 ? -0.005 13.648 6.73 1 93.69 78 ASN B O 1
ATOM 5280 N N . HIS B 1 79 ? -0.271 12.648 4.711 1 95.06 79 HIS B N 1
ATOM 5281 C CA . HIS B 1 79 ? -0.763 11.359 5.203 1 95.06 79 HIS B CA 1
ATOM 5282 C C . HIS B 1 79 ? 0.059 10.203 4.641 1 95.06 79 HIS B C 1
ATOM 5284 O O . HIS B 1 79 ? 0.959 10.414 3.826 1 95.06 79 HIS B O 1
ATOM 5290 N N . ASP B 1 80 ? -0.196 9.078 5.156 1 92.88 80 ASP B N 1
ATOM 5291 C CA . ASP B 1 80 ? 0.43 7.859 4.656 1 92.88 80 ASP B CA 1
ATOM 5292 C C . ASP B 1 80 ? -0.34 7.297 3.465 1 92.88 80 ASP B C 1
ATOM 5294 O O . ASP B 1 80 ? -1.548 7.066 3.551 1 92.88 80 ASP B O 1
ATOM 5298 N N . ASN B 1 81 ? 0.412 7.105 2.391 1 93 81 ASN B N 1
ATOM 5299 C CA . ASN B 1 81 ? -0.23 6.574 1.193 1 93 81 ASN B CA 1
ATOM 5300 C C . ASN B 1 81 ? -0.665 5.125 1.386 1 93 81 ASN B C 1
ATOM 5302 O O . ASN B 1 81 ? -0.126 4.418 2.24 1 93 81 ASN B O 1
ATOM 5306 N N . GLY B 1 82 ? -1.678 4.723 0.646 1 93.94 82 GLY B N 1
ATOM 5307 C CA . GLY B 1 82 ? -2.139 3.344 0.694 1 93.94 82 GLY B CA 1
ATOM 5308 C C . GLY B 1 82 ? -3.496 3.145 0.048 1 93.94 82 GLY B C 1
ATOM 5309 O O . GLY B 1 82 ? -4.082 4.09 -0.48 1 93.94 82 GLY B O 1
ATOM 5310 N N . TYR B 1 83 ? -3.928 1.886 -0.038 1 95.06 83 TYR B N 1
ATOM 5311 C CA . TYR B 1 83 ? -5.289 1.6 -0.48 1 95.06 83 TYR B CA 1
ATOM 5312 C C . TYR B 1 83 ? -6.309 2.096 0.536 1 95.06 83 TYR B C 1
ATOM 5314 O O . TYR B 1 83 ? -6.188 1.82 1.732 1 95.06 83 TYR B O 1
ATOM 5322 N N . ARG B 1 84 ? -7.246 2.912 0.05 1 97.44 84 ARG B N 1
ATOM 5323 C CA . ARG B 1 84 ? -8.195 3.561 0.945 1 97.44 84 ARG B CA 1
ATOM 5324 C C . ARG B 1 84 ? -9.633 3.236 0.545 1 97.44 84 ARG B C 1
ATOM 5326 O O . ARG B 1 84 ? -9.898 2.9 -0.61 1 97.44 84 ARG B O 1
ATOM 5333 N N . HIS B 1 85 ? -10.5 3.293 1.567 1 98.19 85 HIS B N 1
ATOM 5334 C CA . HIS B 1 85 ? -11.938 3.139 1.396 1 98.19 85 HIS B CA 1
ATOM 5335 C C . HIS B 1 85 ? -12.672 4.445 1.676 1 98.19 85 HIS B C 1
ATOM 5337 O O . HIS B 1 85 ? -12.289 5.191 2.584 1 98.19 85 HIS B O 1
ATOM 5343 N N . PHE B 1 86 ? -13.719 4.734 0.929 1 98.75 86 PHE B N 1
ATOM 5344 C CA . PHE B 1 86 ? -14.414 6.016 1.039 1 98.75 86 PHE B CA 1
ATOM 5345 C C . PHE B 1 86 ? -15.906 5.809 1.261 1 98.75 86 PHE B C 1
ATOM 5347 O O . PHE B 1 86 ? -16.562 5.117 0.481 1 98.75 86 PHE B O 1
ATOM 5354 N N . ALA B 1 87 ? -16.453 6.367 2.289 1 98.75 87 ALA B N 1
ATOM 5355 C CA . ALA B 1 87 ? -17.891 6.277 2.543 1 98.75 87 ALA B CA 1
ATOM 5356 C C . ALA B 1 87 ? -18.672 7.152 1.569 1 98.75 87 ALA B C 1
ATOM 5358 O O . ALA B 1 87 ? -19.656 6.695 0.966 1 98.75 87 ALA B O 1
ATOM 5359 N N . PHE B 1 88 ? -18.281 8.445 1.402 1 98.81 88 PHE B N 1
ATOM 5360 C CA . PHE B 1 88 ? -18.859 9.391 0.452 1 98.81 88 PHE B CA 1
ATOM 5361 C C . PHE B 1 88 ? -17.844 9.781 -0.61 1 98.81 88 PHE B C 1
ATOM 5363 O O . PHE B 1 88 ? -17.188 10.828 -0.504 1 98.81 88 PHE B O 1
ATOM 5370 N N . PRO B 1 89 ? -17.672 8.938 -1.629 1 98.44 89 PRO B N 1
ATOM 5371 C CA . PRO B 1 89 ? -16.766 9.297 -2.729 1 98.44 89 PRO B CA 1
ATOM 5372 C C . PRO B 1 89 ? -17.375 10.344 -3.664 1 98.44 89 PRO B C 1
ATOM 5374 O O . PRO B 1 89 ? -17.969 9.992 -4.68 1 98.44 89 PRO B O 1
ATOM 5377 N N . LEU B 1 90 ? -17.234 11.609 -3.369 1 98.69 90 LEU B N 1
ATOM 5378 C CA . LEU B 1 90 ? -17.719 12.711 -4.188 1 98.69 90 LEU B CA 1
ATOM 5379 C C . LEU B 1 90 ? -16.719 13.086 -5.266 1 98.69 90 LEU B C 1
ATOM 5381 O O . LEU B 1 90 ? -16.047 14.109 -5.16 1 98.69 90 LEU B O 1
ATOM 5385 N N . THR B 1 91 ? -16.641 12.305 -6.316 1 97.94 91 THR B N 1
ATOM 5386 C CA . THR B 1 91 ? -15.648 12.461 -7.375 1 97.94 91 THR B CA 1
ATOM 5387 C C . THR B 1 91 ? -16.297 13.023 -8.641 1 97.94 91 THR B C 1
ATOM 5389 O O . THR B 1 91 ? -17.281 12.477 -9.141 1 97.94 91 THR B O 1
ATOM 5392 N N . GLY B 1 92 ? -15.805 14.039 -9.125 1 98 92 GLY B N 1
ATOM 5393 C CA . GLY B 1 92 ? -16.266 14.625 -10.367 1 98 92 GLY B CA 1
ATOM 5394 C C . GLY B 1 92 ? -17.609 15.32 -10.242 1 98 92 GLY B C 1
ATOM 5395 O O . GLY B 1 92 ? -18.359 15.43 -11.219 1 98 92 GLY B O 1
ATOM 5396 N N . ARG B 1 93 ? -17.891 15.805 -9.086 1 98.12 93 ARG B N 1
ATOM 5397 C CA . ARG B 1 93 ? -19.219 16.359 -8.828 1 98.12 93 ARG B CA 1
ATOM 5398 C C . ARG B 1 93 ? -19.25 17.859 -9.094 1 98.12 93 ARG B C 1
ATOM 5400 O O . ARG B 1 93 ? -18.234 18.547 -8.938 1 98.12 93 ARG B O 1
ATOM 5407 N N . ARG B 1 94 ? -20.406 18.312 -9.516 1 97.56 94 ARG B N 1
ATOM 5408 C CA . ARG B 1 94 ? -20.656 19.734 -9.688 1 97.56 94 ARG B CA 1
ATOM 5409 C C . ARG B 1 94 ? -21.859 20.188 -8.867 1 97.56 94 ARG B C 1
ATOM 5411 O O . ARG B 1 94 ? -23 19.891 -9.219 1 97.56 94 ARG B O 1
ATOM 5418 N N . ASN B 1 95 ? -21.609 20.938 -7.84 1 97.56 95 ASN B N 1
ATOM 5419 C CA . ASN B 1 95 ? -22.641 21.5 -6.98 1 97.56 95 ASN B CA 1
ATOM 5420 C C . ASN B 1 95 ? -23.438 20.422 -6.254 1 97.56 95 ASN B C 1
ATOM 5422 O O . ASN B 1 95 ? -24.656 20.344 -6.391 1 97.56 95 ASN B O 1
ATOM 5426 N N . ILE B 1 96 ? -22.781 19.703 -5.43 1 98.38 96 ILE B N 1
ATOM 5427 C CA . ILE B 1 96 ? -23.438 18.703 -4.59 1 98.38 96 ILE B CA 1
ATOM 5428 C C . ILE B 1 96 ? -23.375 19.156 -3.129 1 98.38 96 ILE B C 1
ATOM 5430 O O . ILE B 1 96 ? -22.375 19.703 -2.678 1 98.38 96 ILE B O 1
ATOM 5434 N N . GLU B 1 97 ? -24.469 19.031 -2.398 1 98.75 97 GLU B N 1
ATOM 5435 C CA . GLU B 1 97 ? -24.547 19.328 -0.972 1 98.75 97 GLU B CA 1
ATOM 5436 C C . GLU B 1 97 ? -24.969 18.094 -0.175 1 98.75 97 GLU B C 1
ATOM 5438 O O . GLU B 1 97 ? -25.953 17.422 -0.518 1 98.75 97 GLU B O 1
ATOM 5443 N N . ILE B 1 98 ? -24.188 17.688 0.778 1 98.88 98 ILE B N 1
ATOM 5444 C CA . ILE B 1 98 ? -24.578 16.688 1.771 1 98.88 98 ILE B CA 1
ATOM 5445 C C . ILE B 1 98 ? -25.062 17.391 3.041 1 98.88 98 ILE B C 1
ATOM 5447 O O . ILE B 1 98 ? -24.281 18.031 3.734 1 98.88 98 ILE B O 1
ATOM 5451 N N . ASP B 1 99 ? -26.281 17.297 3.33 1 98.88 99 ASP B N 1
ATOM 5452 C CA . ASP B 1 99 ? -26.891 17.844 4.539 1 98.88 99 ASP B CA 1
ATOM 5453 C C . ASP B 1 99 ? -27.266 16.734 5.508 1 98.88 99 ASP B C 1
ATOM 5455 O O . ASP B 1 99 ? -28.25 16.016 5.281 1 98.88 99 ASP B O 1
ATOM 5459 N N . GLY B 1 100 ? -26.5 16.625 6.621 1 98.75 100 GLY B N 1
ATOM 5460 C CA . GLY B 1 100 ? -26.719 15.539 7.566 1 98.75 100 GLY B CA 1
ATOM 5461 C C . GLY B 1 100 ? -27.969 15.703 8.398 1 98.75 100 GLY B C 1
ATOM 5462 O O . GLY B 1 100 ? -28.391 14.773 9.086 1 98.75 100 GLY B O 1
ATOM 5463 N N . GLY B 1 101 ? -28.562 16.906 8.391 1 98.44 101 GLY B N 1
ATOM 5464 C CA . GLY B 1 101 ? -29.797 17.141 9.125 1 98.44 101 GLY B CA 1
ATOM 5465 C C . GLY B 1 101 ? -29.625 17.016 10.625 1 98.44 101 GLY B C 1
ATOM 5466 O O . GLY B 1 101 ? -30.531 16.547 11.32 1 98.44 101 GLY B O 1
ATOM 5467 N N . GLY B 1 102 ? -28.438 17.234 11.086 1 98.44 102 GLY B N 1
ATOM 5468 C CA . GLY B 1 102 ? -28.156 17.125 12.508 1 98.44 102 GLY B CA 1
ATOM 5469 C C . GLY B 1 102 ? -27.781 15.719 12.93 1 98.44 102 GLY B C 1
ATOM 5470 O O . GLY B 1 102 ? -27.688 15.43 14.125 1 98.44 102 GLY B O 1
ATOM 5471 N N . SER B 1 103 ? -27.516 14.82 11.984 1 98.69 103 SER B N 1
ATOM 5472 C CA . SER B 1 103 ? -27.297 13.406 12.25 1 98.69 103 SER B CA 1
ATOM 5473 C C . SER B 1 103 ? -25.891 13.148 12.789 1 98.69 103 SER B C 1
ATOM 5475 O O . SER B 1 103 ? -25.016 14 12.672 1 98.69 103 SER B O 1
ATOM 5477 N N . GLU B 1 104 ? -25.734 11.969 13.383 1 98.56 104 GLU B N 1
ATOM 5478 C CA . GLU B 1 104 ? -24.438 11.422 13.766 1 98.56 104 GLU B CA 1
ATOM 5479 C C . GLU B 1 104 ? -23.969 10.352 12.781 1 98.56 104 GLU B C 1
ATOM 5481 O O . GLU B 1 104 ? -24.656 9.344 12.594 1 98.56 104 GLU B O 1
ATOM 5486 N N . PHE B 1 105 ? -22.938 10.594 12.156 1 98.88 105 PHE B N 1
ATOM 5487 C CA . PHE B 1 105 ? -22.281 9.602 11.312 1 98.88 105 PHE B CA 1
ATOM 5488 C C . PHE B 1 105 ? -21.172 8.898 12.07 1 98.88 105 PHE B C 1
ATOM 5490 O O . PHE B 1 105 ? -20.156 9.516 12.414 1 98.88 105 PHE B O 1
ATOM 5497 N N . ILE B 1 106 ? -21.312 7.598 12.367 1 98.81 106 ILE B N 1
ATOM 5498 C CA . ILE B 1 106 ? -20.344 6.805 13.117 1 98.81 106 ILE B CA 1
ATOM 5499 C C . ILE B 1 106 ? -19.609 5.855 12.172 1 98.81 106 ILE B C 1
ATOM 5501 O O . ILE B 1 106 ? -20.234 5.031 11.5 1 98.81 106 ILE B O 1
ATOM 5505 N N . PHE B 1 107 ? -18.359 5.965 12.172 1 98.69 107 PHE B N 1
ATOM 5506 C CA . PHE B 1 107 ? -17.547 5.18 11.242 1 98.69 107 PHE B CA 1
ATOM 5507 C C . PHE B 1 107 ? -16.844 4.047 11.969 1 98.69 107 PHE B C 1
ATOM 5509 O O . PHE B 1 107 ? -16.641 4.109 13.18 1 98.69 107 PHE B O 1
ATOM 5516 N N . HIS B 1 108 ? -16.531 2.992 11.203 1 98 108 HIS B N 1
ATOM 5517 C CA . HIS B 1 108 ? -15.883 1.785 11.703 1 98 108 HIS B CA 1
ATOM 5518 C C . HIS B 1 108 ? -14.641 1.453 10.883 1 98 108 HIS B C 1
ATOM 5520 O O . HIS B 1 108 ? -14.648 1.587 9.656 1 98 108 HIS B O 1
ATOM 5526 N N . GLY B 1 109 ? -13.602 1.072 11.547 1 97 109 GLY B N 1
ATOM 5527 C CA . GLY B 1 109 ? -12.398 0.653 10.844 1 97 109 GLY B CA 1
ATOM 5528 C C . GLY B 1 109 ? -11.734 1.778 10.078 1 97 109 GLY B C 1
ATOM 5529 O O . GLY B 1 109 ? -11.914 2.953 10.406 1 97 109 GLY B O 1
ATOM 5530 N N . ARG B 1 110 ? -10.898 1.413 9.141 1 97 110 ARG B N 1
ATOM 5531 C CA . ARG B 1 110 ? -10.156 2.381 8.336 1 97 110 ARG B CA 1
ATOM 5532 C C . ARG B 1 110 ? -10.961 2.797 7.109 1 97 110 ARG B C 1
ATOM 5534 O O . ARG B 1 110 ? -10.992 2.078 6.109 1 97 110 ARG B O 1
ATOM 5541 N N . ILE B 1 111 ? -11.562 3.875 7.172 1 98.19 111 ILE B N 1
ATOM 5542 C CA . ILE B 1 111 ? -12.391 4.449 6.117 1 98.19 111 ILE B CA 1
ATOM 5543 C C . ILE B 1 111 ? -12.289 5.969 6.145 1 98.19 111 ILE B C 1
ATOM 5545 O O . ILE B 1 111 ? -12.039 6.562 7.199 1 98.19 111 ILE B O 1
ATOM 5549 N N . ILE B 1 112 ? -12.266 6.582 5.02 1 98.75 112 ILE B N 1
ATOM 5550 C CA . ILE B 1 112 ? -12.32 8.039 4.898 1 98.75 112 ILE B CA 1
ATOM 5551 C C . ILE B 1 112 ? -13.766 8.477 4.66 1 98.75 112 ILE B C 1
ATOM 5553 O O . ILE B 1 112 ? -14.375 8.117 3.652 1 98.75 112 ILE B O 1
ATOM 5557 N N . PRO B 1 113 ? -14.312 9.211 5.523 1 98.88 113 PRO B N 1
ATOM 5558 C CA . PRO B 1 113 ? -15.727 9.586 5.418 1 98.88 113 PRO B CA 1
ATOM 5559 C C . PRO B 1 113 ? -16.047 10.32 4.117 1 98.88 113 PRO B C 1
ATOM 5561 O O . PRO B 1 113 ? -16.906 9.883 3.354 1 98.88 113 PRO B O 1
ATOM 5564 N N . PHE B 1 114 ? -15.281 11.422 3.789 1 98.94 114 PHE B N 1
ATOM 5565 C CA . PHE B 1 114 ? -15.602 12.219 2.611 1 98.94 114 PHE B CA 1
ATOM 5566 C C . PHE B 1 114 ? -14.375 12.406 1.735 1 98.94 114 PHE B C 1
ATOM 5568 O O . PHE B 1 114 ? -13.375 12.984 2.172 1 98.94 114 PHE B O 1
ATOM 5575 N N . LEU B 1 115 ? -14.445 11.914 0.578 1 98.81 115 LEU B N 1
ATOM 5576 C CA . LEU B 1 115 ? -13.492 12.266 -0.471 1 98.81 115 LEU B CA 1
ATOM 5577 C C . LEU B 1 115 ? -14.102 13.258 -1.453 1 98.81 115 LEU B C 1
ATOM 5579 O O . LEU B 1 115 ? -15.125 12.977 -2.072 1 98.81 115 LEU B O 1
ATOM 5583 N N . ILE B 1 116 ? -13.586 14.406 -1.563 1 98.88 116 ILE B N 1
ATOM 5584 C CA . ILE B 1 116 ? -13.914 15.391 -2.584 1 98.88 116 ILE B CA 1
ATOM 5585 C C . ILE B 1 116 ? -12.797 15.461 -3.619 1 98.88 116 ILE B C 1
ATOM 5587 O O . ILE B 1 116 ? -11.703 15.961 -3.328 1 98.88 116 ILE B O 1
ATOM 5591 N N . GLU B 1 117 ? -13.047 14.961 -4.781 1 98.5 117 GLU B N 1
ATOM 5592 C CA . GLU B 1 117 ? -11.984 14.859 -5.781 1 98.5 117 GLU B CA 1
ATOM 5593 C C . GLU B 1 117 ? -12.469 15.344 -7.148 1 98.5 117 GLU B C 1
ATOM 5595 O O . GLU B 1 117 ? -13.547 14.953 -7.605 1 98.5 117 GLU B O 1
ATOM 5600 N N . ASP B 1 118 ? -11.68 16.188 -7.746 1 98.19 118 ASP B N 1
ATOM 5601 C CA . ASP B 1 118 ? -11.992 16.688 -9.078 1 98.19 118 ASP B CA 1
ATOM 5602 C C . ASP B 1 118 ? -13.422 17.234 -9.133 1 98.19 118 ASP B C 1
ATOM 5604 O O . ASP B 1 118 ? -14.188 16.906 -10.039 1 98.19 118 ASP B O 1
ATOM 5608 N N . SER B 1 119 ? -13.766 17.984 -8.07 1 98.62 119 SER B N 1
ATOM 5609 C CA . SER B 1 119 ? -15.148 18.422 -7.922 1 98.62 119 SER B CA 1
ATOM 5610 C C . SER B 1 119 ? -15.227 19.938 -7.738 1 98.62 119 SER B C 1
ATOM 5612 O O . SER B 1 119 ? -14.242 20.578 -7.367 1 98.62 119 SER B O 1
ATOM 5614 N N . HIS B 1 120 ? -16.344 20.5 -8.062 1 98.44 120 HIS B N 1
ATOM 5615 C CA . HIS B 1 120 ? -16.594 21.938 -7.945 1 98.44 120 HIS B CA 1
ATOM 5616 C C . HIS B 1 120 ? -17.922 22.219 -7.242 1 98.44 120 HIS B C 1
ATOM 5618 O O . HIS B 1 120 ? -18.953 21.688 -7.637 1 98.44 120 HIS B O 1
ATOM 5624 N N . GLY B 1 121 ? -17.844 23.047 -6.223 1 98.44 121 GLY B N 1
ATOM 5625 C CA . GLY B 1 121 ? -19.062 23.422 -5.52 1 98.44 121 GLY B CA 1
ATOM 5626 C C . GLY B 1 121 ? -19.609 22.312 -4.633 1 98.44 121 GLY B C 1
ATOM 5627 O O . GLY B 1 121 ? -20.75 21.875 -4.793 1 98.44 121 GLY B O 1
ATOM 5628 N N . VAL B 1 122 ? -18.797 21.859 -3.666 1 98.75 122 VAL B N 1
ATOM 5629 C CA . VAL B 1 122 ? -19.203 20.812 -2.738 1 98.75 122 VAL B CA 1
ATOM 5630 C C . VAL B 1 122 ? -19.484 21.422 -1.361 1 98.75 122 VAL B C 1
ATOM 5632 O O . VAL B 1 122 ? -18.656 22.156 -0.828 1 98.75 122 VAL B O 1
ATOM 5635 N N . THR B 1 123 ? -20.641 21.141 -0.807 1 98.88 123 THR B N 1
ATOM 5636 C CA . THR B 1 123 ? -21.016 21.625 0.517 1 98.88 123 THR B CA 1
ATOM 5637 C C . THR B 1 123 ? -21.281 20.453 1.462 1 98.88 123 THR B C 1
ATOM 5639 O O . THR B 1 123 ? -22.047 19.547 1.128 1 98.88 123 THR B O 1
ATOM 5642 N N . LEU B 1 124 ? -20.672 20.422 2.598 1 98.94 124 LEU B N 1
ATOM 5643 C CA . LEU B 1 124 ? -20.938 19.516 3.701 1 98.94 124 LEU B CA 1
ATOM 5644 C C . LEU B 1 124 ? -21.484 20.266 4.914 1 98.94 124 LEU B C 1
ATOM 5646 O O . LEU B 1 124 ? -20.859 21.219 5.387 1 98.94 124 LEU B O 1
ATOM 5650 N N . ARG B 1 125 ? -22.672 19.828 5.449 1 98.75 125 ARG B N 1
ATOM 5651 C CA . ARG B 1 125 ? -23.172 20.625 6.555 1 98.75 125 ARG B CA 1
ATOM 5652 C C . ARG B 1 125 ? -24.094 19.812 7.461 1 98.75 125 ARG B C 1
ATOM 5654 O O . ARG B 1 125 ? -24.656 18.797 7.027 1 98.75 125 ARG B O 1
ATOM 5661 N N . ASN B 1 126 ? -24.188 20.109 8.672 1 98.88 126 ASN B N 1
ATOM 5662 C CA . ASN B 1 126 ? -25.188 19.703 9.648 1 98.88 126 ASN B CA 1
ATOM 5663 C C . ASN B 1 126 ? -25.047 18.234 10.023 1 98.88 126 ASN B C 1
ATOM 5665 O O . ASN B 1 126 ? -26.031 17.484 9.992 1 98.88 126 ASN B O 1
ATOM 5669 N N . PHE B 1 127 ? -23.812 17.797 10.43 1 98.81 127 PHE B N 1
ATOM 5670 C CA . PHE B 1 127 ? -23.641 16.438 10.922 1 98.81 127 PHE B CA 1
ATOM 5671 C C . PHE B 1 127 ? -22.438 16.344 11.852 1 98.81 127 PHE B C 1
ATOM 5673 O O . PHE B 1 127 ? -21.656 17.297 11.953 1 98.81 127 PHE B O 1
ATOM 5680 N N . THR B 1 128 ? -22.344 15.25 12.539 1 98.69 128 THR B N 1
ATOM 5681 C CA . THR B 1 128 ? -21.219 14.906 13.406 1 98.69 128 THR B CA 1
ATOM 5682 C C . THR B 1 128 ? -20.516 13.656 12.898 1 98.69 128 THR B C 1
ATOM 5684 O O . THR B 1 128 ? -21.156 12.711 12.438 1 98.69 128 THR B O 1
ATOM 5687 N N . VAL B 1 129 ? -19.203 13.68 12.969 1 98.88 129 VAL B N 1
ATOM 5688 C CA . VAL B 1 129 ? -18.359 12.547 12.609 1 98.88 129 VAL B CA 1
ATOM 5689 C C . VAL B 1 129 ? -17.703 11.961 13.859 1 98.88 129 VAL B C 1
ATOM 5691 O O . VAL B 1 129 ? -17.172 12.695 14.688 1 98.88 129 VAL B O 1
ATOM 5694 N N . ASP B 1 130 ? -17.766 10.688 14.008 1 98.62 130 ASP B N 1
ATOM 5695 C CA . ASP B 1 130 ? -17.062 9.992 15.086 1 98.62 130 ASP B CA 1
ATOM 5696 C C . ASP B 1 130 ? -16.719 8.562 14.68 1 98.62 130 ASP B C 1
ATOM 5698 O O . ASP B 1 130 ? -17.125 8.102 13.609 1 98.62 130 ASP B O 1
ATOM 5702 N N . TRP B 1 131 ? -15.898 7.934 15.438 1 98 131 TRP B N 1
ATOM 5703 C CA . TRP B 1 131 ? -15.539 6.535 15.219 1 98 131 TRP B CA 1
ATOM 5704 C C . TRP B 1 131 ? -15.969 5.672 16.406 1 98 131 TRP B C 1
ATOM 5706 O O . TRP B 1 131 ? -15.852 6.09 17.562 1 98 131 TRP B O 1
ATOM 5716 N N . GLU B 1 132 ? -16.453 4.523 16.078 1 96.81 132 GLU B N 1
ATOM 5717 C CA . GLU B 1 132 ? -16.844 3.6 17.141 1 96.81 132 GLU B CA 1
ATOM 5718 C C . GLU B 1 132 ? -15.648 3.23 18.016 1 96.81 132 GLU B C 1
ATOM 5720 O O . GLU B 1 132 ? -15.727 3.295 19.25 1 96.81 132 GLU B O 1
ATOM 5725 N N . VAL B 1 133 ? -14.609 2.793 17.422 1 97.12 133 VAL B N 1
ATOM 5726 C CA . VAL B 1 133 ? -13.344 2.535 18.094 1 97.12 133 VAL B CA 1
ATOM 5727 C C . VAL B 1 133 ? -12.289 3.518 17.594 1 97.12 133 VAL B C 1
ATOM 5729 O O . VAL B 1 133 ? -12.031 3.605 16.391 1 97.12 133 VAL B O 1
ATOM 5732 N N . PRO B 1 134 ? -11.68 4.277 18.5 1 97 134 PRO B N 1
ATOM 5733 C CA . PRO B 1 134 ? -10.711 5.289 18.062 1 97 134 PRO B CA 1
ATOM 5734 C C . PRO B 1 134 ? -9.391 4.68 17.578 1 97 134 PRO B C 1
ATOM 5736 O O . PRO B 1 134 ? -9.125 3.504 17.844 1 97 134 PRO B O 1
ATOM 5739 N N . PHE B 1 135 ? -8.555 5.473 16.953 1 97 135 PHE B N 1
ATOM 5740 C CA . PHE B 1 135 ? -7.262 5.062 16.422 1 97 135 PHE B CA 1
ATOM 5741 C C . PHE B 1 135 ? -6.16 5.297 17.438 1 97 135 PHE B C 1
ATOM 5743 O O . PHE B 1 135 ? -4.973 5.273 17.094 1 97 135 PHE B O 1
ATOM 5750 N N . THR B 1 136 ? -6.539 5.543 18.656 1 97 136 THR B N 1
ATOM 5751 C CA . THR B 1 136 ? -5.602 5.773 19.75 1 97 136 THR B CA 1
ATOM 5752 C C . THR B 1 136 ? -5.867 4.809 20.906 1 97 136 THR B C 1
ATOM 5754 O O . THR B 1 136 ? -6.945 4.215 20.984 1 97 136 THR B O 1
ATOM 5757 N N . LEU B 1 137 ? -4.844 4.648 21.672 1 96.94 137 LEU B N 1
ATOM 5758 C CA . LEU B 1 137 ? -4.961 3.998 22.969 1 96.94 137 LEU B CA 1
ATOM 5759 C C . LEU B 1 137 ? -4.699 4.988 24.094 1 96.94 137 LEU B C 1
ATOM 5761 O O . LEU B 1 137 ? -3.684 5.688 24.094 1 96.94 137 LEU B O 1
ATOM 5765 N N . GLU B 1 138 ? -5.637 5.109 24.969 1 98 138 GLU B N 1
ATOM 5766 C CA . GLU B 1 138 ? -5.539 6.023 26.094 1 98 138 GLU B CA 1
ATOM 5767 C C . GLU B 1 138 ? -5.676 5.277 27.422 1 98 138 GLU B C 1
ATOM 5769 O O . GLU B 1 138 ? -6.68 4.602 27.656 1 98 138 GLU B O 1
ATOM 5774 N N . ALA B 1 139 ? -4.664 5.422 28.234 1 97.88 139 ALA B N 1
ATOM 5775 C CA . ALA B 1 139 ? -4.574 4.609 29.438 1 97.88 139 ALA B CA 1
ATOM 5776 C C . ALA B 1 139 ? -4.301 5.48 30.672 1 97.88 139 ALA B C 1
ATOM 5778 O O . ALA B 1 139 ? -3.375 6.297 30.656 1 97.88 139 ALA B O 1
ATOM 5779 N N . LYS B 1 140 ? -5.035 5.238 31.656 1 98.19 140 LYS B N 1
ATOM 5780 C CA . LYS B 1 140 ? -4.82 5.949 32.906 1 98.19 140 LYS B CA 1
ATOM 5781 C C . LYS B 1 140 ? -3.645 5.355 33.688 1 98.19 140 LYS B C 1
ATOM 5783 O O . LYS B 1 140 ? -3.582 4.145 33.906 1 98.19 140 LYS B O 1
ATOM 5788 N N . VAL B 1 141 ? -2.76 6.168 34.094 1 98.19 141 VAL B N 1
ATOM 5789 C CA . VAL B 1 141 ? -1.658 5.746 34.938 1 98.19 141 VAL B CA 1
ATOM 5790 C C . VAL B 1 141 ? -2.162 5.543 36.375 1 98.19 141 VAL B C 1
ATOM 5792 O O . VAL B 1 141 ? -2.637 6.484 37 1 98.19 141 VAL B O 1
ATOM 5795 N N . THR B 1 142 ? -1.988 4.379 36.844 1 98.06 142 THR B N 1
ATOM 5796 C CA . THR B 1 142 ? -2.549 4.078 38.156 1 98.06 142 THR B CA 1
ATOM 5797 C C . THR B 1 142 ? -1.441 3.938 39.219 1 98.06 142 THR B C 1
ATOM 5799 O O . THR B 1 142 ? -1.67 4.16 40.406 1 98.06 142 THR B O 1
ATOM 5802 N N . THR B 1 143 ? -0.311 3.469 38.781 1 96.56 143 THR B N 1
ATOM 5803 C CA . THR B 1 143 ? 0.864 3.387 39.625 1 96.56 143 THR B CA 1
ATOM 5804 C C . THR B 1 143 ? 2.127 3.76 38.844 1 96.56 143 THR B C 1
ATOM 5806 O O . THR B 1 143 ? 2.219 3.516 37.656 1 96.56 143 THR B O 1
ATOM 5809 N N . ALA B 1 144 ? 2.961 4.441 39.531 1 95.44 144 ALA B N 1
ATOM 5810 C CA . ALA B 1 144 ? 4.277 4.77 39 1 95.44 144 ALA B CA 1
ATOM 5811 C C . ALA B 1 144 ? 5.367 4.59 40.062 1 95.44 144 ALA B C 1
ATOM 5813 O O . ALA B 1 144 ? 5.305 5.195 41.125 1 95.44 144 ALA B O 1
ATOM 5814 N N . ASP B 1 145 ? 6.285 3.74 39.719 1 91.62 145 ASP B N 1
ATOM 5815 C CA . ASP B 1 145 ? 7.395 3.465 40.625 1 91.62 145 ASP B CA 1
ATOM 5816 C C . ASP B 1 145 ? 8.734 3.828 39.969 1 91.62 145 ASP B C 1
ATOM 5818 O O . ASP B 1 145 ? 9.273 3.066 39.188 1 91.62 145 ASP B O 1
ATOM 5822 N N . ALA B 1 146 ? 9.328 4.895 40.406 1 87.5 146 ALA B N 1
ATOM 5823 C CA . ALA B 1 146 ? 10.562 5.406 39.844 1 87.5 146 ALA B CA 1
ATOM 5824 C C . ALA B 1 146 ? 11.734 4.48 40.125 1 87.5 146 ALA B C 1
ATOM 5826 O O . ALA B 1 146 ? 12.688 4.402 39.344 1 87.5 146 ALA B O 1
ATOM 5827 N N . GLU B 1 147 ? 11.727 3.748 41.125 1 87.25 147 GLU B N 1
ATOM 5828 C CA . GLU B 1 147 ? 12.82 2.857 41.531 1 87.25 147 GLU B CA 1
ATOM 5829 C C . GLU B 1 147 ? 12.891 1.645 40.594 1 87.25 147 GLU B C 1
ATOM 5831 O O . GLU B 1 147 ? 13.977 1.266 40.156 1 87.25 147 GLU B O 1
ATOM 5836 N N . THR B 1 148 ? 11.828 1.189 40.344 1 83.19 148 THR B N 1
ATOM 5837 C CA . THR B 1 148 ? 11.805 -0.012 39.531 1 83.19 148 THR B CA 1
ATOM 5838 C C . THR B 1 148 ? 11.516 0.342 38.062 1 83.19 148 THR B C 1
ATOM 5840 O O . THR B 1 148 ? 11.555 -0.525 37.188 1 83.19 148 THR B O 1
ATOM 5843 N N . GLN B 1 149 ? 11.219 1.599 37.781 1 82.75 149 GLN B N 1
ATOM 5844 C CA . GLN B 1 149 ? 10.875 2.08 36.469 1 82.75 149 GLN B CA 1
ATOM 5845 C C . GLN B 1 149 ? 9.656 1.353 35.906 1 82.75 149 GLN B C 1
ATOM 5847 O O . GLN B 1 149 ? 9.656 0.905 34.75 1 82.75 149 GLN B O 1
ATOM 5852 N N . ARG B 1 150 ? 8.711 1.152 36.781 1 88.69 150 ARG B N 1
ATOM 5853 C CA . ARG B 1 150 ? 7.484 0.449 36.438 1 88.69 150 ARG B CA 1
ATOM 5854 C C . ARG B 1 150 ? 6.277 1.381 36.469 1 88.69 150 ARG B C 1
ATOM 5856 O O . ARG B 1 150 ? 6.176 2.221 37.375 1 88.69 150 ARG B O 1
ATOM 5863 N N . VAL B 1 151 ? 5.457 1.267 35.469 1 95.62 151 VAL B N 1
ATOM 5864 C CA . VAL B 1 151 ? 4.215 2.027 35.406 1 95.62 151 VAL B CA 1
ATOM 5865 C C . VAL B 1 151 ? 3.041 1.08 35.156 1 95.62 151 VAL B C 1
ATOM 5867 O O . VAL B 1 151 ? 3.115 0.185 34.312 1 95.62 151 VAL B O 1
ATOM 5870 N N . GLU B 1 152 ? 2.033 1.233 35.969 1 97.5 152 GLU B N 1
ATOM 5871 C CA . GLU B 1 152 ? 0.797 0.498 35.719 1 97.5 152 GLU B CA 1
ATOM 5872 C C . GLU B 1 152 ? -0.249 1.386 35.062 1 97.5 152 GLU B C 1
ATOM 5874 O O . GLU B 1 152 ? -0.413 2.549 35.438 1 97.5 152 GLU B O 1
ATOM 5879 N N . ILE B 1 153 ? -0.894 0.748 34.094 1 98 153 ILE B N 1
ATOM 5880 C CA . ILE B 1 153 ? -1.893 1.508 33.344 1 98 153 ILE B CA 1
ATOM 5881 C C . ILE B 1 153 ? -3.211 0.737 33.312 1 98 153 ILE B C 1
ATOM 5883 O O . ILE B 1 153 ? -3.227 -0.484 33.5 1 98 153 ILE B O 1
ATOM 5887 N N . GLU B 1 154 ? -4.281 1.457 33.188 1 98.06 154 GLU B N 1
ATOM 5888 C CA . GLU B 1 154 ? -5.625 0.927 32.969 1 98.06 154 GLU B CA 1
ATOM 5889 C C . GLU B 1 154 ? -6.234 1.448 31.672 1 98.06 154 GLU B C 1
ATOM 5891 O O . GLU B 1 154 ? -6.32 2.66 31.469 1 98.06 154 GLU B O 1
ATOM 5896 N N . ILE B 1 155 ? -6.664 0.531 30.812 1 97.06 155 ILE B N 1
ATOM 5897 C CA . ILE B 1 155 ? -7.215 0.902 29.5 1 97.06 155 ILE B CA 1
ATOM 5898 C C . ILE B 1 155 ? -8.727 0.676 29.5 1 97.06 155 ILE B C 1
ATOM 5900 O O . ILE B 1 155 ? -9.188 -0.458 29.641 1 97.06 155 ILE B O 1
ATOM 5904 N N . PRO B 1 156 ? -9.516 1.759 29.297 1 94.81 156 PRO B N 1
ATOM 5905 C CA . PRO B 1 156 ? -10.961 1.581 29.188 1 94.81 156 PRO B CA 1
ATOM 5906 C C . PRO B 1 156 ? -11.359 0.697 28 1 94.81 156 PRO B C 1
ATOM 5908 O O . PRO B 1 156 ? -10.633 0.627 27.016 1 94.81 156 PRO B O 1
ATOM 5911 N N . ASP B 1 157 ? -12.562 0.152 28.031 1 91.25 157 ASP B N 1
ATOM 5912 C CA . ASP B 1 157 ? -13.047 -0.827 27.078 1 91.25 157 ASP B CA 1
ATOM 5913 C C . ASP B 1 157 ? -13.266 -0.185 25.703 1 91.25 157 ASP B C 1
ATOM 5915 O O . ASP B 1 157 ? -13.289 -0.877 24.688 1 91.25 157 ASP B O 1
ATOM 5919 N N . GLU B 1 158 ? -13.422 1.093 25.703 1 92.31 158 GLU B N 1
ATOM 5920 C CA . GLU B 1 158 ? -13.719 1.783 24.453 1 92.31 158 GLU B CA 1
ATOM 5921 C C . GLU B 1 158 ? -12.516 1.768 23.516 1 92.31 158 GLU B C 1
ATOM 5923 O O . GLU B 1 158 ? -12.656 1.944 22.297 1 92.31 158 GLU B O 1
ATOM 5928 N N . PHE B 1 159 ? -11.352 1.504 24.094 1 95.62 159 PHE B N 1
ATOM 5929 C CA . PHE B 1 159 ? -10.133 1.436 23.281 1 95.62 159 PHE B CA 1
ATOM 5930 C C . PHE B 1 159 ? -9.797 -0.009 22.938 1 95.62 159 PHE B C 1
ATOM 5932 O O . PHE B 1 159 ? -9.477 -0.808 23.812 1 95.62 159 PHE B O 1
ATOM 5939 N N . GLY B 1 160 ? -9.852 -0.335 21.625 1 94.75 160 GLY B N 1
ATOM 5940 C CA . GLY B 1 160 ? -9.539 -1.689 21.188 1 94.75 160 GLY B CA 1
ATOM 5941 C C . GLY B 1 160 ? -8.094 -2.072 21.422 1 94.75 160 GLY B C 1
ATOM 5942 O O . GLY B 1 160 ? -7.18 -1.393 20.953 1 94.75 160 GLY B O 1
ATOM 5943 N N . HIS B 1 161 ? -7.871 -3.23 22.172 1 95.94 161 HIS B N 1
ATOM 5944 C CA . HIS B 1 161 ? -6.496 -3.629 22.469 1 95.94 161 HIS B CA 1
ATOM 5945 C C . HIS B 1 161 ? -6.422 -5.105 22.844 1 95.94 161 HIS B C 1
ATOM 5947 O O . HIS B 1 161 ? -7.449 -5.742 23.078 1 95.94 161 HIS B O 1
ATOM 5953 N N . ALA B 1 162 ? -5.25 -5.582 22.734 1 93.88 162 ALA B N 1
ATOM 5954 C CA . ALA B 1 162 ? -4.914 -6.934 23.156 1 93.88 162 ALA B CA 1
ATOM 5955 C C . ALA B 1 162 ? -3.449 -7.027 23.594 1 93.88 162 ALA B C 1
ATOM 5957 O O . ALA B 1 162 ? -2.668 -6.102 23.344 1 93.88 162 ALA B O 1
ATOM 5958 N N . VAL B 1 163 ? -3.145 -8.047 24.297 1 93 163 VAL B N 1
ATOM 5959 C CA . VAL B 1 163 ? -1.759 -8.359 24.625 1 93 163 VAL B CA 1
ATOM 5960 C C . VAL B 1 163 ? -1.394 -9.734 24.078 1 93 163 VAL B C 1
ATOM 5962 O O . VAL B 1 163 ? -2.074 -10.727 24.344 1 93 163 VAL B O 1
ATOM 5965 N N . GLU B 1 164 ? -0.475 -9.711 23.203 1 86.06 164 GLU B N 1
ATOM 5966 C CA . GLU B 1 164 ? 0.045 -10.945 22.625 1 86.06 164 GLU B CA 1
ATOM 5967 C C . GLU B 1 164 ? 1.562 -11.023 22.766 1 86.06 164 GLU B C 1
ATOM 5969 O O . GLU B 1 164 ? 2.283 -10.125 22.344 1 86.06 164 GLU B O 1
ATOM 5974 N N . ASN B 1 165 ? 2.055 -12.117 23.391 1 80.06 165 ASN B N 1
ATOM 5975 C CA . ASN B 1 165 ? 3.484 -12.352 23.562 1 80.06 165 ASN B CA 1
ATOM 5976 C C . ASN B 1 165 ? 4.164 -11.18 24.266 1 80.06 165 ASN B C 1
ATOM 5978 O O . ASN B 1 165 ? 5.215 -10.711 23.828 1 80.06 165 ASN B O 1
ATOM 5982 N N . GLY B 1 166 ? 3.43 -10.633 25.281 1 87.06 166 GLY B N 1
ATOM 5983 C CA . GLY B 1 166 ? 3.996 -9.586 26.125 1 87.06 166 GLY B CA 1
ATOM 5984 C C . GLY B 1 166 ? 3.998 -8.227 25.453 1 87.06 166 GLY B C 1
ATOM 5985 O O . GLY B 1 166 ? 4.699 -7.312 25.891 1 87.06 166 GLY B O 1
ATOM 5986 N N . LYS B 1 167 ? 3.25 -8.094 24.375 1 88.56 167 LYS B N 1
ATOM 5987 C CA . LYS B 1 167 ? 3.191 -6.828 23.656 1 88.56 167 LYS B CA 1
ATOM 5988 C C . LYS B 1 167 ? 1.767 -6.285 23.609 1 88.56 167 LYS B C 1
ATOM 5990 O O . LYS B 1 167 ? 0.807 -7.047 23.469 1 88.56 167 LYS B O 1
ATOM 5995 N N . LEU B 1 168 ? 1.722 -5.02 23.797 1 93.25 168 LEU B N 1
ATOM 5996 C CA . LEU B 1 168 ? 0.438 -4.332 23.688 1 93.25 168 LEU B CA 1
ATOM 5997 C C . LEU B 1 168 ? 0.093 -4.043 22.234 1 93.25 168 LEU B C 1
ATOM 5999 O O . LEU B 1 168 ? 0.909 -3.484 21.5 1 93.25 168 LEU B O 1
ATOM 6003 N N . ILE B 1 169 ? -1.101 -4.492 21.828 1 93.31 169 ILE B N 1
ATOM 6004 C CA . ILE B 1 169 ? -1.57 -4.355 20.453 1 93.31 169 ILE B CA 1
ATOM 6005 C C . ILE B 1 169 ? -2.838 -3.504 20.422 1 93.31 169 ILE B C 1
ATOM 6007 O O . ILE B 1 169 ? -3.744 -3.701 21.234 1 93.31 169 ILE B O 1
ATOM 6011 N N . MET B 1 170 ? -2.82 -2.49 19.516 1 95.38 170 MET B N 1
ATOM 6012 C CA . MET B 1 170 ? -4.055 -1.769 19.234 1 95.38 170 MET B CA 1
ATOM 6013 C C . MET B 1 170 ? -4.852 -2.467 18.141 1 95.38 170 MET B C 1
ATOM 6015 O O . MET B 1 170 ? -4.273 -2.939 17.156 1 95.38 170 MET B O 1
ATOM 6019 N N . ARG B 1 171 ? -6.148 -2.566 18.312 1 93.88 171 ARG B N 1
ATOM 6020 C CA . ARG B 1 171 ? -6.891 -3.273 17.281 1 93.88 171 ARG B CA 1
ATOM 6021 C C . ARG B 1 171 ? -8.344 -2.818 17.234 1 93.88 171 ARG B C 1
ATOM 6023 O O . ARG B 1 171 ? -8.875 -2.338 18.234 1 93.88 171 ARG B O 1
ATOM 6030 N N . ALA B 1 172 ? -8.945 -2.879 16.125 1 93.88 172 ALA B N 1
ATOM 6031 C CA . ALA B 1 172 ? -10.367 -2.676 15.859 1 93.88 172 ALA B CA 1
ATOM 6032 C C . ALA B 1 172 ? -10.812 -3.479 14.641 1 93.88 172 ALA B C 1
ATOM 6034 O O . ALA B 1 172 ? -10.102 -4.375 14.18 1 93.88 172 ALA B O 1
ATOM 6035 N N . GLU B 1 173 ? -12.023 -3.217 14.203 1 90.88 173 GLU B N 1
ATOM 6036 C CA . GLU B 1 173 ? -12.555 -3.926 13.039 1 90.88 173 GLU B CA 1
ATOM 6037 C C . GLU B 1 173 ? -11.656 -3.732 11.82 1 90.88 173 GLU B C 1
ATOM 6039 O O . GLU B 1 173 ? -11.5 -2.611 11.328 1 90.88 173 GLU B O 1
ATOM 6044 N N . GLY B 1 174 ? -11.016 -4.84 11.477 1 90 174 GLY B N 1
ATOM 6045 C CA . GLY B 1 174 ? -10.344 -4.832 10.188 1 90 174 GLY B CA 1
ATOM 6046 C C . GLY B 1 174 ? -8.914 -4.332 10.266 1 90 174 GLY B C 1
ATOM 6047 O O . GLY B 1 174 ? -8.258 -4.164 9.242 1 90 174 GLY B O 1
ATOM 6048 N N . TRP B 1 175 ? -8.445 -3.99 11.469 1 90.94 175 TRP B N 1
ATOM 6049 C CA . TRP B 1 175 ? -7.055 -3.545 11.508 1 90.94 175 TRP B CA 1
ATOM 6050 C C . TRP B 1 175 ? -6.445 -3.785 12.883 1 90.94 175 TRP B C 1
ATOM 6052 O O . TRP B 1 175 ? -7.168 -3.941 13.875 1 90.94 175 TRP B O 1
ATOM 6062 N N . GLU B 1 176 ? -5.133 -3.848 12.969 1 92.56 176 GLU B N 1
ATOM 6063 C CA . GLU B 1 176 ? -4.348 -3.924 14.203 1 92.56 176 GLU B CA 1
ATOM 6064 C C . GLU B 1 176 ? -3.008 -3.211 14.047 1 92.56 176 GLU B C 1
ATOM 6066 O O . GLU B 1 176 ? -2.488 -3.092 12.938 1 92.56 176 GLU B O 1
ATOM 6071 N N . GLU B 1 177 ? -2.576 -2.646 15.094 1 92.31 177 GLU B N 1
ATOM 6072 C CA . GLU B 1 177 ? -1.244 -2.066 15.234 1 92.31 177 GLU B CA 1
ATOM 6073 C C . GLU B 1 177 ? -0.46 -2.744 16.359 1 92.31 177 GLU B C 1
ATOM 6075 O O . GLU B 1 177 ? -0.811 -2.615 17.531 1 92.31 177 GLU B O 1
ATOM 6080 N N . ARG B 1 178 ? 0.63 -3.352 15.984 1 88.5 178 ARG B N 1
ATOM 6081 C CA . ARG B 1 178 ? 1.324 -4.211 16.938 1 88.5 178 ARG B CA 1
ATOM 6082 C C . ARG B 1 178 ? 2.367 -3.426 17.734 1 88.5 178 ARG B C 1
ATOM 6084 O O . ARG B 1 178 ? 2.941 -3.938 18.688 1 88.5 178 ARG B O 1
ATOM 6091 N N . ILE B 1 179 ? 2.652 -2.256 17.312 1 88.44 179 ILE B N 1
ATOM 6092 C CA . ILE B 1 179 ? 3.539 -1.337 18.016 1 88.44 179 ILE B CA 1
ATOM 6093 C C . ILE B 1 179 ? 2.764 -0.085 18.422 1 88.44 179 ILE B C 1
ATOM 6095 O O . ILE B 1 179 ? 2.285 0.663 17.578 1 88.44 179 ILE B O 1
ATOM 6099 N N . PRO B 1 180 ? 2.648 0.162 19.656 1 91.94 180 PRO B N 1
ATOM 6100 C CA . PRO B 1 180 ? 1.867 1.328 20.078 1 91.94 180 PRO B CA 1
ATOM 6101 C C . PRO B 1 180 ? 2.436 2.643 19.531 1 91.94 180 PRO B C 1
ATOM 6103 O O . PRO B 1 180 ? 1.678 3.568 19.234 1 91.94 180 PRO B O 1
ATOM 6106 N N . GLY B 1 181 ? 3.797 2.793 19.484 1 93.81 181 GLY B N 1
ATOM 6107 C CA . GLY B 1 181 ? 4.457 3.857 18.734 1 93.81 181 GLY B CA 1
ATOM 6108 C C . GLY B 1 181 ? 4.422 5.191 19.453 1 93.81 181 GLY B C 1
ATOM 6109 O O . GLY B 1 181 ? 4.715 5.27 20.656 1 93.81 181 GLY B O 1
ATOM 6110 N N . GLU B 1 182 ? 4.113 6.281 18.797 1 96.38 182 GLU B N 1
ATOM 6111 C CA . GLU B 1 182 ? 4.113 7.645 19.312 1 96.38 182 GLU B CA 1
ATOM 6112 C C . GLU B 1 182 ? 3.176 7.785 20.5 1 96.38 182 GLU B C 1
ATOM 6114 O O . GLU B 1 182 ? 2.098 7.188 20.516 1 96.38 182 GLU B O 1
ATOM 6119 N N . ASN B 1 183 ? 3.678 8.594 21.5 1 97.5 183 ASN B N 1
ATOM 6120 C CA . ASN B 1 183 ? 2.945 8.68 22.75 1 97.5 183 ASN B CA 1
ATOM 6121 C C . ASN B 1 183 ? 3.113 10.055 23.406 1 97.5 183 ASN B C 1
ATOM 6123 O O . ASN B 1 183 ? 4.098 10.75 23.141 1 97.5 183 ASN B O 1
ATOM 6127 N N . ILE B 1 184 ? 2.119 10.414 24.219 1 97.69 184 ILE B N 1
ATOM 6128 C CA . ILE B 1 184 ? 2.123 11.664 24.969 1 97.69 184 ILE B CA 1
ATOM 6129 C C . ILE B 1 184 ? 1.209 11.531 26.188 1 97.69 184 ILE B C 1
ATOM 6131 O O . ILE B 1 184 ? 0.349 10.648 26.234 1 97.69 184 ILE B O 1
ATOM 6135 N N . VAL B 1 185 ? 1.406 12.391 27.156 1 98.25 185 VAL B N 1
ATOM 6136 C CA . VAL B 1 185 ? 0.661 12.305 28.422 1 98.25 185 VAL B CA 1
ATOM 6137 C C . VAL B 1 185 ? -0.31 13.477 28.516 1 98.25 185 VAL B C 1
ATOM 6139 O O . VAL B 1 185 ? 0.069 14.625 28.297 1 98.25 185 VAL B O 1
ATOM 6142 N N . PHE B 1 186 ? -1.561 13.227 28.844 1 98.25 186 PHE B N 1
ATOM 6143 C CA . PHE B 1 186 ? -2.598 14.219 29.078 1 98.25 186 PHE B CA 1
ATOM 6144 C C . PHE B 1 186 ? -2.953 14.281 30.562 1 98.25 186 PHE B C 1
ATOM 6146 O O . PHE B 1 186 ? -2.742 13.312 31.297 1 98.25 186 PHE B O 1
ATOM 6153 N N . ASP B 1 187 ? -3.406 15.43 30.984 1 97.25 187 ASP B N 1
ATOM 6154 C CA . ASP B 1 187 ? -3.953 15.625 32.344 1 97.25 187 ASP B CA 1
ATOM 6155 C C . ASP B 1 187 ? -5.477 15.727 32.281 1 97.25 187 ASP B C 1
ATOM 6157 O O . ASP B 1 187 ? -6.027 16.703 31.781 1 97.25 187 ASP B O 1
ATOM 6161 N N . PRO B 1 188 ? -6.148 14.711 32.812 1 96.25 188 PRO B N 1
ATOM 6162 C CA . PRO B 1 188 ? -7.613 14.727 32.719 1 96.25 188 PRO B CA 1
ATOM 6163 C C . PRO B 1 188 ? -8.242 15.852 33.531 1 96.25 188 PRO B C 1
ATOM 6165 O O . PRO B 1 188 ? -9.414 16.188 33.344 1 96.25 188 PRO B O 1
ATOM 6168 N N . ARG B 1 189 ? -7.559 16.516 34.406 1 94.94 189 ARG B N 1
ATOM 6169 C CA . ARG B 1 189 ? -8.086 17.641 35.188 1 94.94 189 ARG B CA 1
ATOM 6170 C C . ARG B 1 189 ? -8.211 18.891 34.312 1 94.94 189 ARG B C 1
ATOM 6172 O O . ARG B 1 189 ? -9.172 19.656 34.469 1 94.94 189 ARG B O 1
ATOM 6179 N N . THR B 1 190 ? -7.254 19.094 33.469 1 93.69 190 THR B N 1
ATOM 6180 C CA . THR B 1 190 ? -7.262 20.25 32.594 1 93.69 190 THR B CA 1
ATOM 6181 C C . THR B 1 190 ? -7.789 19.859 31.203 1 93.69 190 THR B C 1
ATOM 6183 O O . THR B 1 190 ? -8.109 20.734 30.391 1 93.69 190 THR B O 1
ATOM 6186 N N . MET B 1 191 ? -7.863 18.578 30.953 1 94.81 191 MET B N 1
ATOM 6187 C CA . MET B 1 191 ? -8.266 18.016 29.656 1 94.81 191 MET B CA 1
ATOM 6188 C C . MET B 1 191 ? -7.289 18.422 28.562 1 94.81 191 MET B C 1
ATOM 6190 O O . MET B 1 191 ? -7.645 18.422 27.375 1 94.81 191 MET B O 1
ATOM 6194 N N . ALA B 1 192 ? -6.121 18.812 28.938 1 96.62 192 ALA B N 1
ATOM 6195 C CA . ALA B 1 192 ? -5.047 19.203 28.016 1 96.62 192 ALA B CA 1
ATOM 6196 C C . ALA B 1 192 ? -3.814 18.328 28.219 1 96.62 192 ALA B C 1
ATOM 6198 O O . ALA B 1 192 ? -3.77 17.5 29.141 1 96.62 192 ALA B O 1
ATOM 6199 N N . THR B 1 193 ? -2.885 18.422 27.266 1 97.31 193 THR B N 1
ATOM 6200 C CA . THR B 1 193 ? -1.604 17.766 27.516 1 97.31 193 THR B CA 1
ATOM 6201 C C . THR B 1 193 ? -1.045 18.188 28.875 1 97.31 193 THR B C 1
ATOM 6203 O O . THR B 1 193 ? -1.234 19.328 29.312 1 97.31 193 THR B O 1
ATOM 6206 N N . ALA B 1 194 ? -0.364 17.297 29.484 1 97.31 194 ALA B N 1
ATOM 6207 C CA . ALA B 1 194 ? 0.158 17.562 30.828 1 97.31 194 ALA B CA 1
ATOM 6208 C C . ALA B 1 194 ? 1.209 18.672 30.797 1 97.31 194 ALA B C 1
ATOM 6210 O O . ALA B 1 194 ? 1.941 18.812 29.812 1 97.31 194 ALA B O 1
ATOM 6211 N N . TYR B 1 195 ? 1.2 19.484 31.906 1 96.25 195 TYR B N 1
ATOM 6212 C CA . TYR B 1 195 ? 2.287 20.438 32.094 1 96.25 195 TYR B CA 1
ATOM 6213 C C . TYR B 1 195 ? 3.641 19.75 32.031 1 96.25 195 TYR B C 1
ATOM 6215 O O . TYR B 1 195 ? 3.867 18.75 32.75 1 96.25 195 TYR B O 1
ATOM 6223 N N . ARG B 1 196 ? 4.52 20.156 31.062 1 95.5 196 ARG B N 1
ATOM 6224 C CA . ARG B 1 196 ? 5.836 19.578 30.797 1 95.5 196 ARG B CA 1
ATOM 6225 C C . ARG B 1 196 ? 5.723 18.141 30.344 1 95.5 196 ARG B C 1
ATOM 6227 O O . ARG B 1 196 ? 6.492 17.281 30.781 1 95.5 196 ARG B O 1
ATOM 6234 N N . SER B 1 197 ? 4.723 17.891 29.578 1 96.06 197 SER B N 1
ATOM 6235 C CA . SER B 1 197 ? 4.5 16.547 29.031 1 96.06 197 SER B CA 1
ATOM 6236 C C . SER B 1 197 ? 5.754 16.016 28.344 1 96.06 197 SER B C 1
ATOM 6238 O O . SER B 1 197 ? 5.969 14.797 28.297 1 96.06 197 SER B O 1
ATOM 6240 N N . ASP B 1 198 ? 6.633 16.828 27.891 1 95.12 198 ASP B N 1
ATOM 6241 C CA . ASP B 1 198 ? 7.875 16.438 27.234 1 95.12 198 ASP B CA 1
ATOM 6242 C C . ASP B 1 198 ? 8.766 15.617 28.172 1 95.12 198 ASP B C 1
ATOM 6244 O O . ASP B 1 198 ? 9.711 14.969 27.719 1 95.12 198 ASP B O 1
ATOM 6248 N N . ASP B 1 199 ? 8.492 15.609 29.391 1 95.38 199 ASP B N 1
ATOM 6249 C CA . ASP B 1 199 ? 9.297 14.898 30.391 1 95.38 199 ASP B CA 1
ATOM 6250 C C . ASP B 1 199 ? 8.844 13.438 30.516 1 95.38 199 ASP B C 1
ATOM 6252 O O . ASP B 1 199 ? 9.562 12.609 31.078 1 95.38 199 ASP B O 1
ATOM 6256 N N . TYR B 1 200 ? 7.695 13.117 29.922 1 95.75 200 TYR B N 1
ATOM 6257 C CA . TYR B 1 200 ? 7.051 11.891 30.391 1 95.75 200 TYR B CA 1
ATOM 6258 C C . TYR B 1 200 ? 6.906 10.898 29.234 1 95.75 200 TYR B C 1
ATOM 6260 O O . TYR B 1 200 ? 6.398 9.789 29.438 1 95.75 200 TYR B O 1
ATOM 6268 N N . TYR B 1 201 ? 7.289 11.172 28.031 1 94.31 201 TYR B N 1
ATOM 6269 C CA . TYR B 1 201 ? 7.008 10.281 26.906 1 94.31 201 TYR B CA 1
ATOM 6270 C C . TYR B 1 201 ? 8.047 9.172 26.812 1 94.31 201 TYR B C 1
ATOM 6272 O O . TYR B 1 201 ? 9.117 9.266 27.422 1 94.31 201 TYR B O 1
ATOM 6280 N N . ILE B 1 202 ? 7.742 8.094 26.094 1 94.94 202 ILE B N 1
ATOM 6281 C CA . ILE B 1 202 ? 8.641 6.992 25.781 1 94.94 202 ILE B CA 1
ATOM 6282 C C . ILE B 1 202 ? 9.344 7.273 24.453 1 94.94 202 ILE B C 1
ATOM 6284 O O . ILE B 1 202 ? 8.711 7.293 23.391 1 94.94 202 ILE B O 1
ATOM 6288 N N . PRO B 1 203 ? 10.633 7.457 24.516 1 93.38 203 PRO B N 1
ATOM 6289 C CA . PRO B 1 203 ? 11.344 7.832 23.297 1 93.38 203 PRO B CA 1
ATOM 6290 C C . PRO B 1 203 ? 11.664 6.633 22.406 1 93.38 203 PRO B C 1
ATOM 6292 O O . PRO B 1 203 ? 11.617 5.488 22.859 1 93.38 203 PRO B O 1
ATOM 6295 N N . LYS B 1 204 ? 11.922 6.902 21.156 1 85.38 204 LYS B N 1
ATOM 6296 C CA . LYS B 1 204 ? 12.578 5.906 20.312 1 85.38 204 LYS B CA 1
ATOM 6297 C C . LYS B 1 204 ? 13.984 5.602 20.828 1 85.38 204 LYS B C 1
ATOM 6299 O O . LYS B 1 204 ? 14.695 6.5 21.281 1 85.38 204 LYS B O 1
ATOM 6304 N N . PRO B 1 205 ? 14.43 4.375 20.594 1 81.69 205 PRO B N 1
ATOM 6305 C CA . PRO B 1 205 ? 13.742 3.221 20 1 81.69 205 PRO B CA 1
ATOM 6306 C C . PRO B 1 205 ? 12.883 2.469 21.031 1 81.69 205 PRO B C 1
ATOM 6308 O O . PRO B 1 205 ? 12.195 1.505 20.672 1 81.69 205 PRO B O 1
ATOM 6311 N N . ASP B 1 206 ? 12.758 2.893 22.266 1 84.19 206 ASP B N 1
ATOM 6312 C CA . ASP B 1 206 ? 12.117 2.164 23.359 1 84.19 206 ASP B CA 1
ATOM 6313 C C . ASP B 1 206 ? 10.625 1.989 23.094 1 84.19 206 ASP B C 1
ATOM 6315 O O . ASP B 1 206 ? 10.016 1.016 23.547 1 84.19 206 ASP B O 1
ATOM 6319 N N . ASN B 1 207 ? 10.055 2.889 22.422 1 87.88 207 ASN B N 1
ATOM 6320 C CA . ASN B 1 207 ? 8.617 2.822 22.156 1 87.88 207 ASN B CA 1
ATOM 6321 C C . ASN B 1 207 ? 8.289 1.708 21.172 1 87.88 207 ASN B C 1
ATOM 6323 O O . ASN B 1 207 ? 7.113 1.429 20.906 1 87.88 207 ASN B O 1
ATOM 6327 N N . PHE B 1 208 ? 9.289 1.029 20.641 1 81.25 208 PHE B N 1
ATOM 6328 C CA . PHE B 1 208 ? 9.086 -0.103 19.734 1 81.25 208 PHE B CA 1
ATOM 6329 C C . PHE B 1 208 ? 9.141 -1.418 20.5 1 81.25 208 PHE B C 1
ATOM 6331 O O . PHE B 1 208 ? 8.781 -2.471 19.969 1 81.25 208 PHE B O 1
ATOM 6338 N N . ASP B 1 209 ? 9.656 -1.323 21.719 1 81.12 209 ASP B N 1
ATOM 6339 C CA . ASP B 1 209 ? 9.875 -2.555 22.469 1 81.12 209 ASP B CA 1
ATOM 6340 C C . ASP B 1 209 ? 9.375 -2.414 23.906 1 81.12 209 ASP B C 1
ATOM 6342 O O . ASP B 1 209 ? 10.109 -2.691 24.859 1 81.12 209 ASP B O 1
ATOM 6346 N N . ILE B 1 210 ? 8.172 -2.021 24.016 1 88.81 210 ILE B N 1
ATOM 6347 C CA . ILE B 1 210 ? 7.543 -1.932 25.328 1 88.81 210 ILE B CA 1
ATOM 6348 C C . ILE B 1 210 ? 7.113 -3.322 25.797 1 88.81 210 ILE B C 1
ATOM 6350 O O . ILE B 1 210 ? 6.309 -3.984 25.125 1 88.81 210 ILE B O 1
ATOM 6354 N N . ARG B 1 211 ? 7.613 -3.805 26.922 1 89.06 211 ARG B N 1
ATOM 6355 C CA . ARG B 1 211 ? 7.195 -5.074 27.516 1 89.06 211 ARG B CA 1
ATOM 6356 C C . ARG B 1 211 ? 6.008 -4.879 28.453 1 89.06 211 ARG B C 1
ATOM 6358 O O . ARG B 1 211 ? 5.992 -3.947 29.25 1 89.06 211 ARG B O 1
ATOM 6365 N N . VAL B 1 212 ? 5.023 -5.691 28.219 1 94.69 212 VAL B N 1
ATOM 6366 C CA . VAL B 1 212 ? 3.781 -5.523 28.969 1 94.69 212 VAL B CA 1
ATOM 6367 C C . VAL B 1 212 ? 3.422 -6.824 29.688 1 94.69 212 VAL B C 1
ATOM 6369 O O . VAL B 1 212 ? 3.594 -7.91 29.125 1 94.69 212 VAL B O 1
ATOM 6372 N N . THR B 1 213 ? 2.986 -6.715 30.938 1 94.69 213 THR B N 1
ATOM 6373 C CA . THR B 1 213 ? 2.473 -7.828 31.734 1 94.69 213 THR B CA 1
ATOM 6374 C C . THR B 1 213 ? 1.05 -7.543 32.188 1 94.69 213 THR B C 1
ATOM 6376 O O . THR B 1 213 ? 0.807 -6.555 32.906 1 94.69 213 THR B O 1
ATOM 6379 N N . PRO B 1 214 ? 0.12 -8.422 31.828 1 95.75 214 PRO B N 1
ATOM 6380 C CA . PRO B 1 214 ? -1.233 -8.227 32.344 1 95.75 214 PRO B CA 1
ATOM 6381 C C . PRO B 1 214 ? -1.319 -8.469 33.844 1 95.75 214 PRO B C 1
ATOM 6383 O O . PRO B 1 214 ? -0.745 -9.43 34.375 1 95.75 214 PRO B O 1
ATOM 6386 N N . THR B 1 215 ? -2.01 -7.562 34.562 1 95.38 215 THR B N 1
ATOM 6387 C CA . THR B 1 215 ? -2.184 -7.707 36 1 95.38 215 THR B CA 1
ATOM 6388 C C . THR B 1 215 ? -3.648 -7.949 36.344 1 95.38 215 THR B C 1
ATOM 6390 O O . THR B 1 215 ? -3.957 -8.555 37.375 1 95.38 215 THR B O 1
ATOM 6393 N N . ALA B 1 216 ? -4.586 -7.449 35.594 1 93.94 216 ALA B N 1
ATOM 6394 C CA . ALA B 1 216 ? -6.035 -7.621 35.625 1 93.94 216 ALA B CA 1
ATOM 6395 C C . ALA B 1 216 ? -6.668 -7.273 34.281 1 93.94 216 ALA B C 1
ATOM 6397 O O . ALA B 1 216 ? -5.988 -6.77 33.375 1 93.94 216 ALA B O 1
ATOM 6398 N N . PRO B 1 217 ? -7.871 -7.633 34.156 1 92.19 217 PRO B N 1
ATOM 6399 C CA . PRO B 1 217 ? -8.508 -7.23 32.906 1 92.19 217 PRO B CA 1
ATOM 6400 C C . PRO B 1 217 ? -8.43 -5.727 32.656 1 92.19 217 PRO B C 1
ATOM 6402 O O . PRO B 1 217 ? -8.898 -4.938 33.469 1 92.19 217 PRO B O 1
ATOM 6405 N N . GLY B 1 218 ? -7.809 -5.383 31.594 1 94.31 218 GLY B N 1
ATOM 6406 C CA . GLY B 1 218 ? -7.691 -3.982 31.219 1 94.31 218 GLY B CA 1
ATOM 6407 C C . GLY B 1 218 ? -6.586 -3.256 31.969 1 94.31 218 GLY B C 1
ATOM 6408 O O . GLY B 1 218 ? -6.43 -2.041 31.812 1 94.31 218 GLY B O 1
ATOM 6409 N N . ARG B 1 219 ? -5.832 -4.02 32.75 1 97 219 ARG B N 1
ATOM 6410 C CA . ARG B 1 219 ? -4.738 -3.434 33.531 1 97 219 ARG B CA 1
ATOM 6411 C C . ARG B 1 219 ? -3.41 -4.098 33.188 1 97 219 ARG B C 1
ATOM 6413 O O . ARG B 1 219 ? -3.342 -5.32 33.031 1 97 219 ARG B O 1
ATOM 6420 N N . TYR B 1 220 ? -2.416 -3.271 33.031 1 97.19 220 TYR B N 1
ATOM 6421 C CA . TYR B 1 220 ? -1.132 -3.77 32.531 1 97.19 220 TYR B CA 1
ATOM 6422 C C . TYR B 1 220 ? 0.024 -3.055 33.219 1 97.19 220 TYR B C 1
ATOM 6424 O O . TYR B 1 220 ? -0.083 -1.873 33.562 1 97.19 220 TYR B O 1
ATOM 6432 N N . GLU B 1 221 ? 1.052 -3.791 33.406 1 96.88 221 GLU B N 1
ATOM 6433 C CA . GLU B 1 221 ? 2.32 -3.211 33.844 1 96.88 221 GLU B CA 1
ATOM 6434 C C . GLU B 1 221 ? 3.271 -3.025 32.656 1 96.88 221 GLU B C 1
ATOM 6436 O O . GLU B 1 221 ? 3.498 -3.959 31.875 1 96.88 221 GLU B O 1
ATOM 6441 N N . LEU B 1 222 ? 3.738 -1.776 32.531 1 95.19 222 LEU B N 1
ATOM 6442 C CA . LEU B 1 222 ? 4.695 -1.468 31.484 1 95.19 222 LEU B CA 1
ATOM 6443 C C . LEU B 1 222 ? 6.121 -1.485 32.031 1 95.19 222 LEU B C 1
ATOM 6445 O O . LEU B 1 222 ? 6.387 -0.975 33.094 1 95.19 222 LEU B O 1
ATOM 6449 N N . HIS B 1 223 ? 6.934 -2.104 31.219 1 90.12 223 HIS B N 1
ATOM 6450 C CA . HIS B 1 223 ? 8.367 -2.078 31.469 1 90.12 223 HIS B CA 1
ATOM 6451 C C . HIS B 1 223 ? 9.125 -1.464 30.297 1 90.12 223 HIS B C 1
ATOM 6453 O O . HIS B 1 223 ? 9.367 -2.135 29.281 1 90.12 223 HIS B O 1
ATOM 6459 N N . THR B 1 224 ? 9.453 -0.215 30.438 1 90.5 224 THR B N 1
ATOM 6460 C CA . THR B 1 224 ? 10.156 0.535 29.406 1 90.5 224 THR B CA 1
ATOM 6461 C C . THR B 1 224 ? 10.852 1.757 30 1 90.5 224 THR B C 1
ATOM 6463 O O . THR B 1 224 ? 10.773 1.996 31.203 1 90.5 224 THR B O 1
ATOM 6466 N N . ARG B 1 225 ? 11.602 2.381 29.188 1 89.94 225 ARG B N 1
ATOM 6467 C CA . ARG B 1 225 ? 12.297 3.59 29.625 1 89.94 225 ARG B CA 1
ATOM 6468 C C . ARG B 1 225 ? 11.523 4.84 29.203 1 89.94 225 ARG B C 1
ATOM 6470 O O . ARG B 1 225 ? 11.031 4.926 28.078 1 89.94 225 ARG B O 1
ATOM 6477 N N . PHE B 1 226 ? 11.422 5.797 30.125 1 93.31 226 PHE B N 1
ATOM 6478 C CA . PHE B 1 226 ? 10.867 7.121 29.859 1 93.31 226 PHE B CA 1
ATOM 6479 C C . PHE B 1 226 ? 11.977 8.164 29.75 1 93.31 226 PHE B C 1
ATOM 6481 O O . PHE B 1 226 ? 13.078 7.957 30.266 1 93.31 226 PHE B O 1
ATOM 6488 N N . VAL B 1 227 ? 11.664 9.25 29.094 1 92.88 227 VAL B N 1
ATOM 6489 C CA . VAL B 1 227 ? 12.703 10.188 28.672 1 92.88 227 VAL B CA 1
ATOM 6490 C C . VAL B 1 227 ? 13.312 10.852 29.906 1 92.88 227 VAL B C 1
ATOM 6492 O O . VAL B 1 227 ? 14.531 10.969 30.016 1 92.88 227 VAL B O 1
ATOM 6495 N N . ARG B 1 228 ? 12.516 11.398 30.828 1 93.62 228 ARG B N 1
ATOM 6496 C CA . ARG B 1 228 ? 13.039 12.133 31.969 1 93.62 228 ARG B CA 1
ATOM 6497 C C . ARG B 1 228 ? 12.414 11.633 33.281 1 93.62 228 ARG B C 1
ATOM 6499 O O . ARG B 1 228 ? 13.109 11.43 34.281 1 93.62 228 ARG B O 1
ATOM 6506 N N . ALA B 1 229 ? 11.164 11.438 33.25 1 95.38 229 ALA B N 1
ATOM 6507 C CA . ALA B 1 229 ? 10.414 11.039 34.406 1 95.38 229 ALA B CA 1
ATOM 6508 C C . ALA B 1 229 ? 9.234 10.148 34.031 1 95.38 229 ALA B C 1
ATOM 6510 O O . ALA B 1 229 ? 8.828 10.102 32.875 1 95.38 229 ALA B O 1
ATOM 6511 N N . LEU B 1 230 ? 8.766 9.375 35.031 1 96.75 230 LEU B N 1
ATOM 6512 C CA . LEU B 1 230 ? 7.535 8.617 34.844 1 96.75 230 LEU B CA 1
ATOM 6513 C C . LEU B 1 230 ? 6.324 9.547 34.812 1 96.75 230 LEU B C 1
ATOM 6515 O O . LEU B 1 230 ? 6.309 10.578 35.469 1 96.75 230 LEU B O 1
ATOM 6519 N N . PRO B 1 231 ? 5.355 9.219 34 1 97.38 231 PRO B N 1
ATOM 6520 C CA . PRO B 1 231 ? 4.141 10.039 34.031 1 97.38 231 PRO B CA 1
ATOM 6521 C C . PRO B 1 231 ? 3.496 10.055 35.438 1 97.38 231 PRO B C 1
ATOM 6523 O O . PRO B 1 231 ? 3.486 9.031 36.125 1 97.38 231 PRO B O 1
ATOM 6526 N N . PRO B 1 232 ? 2.943 11.219 35.875 1 96.38 232 PRO B N 1
ATOM 6527 C CA . PRO B 1 232 ? 2.279 11.281 37.156 1 96.38 232 PRO B CA 1
ATOM 6528 C C . PRO B 1 232 ? 1.053 10.375 37.25 1 96.38 232 PRO B C 1
ATOM 6530 O O . PRO B 1 232 ? 0.317 10.234 36.25 1 96.38 232 PRO B O 1
ATOM 6533 N N . VAL B 1 233 ? 0.874 9.812 38.469 1 97.69 233 VAL B N 1
ATOM 6534 C CA . VAL B 1 233 ? -0.305 8.984 38.688 1 97.69 233 VAL B CA 1
ATOM 6535 C C . VAL B 1 233 ? -1.569 9.805 38.438 1 97.69 233 VAL B C 1
ATOM 6537 O O . VAL B 1 233 ? -1.659 10.961 38.875 1 97.69 233 VAL B O 1
ATOM 6540 N N . GLY B 1 234 ? -2.496 9.266 37.719 1 97.56 234 GLY B N 1
ATOM 6541 C CA . GLY B 1 234 ? -3.75 9.938 37.406 1 97.56 234 GLY B CA 1
ATOM 6542 C C . GLY B 1 234 ? -3.781 10.516 36 1 97.56 234 GLY B C 1
ATOM 6543 O O . GLY B 1 234 ? -4.852 10.836 35.469 1 97.56 234 GLY B O 1
ATOM 6544 N N . THR B 1 235 ? -2.658 10.625 35.406 1 98.12 235 THR B N 1
ATOM 6545 C CA . THR B 1 235 ? -2.59 11.141 34.031 1 98.12 235 THR B CA 1
ATOM 6546 C C . THR B 1 235 ? -2.949 10.055 33.031 1 98.12 235 THR B C 1
ATOM 6548 O O . THR B 1 235 ? -3.154 8.898 33.406 1 98.12 235 THR B O 1
ATOM 6551 N N . ILE B 1 236 ? -3.139 10.492 31.797 1 98.38 236 ILE B N 1
ATOM 6552 C CA . ILE B 1 236 ? -3.518 9.586 30.719 1 98.38 236 ILE B CA 1
ATOM 6553 C C . ILE B 1 236 ? -2.359 9.453 29.734 1 98.38 236 ILE B C 1
ATOM 6555 O O . ILE B 1 236 ? -2.014 10.406 29.031 1 98.38 236 ILE B O 1
ATOM 6559 N N . LEU B 1 237 ? -1.747 8.25 29.734 1 98.06 237 LEU B N 1
ATOM 6560 C CA . LEU B 1 237 ? -0.741 7.918 28.734 1 98.06 237 LEU B CA 1
ATOM 6561 C C . LEU B 1 237 ? -1.397 7.461 27.438 1 98.06 237 LEU B C 1
ATOM 6563 O O . LEU B 1 237 ? -2.199 6.523 27.438 1 98.06 237 LEU B O 1
ATOM 6567 N N . THR B 1 238 ? -1.041 8.125 26.297 1 98 238 THR B N 1
ATOM 6568 C CA . THR B 1 238 ? -1.714 7.844 25.031 1 98 238 THR B CA 1
ATOM 6569 C C . THR B 1 238 ? -0.722 7.328 24 1 98 238 THR B C 1
ATOM 6571 O O . THR B 1 238 ? 0.456 7.691 24.016 1 98 238 THR B O 1
ATOM 6574 N N . PHE B 1 239 ? -1.212 6.441 23.109 1 97.44 239 PHE B N 1
ATOM 6575 C CA . PHE B 1 239 ? -0.457 5.898 21.984 1 97.44 239 PHE B CA 1
ATOM 6576 C C . PHE B 1 239 ? -1.229 6.07 20.688 1 97.44 239 PHE B C 1
ATOM 6578 O O . PHE B 1 239 ? -2.459 5.992 20.672 1 97.44 239 PHE B O 1
ATOM 6585 N N . LYS B 1 240 ? -0.555 6.316 19.531 1 96.75 240 LYS B N 1
ATOM 6586 C CA . LYS B 1 240 ? -1.275 6.473 18.281 1 96.75 240 LYS B CA 1
ATOM 6587 C C . LYS B 1 240 ? -0.638 5.633 17.172 1 96.75 240 LYS B C 1
ATOM 6589 O O . LYS B 1 240 ? -0.966 5.793 15.992 1 96.75 240 LYS B O 1
ATOM 6594 N N . GLY B 1 241 ? 0.318 4.77 17.516 1 94.19 241 GLY B N 1
ATOM 6595 C CA . GLY B 1 241 ? 0.958 3.926 16.516 1 94.19 241 GLY B CA 1
ATOM 6596 C C . GLY B 1 241 ? 2.266 4.496 16 1 94.19 241 GLY B C 1
ATOM 6597 O O . GLY B 1 241 ? 2.746 5.512 16.5 1 94.19 241 GLY B O 1
ATOM 6598 N N . VAL B 1 242 ? 2.828 3.807 14.961 1 91.25 242 VAL B N 1
ATOM 6599 C CA . VAL B 1 242 ? 4.148 4.137 14.438 1 91.25 242 VAL B CA 1
ATOM 6600 C C . VAL B 1 242 ? 4.027 5.23 13.383 1 91.25 242 VAL B C 1
ATOM 6602 O O . VAL B 1 242 ? 3.043 5.281 12.641 1 91.25 242 VAL B O 1
ATOM 6605 N N . PHE B 1 243 ? 5.133 5.977 13.305 1 88.38 243 PHE B N 1
ATOM 6606 C CA . PHE B 1 243 ? 5.227 7.016 12.281 1 88.38 243 PHE B CA 1
ATOM 6607 C C . PHE B 1 243 ? 5.121 6.414 10.883 1 88.38 243 PHE B C 1
ATOM 6609 O O . PHE B 1 243 ? 5.68 5.348 10.617 1 88.38 243 PHE B O 1
ATOM 6616 N N . THR B 1 244 ? 4.395 6.957 9.969 1 84.88 244 THR B N 1
ATOM 6617 C CA . THR B 1 244 ? 4.152 6.613 8.57 1 84.88 244 THR B CA 1
ATOM 6618 C C . THR B 1 244 ? 3.059 5.559 8.453 1 84.88 244 THR B C 1
ATOM 6620 O O . THR B 1 244 ? 2.822 5.02 7.367 1 84.88 244 THR B O 1
ATOM 6623 N N . GLN B 1 245 ? 2.428 5.25 9.594 1 88.06 245 GLN B N 1
ATOM 6624 C CA . GLN B 1 245 ? 1.327 4.293 9.523 1 88.06 245 GLN B CA 1
ATOM 6625 C C . GLN B 1 245 ? 0.112 4.797 10.297 1 88.06 245 GLN B C 1
ATOM 6627 O O . GLN B 1 245 ? -0.92 4.125 10.344 1 88.06 245 GLN B O 1
ATOM 6632 N N . ASN B 1 246 ? 0.263 5.941 10.844 1 93.25 246 ASN B N 1
ATOM 6633 C CA . ASN B 1 246 ? -0.767 6.332 11.805 1 93.25 246 ASN B CA 1
ATOM 6634 C C . ASN B 1 246 ? -1.596 7.504 11.289 1 93.25 246 ASN B C 1
ATOM 6636 O O . ASN B 1 246 ? -2.377 8.094 12.039 1 93.25 246 ASN B O 1
ATOM 6640 N N . ARG B 1 247 ? -1.385 7.934 10.031 1 95.38 247 ARG B N 1
ATOM 6641 C CA . ARG B 1 247 ? -2.25 8.891 9.352 1 95.38 247 ARG B CA 1
ATOM 6642 C C . ARG B 1 247 ? -2.93 8.258 8.141 1 95.38 247 ARG B C 1
ATOM 6644 O O . ARG B 1 247 ? -2.367 8.242 7.047 1 95.38 247 ARG B O 1
ATOM 6651 N N . HIS B 1 248 ? -4.07 7.801 8.352 1 93.31 248 HIS B N 1
ATOM 6652 C CA . HIS B 1 248 ? -4.621 7.035 7.238 1 93.31 248 HIS B CA 1
ATOM 6653 C C . HIS B 1 248 ? -6.098 7.355 7.027 1 93.31 248 HIS B C 1
ATOM 6655 O O . HIS B 1 248 ? -6.66 7.051 5.973 1 93.31 248 HIS B O 1
ATOM 6661 N N . SER B 1 249 ? -6.773 8 7.953 1 96.81 249 SER B N 1
ATOM 6662 C CA . SER B 1 249 ? -8.219 8.195 7.832 1 96.81 249 SER B CA 1
ATOM 6663 C C . SER B 1 249 ? -8.617 9.625 8.18 1 96.81 249 SER B C 1
ATOM 6665 O O . SER B 1 249 ? -9.344 9.852 9.148 1 96.81 249 SER B O 1
ATOM 6667 N N . PRO B 1 250 ? -8.172 10.586 7.336 1 98.56 250 PRO B N 1
ATOM 6668 C CA . PRO B 1 250 ? -8.758 11.914 7.543 1 98.56 250 PRO B CA 1
ATOM 6669 C C . PRO B 1 250 ? -10.281 11.922 7.426 1 98.56 250 PRO B C 1
ATOM 6671 O O . PRO B 1 250 ? -10.852 11.086 6.723 1 98.56 250 PRO B O 1
ATOM 6674 N N . ALA B 1 251 ? -10.922 12.828 8.125 1 98.88 251 ALA B N 1
ATOM 6675 C CA . ALA B 1 251 ? -12.383 12.891 8.031 1 98.88 251 ALA B CA 1
ATOM 6676 C C . ALA B 1 251 ? -12.82 13.414 6.668 1 98.88 251 ALA B C 1
ATOM 6678 O O . ALA B 1 251 ? -13.766 12.891 6.074 1 98.88 251 ALA B O 1
ATOM 6679 N N . ILE B 1 252 ? -12.148 14.438 6.188 1 98.94 252 ILE B N 1
ATOM 6680 C CA . ILE B 1 252 ? -12.477 15.031 4.898 1 98.94 252 ILE B CA 1
ATOM 6681 C C . ILE B 1 252 ? -11.195 15.258 4.094 1 98.94 252 ILE B C 1
ATOM 6683 O O . ILE B 1 252 ? -10.266 15.914 4.566 1 98.94 252 ILE B O 1
ATOM 6687 N N . HIS B 1 253 ? -11.094 14.711 2.955 1 98.75 253 HIS B N 1
ATOM 6688 C CA . HIS B 1 253 ? -10 14.977 2.021 1 98.75 253 HIS B CA 1
ATOM 6689 C C . HIS B 1 253 ? -10.516 15.648 0.754 1 98.75 253 HIS B C 1
ATOM 6691 O O . HIS B 1 253 ? -11.336 15.086 0.034 1 98.75 253 HIS B O 1
ATOM 6697 N N . ALA B 1 254 ? -10.109 16.844 0.473 1 98.81 254 ALA B N 1
ATOM 6698 C CA . ALA B 1 254 ? -10.445 17.562 -0.75 1 98.81 254 ALA B CA 1
ATOM 6699 C C . ALA B 1 254 ? -9.219 17.734 -1.64 1 98.81 254 ALA B C 1
ATOM 6701 O O . ALA B 1 254 ? -8.195 18.281 -1.202 1 98.81 254 ALA B O 1
ATOM 6702 N N . THR B 1 255 ? -9.289 17.312 -2.855 1 98.44 255 THR B N 1
ATOM 6703 C CA . THR B 1 255 ? -8.148 17.406 -3.762 1 98.44 255 THR B CA 1
ATOM 6704 C C . THR B 1 255 ? -8.609 17.766 -5.172 1 98.44 255 THR B C 1
ATOM 6706 O O . THR B 1 255 ? -9.703 17.375 -5.59 1 98.44 255 THR B O 1
ATOM 6709 N N . ALA B 1 256 ? -7.84 18.5 -5.855 1 97.94 256 ALA B N 1
ATOM 6710 C CA . ALA B 1 256 ? -8.109 18.891 -7.234 1 97.94 256 ALA B CA 1
ATOM 6711 C C . ALA B 1 256 ? -9.539 19.422 -7.387 1 97.94 256 ALA B C 1
ATOM 6713 O O . ALA B 1 256 ? -10.266 19 -8.289 1 97.94 256 ALA B O 1
ATOM 6714 N N . SER B 1 257 ? -9.914 20.266 -6.367 1 98.56 257 SER B N 1
ATOM 6715 C CA . SER B 1 257 ? -11.312 20.672 -6.297 1 98.56 257 SER B CA 1
ATOM 6716 C C . SER B 1 257 ? -11.43 22.172 -6.039 1 98.56 257 SER B C 1
ATOM 6718 O O . SER B 1 257 ? -10.438 22.844 -5.73 1 98.56 257 SER B O 1
ATOM 6720 N N . SER B 1 258 ? -12.617 22.734 -6.258 1 98.62 258 SER B N 1
ATOM 6721 C CA . SER B 1 258 ? -12.836 24.156 -6.055 1 98.62 258 SER B CA 1
ATOM 6722 C C . SER B 1 258 ? -14.195 24.422 -5.41 1 98.62 258 SER B C 1
ATOM 6724 O O . SER B 1 258 ? -15.164 23.703 -5.672 1 98.62 258 SER B O 1
ATOM 6726 N N . GLY B 1 259 ? -14.195 25.453 -4.621 1 98.69 259 GLY B N 1
ATOM 6727 C CA . GLY B 1 259 ? -15.445 25.859 -4 1 98.69 259 GLY B CA 1
ATOM 6728 C C . GLY B 1 259 ? -15.953 24.859 -2.982 1 98.69 259 GLY B C 1
ATOM 6729 O O . GLY B 1 259 ? -17.109 24.438 -3.049 1 98.69 259 GLY B O 1
ATOM 6730 N N . VAL B 1 260 ? -15.148 24.5 -2.01 1 98.88 260 VAL B N 1
ATOM 6731 C CA . VAL B 1 260 ? -15.516 23.562 -0.961 1 98.88 260 VAL B CA 1
ATOM 6732 C C . VAL B 1 260 ? -15.992 24.312 0.275 1 98.88 260 VAL B C 1
ATOM 6734 O O . VAL B 1 260 ? -15.328 25.25 0.738 1 98.88 260 VAL B O 1
ATOM 6737 N N . LEU B 1 261 ? -17.156 24 0.762 1 98.94 261 LEU B N 1
ATOM 6738 C CA . LEU B 1 261 ? -17.719 24.609 1.967 1 98.94 261 LEU B CA 1
ATOM 6739 C C . LEU B 1 261 ? -18.016 23.547 3.02 1 98.94 261 LEU B C 1
ATOM 6741 O O . LEU B 1 261 ? -18.734 22.578 2.75 1 98.94 261 LEU B O 1
ATOM 6745 N N . VAL B 1 262 ? -17.438 23.641 4.188 1 98.94 262 VAL B N 1
ATOM 6746 C CA . VAL B 1 262 ? -17.766 22.844 5.367 1 98.94 262 VAL B CA 1
ATOM 6747 C C . VAL B 1 262 ? -18.391 23.734 6.438 1 98.94 262 VAL B C 1
ATOM 6749 O O . VAL B 1 262 ? -17.734 24.656 6.945 1 98.94 262 VAL B O 1
ATOM 6752 N N . GLU B 1 263 ? -19.641 23.453 6.777 1 98.88 263 GLU B N 1
ATOM 6753 C CA . GLU B 1 263 ? -20.375 24.359 7.652 1 98.88 263 GLU B CA 1
ATOM 6754 C C . GLU B 1 263 ? -21.219 23.594 8.664 1 98.88 263 GLU B C 1
ATOM 6756 O O . GLU B 1 263 ? -21.938 22.656 8.297 1 98.88 263 GLU B O 1
ATOM 6761 N N . ASP B 1 264 ? -21.094 23.953 9.906 1 98.88 264 ASP B N 1
ATOM 6762 C CA . ASP B 1 264 ? -21.891 23.344 10.969 1 98.88 264 ASP B CA 1
ATOM 6763 C C . ASP B 1 264 ? -21.625 21.844 11.062 1 98.88 264 ASP B C 1
ATOM 6765 O O . ASP B 1 264 ? -22.578 21.047 11.086 1 98.88 264 ASP B O 1
ATOM 6769 N N . VAL B 1 265 ? -20.406 21.469 11.055 1 98.94 265 VAL B N 1
ATOM 6770 C CA . VAL B 1 265 ? -19.953 20.094 11.18 1 98.94 265 VAL B CA 1
ATOM 6771 C C . VAL B 1 265 ? -19.156 19.922 12.469 1 98.94 265 VAL B C 1
ATOM 6773 O O . VAL B 1 265 ? -18.438 20.828 12.883 1 98.94 265 VAL B O 1
ATOM 6776 N N . THR B 1 266 ? -19.344 18.812 13.188 1 98.94 266 THR B N 1
ATOM 6777 C CA . THR B 1 266 ? -18.547 18.453 14.352 1 98.94 266 THR B CA 1
ATOM 6778 C C . THR B 1 266 ? -17.75 17.172 14.094 1 98.94 266 THR B C 1
ATOM 6780 O O . THR B 1 266 ? -18.281 16.203 13.57 1 98.94 266 THR B O 1
ATOM 6783 N N . ILE B 1 267 ? -16.484 17.172 14.367 1 98.94 267 ILE B N 1
ATOM 6784 C CA . ILE B 1 267 ? -15.625 15.992 14.328 1 98.94 267 ILE B CA 1
ATOM 6785 C C . ILE B 1 267 ? -15.148 15.648 15.734 1 98.94 267 ILE B C 1
ATOM 6787 O O . ILE B 1 267 ? -14.367 16.406 16.328 1 98.94 267 ILE B O 1
ATOM 6791 N N . HIS B 1 268 ? -15.602 14.555 16.234 1 98.81 268 HIS B N 1
ATOM 6792 C CA . HIS B 1 268 ? -15.148 14.117 17.547 1 98.81 268 HIS B CA 1
ATOM 6793 C C . HIS B 1 268 ? -13.852 13.32 17.453 1 98.81 268 HIS B C 1
ATOM 6795 O O . HIS B 1 268 ? -13.031 13.344 18.375 1 98.81 268 HIS B O 1
ATOM 6801 N N . HIS B 1 269 ? -13.75 12.602 16.297 1 98.5 269 HIS B N 1
ATOM 6802 C CA . HIS B 1 269 ? -12.531 11.805 16.156 1 98.5 269 HIS B CA 1
ATOM 6803 C C . HIS B 1 269 ? -12.266 11.461 14.695 1 98.5 269 HIS B C 1
ATOM 6805 O O . HIS B 1 269 ? -13.203 11.25 13.922 1 98.5 269 HIS B O 1
ATOM 6811 N N . CYS B 1 270 ? -10.969 11.391 14.375 1 97.56 270 CYS B N 1
ATOM 6812 C CA . CYS B 1 270 ? -10.547 10.727 13.141 1 97.56 270 CYS B CA 1
ATOM 6813 C C . CYS B 1 270 ? -9.086 10.297 13.227 1 97.56 270 CYS B C 1
ATOM 6815 O O . CYS B 1 270 ? -8.336 10.789 14.062 1 97.56 270 CYS B O 1
ATOM 6817 N N . GLY B 1 271 ? -8.703 9.281 12.43 1 96.88 271 GLY B N 1
ATOM 6818 C CA . GLY B 1 271 ? -7.34 8.781 12.344 1 96.88 271 GLY B CA 1
ATOM 6819 C C . GLY B 1 271 ? -6.492 9.523 11.336 1 96.88 271 GLY B C 1
ATOM 6820 O O . GLY B 1 271 ? -6.055 8.945 10.336 1 96.88 271 GLY B O 1
ATOM 6821 N N . GLY B 1 272 ? -6.172 10.641 11.555 1 97.69 272 GLY B N 1
ATOM 6822 C CA . GLY B 1 272 ? -5.5 11.594 10.688 1 97.69 272 GLY B CA 1
ATOM 6823 C C . GLY B 1 272 ? -5.965 13.023 10.891 1 97.69 272 GLY B C 1
ATOM 6824 O O . GLY B 1 272 ? -6.141 13.469 12.031 1 97.69 272 GLY B O 1
ATOM 6825 N N . MET B 1 273 ? -6.07 13.789 9.805 1 98.69 273 MET B N 1
ATOM 6826 C CA . MET B 1 273 ? -6.457 15.203 9.875 1 98.69 273 MET B CA 1
ATOM 6827 C C . MET B 1 273 ? -7.961 15.359 9.703 1 98.69 273 MET B C 1
ATOM 6829 O O . MET B 1 273 ? -8.602 14.562 9.008 1 98.69 273 MET B O 1
ATOM 6833 N N . GLY B 1 274 ? -8.5 16.344 10.398 1 98.88 274 GLY B N 1
ATOM 6834 C CA . GLY B 1 274 ? -9.922 16.594 10.242 1 98.88 274 GLY B CA 1
ATOM 6835 C C . GLY B 1 274 ? -10.312 16.938 8.812 1 98.88 274 GLY B C 1
ATOM 6836 O O . GLY B 1 274 ? -11.07 16.203 8.18 1 98.88 274 GLY B O 1
ATOM 6837 N N . LEU B 1 275 ? -9.805 18 8.328 1 98.88 275 LEU B N 1
ATOM 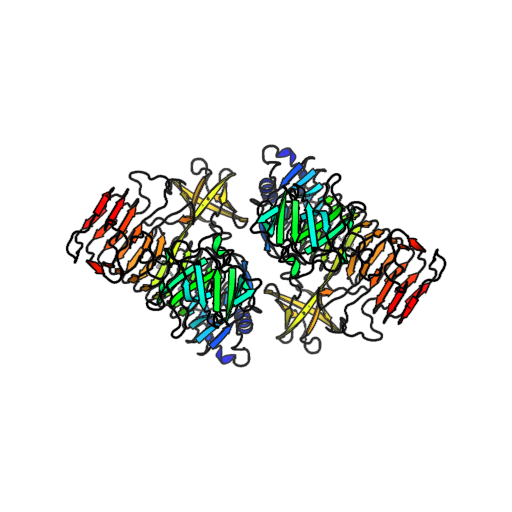6838 C CA . LEU B 1 275 ? -9.938 18.438 6.941 1 98.88 275 LEU B CA 1
ATOM 6839 C C . LEU B 1 275 ? -8.57 18.656 6.312 1 98.88 275 LEU B C 1
ATOM 6841 O O . LEU B 1 275 ? -7.777 19.469 6.816 1 98.88 275 LEU B O 1
ATOM 6845 N N . ILE B 1 276 ? -8.273 18 5.289 1 98.75 276 ILE B N 1
ATOM 6846 C CA . ILE B 1 276 ? -7.07 18.266 4.508 1 98.75 276 ILE B CA 1
ATOM 6847 C C . ILE B 1 276 ? -7.453 18.594 3.068 1 98.75 276 ILE B C 1
ATOM 6849 O O . ILE B 1 276 ? -8.148 17.828 2.41 1 98.75 276 ILE B O 1
ATOM 6853 N N . ALA B 1 277 ? -7.07 19.719 2.627 1 98.69 277 ALA B N 1
ATOM 6854 C CA . ALA B 1 277 ? -7.273 20.172 1.254 1 98.69 277 ALA B CA 1
ATOM 6855 C C . ALA B 1 277 ? -5.938 20.375 0.538 1 98.69 277 ALA B C 1
ATOM 6857 O O . ALA B 1 277 ? -5.004 20.953 1.096 1 98.69 277 ALA B O 1
ATOM 6858 N N . GLU B 1 278 ? -5.809 19.859 -0.613 1 98 278 GLU B N 1
ATOM 6859 C CA . GLU B 1 278 ? -4.625 20.016 -1.449 1 98 278 GLU B CA 1
ATOM 6860 C C . GLU B 1 278 ? -5.008 20.297 -2.9 1 98 278 GLU B C 1
ATOM 6862 O O . GLU B 1 278 ? -5.992 19.75 -3.402 1 98 278 GLU B O 1
ATOM 6867 N N . LYS B 1 279 ? -4.312 21.156 -3.51 1 97.75 279 LYS B N 1
ATOM 6868 C CA . LYS B 1 279 ? -4.629 21.578 -4.871 1 97.75 279 LYS B CA 1
ATOM 6869 C C . LYS B 1 279 ? -6.102 21.969 -4.996 1 97.75 279 LYS B C 1
ATOM 6871 O O . LYS B 1 279 ? -6.793 21.5 -5.906 1 97.75 279 LYS B O 1
ATOM 6876 N N . ALA B 1 280 ? -6.52 22.703 -3.994 1 98.12 280 ALA B N 1
ATOM 6877 C CA . ALA B 1 280 ? -7.914 23.141 -3.953 1 98.12 280 ALA B CA 1
ATOM 6878 C C . ALA B 1 280 ? -8.016 24.656 -4.031 1 98.12 280 ALA B C 1
ATOM 6880 O O . ALA B 1 280 ? -7.18 25.359 -3.467 1 98.12 280 ALA B O 1
ATOM 6881 N N . ASP B 1 281 ? -9 25.094 -4.75 1 97.62 281 ASP B N 1
ATOM 6882 C CA . ASP B 1 281 ? -9.266 26.516 -4.949 1 97.62 281 ASP B CA 1
ATOM 6883 C C . ASP B 1 281 ? -10.477 26.969 -4.133 1 97.62 281 ASP B C 1
ATOM 6885 O O . ASP B 1 281 ? -11.586 26.469 -4.336 1 97.62 281 ASP B O 1
ATOM 6889 N N . ASN B 1 282 ? -10.242 27.953 -3.244 1 98.69 282 ASN B N 1
ATOM 6890 C CA . ASN B 1 282 ? -11.312 28.516 -2.439 1 98.69 282 ASN B CA 1
ATOM 6891 C C . ASN B 1 282 ? -11.945 27.484 -1.521 1 98.69 282 ASN B C 1
ATOM 6893 O O . ASN B 1 282 ? -12.891 26.797 -1.911 1 98.69 282 ASN B O 1
ATOM 6897 N N . VAL B 1 283 ? -11.547 27.438 -0.293 1 98.94 283 VAL B N 1
ATOM 6898 C CA . VAL B 1 283 ? -12.078 26.547 0.733 1 98.94 283 VAL B CA 1
ATOM 6899 C C . VAL B 1 283 ? -12.609 27.375 1.907 1 98.94 283 VAL B C 1
ATOM 6901 O O . VAL B 1 283 ? -11.898 28.234 2.438 1 98.94 283 VAL B O 1
ATOM 6904 N N . THR B 1 284 ? -13.812 27.156 2.248 1 98.94 284 THR B N 1
ATOM 6905 C CA . THR B 1 284 ? -14.445 27.859 3.365 1 98.94 284 THR B CA 1
ATOM 6906 C C . THR B 1 284 ? -14.805 26.875 4.477 1 98.94 284 THR B C 1
ATOM 6908 O O . THR B 1 284 ? -15.453 25.859 4.223 1 98.94 284 THR B O 1
ATOM 6911 N N . VAL B 1 285 ? -14.414 27.188 5.68 1 98.94 285 VAL B N 1
ATOM 6912 C CA . VAL B 1 285 ? -14.734 26.438 6.883 1 98.94 285 VAL B CA 1
ATOM 6913 C C . VAL B 1 285 ? -15.43 27.328 7.898 1 98.94 285 VAL B C 1
ATOM 6915 O O . VAL B 1 285 ? -14.844 28.297 8.391 1 98.94 285 VAL B O 1
ATOM 6918 N N . ARG B 1 286 ? -16.688 27.047 8.195 1 98.88 286 ARG B N 1
ATOM 6919 C CA . ARG B 1 286 ? -17.484 27.859 9.102 1 98.88 286 ARG B CA 1
ATOM 6920 C C . ARG B 1 286 ? -18.141 27.016 10.18 1 98.88 286 ARG B C 1
ATOM 6922 O O . ARG B 1 286 ? -18.828 26.047 9.875 1 98.88 286 ARG B O 1
ATOM 6929 N N . ARG B 1 287 ? -17.859 27.344 11.406 1 98.88 287 ARG B N 1
ATOM 6930 C CA . ARG B 1 287 ? -18.453 26.672 12.547 1 98.88 287 ARG B CA 1
ATOM 6931 C C . ARG B 1 287 ? -18.156 25.172 12.516 1 98.88 287 ARG B C 1
ATOM 6933 O O . ARG B 1 287 ? -19.062 24.359 12.711 1 98.88 287 ARG B O 1
ATOM 6940 N N . LEU B 1 288 ? -16.984 24.844 12.078 1 98.94 288 LEU B N 1
ATOM 6941 C CA . LEU B 1 288 ? -16.438 23.5 12.289 1 98.94 288 LEU B CA 1
ATOM 6942 C C . LEU B 1 288 ? -15.977 23.312 13.727 1 98.94 288 LEU B C 1
ATOM 6944 O O . LEU B 1 288 ? -15.242 24.156 14.258 1 98.94 288 LEU B O 1
ATOM 6948 N N . GLN B 1 289 ? -16.453 22.281 14.391 1 98.81 289 GLN B N 1
ATOM 6949 C CA . GLN B 1 289 ? -16.062 21.953 15.758 1 98.81 289 GLN B CA 1
ATOM 6950 C C . GLN B 1 289 ? -15.258 20.656 15.797 1 98.81 289 GLN B C 1
ATOM 6952 O O . GLN B 1 289 ? -15.812 19.578 15.578 1 98.81 289 GLN B O 1
ATOM 6957 N N . VAL B 1 290 ? -14.023 20.75 16 1 98.94 290 VAL B N 1
ATOM 6958 C CA . VAL B 1 290 ? -13.195 19.594 16.344 1 98.94 290 VAL B CA 1
ATOM 6959 C C . VAL B 1 290 ? -13 19.516 17.844 1 98.94 290 VAL B C 1
ATOM 6961 O O . VAL B 1 290 ? -12.102 20.172 18.391 1 98.94 290 VAL B O 1
ATOM 6964 N N . VAL B 1 291 ? -13.883 18.766 18.469 1 98.75 291 VAL B N 1
ATOM 6965 C CA . VAL B 1 291 ? -13.977 18.828 19.922 1 98.75 291 VAL B CA 1
ATOM 6966 C C . VAL B 1 291 ? -14.203 17.422 20.469 1 98.75 291 VAL B C 1
ATOM 6968 O O . VAL B 1 291 ? -14.672 16.531 19.766 1 98.75 291 VAL B O 1
ATOM 6971 N N . LEU B 1 292 ? -13.875 17.234 21.688 1 97.94 292 LEU B N 1
ATOM 6972 C CA . LEU B 1 292 ? -14.148 15.977 22.375 1 97.94 292 LEU B CA 1
ATOM 6973 C C . LEU B 1 292 ? -15.648 15.75 22.516 1 97.94 292 LEU B C 1
ATOM 6975 O O . LEU B 1 292 ? -16.422 16.703 22.609 1 97.94 292 LEU B O 1
ATOM 6979 N N . ARG B 1 293 ? -16.047 14.547 22.484 1 96.12 293 ARG B N 1
ATOM 6980 C CA . ARG B 1 293 ? -17.453 14.203 22.75 1 96.12 293 ARG B CA 1
ATOM 6981 C C . ARG B 1 293 ? -17.781 14.344 24.219 1 96.12 293 ARG B C 1
ATOM 6983 O O . ARG B 1 293 ? -17.078 13.797 25.078 1 96.12 293 ARG B O 1
ATOM 6990 N N . LYS B 1 294 ? -18.797 15.031 24.516 1 94.06 294 LYS B N 1
ATOM 6991 C CA . LYS B 1 294 ? -19.203 15.203 25.906 1 94.06 294 LYS B CA 1
ATOM 6992 C C . LYS B 1 294 ? -19.5 13.859 26.562 1 94.06 294 LYS B C 1
ATOM 6994 O O . LYS B 1 294 ? -20.172 13.008 25.984 1 94.06 294 LYS B O 1
ATOM 6999 N N . GLY B 1 295 ? -18.938 13.695 27.688 1 90.88 295 GLY B N 1
ATOM 7000 C CA . GLY B 1 295 ? -19.188 12.469 28.438 1 90.88 295 GLY B CA 1
ATOM 7001 C C . GLY B 1 295 ? -18.203 11.359 28.109 1 90.88 295 GLY B C 1
ATOM 7002 O O . GLY B 1 295 ? -18.141 10.352 28.812 1 90.88 295 GLY B O 1
ATOM 7003 N N . SER B 1 296 ? -17.484 11.5 27.078 1 91.12 296 SER B N 1
ATOM 7004 C CA . SER B 1 296 ? -16.5 10.5 26.688 1 91.12 296 SER B CA 1
ATOM 7005 C C . SER B 1 296 ? -15.219 10.648 27.484 1 91.12 296 SER B C 1
ATOM 7007 O O . SER B 1 296 ? -14.836 11.758 27.859 1 91.12 296 SER B O 1
ATOM 7009 N N . PRO B 1 297 ? 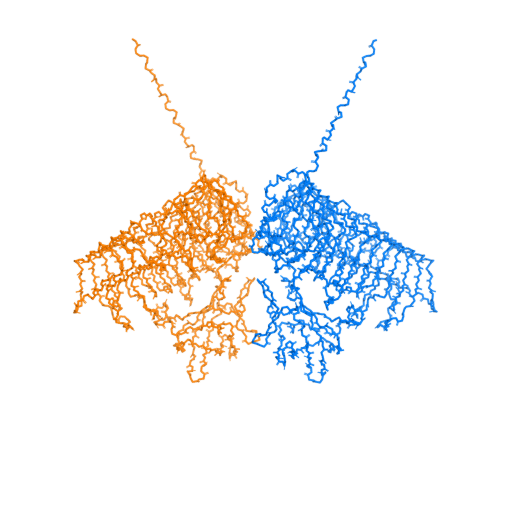-14.586 9.555 27.797 1 90.19 297 PRO B N 1
ATOM 7010 C CA . PRO B 1 297 ? -13.289 9.633 28.469 1 90.19 297 PRO B CA 1
ATOM 7011 C C . PRO B 1 297 ? -12.141 9.969 27.516 1 90.19 297 PRO B C 1
ATOM 7013 O O . PRO B 1 297 ? -10.992 10.094 27.953 1 90.19 297 PRO B O 1
ATOM 7016 N N . ARG B 1 298 ? -12.391 10.133 26.266 1 96.25 298 ARG B N 1
ATOM 7017 C CA . ARG B 1 298 ? -11.344 10.344 25.266 1 96.25 298 ARG B CA 1
ATOM 7018 C C . ARG B 1 298 ? -10.68 11.703 25.453 1 96.25 298 ARG B C 1
ATOM 7020 O O . ARG B 1 298 ? -11.352 12.688 25.75 1 96.25 298 ARG B O 1
ATOM 7027 N N . MET B 1 299 ? -9.367 11.688 25.234 1 97.81 299 MET B N 1
ATOM 7028 C CA . MET B 1 299 ? -8.578 12.906 25.359 1 97.81 299 MET B CA 1
ATOM 7029 C C . MET B 1 299 ? -8.188 13.461 24 1 97.81 299 MET B C 1
ATOM 7031 O O . MET B 1 299 ? -7.648 14.562 23.891 1 97.81 299 MET B O 1
ATOM 7035 N N . ILE B 1 300 ? -8.438 12.68 22.922 1 98.44 300 ILE B N 1
ATOM 7036 C CA . ILE B 1 300 ? -7.883 13.055 21.625 1 98.44 300 ILE B CA 1
ATOM 7037 C C . ILE B 1 300 ? -9 13.141 20.594 1 98.44 300 ILE B C 1
ATOM 7039 O O . ILE B 1 300 ? -9.836 12.234 20.5 1 98.44 300 ILE B O 1
ATOM 7043 N N . THR B 1 301 ? -9.039 14.203 19.844 1 98.56 301 THR B N 1
ATOM 7044 C CA . THR B 1 301 ? -9.977 14.359 18.734 1 98.56 301 THR B CA 1
ATOM 7045 C C . THR B 1 301 ? -9.375 13.836 17.438 1 98.56 301 THR B C 1
ATOM 7047 O O . THR B 1 301 ? -9.602 12.68 17.062 1 98.56 301 THR B O 1
ATOM 7050 N N . THR B 1 302 ? -8.398 14.57 16.828 1 98.56 302 THR B N 1
ATOM 7051 C CA . THR B 1 302 ? -7.73 14.102 15.625 1 98.56 302 THR B CA 1
ATOM 7052 C C . THR B 1 302 ? -6.301 13.664 15.93 1 98.56 302 THR B C 1
ATOM 7054 O O . THR B 1 302 ? -5.637 14.25 16.781 1 98.56 302 THR B O 1
ATOM 7057 N N . THR B 1 303 ? -5.801 12.664 15.219 1 98.25 303 THR B N 1
ATOM 7058 C CA . THR B 1 303 ? -4.469 12.148 15.523 1 98.25 303 THR B CA 1
ATOM 7059 C C . THR B 1 303 ? -3.395 12.977 14.828 1 98.25 303 THR B C 1
ATOM 7061 O O . THR B 1 303 ? -2.201 12.703 14.977 1 98.25 303 THR B O 1
ATOM 7064 N N . ALA B 1 304 ? -3.812 13.953 14.039 1 98.19 304 ALA B N 1
ATOM 7065 C CA . ALA B 1 304 ? -2.943 14.945 13.414 1 98.19 304 ALA B CA 1
ATOM 7066 C C . ALA B 1 304 ? -3.586 16.328 13.445 1 98.19 304 ALA B C 1
ATOM 7068 O O . ALA B 1 304 ? -4.102 16.766 14.477 1 98.19 304 ALA B O 1
ATOM 7069 N N . ASP B 1 305 ? -3.504 17.078 12.375 1 98.69 305 ASP B N 1
ATOM 7070 C CA . ASP B 1 305 ? -4.066 18.438 12.336 1 98.69 305 ASP B CA 1
ATOM 7071 C C . ASP B 1 305 ? -5.594 18.391 12.305 1 98.69 305 ASP B C 1
ATOM 7073 O O . ASP B 1 305 ? -6.184 17.406 11.859 1 98.69 305 ASP B O 1
ATOM 7077 N N . ALA B 1 306 ? -6.203 19.469 12.805 1 98.88 306 ALA B N 1
ATOM 7078 C CA . ALA B 1 306 ? -7.637 19.625 12.578 1 98.88 306 ALA B CA 1
ATOM 7079 C C . ALA B 1 306 ? -7.93 20.031 11.141 1 98.88 306 ALA B C 1
ATOM 7081 O O . ALA B 1 306 ? -8.828 19.484 10.5 1 98.88 306 ALA B O 1
ATOM 7082 N N . THR B 1 307 ? -7.184 21 10.648 1 98.88 307 THR B N 1
ATOM 7083 C CA . THR B 1 307 ? -7.285 21.406 9.25 1 98.88 307 THR B CA 1
ATOM 7084 C C . THR B 1 307 ? -5.898 21.594 8.641 1 98.88 307 THR B C 1
ATOM 7086 O O . THR B 1 307 ? -4.953 21.969 9.344 1 98.88 307 THR B O 1
ATOM 7089 N N . HIS B 1 308 ? -5.816 21.328 7.395 1 98.81 308 HIS B N 1
ATOM 7090 C CA . HIS B 1 308 ? -4.551 21.406 6.676 1 98.81 308 HIS B CA 1
ATOM 7091 C C . HIS B 1 308 ? -4.77 21.781 5.211 1 98.81 308 HIS B C 1
ATOM 7093 O O . HIS B 1 308 ? -5.637 21.203 4.547 1 98.81 308 HIS B O 1
ATOM 7099 N N . PHE B 1 309 ? -4.035 22.781 4.738 1 98.81 309 PHE B N 1
ATOM 7100 C CA . PHE B 1 309 ? -4.156 23.281 3.371 1 98.81 309 PHE B CA 1
ATOM 7101 C C . PHE B 1 309 ? -2.795 23.328 2.689 1 98.81 309 PHE B C 1
ATOM 7103 O O . PHE B 1 309 ? -1.949 24.156 3.039 1 98.81 309 PHE B O 1
ATOM 7110 N N . CYS B 1 310 ? -2.611 22.438 1.75 1 97.94 310 CYS B N 1
ATOM 7111 C CA . CYS B 1 310 ? -1.337 22.328 1.049 1 97.94 310 CYS B CA 1
ATOM 7112 C C . CYS B 1 310 ? -1.501 22.656 -0.432 1 97.94 310 CYS B C 1
ATOM 7114 O O . CYS B 1 310 ? -2.311 22.031 -1.12 1 97.94 310 CYS B O 1
ATOM 7116 N N . ASN B 1 311 ? -0.753 23.625 -0.935 1 97.81 311 ASN B N 1
ATOM 7117 C CA . ASN B 1 311 ? -0.81 23.984 -2.346 1 97.81 311 ASN B CA 1
ATOM 7118 C C . ASN B 1 311 ? -2.232 24.328 -2.779 1 97.81 311 ASN B C 1
ATOM 7120 O O . ASN B 1 311 ? -2.717 23.812 -3.789 1 97.81 311 ASN B O 1
ATOM 7124 N N . CYS B 1 312 ? -2.91 25 -1.92 1 98.5 312 CYS B N 1
ATOM 7125 C CA . CYS B 1 312 ? -4.215 25.562 -2.264 1 98.5 312 CYS B CA 1
ATOM 7126 C C . CYS B 1 312 ? -4.074 26.922 -2.908 1 98.5 312 CYS B C 1
ATOM 7128 O O . CYS B 1 312 ? -2.975 27.484 -2.973 1 98.5 312 CYS B O 1
ATOM 7130 N N . ARG B 1 313 ? -5.117 27.469 -3.475 1 98.38 313 ARG B N 1
ATOM 7131 C CA . ARG B 1 313 ? -5.105 28.812 -4.023 1 98.38 313 ARG B CA 1
ATOM 7132 C C . ARG B 1 313 ? -6.457 29.484 -3.84 1 98.38 313 ARG B C 1
ATOM 7134 O O . ARG B 1 313 ? -7.387 28.891 -3.287 1 98.38 313 ARG B O 1
ATOM 7141 N N . GLY B 1 314 ? -6.578 30.75 -4.211 1 98.69 314 GLY B N 1
ATOM 7142 C CA . GLY B 1 314 ? -7.75 31.547 -3.855 1 98.69 314 GLY B CA 1
ATOM 7143 C C . GLY B 1 314 ? -7.773 31.953 -2.395 1 98.69 314 GLY B C 1
ATOM 7144 O O . GLY B 1 314 ? -6.797 32.5 -1.886 1 98.69 314 GLY B O 1
ATOM 7145 N N . THR B 1 315 ? -8.984 31.688 -1.774 1 98.88 315 THR B N 1
ATOM 7146 C CA . THR B 1 315 ? -9.125 32.062 -0.374 1 98.88 315 THR B CA 1
ATOM 7147 C C . THR B 1 315 ? -9.414 30.844 0.493 1 98.88 315 THR B C 1
ATOM 7149 O O . THR B 1 315 ? -10.25 30.016 0.138 1 98.88 315 THR B O 1
ATOM 7152 N N . VAL B 1 316 ? -8.664 30.734 1.534 1 98.94 316 VAL B N 1
ATOM 7153 C CA . VAL B 1 316 ? -9.008 29.844 2.631 1 98.94 316 VAL B CA 1
ATOM 7154 C C . VAL B 1 316 ? -9.578 30.641 3.797 1 98.94 316 VAL B C 1
ATOM 7156 O O . VAL B 1 316 ? -8.875 31.469 4.387 1 98.94 316 VAL B O 1
ATOM 7159 N N . LEU B 1 317 ? -10.836 30.469 4.012 1 98.94 317 LEU B N 1
ATOM 7160 C CA . LEU B 1 317 ? -11.531 31.141 5.105 1 98.94 317 LEU B CA 1
ATOM 7161 C C . LEU B 1 317 ? -11.898 30.156 6.211 1 98.94 317 LEU B C 1
ATOM 7163 O O . LEU B 1 317 ? -12.578 29.156 5.957 1 98.94 317 LEU B O 1
ATOM 7167 N N . ILE B 1 318 ? -11.438 30.406 7.426 1 98.94 318 ILE B N 1
ATOM 7168 C CA . ILE B 1 318 ? -11.773 29.625 8.609 1 98.94 318 ILE B CA 1
ATOM 7169 C C . ILE B 1 318 ? -12.352 30.531 9.688 1 98.94 318 ILE B C 1
ATOM 7171 O O . ILE B 1 318 ? -11.641 31.375 10.25 1 98.94 318 ILE B O 1
ATOM 7175 N N . GLU B 1 319 ? -13.633 30.359 10.039 1 98.88 319 GLU B N 1
ATOM 7176 C CA . GLU B 1 319 ? -14.211 31.328 10.953 1 98.88 319 GLU B CA 1
ATOM 7177 C C . GLU B 1 319 ? -15.219 30.672 11.898 1 98.88 319 GLU B C 1
ATOM 7179 O O . GLU B 1 319 ? -15.898 29.719 11.516 1 98.88 319 GLU B O 1
ATOM 7184 N N . GLU B 1 320 ? -15.289 31.141 13.078 1 98.94 320 GLU B N 1
ATOM 7185 C CA . GLU B 1 320 ? -16.234 30.734 14.109 1 98.94 320 GLU B CA 1
ATOM 7186 C C . GLU B 1 320 ? -16.109 29.234 14.414 1 98.94 320 GLU B C 1
ATOM 7188 O O . GLU B 1 320 ? -17.109 28.547 14.594 1 98.94 320 GLU B O 1
ATOM 7193 N N . CYS B 1 321 ? -14.914 28.766 14.375 1 98.94 321 CYS B N 1
ATOM 7194 C CA . CYS B 1 321 ? -14.609 27.344 14.609 1 98.94 321 CYS B CA 1
ATOM 7195 C C . CYS B 1 321 ? -14.023 27.141 15.992 1 98.94 321 CYS B C 1
ATOM 7197 O O . CYS B 1 321 ? -13.562 28.094 16.625 1 98.94 321 CYS B O 1
ATOM 7199 N N . VAL B 1 322 ? -14.094 25.906 16.547 1 98.94 322 VAL B N 1
ATOM 7200 C CA . VAL B 1 322 ? -13.422 25.469 17.766 1 98.94 322 VAL B CA 1
ATOM 7201 C C . VAL B 1 322 ? -12.531 24.266 17.453 1 98.94 322 VAL B C 1
ATOM 7203 O O . VAL B 1 322 ? -12.984 23.281 16.844 1 98.94 322 VAL B O 1
ATOM 7206 N N . PHE B 1 323 ? -11.273 24.328 17.797 1 98.88 323 PHE B N 1
ATOM 7207 C CA . PHE B 1 323 ? -10.289 23.266 17.609 1 98.88 323 PHE B CA 1
ATOM 7208 C C . PHE B 1 323 ? -9.656 22.891 18.938 1 98.88 323 PHE B C 1
ATOM 7210 O O . PHE B 1 323 ? -8.938 23.688 19.547 1 98.88 323 PHE B O 1
ATOM 7217 N N . GLU B 1 324 ? -9.883 21.625 19.375 1 98 324 GLU B N 1
ATOM 7218 C CA . GLU B 1 324 ? -9.375 21.234 20.688 1 98 324 GLU B CA 1
ATOM 7219 C C . GLU B 1 324 ? -8.797 19.828 20.641 1 98 324 GLU B C 1
ATOM 7221 O O . GLU B 1 324 ? -9.312 18.953 19.938 1 98 324 GLU B O 1
ATOM 7226 N N . ASN B 1 325 ? -7.73 19.547 21.344 1 98.5 325 ASN B N 1
ATOM 7227 C CA . ASN B 1 325 ? -7.227 18.234 21.719 1 98.5 325 ASN B CA 1
ATOM 7228 C C . ASN B 1 325 ? -6.75 17.453 20.5 1 98.5 325 ASN B C 1
ATOM 7230 O O . ASN B 1 325 ? -6.93 16.234 20.438 1 98.5 325 ASN B O 1
ATOM 7234 N N . MET B 1 326 ? -6.277 18.125 19.484 1 98.38 326 MET B N 1
ATOM 7235 C CA . MET B 1 326 ? -5.594 17.453 18.391 1 98.38 326 MET B CA 1
ATOM 7236 C C . MET B 1 326 ? -4.168 17.078 18.781 1 98.38 326 MET B C 1
ATOM 7238 O O . MET B 1 326 ? -3.582 17.703 19.672 1 98.38 326 MET B O 1
ATOM 7242 N N . LEU B 1 327 ? -3.656 16.078 18.109 1 98.38 327 LEU B N 1
ATOM 7243 C CA . LEU B 1 327 ? -2.27 15.711 18.391 1 98.38 327 LEU B CA 1
ATOM 7244 C C . LEU B 1 327 ? -1.312 16.562 17.578 1 98.38 327 LEU B C 1
ATOM 7246 O O . LEU B 1 327 ? -0.093 16.484 17.75 1 98.38 327 LEU B O 1
ATOM 7250 N N . ASP B 1 328 ? -1.924 17.375 16.656 1 97.88 328 ASP B N 1
ATOM 7251 C CA . ASP B 1 328 ? -1.102 18.328 15.906 1 97.88 328 ASP B CA 1
ATOM 7252 C C . ASP B 1 328 ? -1.796 19.672 15.781 1 97.88 328 ASP B C 1
ATOM 7254 O O . ASP B 1 328 ? -2.447 20.141 16.719 1 97.88 328 ASP B O 1
ATOM 7258 N N . ASP B 1 329 ? -1.625 20.469 14.719 1 98.44 329 ASP B N 1
ATOM 7259 C CA . ASP B 1 329 ? -2.051 21.875 14.625 1 98.44 329 ASP B CA 1
ATOM 7260 C C . ASP B 1 329 ? -3.547 21.969 14.336 1 98.44 329 ASP B C 1
ATOM 7262 O O . ASP B 1 329 ? -4.141 21.047 13.773 1 98.44 329 ASP B O 1
ATOM 7266 N N . ALA B 1 330 ? -4.133 23.094 14.75 1 98.81 330 ALA B N 1
ATOM 7267 C CA . ALA B 1 330 ? -5.492 23.406 14.32 1 98.81 330 ALA B CA 1
ATOM 7268 C C . ALA B 1 330 ? -5.547 23.672 12.82 1 98.81 330 ALA B C 1
ATOM 7270 O O . ALA B 1 330 ? -6.477 23.25 12.133 1 98.81 330 ALA B O 1
ATOM 7271 N N . THR B 1 331 ? -4.516 24.391 12.406 1 98.75 331 THR B N 1
ATOM 7272 C CA . THR B 1 331 ? -4.449 24.719 10.984 1 98.75 331 THR B CA 1
ATOM 7273 C C . THR B 1 331 ? -3 24.828 10.523 1 98.75 331 THR B C 1
ATOM 7275 O O . THR B 1 331 ? -2.158 25.375 11.227 1 98.75 331 THR B O 1
ATOM 7278 N N . ASN B 1 332 ? -2.73 24.281 9.398 1 98.69 332 ASN B N 1
ATOM 7279 C CA . ASN B 1 332 ? -1.456 24.406 8.703 1 98.69 332 ASN B CA 1
ATOM 7280 C C . ASN B 1 332 ? -1.655 24.75 7.227 1 98.69 332 ASN B C 1
ATOM 7282 O O . ASN B 1 332 ? -2.277 23.984 6.488 1 98.69 332 ASN B O 1
ATOM 7286 N N . VAL B 1 333 ? -1.208 25.922 6.832 1 98.69 333 VAL B N 1
ATOM 7287 C CA . VAL B 1 333 ? -1.3 26.375 5.449 1 98.69 333 VAL B CA 1
ATOM 7288 C C . VAL B 1 333 ? 0.101 26.547 4.863 1 98.69 333 VAL B C 1
ATOM 7290 O O . VAL B 1 333 ? 0.922 27.281 5.41 1 98.69 333 VAL B O 1
ATOM 7293 N N . HIS B 1 334 ? 0.384 25.859 3.768 1 98.19 334 HIS B N 1
ATOM 7294 C CA . HIS B 1 334 ? 1.718 25.969 3.189 1 98.19 334 HIS B CA 1
ATOM 7295 C C . HIS B 1 334 ? 1.754 25.422 1.769 1 98.19 334 HIS B C 1
ATOM 7297 O O . HIS B 1 334 ? 0.778 24.828 1.304 1 98.19 334 HIS B O 1
ATOM 7303 N N . GLY B 1 335 ? 2.775 25.797 1.046 1 97.62 335 GLY B N 1
ATOM 7304 C CA . GLY B 1 335 ? 3.189 25.078 -0.145 1 97.62 335 GLY B CA 1
ATOM 7305 C C . GLY B 1 335 ? 4.238 24.016 0.134 1 97.62 335 GLY B C 1
ATOM 7306 O O . GLY B 1 335 ? 4.367 23.547 1.266 1 97.62 335 GLY B O 1
ATOM 7307 N N . SER B 1 336 ? 4.848 23.562 -0.958 1 97.06 336 SER B N 1
ATOM 7308 C CA . SER B 1 336 ? 5.883 22.547 -0.799 1 97.06 336 SER B CA 1
ATOM 7309 C C . SER B 1 336 ? 7.133 22.891 -1.6 1 97.06 336 SER B C 1
ATOM 7311 O O . SER B 1 336 ? 7.039 23.469 -2.684 1 97.06 336 SER B O 1
ATOM 7313 N N . TYR B 1 337 ? 8.32 22.578 -1.019 1 97.75 337 TYR B N 1
ATOM 7314 C CA . TYR B 1 337 ? 9.562 22.562 -1.778 1 97.75 337 TYR B CA 1
ATOM 7315 C C . TYR B 1 337 ? 9.836 21.188 -2.365 1 97.75 337 TYR B C 1
ATOM 7317 O O . TYR B 1 337 ? 9.602 20.172 -1.707 1 97.75 337 TYR B O 1
ATOM 7325 N N . VAL B 1 338 ? 10.188 21.188 -3.6 1 97.94 338 VAL B N 1
ATOM 7326 C CA . VAL B 1 338 ? 10.836 20.016 -4.176 1 97.94 338 VAL B CA 1
ATOM 7327 C C . VAL B 1 338 ? 12.273 20.359 -4.578 1 97.94 338 VAL B C 1
ATOM 7329 O O . VAL B 1 338 ? 12.617 21.531 -4.711 1 97.94 338 VAL B O 1
ATOM 7332 N N . ARG B 1 339 ? 13.125 19.375 -4.695 1 97.94 339 ARG B N 1
ATOM 7333 C CA . ARG B 1 339 ? 14.539 19.641 -4.93 1 97.94 339 ARG B CA 1
ATOM 7334 C C . ARG B 1 339 ? 14.961 19.156 -6.312 1 97.94 339 ARG B C 1
ATOM 7336 O O . ARG B 1 339 ? 14.617 18.047 -6.715 1 97.94 339 ARG B O 1
ATOM 7343 N N . VAL B 1 340 ? 15.727 20 -6.988 1 98.12 340 VAL B N 1
ATOM 7344 C CA . VAL B 1 340 ? 16.297 19.625 -8.273 1 98.12 340 VAL B CA 1
ATOM 7345 C C . VAL B 1 340 ? 17.391 18.578 -8.07 1 98.12 340 VAL B C 1
ATOM 7347 O O . VAL B 1 340 ? 18.344 18.812 -7.332 1 98.12 340 VAL B O 1
ATOM 7350 N N . THR B 1 341 ? 17.219 17.453 -8.789 1 96.31 341 THR B N 1
ATOM 7351 C CA . THR B 1 341 ? 18.203 16.391 -8.625 1 96.31 341 THR B CA 1
ATOM 7352 C C . THR B 1 341 ? 18.969 16.156 -9.922 1 96.31 341 THR B C 1
ATOM 7354 O O . THR B 1 341 ? 20.016 15.5 -9.922 1 96.31 341 THR B O 1
ATOM 7357 N N . GLY B 1 342 ? 18.422 16.656 -11.039 1 94.62 342 GLY B N 1
ATOM 7358 C CA . GLY B 1 342 ? 19.125 16.484 -12.312 1 94.62 342 GLY B CA 1
ATOM 7359 C C . GLY B 1 342 ? 18.562 17.344 -13.422 1 94.62 342 GLY B C 1
ATOM 7360 O O . GLY B 1 342 ? 17.391 17.734 -13.383 1 94.62 342 GLY B O 1
ATOM 7361 N N . ILE B 1 343 ? 19.453 17.719 -14.312 1 95.38 343 ILE B N 1
ATOM 7362 C CA . ILE B 1 343 ? 19.078 18.406 -15.547 1 95.38 343 ILE B CA 1
ATOM 7363 C C . ILE B 1 343 ? 19.203 17.453 -16.734 1 95.38 343 ILE B C 1
ATOM 7365 O O . ILE B 1 343 ? 20.297 16.984 -17.047 1 95.38 343 ILE B O 1
ATOM 7369 N N . THR B 1 344 ? 18.031 17.203 -17.359 1 91.62 344 THR B N 1
ATOM 7370 C CA . THR B 1 344 ? 18 16.109 -18.328 1 91.62 344 THR B CA 1
ATOM 7371 C C . THR B 1 344 ? 17.969 16.656 -19.75 1 91.62 344 THR B C 1
ATOM 7373 O O . THR B 1 344 ? 18.25 15.938 -20.703 1 91.62 344 THR B O 1
ATOM 7376 N N . ALA B 1 345 ? 17.594 17.844 -19.984 1 93.31 345 ALA B N 1
ATOM 7377 C CA . ALA B 1 345 ? 17.594 18.609 -21.234 1 93.31 345 ALA B CA 1
ATOM 7378 C C . ALA B 1 345 ? 17.703 20.109 -20.953 1 93.31 345 ALA B C 1
ATOM 7380 O O . ALA B 1 345 ? 17.625 20.531 -19.797 1 93.31 345 ALA B O 1
ATOM 7381 N N . PRO B 1 346 ? 17.922 20.969 -21.953 1 96.69 346 PRO B N 1
ATOM 7382 C CA . PRO B 1 346 ? 18.109 22.391 -21.703 1 96.69 346 PRO B CA 1
ATOM 7383 C C . PRO B 1 346 ? 16.938 23.031 -20.969 1 96.69 346 PRO B C 1
ATOM 7385 O O . PRO B 1 346 ? 17.109 24.047 -20.297 1 96.69 346 PRO B O 1
ATOM 7388 N N . ASP B 1 347 ? 15.781 22.469 -21.062 1 98.06 347 ASP B N 1
ATOM 7389 C CA . ASP B 1 347 ? 14.586 23.047 -20.453 1 98.06 347 ASP B CA 1
ATOM 7390 C C . ASP B 1 347 ? 13.906 22.047 -19.516 1 98.06 347 ASP B C 1
ATOM 7392 O O . ASP B 1 347 ? 12.711 22.156 -19.234 1 98.06 347 ASP B O 1
ATOM 7396 N N . GLN B 1 348 ? 14.68 21 -19.094 1 96.88 348 GLN B N 1
ATOM 7397 C CA . GLN B 1 348 ? 14.023 19.906 -18.375 1 96.88 348 GLN B CA 1
ATOM 7398 C C . GLN B 1 348 ? 14.844 19.484 -17.156 1 96.88 348 GLN B C 1
ATOM 7400 O O . GLN B 1 348 ? 16.062 19.391 -17.234 1 96.88 348 GLN B O 1
ATOM 7405 N N . VAL B 1 349 ? 14.117 19.328 -16.031 1 97.81 349 VAL B N 1
ATOM 7406 C CA . VAL B 1 349 ? 14.789 18.875 -14.812 1 97.81 349 VAL B CA 1
ATOM 7407 C C . VAL B 1 349 ? 14.031 17.703 -14.203 1 97.81 349 VAL B C 1
ATOM 7409 O O . VAL B 1 349 ? 12.867 17.469 -14.539 1 97.81 349 VAL B O 1
ATOM 7412 N N . ILE B 1 350 ? 14.695 16.922 -13.367 1 96.62 350 ILE B N 1
ATOM 7413 C CA . ILE B 1 350 ? 14.102 15.969 -12.445 1 96.62 350 ILE B CA 1
ATOM 7414 C C . ILE B 1 350 ? 14.125 16.531 -11.023 1 96.62 350 ILE B C 1
ATOM 7416 O O . ILE B 1 350 ? 15.172 16.984 -10.547 1 96.62 350 ILE B O 1
ATOM 7420 N N . ALA B 1 351 ? 12.945 16.562 -10.453 1 98 351 ALA B N 1
ATOM 7421 C CA . ALA B 1 351 ? 12.836 17.047 -9.078 1 98 351 ALA B CA 1
ATOM 7422 C C . ALA B 1 351 ? 12.336 15.945 -8.148 1 98 351 ALA B C 1
ATOM 7424 O O . ALA B 1 351 ? 11.586 15.062 -8.57 1 98 351 ALA B O 1
ATOM 7425 N N . ARG B 1 352 ? 12.773 16.078 -6.895 1 97.56 352 ARG B N 1
ATOM 7426 C CA . ARG B 1 352 ? 12.414 15.07 -5.91 1 97.56 352 ARG B CA 1
ATOM 7427 C C . ARG B 1 352 ? 11.469 15.633 -4.855 1 97.56 352 ARG B C 1
ATOM 7429 O O . ARG B 1 352 ? 11.711 16.719 -4.316 1 97.56 352 ARG B O 1
ATOM 7436 N N . ILE B 1 353 ? 10.367 14.953 -4.609 1 96.69 353 ILE B N 1
ATOM 7437 C CA . ILE B 1 353 ? 9.539 15.148 -3.426 1 96.69 353 ILE B CA 1
ATOM 7438 C C . ILE B 1 353 ? 10.188 14.461 -2.225 1 96.69 353 ILE B C 1
ATOM 7440 O O . ILE B 1 353 ? 10.164 13.234 -2.115 1 96.69 353 ILE B O 1
ATOM 7444 N N . ASN B 1 354 ? 10.625 15.188 -1.278 1 93.81 354 ASN B N 1
ATOM 7445 C CA . ASN B 1 354 ? 11.586 14.656 -0.318 1 93.81 354 ASN B CA 1
ATOM 7446 C C . ASN B 1 354 ? 10.898 14.133 0.936 1 93.81 354 ASN B C 1
ATOM 7448 O O . ASN B 1 354 ? 11.32 13.125 1.51 1 93.81 354 ASN B O 1
ATOM 7452 N N . HIS B 1 355 ? 9.875 14.797 1.355 1 93.62 355 HIS B N 1
ATOM 7453 C CA . HIS B 1 355 ? 9.211 14.305 2.561 1 93.62 355 HIS B CA 1
ATOM 7454 C C . HIS B 1 355 ? 8.359 13.078 2.26 1 93.62 355 HIS B C 1
ATOM 7456 O O . HIS B 1 355 ? 7.523 13.102 1.359 1 93.62 355 HIS B O 1
ATOM 7462 N N . PRO B 1 356 ? 8.438 11.969 3.033 1 90.31 356 PRO B N 1
ATOM 7463 C CA . PRO B 1 356 ? 7.738 10.727 2.717 1 90.31 356 PRO B CA 1
ATOM 7464 C C . PRO B 1 356 ? 6.219 10.883 2.73 1 90.31 356 PRO B C 1
ATOM 7466 O O . PRO B 1 356 ? 5.523 10.266 1.918 1 90.31 356 PRO B O 1
ATOM 7469 N N . GLN B 1 357 ? 5.691 11.703 3.549 1 92.25 357 GLN B N 1
ATOM 7470 C CA . GLN B 1 357 ? 4.246 11.867 3.654 1 92.25 357 GLN B CA 1
ATOM 7471 C C . GLN B 1 357 ? 3.73 12.875 2.631 1 92.25 357 GLN B C 1
ATOM 7473 O O . GLN B 1 357 ? 2.551 13.234 2.643 1 92.25 357 GLN B O 1
ATOM 7478 N N . GLN B 1 358 ? 4.641 13.297 1.74 1 93.81 358 GLN B N 1
ATOM 7479 C CA . GLN B 1 358 ? 4.211 14.117 0.619 1 93.81 358 GLN B CA 1
ATOM 7480 C C . GLN B 1 358 ? 4.305 13.359 -0.698 1 93.81 358 GLN B C 1
ATOM 7482 O O . GLN B 1 358 ? 3.955 13.883 -1.756 1 93.81 358 GLN B O 1
ATOM 7487 N N . ALA B 1 359 ? 4.688 12.141 -0.61 1 94.12 359 ALA B N 1
ATOM 7488 C CA . ALA B 1 359 ? 4.914 11.328 -1.802 1 94.12 359 ALA B CA 1
ATOM 7489 C C . ALA B 1 359 ? 3.637 11.203 -2.631 1 94.12 359 ALA B C 1
ATOM 7491 O O . ALA B 1 359 ? 2.551 11 -2.084 1 94.12 359 ALA B O 1
ATOM 7492 N N . GLY B 1 360 ? 3.781 11.414 -3.943 1 93.94 360 GLY B N 1
ATOM 7493 C CA . GLY B 1 360 ? 2.701 11.156 -4.883 1 93.94 360 GLY B CA 1
ATOM 7494 C C . GLY B 1 360 ? 1.823 12.375 -5.121 1 93.94 360 GLY B C 1
ATOM 7495 O O . GLY B 1 360 ? 0.936 12.344 -5.977 1 93.94 360 GLY B O 1
ATOM 7496 N N . TYR B 1 361 ? 1.979 13.461 -4.43 1 91.44 361 TYR B N 1
ATOM 7497 C CA . TYR B 1 361 ? 1.14 14.633 -4.652 1 91.44 361 TYR B CA 1
ATOM 7498 C C . TYR B 1 361 ? 1.485 15.312 -5.973 1 91.44 361 TYR B C 1
ATOM 7500 O O . TYR B 1 361 ? 2.613 15.195 -6.461 1 91.44 361 TYR B O 1
ATOM 7508 N N . GLU B 1 362 ? 0.597 15.984 -6.531 1 93.31 362 GLU B N 1
ATOM 7509 C CA . GLU B 1 362 ? 0.822 16.719 -7.77 1 93.31 362 GLU B CA 1
ATOM 7510 C C . GLU B 1 362 ? 1.443 18.094 -7.492 1 93.31 362 GLU B C 1
ATOM 7512 O O . GLU B 1 362 ? 0.745 19.031 -7.098 1 93.31 362 GLU B O 1
ATOM 7517 N N . PHE B 1 363 ? 2.693 18.188 -7.766 1 96.62 363 PHE B N 1
ATOM 7518 C CA . PHE B 1 363 ? 3.424 19.406 -7.426 1 96.62 363 PHE B CA 1
ATOM 7519 C C . PHE B 1 363 ? 3.062 20.547 -8.375 1 96.62 363 PHE B C 1
ATOM 7521 O O . PHE B 1 363 ? 2.824 21.672 -7.938 1 96.62 363 PHE B O 1
ATOM 7528 N N . ALA B 1 364 ? 3.057 20.172 -9.68 1 98.06 364 ALA B N 1
ATOM 7529 C CA . ALA B 1 364 ? 2.9 21.234 -10.664 1 98.06 364 ALA B CA 1
ATOM 7530 C C . ALA B 1 364 ? 2.123 20.734 -11.883 1 98.06 364 ALA B C 1
ATOM 7532 O O . ALA B 1 364 ? 1.941 19.531 -12.062 1 98.06 364 ALA B O 1
ATOM 7533 N N . GLY B 1 365 ? 1.596 21.688 -12.625 1 97.62 365 GLY B N 1
ATOM 7534 C CA . GLY B 1 365 ? 0.959 21.453 -13.906 1 97.62 365 GLY B CA 1
ATOM 7535 C C . GLY B 1 365 ? 1.293 22.5 -14.945 1 97.62 365 GLY B C 1
ATOM 7536 O O . GLY B 1 365 ? 1.954 23.5 -14.633 1 97.62 365 GLY B O 1
ATOM 7537 N N . LYS B 1 366 ? 0.831 22.266 -16.156 1 98.06 366 LYS B N 1
ATOM 7538 C CA . LYS B 1 366 ? 1.089 23.188 -17.266 1 98.06 366 LYS B CA 1
ATOM 7539 C C . LYS B 1 366 ? 0.66 24.609 -16.906 1 98.06 366 LYS B C 1
ATOM 7541 O O . LYS B 1 366 ? -0.447 24.812 -16.406 1 98.06 366 LYS B O 1
ATOM 7546 N N . GLY B 1 367 ? 1.564 25.531 -17.078 1 98.44 367 GLY B N 1
ATOM 7547 C CA . GLY B 1 367 ? 1.239 26.938 -16.891 1 98.44 367 GLY B CA 1
ATOM 7548 C C . GLY B 1 367 ? 1.625 27.484 -15.531 1 98.44 367 GLY B C 1
ATOM 7549 O O . GLY B 1 367 ? 1.672 28.688 -15.32 1 98.44 367 GLY B O 1
ATOM 7550 N N . ASP B 1 368 ? 1.922 26.641 -14.625 1 98.69 368 ASP B N 1
ATOM 7551 C CA . ASP B 1 368 ? 2.277 27.078 -13.273 1 98.69 368 ASP B CA 1
ATOM 7552 C C . ASP B 1 368 ? 3.572 27.875 -13.289 1 98.69 368 ASP B C 1
ATOM 7554 O O . ASP B 1 368 ? 4.469 27.625 -14.094 1 98.69 368 ASP B O 1
ATOM 7558 N N . GLU B 1 369 ? 3.6 28.859 -12.406 1 98.69 369 GLU B N 1
ATOM 7559 C CA . GLU B 1 369 ? 4.812 29.625 -12.156 1 98.69 369 GLU B CA 1
ATOM 7560 C C . GLU B 1 369 ? 5.613 29.031 -11 1 98.69 369 GLU B C 1
ATOM 7562 O O . GLU B 1 369 ? 5.09 28.875 -9.898 1 98.69 369 GLU B O 1
ATOM 7567 N N . ILE B 1 370 ? 6.914 28.766 -11.312 1 98.75 370 ILE B N 1
ATOM 7568 C CA . ILE B 1 370 ? 7.781 28.094 -10.352 1 98.75 370 ILE B CA 1
ATOM 7569 C C . ILE B 1 370 ? 8.961 29 -10 1 98.75 370 ILE B C 1
ATOM 7571 O O . ILE B 1 370 ? 9.711 29.422 -10.883 1 98.75 370 ILE B O 1
ATOM 7575 N N . ASP B 1 371 ? 9.156 29.281 -8.734 1 98.69 371 ASP B N 1
ATOM 7576 C CA . ASP B 1 371 ? 10.383 29.938 -8.289 1 98.69 371 ASP B CA 1
ATOM 7577 C C . ASP B 1 371 ? 11.5 28.938 -8.047 1 98.69 371 ASP B C 1
ATOM 7579 O O . ASP B 1 371 ? 11.281 27.891 -7.438 1 98.69 371 ASP B O 1
ATOM 7583 N N . VAL B 1 372 ? 12.633 29.234 -8.602 1 98.69 372 VAL B N 1
ATOM 7584 C CA . VAL B 1 372 ? 13.867 28.547 -8.234 1 98.69 372 VAL B CA 1
ATOM 7585 C C . VAL B 1 372 ? 14.438 29.141 -6.949 1 98.69 372 VAL B C 1
ATOM 7587 O O . VAL B 1 372 ? 14.664 30.344 -6.867 1 98.69 372 VAL B O 1
ATOM 7590 N N . VAL B 1 373 ? 14.633 28.266 -5.977 1 98.06 373 VAL B N 1
ATOM 7591 C CA . VAL B 1 373 ? 14.992 28.719 -4.641 1 98.06 373 VAL B CA 1
ATOM 7592 C C . VAL B 1 373 ? 16.359 28.172 -4.258 1 98.06 373 VAL B C 1
ATOM 7594 O O . VAL B 1 373 ? 16.641 26.984 -4.473 1 98.06 373 VAL B O 1
ATOM 7597 N N . ASP B 1 374 ? 17.188 29.062 -3.658 1 97.19 374 ASP B N 1
ATOM 7598 C CA . ASP B 1 374 ? 18.484 28.625 -3.148 1 97.19 374 ASP B CA 1
ATOM 7599 C C . ASP B 1 374 ? 18.312 27.703 -1.946 1 97.19 374 ASP B C 1
ATOM 7601 O O . ASP B 1 374 ? 17.562 28.016 -1.013 1 97.19 374 ASP B O 1
ATOM 7605 N N . ALA B 1 375 ? 19.062 26.625 -1.946 1 94.81 375 ALA B N 1
ATOM 7606 C CA . ALA B 1 375 ? 18.859 25.594 -0.945 1 94.81 375 ALA B CA 1
ATOM 7607 C C . ALA B 1 375 ? 19.344 26.047 0.427 1 94.81 375 ALA B C 1
ATOM 7609 O O . ALA B 1 375 ? 18.875 25.547 1.455 1 94.81 375 ALA B O 1
ATOM 7610 N N . GLU B 1 376 ? 20.266 26.938 0.489 1 95.69 376 GLU B N 1
ATOM 7611 C CA . GLU B 1 376 ? 20.844 27.375 1.758 1 95.69 376 GLU B CA 1
ATOM 7612 C C . GLU B 1 376 ? 20.109 28.578 2.318 1 95.69 376 GLU B C 1
ATOM 7614 O O . GLU B 1 376 ? 19.828 28.641 3.52 1 95.69 376 GLU B O 1
ATOM 7619 N N . THR B 1 377 ? 19.781 29.562 1.452 1 96.94 377 THR B N 1
ATOM 7620 C CA . THR B 1 377 ? 19.203 30.828 1.919 1 96.94 377 THR B CA 1
ATOM 7621 C C . THR B 1 377 ? 17.688 30.781 1.865 1 96.94 377 THR B C 1
ATOM 7623 O O . THR B 1 377 ? 17.016 31.609 2.484 1 96.94 377 THR B O 1
ATOM 7626 N N . LEU B 1 378 ? 17.016 29.875 1.016 1 97.5 378 LEU B N 1
ATOM 7627 C CA . LEU B 1 378 ? 15.594 29.703 0.754 1 97.5 378 LEU B CA 1
ATOM 7628 C C . LEU B 1 378 ? 15.039 30.891 -0.022 1 97.5 378 LEU B C 1
ATOM 7630 O O . LEU B 1 378 ? 13.82 31.031 -0.151 1 97.5 378 LEU B O 1
ATOM 7634 N N . LEU B 1 379 ? 15.992 31.734 -0.512 1 97.5 379 LEU B N 1
ATOM 7635 C CA . LEU B 1 379 ? 15.555 32.906 -1.268 1 97.5 379 LEU B CA 1
ATOM 7636 C C . LEU B 1 379 ? 15.391 32.562 -2.746 1 97.5 379 LEU B C 1
ATOM 7638 O O . LEU B 1 379 ? 16.188 31.812 -3.307 1 97.5 379 LEU B O 1
ATOM 7642 N N . ALA B 1 380 ? 14.359 33.156 -3.336 1 97 380 ALA B N 1
ATOM 7643 C CA . ALA B 1 380 ? 14.094 32.938 -4.758 1 97 380 ALA B CA 1
ATOM 7644 C C . ALA B 1 380 ? 15.156 33.625 -5.617 1 97 380 ALA B C 1
ATOM 7646 O O . ALA B 1 380 ? 15.594 34.75 -5.305 1 97 380 ALA B O 1
ATOM 7647 N N . LYS B 1 381 ? 15.492 32.969 -6.699 1 95.94 381 LYS B N 1
ATOM 7648 C CA . LYS B 1 381 ? 16.5 33.5 -7.594 1 95.94 381 LYS B CA 1
ATOM 7649 C C . LYS B 1 381 ? 15.93 33.75 -8.984 1 95.94 381 LYS B C 1
ATOM 7651 O O . LYS B 1 381 ? 16.297 34.719 -9.656 1 95.94 381 LYS B O 1
ATOM 7656 N N . HIS B 1 382 ? 15.133 32.844 -9.453 1 97.19 382 HIS B N 1
ATOM 7657 C CA . HIS B 1 382 ? 14.508 32.938 -10.766 1 97.19 382 HIS B CA 1
ATOM 7658 C C . HIS B 1 382 ? 13.102 32.375 -10.75 1 97.19 382 HIS B C 1
ATOM 7660 O O . HIS B 1 382 ? 12.734 31.641 -9.828 1 97.19 382 HIS B O 1
ATOM 7666 N N . THR B 1 383 ? 12.352 32.812 -11.719 1 98.19 383 THR B N 1
ATOM 7667 C CA . THR B 1 383 ? 11.016 32.25 -11.914 1 98.19 383 THR B CA 1
ATOM 7668 C C . THR B 1 383 ? 10.914 31.594 -13.289 1 98.19 383 THR B C 1
ATOM 7670 O O . THR B 1 383 ? 11.375 32.156 -14.289 1 98.19 383 THR B O 1
ATOM 7673 N N . LEU B 1 384 ? 10.375 30.375 -13.305 1 98.5 384 LEU B N 1
ATOM 7674 C CA . LEU B 1 384 ? 10.172 29.609 -14.531 1 98.5 384 LEU B CA 1
ATOM 7675 C C . LEU B 1 384 ? 8.703 29.234 -14.703 1 98.5 384 LEU B C 1
ATOM 7677 O O . LEU B 1 384 ? 7.945 29.219 -13.734 1 98.5 384 LEU B O 1
ATOM 7681 N N . ARG B 1 385 ? 8.32 28.969 -15.961 1 98.69 385 ARG B N 1
ATOM 7682 C CA . ARG B 1 385 ? 6.965 28.531 -16.266 1 98.69 385 ARG B CA 1
ATOM 7683 C C . ARG B 1 385 ? 6.957 27.078 -16.766 1 98.69 385 ARG B C 1
ATOM 7685 O O . ARG B 1 385 ? 7.77 26.703 -17.609 1 98.69 385 ARG B O 1
ATOM 7692 N N . VAL B 1 386 ? 6 26.297 -16.266 1 98.81 386 VAL B N 1
ATOM 7693 C CA . VAL B 1 386 ? 5.969 24.859 -16.562 1 98.81 386 VAL B CA 1
ATOM 7694 C C . VAL B 1 386 ? 5.273 24.625 -17.906 1 98.81 386 VAL B C 1
ATOM 7696 O O . VAL B 1 386 ? 4.168 25.109 -18.125 1 98.81 386 VAL B O 1
ATOM 7699 N N . LYS B 1 387 ? 5.941 23.922 -18.766 1 98.69 387 LYS B N 1
ATOM 7700 C CA . LYS B 1 387 ? 5.371 23.453 -20.016 1 98.69 387 LYS B CA 1
ATOM 7701 C C . LYS B 1 387 ? 4.719 22.078 -19.844 1 98.69 387 LYS B C 1
ATOM 7703 O O . LYS B 1 387 ? 3.646 21.828 -20.391 1 98.69 387 LYS B O 1
ATOM 7708 N N . LYS B 1 388 ? 5.414 21.219 -19.078 1 97.75 388 LYS B N 1
ATOM 7709 C CA . LYS B 1 388 ? 4.938 19.859 -18.859 1 97.75 388 LYS B CA 1
ATOM 7710 C C . LYS B 1 388 ? 5.445 19.312 -17.531 1 97.75 388 LYS B C 1
ATOM 7712 O O . LYS B 1 388 ? 6.586 19.578 -17.141 1 97.75 388 LYS B O 1
ATOM 7717 N N . SER B 1 389 ? 4.512 18.672 -16.828 1 97.88 389 SER B N 1
ATOM 7718 C CA . SER B 1 389 ? 4.855 17.953 -15.602 1 97.88 389 SER B CA 1
ATOM 7719 C C . SER B 1 389 ? 4.504 16.469 -15.711 1 97.88 389 SER B C 1
ATOM 7721 O O . SER B 1 389 ? 3.359 16.109 -16 1 97.88 389 SER B O 1
ATOM 7723 N N . GLU B 1 390 ? 5.523 15.609 -15.492 1 95.38 390 GLU B N 1
ATOM 7724 C CA . GLU B 1 390 ? 5.316 14.172 -15.602 1 95.38 390 GLU B CA 1
ATOM 7725 C C . GLU B 1 390 ? 5.793 13.445 -14.344 1 95.38 390 GLU B C 1
ATOM 7727 O O . GLU B 1 390 ? 6.957 13.57 -13.953 1 95.38 390 GLU B O 1
ATOM 7732 N N . ARG B 1 391 ? 4.883 12.703 -13.797 1 96 391 ARG B N 1
ATOM 7733 C CA . ARG B 1 391 ? 5.254 11.898 -12.641 1 96 391 ARG B CA 1
ATOM 7734 C C . ARG B 1 391 ? 6.023 10.656 -13.062 1 96 391 ARG B C 1
ATOM 7736 O O . ARG B 1 391 ? 5.543 9.867 -13.883 1 96 391 ARG B O 1
ATOM 7743 N N . ILE B 1 392 ? 7.223 10.492 -12.531 1 96.31 392 ILE B N 1
ATOM 7744 C CA . ILE B 1 392 ? 8 9.289 -12.773 1 96.31 392 ILE B CA 1
ATOM 7745 C C . ILE B 1 392 ? 7.594 8.195 -11.789 1 96.31 392 ILE B C 1
ATOM 7747 O O . ILE B 1 392 ? 7.32 7.062 -12.188 1 96.31 392 ILE B O 1
ATOM 7751 N N . ASN B 1 393 ? 7.555 8.516 -10.594 1 96.56 393 ASN B N 1
ATOM 7752 C CA . ASN B 1 393 ? 7.066 7.711 -9.477 1 96.56 393 ASN B CA 1
ATOM 7753 C C . ASN B 1 393 ? 6.613 8.578 -8.312 1 96.56 393 ASN B C 1
ATOM 7755 O O . ASN B 1 393 ? 6.355 9.773 -8.484 1 96.56 393 ASN B O 1
ATOM 7759 N N . ALA B 1 394 ? 6.449 8.055 -7.098 1 96.25 394 ALA B N 1
ATOM 7760 C CA . ALA B 1 394 ? 5.875 8.781 -5.973 1 96.25 394 ALA B CA 1
ATOM 7761 C C . ALA B 1 394 ? 6.801 9.906 -5.512 1 96.25 394 ALA B C 1
ATOM 7763 O O . ALA B 1 394 ? 6.359 10.852 -4.859 1 96.25 394 ALA B O 1
ATOM 7764 N N . HIS B 1 395 ? 8.109 9.836 -5.883 1 96.62 395 HIS B N 1
ATOM 7765 C CA . HIS B 1 395 ? 9.078 10.75 -5.289 1 96.62 395 HIS B CA 1
ATOM 7766 C C . HIS B 1 395 ? 9.711 11.641 -6.352 1 96.62 395 HIS B C 1
ATOM 7768 O O . HIS B 1 395 ? 10.328 12.656 -6.023 1 96.62 395 HIS B O 1
ATOM 7774 N N . TYR B 1 396 ? 9.578 11.281 -7.621 1 96.88 396 TYR B N 1
ATOM 7775 C CA . TYR B 1 396 ? 10.297 12.031 -8.648 1 96.88 396 TYR B CA 1
ATOM 7776 C C . TYR B 1 396 ? 9.336 12.523 -9.727 1 96.88 396 TYR B C 1
ATOM 7778 O O . TYR B 1 396 ? 8.445 11.789 -10.164 1 96.88 396 TYR B O 1
ATOM 7786 N N . ILE B 1 397 ? 9.594 13.734 -10.148 1 97.5 397 ILE B N 1
ATOM 7787 C CA . ILE B 1 397 ? 8.812 14.398 -11.188 1 97.5 397 ILE B CA 1
ATOM 7788 C C . ILE B 1 397 ? 9.742 14.961 -12.25 1 97.5 397 ILE B C 1
ATOM 7790 O O . ILE B 1 397 ? 10.812 15.484 -11.938 1 97.5 397 ILE B O 1
ATOM 7794 N N . ARG B 1 398 ? 9.383 14.797 -13.453 1 96.44 398 ARG B N 1
ATOM 7795 C CA . ARG B 1 398 ? 10.055 15.477 -14.555 1 96.44 398 ARG B CA 1
ATOM 7796 C C . ARG B 1 398 ? 9.32 16.766 -14.93 1 96.44 398 ARG B C 1
ATOM 7798 O O . ARG B 1 398 ? 8.133 16.734 -15.258 1 96.44 398 ARG B O 1
ATOM 7805 N N . LEU B 1 399 ? 10.008 17.844 -14.852 1 98.25 399 LEU B N 1
ATOM 7806 C CA . LEU B 1 399 ? 9.445 19.141 -15.195 1 98.25 399 LEU B CA 1
ATOM 7807 C C . LEU B 1 399 ? 10.117 19.719 -16.438 1 98.25 399 LEU B C 1
ATOM 7809 O O . LEU B 1 399 ? 11.344 19.781 -16.516 1 98.25 399 LEU B O 1
ATOM 7813 N N . THR B 1 400 ? 9.352 20.047 -17.406 1 98.31 400 THR B N 1
ATOM 7814 C CA . THR B 1 400 ? 9.797 20.781 -18.594 1 98.31 400 THR B CA 1
ATOM 7815 C C . THR B 1 400 ? 9.297 22.219 -18.547 1 98.31 400 THR B C 1
ATOM 7817 O O . THR B 1 400 ? 8.117 22.469 -18.312 1 98.31 400 THR B O 1
ATOM 7820 N N . PHE B 1 401 ? 10.227 23.125 -18.781 1 98.75 401 PHE B N 1
ATOM 7821 C CA . PHE B 1 401 ? 9.883 24.531 -18.688 1 98.75 401 PHE B CA 1
ATOM 7822 C C . PHE B 1 401 ? 9.789 25.156 -20.078 1 98.75 401 PHE B C 1
ATOM 7824 O O . PHE B 1 401 ? 10.242 24.562 -21.062 1 98.75 401 PHE B O 1
ATOM 7831 N N . THR B 1 402 ? 9.172 26.312 -20.156 1 98.44 402 THR B N 1
ATOM 7832 C CA . THR B 1 402 ? 8.977 27 -21.438 1 98.44 402 THR B CA 1
ATOM 7833 C C . THR B 1 402 ? 10.266 27.688 -21.875 1 98.44 402 THR B C 1
ATOM 7835 O O . THR B 1 402 ? 10.367 28.141 -23.016 1 98.44 402 THR B O 1
ATOM 7838 N N . ALA B 1 403 ? 11.281 27.75 -21.016 1 97.75 403 ALA B N 1
ATOM 7839 C CA . ALA B 1 403 ? 12.57 28.391 -21.297 1 97.75 403 ALA B CA 1
ATOM 7840 C C . ALA B 1 403 ? 13.727 27.516 -20.781 1 97.75 403 ALA B C 1
ATOM 7842 O O . ALA B 1 403 ? 13.523 26.641 -19.938 1 97.75 403 ALA B O 1
ATOM 7843 N N . PRO B 1 404 ? 14.922 27.75 -21.328 1 97.94 404 PRO B N 1
ATOM 7844 C CA . PRO B 1 404 ? 16.078 27 -20.828 1 97.94 404 PRO B CA 1
ATOM 7845 C C . PRO B 1 404 ? 16.375 27.297 -19.359 1 97.94 404 PRO B C 1
ATOM 7847 O O . PRO B 1 404 ? 16.125 28.406 -18.891 1 97.94 404 PRO B O 1
ATOM 7850 N N . VAL B 1 405 ? 16.953 26.281 -18.703 1 98.12 405 VAL B N 1
ATOM 7851 C CA . VAL B 1 405 ? 17.188 26.406 -17.281 1 98.12 405 VAL B CA 1
ATOM 7852 C C . VAL B 1 405 ? 18.625 26.844 -17.016 1 98.12 405 VAL B C 1
ATOM 7854 O O . VAL B 1 405 ? 18.984 27.188 -15.883 1 98.12 405 VAL B O 1
ATOM 7857 N N . GLU B 1 406 ? 19.453 26.844 -18.062 1 96.25 406 GLU B N 1
ATOM 7858 C CA . GLU B 1 406 ? 20.859 27.219 -17.891 1 96.25 406 GLU B CA 1
ATOM 7859 C C . GLU B 1 406 ? 21 28.609 -17.281 1 96.25 406 GLU B C 1
ATOM 7861 O O . GLU B 1 406 ? 20.359 29.562 -17.734 1 96.25 406 GLU B O 1
ATOM 7866 N N . GLY B 1 407 ? 21.781 28.656 -16.281 1 96 407 GLY B N 1
ATOM 7867 C CA . GLY B 1 407 ? 22.016 29.922 -15.594 1 96 407 GLY B CA 1
ATOM 7868 C C . GLY B 1 407 ? 20.891 30.312 -14.641 1 96 407 GLY B C 1
ATOM 7869 O O . GLY B 1 407 ? 21.016 31.281 -13.898 1 96 407 GLY B O 1
ATOM 7870 N N . ARG B 1 408 ? 19.891 29.531 -14.625 1 96.94 408 ARG B N 1
ATOM 7871 C CA . ARG B 1 408 ? 18.719 29.891 -13.82 1 96.94 408 ARG B CA 1
ATOM 7872 C C . ARG B 1 408 ? 18.562 28.938 -12.633 1 96.94 408 ARG B C 1
ATOM 7874 O O . ARG B 1 408 ? 17.984 29.297 -11.609 1 96.94 408 ARG B O 1
ATOM 7881 N N . LEU B 1 409 ? 18.969 27.672 -12.805 1 97.12 409 LEU B N 1
ATOM 7882 C CA . LEU B 1 409 ? 18.938 26.719 -11.703 1 97.12 409 LEU B CA 1
ATOM 7883 C C . LEU B 1 409 ? 20.125 25.766 -11.766 1 97.12 409 LEU B C 1
ATOM 7885 O O . LEU B 1 409 ? 20.766 25.641 -12.805 1 97.12 409 LEU B O 1
ATOM 7889 N N . THR B 1 410 ? 20.484 25.219 -10.586 1 96.75 410 THR B N 1
ATOM 7890 C CA . THR B 1 410 ? 21.5 24.172 -10.453 1 96.75 410 THR B CA 1
ATOM 7891 C C . THR B 1 410 ? 20.953 23 -9.633 1 96.75 410 THR B C 1
ATOM 7893 O O . THR B 1 410 ? 19.953 23.141 -8.93 1 96.75 410 THR B O 1
ATOM 7896 N N . VAL B 1 411 ? 21.547 21.828 -9.828 1 97.12 411 VAL B N 1
ATOM 7897 C CA . VAL B 1 411 ? 21.203 20.672 -9.016 1 97.12 411 VAL B CA 1
ATOM 7898 C C . VAL B 1 411 ? 21.359 21.016 -7.531 1 97.12 411 VAL B C 1
ATOM 7900 O O . VAL B 1 411 ? 22.359 21.594 -7.129 1 97.12 411 VAL B O 1
ATOM 7903 N N . GLY B 1 412 ? 20.328 20.719 -6.746 1 96.75 412 GLY B N 1
ATOM 7904 C CA . GLY B 1 412 ? 20.312 21.047 -5.328 1 96.75 412 GLY B CA 1
ATOM 7905 C C . GLY B 1 412 ? 19.375 22.172 -4.984 1 96.75 412 GLY B C 1
ATOM 7906 O O . GLY B 1 412 ? 18.922 22.297 -3.84 1 96.75 412 GLY B O 1
ATOM 7907 N N . ASP B 1 413 ? 19.062 23.016 -5.965 1 98.25 413 ASP B N 1
ATOM 7908 C CA . ASP B 1 413 ? 18.094 24.094 -5.746 1 98.25 413 ASP B CA 1
ATOM 7909 C C . ASP B 1 413 ? 16.719 23.531 -5.406 1 98.25 413 ASP B C 1
ATOM 7911 O O . ASP B 1 413 ? 16.406 22.375 -5.746 1 98.25 413 ASP B O 1
ATOM 7915 N N . GLY B 1 414 ? 15.93 24.375 -4.684 1 98.31 414 GLY B N 1
ATOM 7916 C CA . GLY B 1 414 ? 14.531 24.062 -4.465 1 98.31 414 GLY B CA 1
ATOM 7917 C C . GLY B 1 414 ? 13.617 24.672 -5.52 1 98.31 414 GLY B C 1
ATOM 7918 O O . GLY B 1 414 ? 13.992 25.609 -6.215 1 98.31 414 GLY B O 1
ATOM 7919 N N . LEU B 1 415 ? 12.555 24.031 -5.73 1 98.69 415 LEU B N 1
ATOM 7920 C CA . LEU B 1 415 ? 11.469 24.578 -6.543 1 98.69 415 LEU B CA 1
ATOM 7921 C C . LEU B 1 415 ? 10.219 24.797 -5.699 1 98.69 415 LEU B C 1
ATOM 7923 O O . LEU B 1 415 ? 9.883 23.969 -4.848 1 98.69 415 LEU B O 1
ATOM 7927 N N . GLU B 1 416 ? 9.594 25.953 -5.953 1 98.31 416 GLU B N 1
ATOM 7928 C CA . GLU B 1 416 ? 8.383 26.344 -5.238 1 98.31 416 GLU B CA 1
ATOM 7929 C C . GLU B 1 416 ? 7.293 26.781 -6.207 1 98.31 416 GLU B C 1
ATOM 7931 O O . GLU B 1 416 ? 7.527 27.641 -7.066 1 98.31 416 GLU B O 1
ATOM 7936 N N . ASN B 1 417 ? 6.082 26.234 -6.105 1 98.62 417 ASN B N 1
ATOM 7937 C CA . ASN B 1 417 ? 4.984 26.547 -7.008 1 98.62 417 ASN B CA 1
ATOM 7938 C C . ASN B 1 417 ? 4.227 27.797 -6.551 1 98.62 417 ASN B C 1
ATOM 7940 O O . ASN B 1 417 ? 3.412 27.719 -5.629 1 98.62 417 ASN B O 1
ATOM 7944 N N . MET B 1 418 ? 4.395 28.891 -7.215 1 98.5 418 MET B N 1
ATOM 7945 C CA . MET B 1 418 ? 3.861 30.188 -6.812 1 98.5 418 MET B CA 1
ATOM 7946 C C . MET B 1 418 ? 2.412 30.344 -7.266 1 98.5 418 MET B C 1
ATOM 7948 O O . MET B 1 418 ? 1.705 31.234 -6.801 1 98.5 418 MET B O 1
ATOM 7952 N N . SER B 1 419 ? 1.955 29.438 -8.109 1 98.5 419 SER B N 1
ATOM 7953 C CA . SER B 1 419 ? 0.585 29.484 -8.609 1 98.5 419 SER B CA 1
ATOM 7954 C C . SER B 1 419 ? -0.396 28.906 -7.598 1 98.5 419 SER B C 1
ATOM 7956 O O . SER B 1 419 ? -1.608 29.094 -7.723 1 98.5 419 SER B O 1
ATOM 7958 N N . TRP B 1 420 ? 0.113 28.297 -6.598 1 98.25 420 TRP B N 1
ATOM 7959 C CA . TRP B 1 420 ? -0.751 27.562 -5.672 1 98.25 420 TRP B CA 1
ATOM 7960 C C . TRP B 1 420 ? -0.522 28.031 -4.238 1 98.25 420 TRP B C 1
ATOM 7962 O O . TRP B 1 420 ? -0.013 27.266 -3.408 1 98.25 420 TRP B O 1
ATOM 7972 N N . TYR B 1 421 ? -0.927 29.219 -3.941 1 98.69 421 TYR B N 1
ATOM 7973 C CA . TYR B 1 421 ? -0.972 29.797 -2.602 1 98.69 421 TYR B CA 1
ATOM 7974 C C . TYR B 1 421 ? -2.289 30.516 -2.365 1 98.69 421 TYR B C 1
ATOM 7976 O O . TYR B 1 421 ? -2.783 31.234 -3.248 1 98.69 421 TYR B O 1
ATOM 7984 N N . PRO B 1 422 ? -2.855 30.344 -1.231 1 98.81 422 PRO B N 1
ATOM 7985 C CA . PRO B 1 422 ? -4.109 31.047 -0.92 1 98.81 422 PRO B CA 1
ATOM 7986 C C . PRO B 1 422 ? -3.898 32.281 -0.048 1 98.81 422 PRO B C 1
ATOM 7988 O O . PRO B 1 422 ? -2.863 32.406 0.613 1 98.81 422 PRO B O 1
ATOM 7991 N N . GLU B 1 423 ? -4.875 33.188 -0.153 1 98.81 423 GLU B N 1
ATOM 7992 C CA . GLU B 1 423 ? -5.105 34.062 0.989 1 98.81 423 GLU B CA 1
ATOM 7993 C C . GLU B 1 423 ? -5.668 33.312 2.178 1 98.81 423 GLU B C 1
ATOM 7995 O O . GLU B 1 423 ? -6.402 32.344 2 1 98.81 423 GLU B O 1
ATOM 8000 N N . LEU B 1 424 ? -5.238 33.781 3.377 1 98.94 424 LEU B N 1
ATOM 8001 C CA . LEU B 1 424 ? -5.746 33.094 4.57 1 98.94 424 LEU B CA 1
ATOM 8002 C C . LEU B 1 424 ? -6.465 34.094 5.484 1 98.94 424 LEU B C 1
ATOM 8004 O O . LEU B 1 424 ? -5.906 35.125 5.852 1 98.94 424 LEU B O 1
ATOM 8008 N N . ILE B 1 425 ? -7.676 33.812 5.75 1 98.94 425 ILE B N 1
ATOM 8009 C CA . ILE B 1 425 ? -8.438 34.531 6.777 1 98.94 425 ILE B CA 1
ATOM 8010 C C . ILE B 1 425 ? -8.789 33.562 7.906 1 98.94 425 ILE B C 1
ATOM 8012 O O . ILE B 1 425 ? -9.539 32.594 7.695 1 98.94 425 ILE B O 1
ATOM 8016 N N . PHE B 1 426 ? -8.203 33.75 9.062 1 98.94 426 PHE B N 1
ATOM 8017 C CA . PHE B 1 426 ? -8.453 32.969 10.266 1 98.94 426 PHE B CA 1
ATOM 8018 C C . PHE B 1 426 ? -9.062 33.844 11.359 1 98.94 426 PHE B C 1
ATOM 8020 O O . PHE B 1 426 ? -8.344 34.562 12.062 1 98.94 426 PHE B O 1
ATOM 8027 N N . ARG B 1 427 ? -10.445 33.75 11.625 1 98.81 427 ARG B N 1
ATOM 8028 C CA . ARG B 1 427 ? -11.031 34.781 12.477 1 98.81 427 ARG B CA 1
ATOM 8029 C C . ARG B 1 427 ? -12.102 34.219 13.383 1 98.81 427 ARG B C 1
ATOM 8031 O O . ARG B 1 427 ? -12.836 33.312 12.977 1 98.81 427 ARG B O 1
ATOM 8038 N N . ASN B 1 428 ? -12.172 34.688 14.547 1 98.88 428 ASN B N 1
ATOM 8039 C CA . ASN B 1 428 ? -13.18 34.344 15.547 1 98.88 428 ASN B CA 1
ATOM 8040 C C . ASN B 1 428 ? -13.188 32.844 15.859 1 98.88 428 ASN B C 1
ATOM 8042 O O . ASN B 1 428 ? -14.258 32.25 15.922 1 98.88 428 ASN B O 1
ATOM 8046 N N . ASN B 1 429 ? -12.008 32.281 15.938 1 98.94 429 ASN B N 1
ATOM 8047 C CA . ASN B 1 429 ? -11.859 30.875 16.281 1 98.94 429 ASN B CA 1
ATOM 8048 C C . ASN B 1 429 ? -11.289 30.703 17.688 1 98.94 429 ASN B C 1
ATOM 8050 O O . ASN B 1 429 ? -10.758 31.641 18.266 1 98.94 429 ASN B O 1
ATOM 8054 N N . VAL B 1 430 ? -11.453 29.531 18.266 1 98.94 430 VAL B N 1
ATOM 8055 C CA . VAL B 1 430 ? -10.812 29.094 19.5 1 98.94 430 VAL B CA 1
ATOM 8056 C C . VAL B 1 430 ? -9.93 27.875 19.234 1 98.94 430 VAL B C 1
ATOM 8058 O O . VAL B 1 430 ? -10.375 26.906 18.641 1 98.94 430 VAL B O 1
ATOM 8061 N N . VAL B 1 431 ? -8.656 27.969 19.578 1 98.88 431 VAL B N 1
ATOM 8062 C CA . VAL B 1 431 ? -7.73 26.844 19.531 1 98.88 431 VAL B CA 1
ATOM 8063 C C . VAL B 1 431 ? -7.168 26.578 20.922 1 98.88 431 VAL B C 1
ATOM 8065 O O . VAL B 1 431 ? -6.566 27.469 21.531 1 98.88 431 VAL B O 1
ATOM 8068 N N . ARG B 1 432 ? -7.375 25.266 21.406 1 98.12 432 ARG B N 1
ATOM 8069 C CA . ARG B 1 432 ? -6.902 25.047 22.766 1 98.12 432 ARG B CA 1
ATOM 8070 C C . ARG B 1 432 ? -6.586 23.578 23 1 98.12 432 ARG B C 1
ATOM 8072 O O . ARG B 1 432 ? -7.098 22.703 22.297 1 98.12 432 ARG B O 1
ATOM 8079 N N . ASN B 1 433 ? -5.719 23.234 23.891 1 97.69 433 ASN B N 1
ATOM 8080 C CA . ASN B 1 433 ? -5.465 21.938 24.516 1 97.69 433 ASN B CA 1
ATOM 8081 C C . ASN B 1 433 ? -4.793 20.984 23.531 1 97.69 433 ASN B C 1
ATOM 8083 O O . ASN B 1 433 ? -4.668 19.781 23.812 1 97.69 433 ASN B O 1
ATOM 8087 N N . ASN B 1 434 ? -4.391 21.469 22.359 1 96.62 434 ASN B N 1
ATOM 8088 C CA . ASN B 1 434 ? -3.721 20.594 21.406 1 96.62 434 ASN B CA 1
ATOM 8089 C C . ASN B 1 434 ? -2.23 20.453 21.719 1 96.62 434 ASN B C 1
ATOM 8091 O O . ASN B 1 434 ? -1.657 21.312 22.391 1 96.62 434 ASN B O 1
ATOM 8095 N N . ARG B 1 435 ? -1.689 19.406 21.219 1 97.31 435 ARG B N 1
ATOM 8096 C CA . ARG B 1 435 ? -0.298 19.062 21.484 1 97.31 435 ARG B CA 1
ATOM 8097 C C . ARG B 1 435 ? 0.652 20.031 20.781 1 97.31 435 ARG B C 1
ATOM 8099 O O . ARG B 1 435 ? 1.638 20.484 21.375 1 97.31 435 ARG B O 1
ATOM 8106 N N . ALA B 1 436 ? 0.396 20.406 19.547 1 97.25 436 ALA B N 1
ATOM 8107 C CA . ALA B 1 436 ? 1.351 21.141 18.719 1 97.25 436 ALA B CA 1
ATOM 8108 C C . ALA B 1 436 ? 1.058 22.625 18.719 1 97.25 436 ALA B C 1
ATOM 8110 O O . ALA B 1 436 ? 0.768 23.203 19.781 1 97.25 436 ALA B O 1
ATOM 8111 N N . ARG B 1 437 ? 1.409 23.312 17.703 1 97.94 437 ARG B N 1
ATOM 8112 C CA . ARG B 1 437 ? 1.089 24.734 17.531 1 97.94 437 ARG B CA 1
ATOM 8113 C C . ARG B 1 437 ? -0.399 24.922 17.266 1 97.94 437 ARG B C 1
ATOM 8115 O O . ARG B 1 437 ? -1.093 23.984 16.875 1 97.94 437 ARG B O 1
ATOM 8122 N N . SER B 1 438 ? -0.838 26.172 17.578 1 98.56 438 SER B N 1
ATOM 8123 C CA . SER B 1 438 ? -2.211 26.453 17.172 1 98.56 438 SER B CA 1
ATOM 8124 C C . SER B 1 438 ? -2.328 26.516 15.648 1 98.56 438 SER B C 1
ATOM 8126 O O . SER B 1 438 ? -3.01 25.703 15.031 1 98.56 438 SER B O 1
ATOM 8128 N N . ILE B 1 439 ? -1.522 27.438 15.07 1 98.75 439 ILE B N 1
ATOM 8129 C CA . ILE B 1 439 ? -1.592 27.5 13.609 1 98.75 439 ILE B CA 1
ATOM 8130 C C . ILE B 1 439 ? -0.192 27.688 13.031 1 98.75 439 ILE B C 1
ATOM 8132 O O . ILE B 1 439 ? 0.656 28.344 13.648 1 98.75 439 ILE B O 1
ATOM 8136 N N . LEU B 1 440 ? 0.046 27.078 11.906 1 98.44 440 LEU B N 1
ATOM 8137 C CA . LEU B 1 440 ? 1.201 27.281 11.047 1 98.44 440 LEU B CA 1
ATOM 8138 C C . LEU B 1 440 ? 0.791 27.984 9.75 1 98.44 440 LEU B C 1
ATOM 8140 O O . LEU B 1 440 ? -0.14 27.531 9.07 1 98.44 440 LEU B O 1
ATOM 8144 N N . VAL B 1 441 ? 1.471 29.094 9.469 1 98.12 441 VAL B N 1
ATOM 8145 C CA . VAL B 1 441 ? 1.041 29.922 8.352 1 98.12 441 VAL B CA 1
ATOM 8146 C C . VAL B 1 441 ? 2.225 30.188 7.422 1 98.12 441 VAL B C 1
ATOM 8148 O O . VAL B 1 441 ? 3.18 30.875 7.805 1 98.12 441 VAL B O 1
ATOM 8151 N N . SER B 1 442 ? 2.115 29.656 6.266 1 98.12 442 SER B N 1
ATOM 8152 C CA . SER B 1 442 ? 3.125 29.906 5.242 1 98.12 442 SER B CA 1
ATOM 8153 C C . SER B 1 442 ? 2.482 30.125 3.877 1 98.12 442 SER B C 1
ATOM 8155 O O . SER B 1 442 ? 2.271 29.188 3.117 1 98.12 442 SER B O 1
ATOM 8157 N N . THR B 1 443 ? 2.131 31.359 3.531 1 98.56 443 THR B N 1
ATOM 8158 C CA . THR B 1 443 ? 1.622 31.781 2.229 1 98.56 443 THR B CA 1
ATOM 8159 C C . THR B 1 443 ? 2.072 33.188 1.899 1 98.56 443 THR B C 1
ATOM 8161 O O . THR B 1 443 ? 2.041 34.094 2.76 1 98.56 443 THR B O 1
ATOM 8164 N N . PRO B 1 444 ? 2.543 33.438 0.664 1 98.5 444 PRO B N 1
ATOM 8165 C CA . PRO B 1 444 ? 2.971 34.781 0.283 1 98.5 444 PRO B CA 1
ATOM 8166 C C . PRO B 1 444 ? 1.797 35.719 0.018 1 98.5 444 PRO B C 1
ATOM 8168 O O . PRO B 1 444 ? 1.999 36.906 -0.258 1 98.5 444 PRO B O 1
ATOM 8171 N N . ARG B 1 445 ? 0.58 35.219 0.119 1 98.69 445 ARG B N 1
ATOM 8172 C CA . ARG B 1 445 ? -0.611 36.031 -0.059 1 98.69 445 ARG B CA 1
ATOM 8173 C C . ARG B 1 445 ? -1.062 36.625 1.267 1 98.69 445 ARG B C 1
ATOM 8175 O O . ARG B 1 445 ? -0.418 36.438 2.299 1 98.69 445 ARG B O 1
ATOM 8182 N N . LYS B 1 446 ? -2.123 37.438 1.165 1 98.81 446 LYS B N 1
ATOM 8183 C CA . LYS B 1 446 ? -2.602 38.156 2.338 1 98.81 446 LYS B CA 1
ATOM 8184 C C . LYS B 1 446 ? -3.047 37.188 3.436 1 98.81 446 LYS B C 1
ATOM 8186 O O . LYS B 1 446 ? -3.719 36.219 3.162 1 98.81 446 LYS B O 1
ATOM 8191 N N . VAL B 1 447 ? -2.6 37.531 4.688 1 98.94 447 VAL B N 1
ATOM 8192 C CA . VAL B 1 447 ? -2.969 36.75 5.855 1 98.94 447 VAL B CA 1
ATOM 8193 C C . VAL B 1 447 ? -3.613 37.656 6.906 1 98.94 447 VAL B C 1
ATOM 8195 O O . VAL B 1 447 ? -3.062 38.688 7.258 1 98.94 447 VAL B O 1
ATOM 8198 N N . VAL B 1 448 ? -4.734 37.25 7.379 1 98.94 448 VAL B N 1
ATOM 8199 C CA . VAL B 1 448 ? -5.398 37.969 8.477 1 98.94 448 VAL B CA 1
ATOM 8200 C C . VAL B 1 448 ? -5.734 36.969 9.586 1 98.94 448 VAL B C 1
ATOM 8202 O O . VAL B 1 448 ? -6.445 35.969 9.352 1 98.94 448 VAL B O 1
ATOM 8205 N N . VAL B 1 449 ? -5.184 37.188 10.781 1 98.94 449 VAL B N 1
ATOM 8206 C CA . VAL B 1 449 ? -5.5 36.438 11.992 1 98.94 449 VAL B CA 1
ATOM 8207 C C . VAL B 1 449 ? -6.145 37.375 13.023 1 98.94 449 VAL B C 1
ATOM 8209 O O . VAL B 1 449 ? -5.457 38.156 13.672 1 98.94 449 VAL B O 1
ATOM 8212 N N . GLU B 1 450 ? -7.48 37.25 13.219 1 98.88 450 GLU B N 1
ATOM 8213 C CA . GLU B 1 450 ? -8.141 38.281 13.992 1 98.88 450 GLU B CA 1
ATOM 8214 C C . GLU B 1 450 ? -9.25 37.719 14.867 1 98.88 450 GLU B C 1
ATOM 8216 O O . GLU B 1 450 ? -10 36.812 14.438 1 98.88 450 GLU B O 1
ATOM 8221 N N . GLY B 1 451 ? -9.32 38.156 16.047 1 98.81 451 GLY B N 1
ATOM 8222 C CA . GLY B 1 451 ? -10.422 37.844 16.938 1 98.81 451 GLY B CA 1
ATOM 8223 C C . GLY B 1 451 ? -10.391 36.406 17.438 1 98.81 451 GLY B C 1
ATOM 8224 O O . GLY B 1 451 ? -11.438 35.844 17.719 1 98.81 451 GLY B O 1
ATOM 8225 N N . ASN B 1 452 ? -9.266 35.812 17.516 1 98.94 452 ASN B N 1
ATOM 8226 C CA . ASN B 1 452 ? -9.156 34.406 17.922 1 98.94 452 ASN B CA 1
ATOM 8227 C C . ASN B 1 452 ? -8.68 34.312 19.375 1 98.94 452 ASN B C 1
ATOM 8229 O O . ASN B 1 452 ? -8.172 35.281 19.938 1 98.94 452 ASN B O 1
ATOM 8233 N N . THR B 1 453 ? -8.898 33.156 20 1 98.94 453 THR B N 1
ATOM 8234 C CA . THR B 1 453 ? -8.328 32.781 21.297 1 98.94 453 THR B CA 1
ATOM 8235 C C . THR B 1 453 ? -7.43 31.547 21.141 1 98.94 453 THR B C 1
ATOM 8237 O O . THR B 1 453 ? -7.855 30.516 20.609 1 98.94 453 THR B O 1
ATOM 8240 N N . PHE B 1 454 ? -6.172 31.672 21.641 1 98.69 454 PHE B N 1
ATOM 8241 C CA . PHE B 1 454 ? -5.188 30.609 21.484 1 98.69 454 PHE B CA 1
ATOM 8242 C C . PHE B 1 454 ? -4.68 30.156 22.844 1 98.69 454 PHE B C 1
ATOM 8244 O O . PHE B 1 454 ? -4.371 30.984 23.719 1 98.69 454 PHE B O 1
ATOM 8251 N N . SER B 1 455 ? -4.586 28.844 23.094 1 97.5 455 SER B N 1
ATOM 8252 C CA . SER B 1 455 ? -3.979 28.25 24.266 1 97.5 455 SER B CA 1
ATOM 8253 C C . SER B 1 455 ? -3.502 26.828 23.984 1 97.5 455 SER B C 1
ATOM 8255 O O . SER B 1 455 ? -4.152 25.859 24.391 1 97.5 455 SER B O 1
ATOM 8257 N N . SER B 1 456 ? -2.379 26.703 23.312 1 95.38 456 SER B N 1
ATOM 8258 C CA . SER B 1 456 ? -1.852 25.422 22.891 1 95.38 456 SER B CA 1
ATOM 8259 C C . SER B 1 456 ? -0.589 25.047 23.656 1 95.38 456 SER B C 1
ATOM 8261 O O . SER B 1 456 ? 0.066 25.922 24.234 1 95.38 456 SER B O 1
ATOM 8263 N N . MET B 1 457 ? -0.251 23.703 23.547 1 96.69 457 MET B N 1
ATOM 8264 C CA . MET B 1 457 ? 0.946 23.219 24.219 1 96.69 457 MET B CA 1
ATOM 8265 C C . MET B 1 457 ? 2.193 23.922 23.703 1 96.69 457 MET B C 1
ATOM 8267 O O . MET B 1 457 ? 3.143 24.141 24.453 1 96.69 457 MET B O 1
ATOM 8271 N N . MET B 1 458 ? 2.25 24.156 22.406 1 97.38 458 MET B N 1
ATOM 8272 C CA . MET B 1 458 ? 3.377 24.828 21.781 1 97.38 458 MET B CA 1
ATOM 8273 C C . MET B 1 458 ? 2.998 26.266 21.391 1 97.38 458 MET B C 1
ATOM 8275 O O . MET B 1 458 ? 2.182 26.891 22.062 1 97.38 458 MET B O 1
ATOM 8279 N N . SER B 1 459 ? 3.676 26.859 20.422 1 97.94 459 SER B N 1
ATOM 8280 C CA . SER B 1 459 ? 3.441 28.234 19.984 1 97.94 459 SER B CA 1
ATOM 8281 C C . SER B 1 459 ? 2.018 28.406 19.484 1 97.94 459 SER B C 1
ATOM 8283 O O . SER B 1 459 ? 1.428 27.484 18.922 1 97.94 459 SER B O 1
ATOM 8285 N N . ALA B 1 460 ? 1.501 29.594 19.703 1 98.56 460 ALA B N 1
ATOM 8286 C CA . ALA B 1 460 ? 0.199 29.906 19.109 1 98.56 460 ALA B CA 1
ATOM 8287 C C . ALA B 1 460 ? 0.292 30.047 17.594 1 98.56 460 ALA B C 1
ATOM 8289 O O . ALA B 1 460 ? -0.552 29.531 16.875 1 98.56 460 ALA B O 1
ATOM 8290 N N . ILE B 1 461 ? 1.29 30.75 17.156 1 98.81 461 ILE B N 1
ATOM 8291 C CA . ILE B 1 461 ? 1.489 30.938 15.727 1 98.81 461 ILE B CA 1
ATOM 8292 C C . ILE B 1 461 ? 2.943 30.656 15.367 1 98.81 461 ILE B C 1
ATOM 8294 O O . ILE B 1 461 ? 3.865 31.141 16.016 1 98.81 461 ILE B O 1
ATOM 8298 N N . LEU B 1 462 ? 3.092 29.859 14.359 1 98.56 462 LEU B N 1
ATOM 8299 C CA . LEU B 1 462 ? 4.418 29.562 13.836 1 98.56 462 LEU B CA 1
ATOM 8300 C C . LEU B 1 462 ? 4.512 29.938 12.359 1 98.56 462 LEU B C 1
ATOM 8302 O O . LEU B 1 462 ? 3.615 29.609 11.57 1 98.56 462 LEU B O 1
ATOM 8306 N N . PHE B 1 463 ? 5.477 30.766 11.992 1 98.31 463 PHE B N 1
ATOM 8307 C CA . PHE B 1 463 ? 5.914 31 10.617 1 98.31 463 PHE B CA 1
ATOM 8308 C C . PHE B 1 463 ? 7.211 30.25 10.328 1 98.31 463 PHE B C 1
ATOM 8310 O O . PHE B 1 463 ? 8.203 30.438 11.031 1 98.31 463 PHE B O 1
ATOM 8317 N N . GLU B 1 464 ? 7.055 29.422 9.266 1 94.75 464 GLU B N 1
ATOM 8318 C CA . GLU B 1 464 ? 8.242 28.609 9.008 1 94.75 464 GLU B CA 1
ATOM 8319 C C . GLU B 1 464 ? 8.398 28.312 7.52 1 94.75 464 GLU B C 1
ATOM 8321 O O . GLU B 1 464 ? 7.43 28.406 6.762 1 94.75 464 GLU B O 1
ATOM 8326 N N . GLY B 1 465 ? 9.586 28.125 6.969 1 93 465 GLY B N 1
ATOM 8327 C CA . GLY B 1 465 ? 10.047 27.562 5.715 1 93 465 GLY B CA 1
ATOM 8328 C C . GLY B 1 465 ? 11.203 26.594 5.895 1 93 465 GLY B C 1
ATOM 8329 O O . GLY B 1 465 ? 12.141 26.859 6.652 1 93 465 GLY B O 1
ATOM 8330 N N . ASP B 1 466 ? 10.961 25.453 5.277 1 91.44 466 ASP B N 1
ATOM 8331 C CA . ASP B 1 466 ? 11.93 24.406 5.578 1 91.44 466 ASP B CA 1
ATOM 8332 C C . ASP B 1 466 ? 12.18 23.516 4.355 1 91.44 466 ASP B C 1
ATOM 8334 O O . ASP B 1 466 ? 11.242 22.953 3.791 1 91.44 466 ASP B O 1
ATOM 8338 N N . MET B 1 467 ? 13.438 23.438 3.926 1 94.81 467 MET B N 1
ATOM 8339 C CA . MET B 1 467 ? 13.773 22.531 2.84 1 94.81 467 MET B CA 1
ATOM 8340 C C . MET B 1 467 ? 14.672 21.391 3.338 1 94.81 467 MET B C 1
ATOM 8342 O O . MET B 1 467 ? 15.516 20.891 2.594 1 94.81 467 MET B O 1
ATOM 8346 N N . ASP B 1 468 ? 14.531 21.062 4.586 1 91.19 468 ASP B N 1
ATOM 8347 C CA . ASP B 1 468 ? 15.406 20.047 5.168 1 91.19 468 ASP B CA 1
ATOM 8348 C C . ASP B 1 468 ? 14.594 18.906 5.781 1 91.19 468 ASP B C 1
ATOM 8350 O O . ASP B 1 468 ? 15.008 17.75 5.742 1 91.19 468 ASP B O 1
ATOM 8354 N N . HIS B 1 469 ? 13.508 19.234 6.359 1 90.12 469 HIS B N 1
ATOM 8355 C CA . HIS B 1 469 ? 12.773 18.188 7.07 1 90.12 469 HIS B CA 1
ATOM 8356 C C . HIS B 1 469 ? 11.344 18.062 6.551 1 90.12 469 HIS B C 1
ATOM 8358 O O . HIS B 1 469 ? 11.016 17.094 5.863 1 90.12 469 HIS B O 1
ATOM 8364 N N . TRP B 1 470 ? 10.539 19.125 6.656 1 91.62 470 TRP B N 1
ATOM 8365 C CA . TRP B 1 470 ? 9.133 19.047 6.281 1 91.62 470 TRP B CA 1
ATOM 8366 C C . TRP B 1 470 ? 8.93 19.5 4.84 1 91.62 470 TRP B C 1
ATOM 8368 O O . TRP B 1 470 ? 7.895 19.203 4.234 1 91.62 470 TRP B O 1
ATOM 8378 N N . TYR B 1 471 ? 9.859 20.312 4.297 1 96.31 471 TYR B N 1
ATOM 8379 C CA . TYR B 1 471 ? 9.812 20.812 2.93 1 96.31 471 TYR B CA 1
ATOM 8380 C C . TYR B 1 471 ? 8.547 21.625 2.691 1 96.31 471 TYR B C 1
ATOM 8382 O O . TYR B 1 471 ? 7.918 21.5 1.638 1 96.31 471 TYR B O 1
ATOM 8390 N N . GLU B 1 472 ? 8.156 22.344 3.711 1 96.5 472 GLU B N 1
ATOM 8391 C CA . GLU B 1 472 ? 7.02 23.25 3.598 1 96.5 472 GLU B CA 1
ATOM 8392 C C . GLU B 1 472 ? 7.465 24.656 3.18 1 96.5 472 GLU B C 1
ATOM 8394 O O . GLU B 1 472 ? 8.461 25.172 3.689 1 96.5 472 GLU B O 1
ATOM 8399 N N . SER B 1 473 ? 6.832 25.203 2.178 1 97.25 473 SER B N 1
ATOM 8400 C CA . SER B 1 473 ? 7.219 26.484 1.604 1 97.25 473 SER B CA 1
ATOM 8401 C C . SER B 1 473 ? 6.141 27.547 1.826 1 97.25 473 SER B C 1
ATOM 8403 O O . SER B 1 473 ? 5.07 27.234 2.363 1 97.25 473 SER B O 1
ATOM 8405 N N . GLY B 1 474 ? 6.465 28.812 1.469 1 97.5 474 GLY B N 1
ATOM 8406 C CA . GLY B 1 474 ? 5.461 29.875 1.473 1 97.5 474 GLY B CA 1
ATOM 8407 C C . GLY B 1 474 ? 5.805 31.016 2.404 1 97.5 474 GLY B C 1
ATOM 8408 O O . GLY B 1 474 ? 5.039 31.328 3.32 1 97.5 474 GLY B O 1
ATOM 8409 N N . ALA B 1 475 ? 6.973 31.703 2.184 1 98.12 475 ALA B N 1
ATOM 8410 C CA . ALA B 1 475 ? 7.34 32.875 2.967 1 98.12 475 ALA B CA 1
ATOM 8411 C C . ALA B 1 475 ? 6.215 33.906 2.967 1 98.12 475 ALA B C 1
ATOM 8413 O O . ALA B 1 475 ? 5.707 34.281 1.906 1 98.12 475 ALA B O 1
ATOM 8414 N N . VAL B 1 476 ? 5.867 34.406 4.148 1 98.69 476 VAL B N 1
ATOM 8415 C CA . VAL B 1 476 ? 4.762 35.344 4.223 1 98.69 476 VAL B CA 1
ATOM 8416 C C . VAL B 1 476 ? 5.227 36.719 3.758 1 98.69 476 VAL B C 1
ATOM 8418 O O . VAL B 1 476 ? 6.398 37.062 3.916 1 98.69 476 VAL B O 1
ATOM 8421 N N . ARG B 1 477 ? 4.254 37.531 3.213 1 98.38 477 ARG B N 1
ATOM 8422 C CA . ARG B 1 477 ? 4.605 38.844 2.676 1 98.38 477 ARG B CA 1
ATOM 8423 C C . ARG B 1 477 ? 3.639 39.906 3.164 1 98.38 477 ARG B C 1
ATOM 8425 O O . ARG B 1 477 ? 3.861 41.094 2.939 1 98.38 477 ARG B O 1
ATOM 8432 N N . ASP B 1 478 ? 2.609 39.531 3.762 1 98.75 478 ASP B N 1
ATOM 8433 C CA . ASP B 1 478 ? 1.568 40.438 4.223 1 98.75 478 ASP B CA 1
ATOM 8434 C C . ASP B 1 478 ? 0.714 39.781 5.312 1 98.75 478 ASP B C 1
ATOM 8436 O O . ASP B 1 478 ? -0.257 39.094 5.016 1 98.75 478 ASP B O 1
ATOM 8440 N N . VAL B 1 479 ? 1.06 40.094 6.602 1 98.94 479 VAL B N 1
ATOM 8441 C CA . VAL B 1 479 ? 0.406 39.406 7.719 1 98.94 479 VAL B CA 1
ATOM 8442 C C . VAL B 1 479 ? -0.125 40.438 8.711 1 98.94 479 VAL B C 1
ATOM 8444 O O . VAL B 1 479 ? 0.593 41.375 9.094 1 98.94 479 VAL B O 1
ATOM 8447 N N . THR B 1 480 ? -1.34 40.312 9.031 1 98.94 480 THR B N 1
ATOM 8448 C CA . THR B 1 480 ? -1.937 41.094 10.117 1 98.94 480 THR B CA 1
ATOM 8449 C C . THR B 1 480 ? -2.461 40.156 11.219 1 98.94 480 THR B C 1
ATOM 8451 O O . THR B 1 480 ? -3.295 39.281 10.953 1 98.94 480 THR B O 1
ATOM 8454 N N . ILE B 1 481 ? -1.952 40.312 12.438 1 98.94 481 ILE B N 1
ATOM 8455 C CA . ILE B 1 481 ? -2.4 39.625 13.633 1 98.94 481 ILE B CA 1
ATOM 8456 C C . ILE B 1 481 ? -2.979 40.625 14.641 1 98.94 481 ILE B C 1
ATOM 8458 O O . ILE B 1 481 ? -2.234 41.344 15.289 1 98.94 481 ILE B O 1
ATOM 8462 N N . ARG B 1 482 ? -4.309 40.656 14.812 1 98.88 482 ARG B N 1
ATOM 8463 C CA . ARG B 1 482 ? -4.863 41.719 15.609 1 98.88 482 ARG B CA 1
ATOM 8464 C C . ARG B 1 482 ? -6.062 41.25 16.422 1 98.88 482 ARG B C 1
ATOM 8466 O O . ARG B 1 482 ? -6.766 40.344 16.016 1 98.88 482 ARG B O 1
ATOM 8473 N N . ASN B 1 483 ? -6.242 41.812 17.516 1 98.81 483 ASN B N 1
ATOM 8474 C CA . ASN B 1 483 ? -7.406 41.625 18.375 1 98.81 483 ASN B CA 1
ATOM 8475 C C . ASN B 1 483 ? -7.562 40.156 18.797 1 98.81 483 ASN B C 1
ATOM 8477 O O . ASN B 1 483 ? -8.68 39.656 18.859 1 98.81 483 ASN B O 1
ATOM 8481 N N . ASN B 1 484 ? -6.492 39.5 18.938 1 98.94 484 ASN B N 1
ATOM 8482 C CA . ASN B 1 484 ? -6.52 38.125 19.438 1 98.94 484 ASN B CA 1
ATOM 8483 C C . ASN B 1 484 ? -6.234 38.062 20.938 1 98.94 484 ASN B C 1
ATOM 8485 O O . ASN B 1 484 ? -5.75 39.031 21.516 1 98.94 484 ASN B O 1
ATOM 8489 N N . ARG B 1 485 ? -6.594 36.938 21.516 1 98.81 485 ARG B N 1
ATOM 8490 C CA . ARG B 1 485 ? -6.23 36.594 22.891 1 98.81 485 ARG B CA 1
ATOM 8491 C C . ARG B 1 485 ? -5.281 35.406 22.938 1 98.81 485 ARG B C 1
ATOM 8493 O O . ARG B 1 485 ? -5.66 34.312 22.562 1 98.81 485 ARG B O 1
ATOM 8500 N N . PHE B 1 486 ? -4.078 35.75 23.312 1 98.44 486 PHE B N 1
ATOM 8501 C CA . PHE B 1 486 ? -3.104 34.688 23.547 1 98.44 486 PHE B CA 1
ATOM 8502 C C . PHE B 1 486 ? -3.049 34.312 25.031 1 98.44 486 PHE B C 1
ATOM 8504 O O . PHE B 1 486 ? -2.555 35.094 25.844 1 98.44 486 PHE B O 1
ATOM 8511 N N . LEU B 1 487 ? -3.529 33.156 25.344 1 97.62 487 LEU B N 1
ATOM 8512 C CA . LEU B 1 487 ? -3.607 32.719 26.734 1 97.62 487 LEU B CA 1
ATOM 8513 C C . LEU B 1 487 ? -2.533 31.672 27.031 1 97.62 487 LEU B C 1
ATOM 8515 O O . LEU B 1 487 ? -1.631 31.453 26.219 1 97.62 487 LEU B O 1
ATOM 8519 N N . ASP B 1 488 ? -2.598 31.141 28.25 1 94.75 488 ASP B N 1
ATOM 8520 C CA . ASP B 1 488 ? -1.567 30.203 28.703 1 94.75 488 ASP B CA 1
ATOM 8521 C C . ASP B 1 488 ? -1.312 29.109 27.672 1 94.75 488 ASP B C 1
ATOM 8523 O O . ASP B 1 488 ? -2.123 28.203 27.516 1 94.75 488 ASP B O 1
ATOM 8527 N N . GLY B 1 489 ? -0.217 29.297 26.953 1 94 489 GLY B N 1
ATOM 8528 C CA . GLY B 1 489 ? 0.353 28.297 26.062 1 94 489 GLY B CA 1
ATOM 8529 C C . GLY B 1 489 ? 1.78 27.938 26.406 1 94 489 GLY B C 1
ATOM 8530 O O . GLY B 1 489 ? 2.25 28.219 27.516 1 94 489 GLY B O 1
ATOM 8531 N N . THR B 1 490 ? 2.367 27.078 25.562 1 95.44 490 THR B N 1
ATOM 8532 C CA . THR B 1 490 ? 3.777 26.719 25.641 1 95.44 490 THR B CA 1
ATOM 8533 C C . THR B 1 490 ? 4.07 25.984 26.953 1 95.44 490 THR B C 1
ATOM 8535 O O . THR B 1 490 ? 5.129 26.156 27.547 1 95.44 490 THR B O 1
ATOM 8538 N N . TYR B 1 491 ? 3.094 25.281 27.422 1 94.5 491 TYR B N 1
ATOM 8539 C CA . TYR B 1 491 ? 3.23 24.641 28.719 1 94.5 491 TYR B CA 1
ATOM 8540 C C . TYR B 1 491 ? 3.818 23.234 28.578 1 94.5 491 TYR B C 1
ATOM 8542 O O . TYR B 1 491 ? 3.924 22.5 29.562 1 94.5 491 TYR B O 1
ATOM 8550 N N . GLY B 1 492 ? 4.215 22.766 27.375 1 93.56 492 GLY B N 1
ATOM 8551 C CA . GLY B 1 492 ? 4.68 21.422 27.094 1 93.56 492 GLY B CA 1
ATOM 8552 C C . GLY B 1 492 ? 6.07 21.141 27.641 1 93.56 492 GLY B C 1
ATOM 8553 O O . GLY B 1 492 ? 6.461 19.984 27.797 1 93.56 492 GLY B O 1
ATOM 8554 N N . GLY B 1 493 ? 6.895 22.203 27.844 1 89.94 493 GLY B N 1
ATOM 8555 C CA . GLY B 1 493 ? 8.203 22.031 28.438 1 89.94 493 GLY B CA 1
ATOM 8556 C C . GLY B 1 493 ? 9.344 22.484 27.547 1 89.94 493 GLY B C 1
ATOM 8557 O O . GLY B 1 493 ? 10.453 22.734 28.016 1 89.94 493 GLY B O 1
ATOM 8558 N N . ALA B 1 494 ? 9.18 22.562 26.281 1 90.25 494 ALA B N 1
ATOM 8559 C CA . ALA B 1 494 ? 10.203 23.047 25.359 1 90.25 494 ALA B CA 1
ATOM 8560 C C . ALA B 1 494 ? 10.172 24.578 25.266 1 90.25 494 ALA B C 1
ATOM 8562 O O . ALA B 1 494 ? 9.164 25.203 25.609 1 90.25 494 ALA B O 1
ATOM 8563 N N . ASP B 1 495 ? 11.25 25.141 24.797 1 91.12 495 ASP B N 1
ATOM 8564 C CA . ASP B 1 495 ? 11.383 26.594 24.734 1 91.12 495 ASP B CA 1
ATOM 8565 C C . ASP B 1 495 ? 10.711 27.141 23.484 1 91.12 495 ASP B C 1
ATOM 8567 O O . ASP B 1 495 ? 11.383 27.531 22.531 1 91.12 495 ASP B O 1
ATOM 8571 N N . PHE B 1 496 ? 9.438 27.25 23.578 1 94.44 496 PHE B N 1
ATOM 8572 C CA . PHE B 1 496 ? 8.672 27.859 22.484 1 94.44 496 PHE B CA 1
ATOM 8573 C C . PHE B 1 496 ? 8.141 29.219 22.891 1 94.44 496 PHE B C 1
ATOM 8575 O O . PHE B 1 496 ? 7.691 29.406 24.016 1 94.44 496 PHE B O 1
ATOM 8582 N N . PRO B 1 497 ? 8.281 30.203 22.047 1 96.69 497 PRO B N 1
ATOM 8583 C CA . PRO B 1 497 ? 7.578 31.469 22.266 1 96.69 497 PRO B CA 1
ATOM 8584 C C . PRO B 1 497 ? 6.105 31.391 21.859 1 96.69 497 PRO B C 1
ATOM 8586 O O . PRO B 1 497 ? 5.664 30.406 21.281 1 96.69 497 PRO B O 1
ATOM 8589 N N . THR B 1 498 ? 5.352 32.406 22.281 1 97.44 498 THR B N 1
ATOM 8590 C CA . THR B 1 498 ? 3.945 32.469 21.891 1 97.44 498 THR B CA 1
ATOM 8591 C C . THR B 1 498 ? 3.809 32.625 20.375 1 97.44 498 THR B C 1
ATOM 8593 O O . THR B 1 498 ? 3.061 31.875 19.734 1 97.44 498 THR B O 1
ATOM 8596 N N . ILE B 1 499 ? 4.496 33.562 19.797 1 98.62 499 ILE B N 1
ATOM 8597 C CA . ILE B 1 499 ? 4.602 33.719 18.344 1 98.62 499 ILE B CA 1
ATOM 8598 C C . ILE B 1 499 ? 6.039 33.469 17.906 1 98.62 499 ILE B C 1
ATOM 8600 O O . ILE B 1 499 ? 6.969 34.125 18.375 1 98.62 499 ILE B O 1
ATOM 8604 N N . PHE B 1 500 ? 6.168 32.531 17.031 1 98.44 500 PHE B N 1
ATOM 8605 C CA . PHE B 1 500 ? 7.484 32.031 16.625 1 98.44 500 PHE B CA 1
ATOM 8606 C C . PHE B 1 500 ? 7.684 32.219 15.125 1 98.44 500 PHE B C 1
ATOM 8608 O O . PHE B 1 500 ? 6.988 31.594 14.32 1 98.44 500 PHE B O 1
ATOM 8615 N N . ILE B 1 501 ? 8.547 33.125 14.664 1 98.38 501 ILE B N 1
ATOM 8616 C CA . ILE B 1 501 ? 8.961 33.312 13.281 1 98.38 501 ILE B CA 1
ATOM 8617 C C . ILE B 1 501 ? 10.352 32.719 13.07 1 98.38 501 ILE B C 1
ATOM 8619 O O . ILE B 1 501 ? 11.359 33.312 13.453 1 98.38 501 ILE B O 1
ATOM 8623 N N . ASN B 1 502 ? 10.336 31.531 12.367 1 96.69 502 ASN B N 1
ATOM 8624 C CA . ASN B 1 502 ? 11.547 30.719 12.422 1 96.69 502 ASN B CA 1
ATOM 8625 C C . ASN B 1 502 ? 11.828 30.047 11.086 1 96.69 502 ASN B C 1
ATOM 8627 O O . ASN B 1 502 ? 11.867 28.828 11 1 96.69 502 ASN B O 1
ATOM 8631 N N . PRO B 1 503 ? 12.156 30.812 10.008 1 96.44 503 PRO B N 1
ATOM 8632 C CA . PRO B 1 503 ? 12.617 30.141 8.781 1 96.44 503 PRO B CA 1
ATOM 8633 C C . PRO B 1 503 ? 13.898 29.344 8.992 1 96.44 503 PRO B C 1
ATOM 8635 O O . PRO B 1 503 ? 14.812 29.797 9.68 1 96.44 503 PRO B O 1
ATOM 8638 N N . HIS B 1 504 ? 13.898 28.156 8.422 1 96.06 504 HIS B N 1
ATOM 8639 C CA . HIS B 1 504 ? 15.055 27.266 8.57 1 96.06 504 HIS B CA 1
ATOM 8640 C C . HIS B 1 504 ? 16.062 27.5 7.449 1 96.06 504 HIS B C 1
ATOM 8642 O O . HIS B 1 504 ? 16.359 26.578 6.676 1 96.06 504 HIS B O 1
ATOM 8648 N N . GLN B 1 505 ? 16.625 28.641 7.477 1 95.69 505 GLN B N 1
ATOM 8649 C CA . GLN B 1 505 ? 17.719 28.953 6.551 1 95.69 505 GLN B CA 1
ATOM 8650 C C . GLN B 1 505 ? 19.047 28.422 7.059 1 95.69 505 GLN B C 1
ATOM 8652 O O . GLN B 1 505 ? 19.391 28.609 8.227 1 95.69 505 GLN B O 1
ATOM 8657 N N . LYS B 1 506 ? 19.781 27.781 6.227 1 95.06 506 LYS B N 1
ATOM 8658 C CA . LYS B 1 506 ? 21.141 27.359 6.594 1 95.06 506 LYS B CA 1
ATOM 8659 C C . LYS B 1 506 ? 22.109 28.531 6.547 1 95.06 506 LYS B C 1
ATOM 8661 O O . LYS B 1 506 ? 23.094 28.562 7.273 1 95.06 506 LYS B O 1
ATOM 8666 N N . LYS B 1 507 ? 21.797 29.516 5.648 1 95.44 507 LYS B N 1
ATOM 8667 C CA . LYS B 1 507 ? 22.578 30.734 5.488 1 95.44 507 LYS B CA 1
ATOM 8668 C C . LYS B 1 507 ? 21.656 31.953 5.34 1 95.44 507 LYS B C 1
ATOM 8670 O O . LYS B 1 507 ? 20.781 31.969 4.48 1 95.44 507 LYS B O 1
ATOM 8675 N N . GLU B 1 508 ? 21.875 32.906 6.195 1 95.06 508 GLU B N 1
ATOM 8676 C CA . GLU B 1 508 ? 21.141 34.156 6.078 1 95.06 508 GLU B CA 1
ATOM 8677 C C . GLU B 1 508 ? 21.891 35.156 5.191 1 95.06 508 GLU B C 1
ATOM 8679 O O . GLU B 1 508 ? 23.125 35.156 5.145 1 95.06 508 GLU B O 1
ATOM 8684 N N . VAL B 1 509 ? 21.078 35.906 4.508 1 94.12 509 VAL B N 1
ATOM 8685 C CA . VAL B 1 509 ? 21.656 36.969 3.672 1 94.12 509 VAL B CA 1
ATOM 8686 C C . VAL B 1 509 ? 21.281 38.344 4.23 1 94.12 509 VAL B C 1
ATOM 8688 O O . VAL B 1 509 ? 20.109 38.719 4.227 1 94.12 509 VAL B O 1
ATOM 8691 N N . PRO B 1 510 ? 22.328 39.094 4.594 1 91.31 510 PRO B N 1
ATOM 8692 C CA . PRO B 1 510 ? 22.031 40.406 5.137 1 91.31 510 PRO B CA 1
ATOM 8693 C C . PRO B 1 510 ? 21.234 41.281 4.172 1 91.31 510 PRO B C 1
ATOM 8695 O O . PRO B 1 510 ? 21.547 41.344 2.979 1 91.31 510 PRO B O 1
ATOM 8698 N N . GLY B 1 511 ? 20.219 41.844 4.715 1 92.56 511 GLY B N 1
ATOM 8699 C CA . GLY B 1 511 ? 19.406 42.781 3.922 1 92.56 511 GLY B CA 1
ATOM 8700 C C . GLY B 1 511 ? 18.344 42.062 3.1 1 92.56 511 GLY B C 1
ATOM 8701 O O . GLY B 1 511 ? 17.516 42.719 2.455 1 92.56 511 GLY B O 1
ATOM 8702 N N . HIS B 1 512 ? 18.344 40.812 3.086 1 95.5 512 HIS B N 1
ATOM 8703 C CA . HIS B 1 512 ? 17.359 40.062 2.326 1 95.5 512 HIS B CA 1
ATOM 8704 C C . HIS B 1 512 ? 16.641 39.031 3.213 1 95.5 512 HIS B C 1
ATOM 8706 O O . HIS B 1 512 ? 16.875 37.844 3.1 1 95.5 512 HIS B O 1
ATOM 8712 N N . PRO B 1 513 ? 15.727 39.531 3.979 1 97 513 PRO B N 1
ATOM 8713 C CA . PRO B 1 513 ? 15.008 38.625 4.902 1 97 513 PRO B CA 1
ATOM 8714 C C . PRO B 1 513 ? 14.055 37.688 4.188 1 97 513 PRO B C 1
ATOM 8716 O O . PRO B 1 513 ? 13.625 37.969 3.064 1 97 513 PRO B O 1
ATOM 8719 N N . TYR B 1 514 ? 13.789 36.562 4.867 1 97.81 514 TYR B N 1
ATOM 8720 C CA . TYR B 1 514 ? 12.906 35.531 4.328 1 97.81 514 TYR B CA 1
ATOM 8721 C C . TYR B 1 514 ? 11.453 35.969 4.441 1 97.81 514 TYR B C 1
ATOM 8723 O O . TYR B 1 514 ? 10.727 36 3.441 1 97.81 514 TYR B O 1
ATOM 8731 N N . GLU B 1 515 ? 11.008 36.312 5.645 1 98.19 515 GLU B N 1
ATOM 8732 C CA . GLU B 1 515 ? 9.641 36.781 5.895 1 98.19 515 GLU B CA 1
ATOM 8733 C C . GLU B 1 515 ? 9.523 38.281 5.777 1 98.19 515 GLU B C 1
ATOM 8735 O O . GLU B 1 515 ? 10.5 39 5.996 1 98.19 515 GLU B O 1
ATOM 8740 N N . ARG B 1 516 ? 8.281 38.688 5.484 1 98.12 516 ARG B N 1
ATOM 8741 C CA . ARG B 1 516 ? 8.141 40.125 5.336 1 98.12 516 ARG B CA 1
ATOM 8742 C C . ARG B 1 516 ? 6.789 40.625 5.855 1 98.12 516 ARG B C 1
ATOM 8744 O O . ARG B 1 516 ? 5.793 39.906 5.758 1 98.12 516 ARG B O 1
ATOM 8751 N N . ASN B 1 517 ? 6.754 41.812 6.34 1 98.69 517 ASN B N 1
ATOM 8752 C CA . ASN B 1 517 ? 5.574 42.625 6.656 1 98.69 517 ASN B CA 1
ATOM 8753 C C . ASN B 1 517 ? 4.621 41.844 7.578 1 98.69 517 ASN B C 1
ATOM 8755 O O . ASN B 1 517 ? 3.525 41.469 7.16 1 98.69 517 ASN B O 1
ATOM 8759 N N . ILE B 1 518 ? 5.016 41.75 8.797 1 98.88 518 ILE B N 1
ATOM 8760 C CA . ILE B 1 518 ? 4.215 41.094 9.836 1 98.88 518 ILE B CA 1
ATOM 8761 C C . ILE B 1 518 ? 3.836 42.125 10.898 1 98.88 518 ILE B C 1
ATOM 8763 O O . ILE B 1 518 ? 4.707 42.688 11.578 1 98.88 518 ILE B O 1
ATOM 8767 N N . THR B 1 519 ? 2.602 42.406 10.992 1 98.94 519 THR B N 1
ATOM 8768 C CA . THR B 1 519 ? 2.088 43.344 11.984 1 98.94 519 THR B CA 1
ATOM 8769 C C . THR B 1 519 ? 1.312 42.594 13.078 1 98.94 519 THR B C 1
ATOM 8771 O O . THR B 1 519 ? 0.339 41.906 12.789 1 98.94 519 THR B O 1
ATOM 8774 N N . ILE B 1 520 ? 1.729 42.75 14.344 1 98.88 520 ILE B N 1
ATOM 8775 C CA . ILE B 1 520 ? 1.096 42.188 15.531 1 98.88 520 ILE B CA 1
ATOM 8776 C C . ILE B 1 520 ? 0.576 43.312 16.422 1 98.88 520 ILE B C 1
ATOM 8778 O O . ILE B 1 520 ? 1.352 43.969 17.125 1 98.88 520 ILE B O 1
ATOM 8782 N N . GLU B 1 521 ? -0.719 43.562 16.438 1 98.81 521 GLU B N 1
ATOM 8783 C CA . GLU B 1 521 ? -1.186 44.781 17.094 1 98.81 521 GLU B CA 1
ATOM 8784 C C . GLU B 1 521 ? -2.518 44.562 17.797 1 98.81 521 GLU B C 1
ATOM 8786 O O . GLU B 1 521 ? -3.346 43.781 17.344 1 98.81 521 GLU B O 1
ATOM 8791 N N . GLY B 1 522 ? -2.684 45.188 18.828 1 98.56 522 GLY B N 1
ATOM 8792 C CA . GLY B 1 522 ? -3.959 45.188 19.516 1 98.56 522 GLY B CA 1
ATOM 8793 C C . GLY B 1 522 ? -4.328 43.844 20.125 1 98.56 522 GLY B C 1
ATOM 8794 O O . GLY B 1 522 ? -5.512 43.531 20.281 1 98.56 522 GLY B O 1
ATOM 8795 N N . ASN B 1 523 ? -3.391 43.031 20.438 1 98.75 523 ASN B N 1
ATOM 8796 C CA . ASN B 1 523 ? -3.666 41.719 21.016 1 98.75 523 ASN B CA 1
ATOM 8797 C C . ASN B 1 523 ? -3.521 41.75 22.531 1 98.75 523 ASN B C 1
ATOM 8799 O O . ASN B 1 523 ? -2.902 42.656 23.094 1 98.75 523 ASN B O 1
ATOM 8803 N N . LEU B 1 524 ? -4.145 40.75 23.156 1 98.38 524 LEU B N 1
ATOM 8804 C CA . LEU B 1 524 ? -3.912 40.438 24.578 1 98.38 524 LEU B CA 1
ATOM 8805 C C . LEU B 1 524 ? -3.018 39.219 24.734 1 98.38 524 LEU B C 1
ATOM 8807 O O . LEU B 1 524 ? -3.305 38.156 24.172 1 98.38 524 LEU B O 1
ATOM 8811 N N . PHE B 1 525 ? -1.916 39.406 25.453 1 97.19 525 PHE B N 1
ATOM 8812 C CA . PHE B 1 525 ? -1.083 38.281 25.906 1 97.19 525 PHE B CA 1
ATOM 8813 C C . PHE B 1 525 ? -1.229 38.062 27.406 1 97.19 525 PHE B C 1
ATOM 8815 O O . PHE B 1 525 ? -0.868 38.938 28.203 1 97.19 525 PHE B O 1
ATOM 8822 N N . ARG B 1 526 ? -1.826 36.969 27.781 1 96.38 526 ARG B N 1
ATOM 8823 C CA . ARG B 1 526 ? -1.895 36.562 29.172 1 96.38 526 ARG B CA 1
ATOM 8824 C C . ARG B 1 526 ? -1.242 35.188 29.375 1 96.38 526 ARG B C 1
ATOM 8826 O O . ARG B 1 526 ? -1.901 34.156 29.234 1 96.38 526 ARG B O 1
ATOM 8833 N N . THR B 1 527 ? 0.033 35.219 29.688 1 93.31 527 THR B N 1
ATOM 8834 C CA . THR B 1 527 ? 0.824 34 29.656 1 93.31 527 THR B CA 1
ATOM 8835 C C . THR B 1 527 ? 1.655 33.875 30.938 1 93.31 527 THR B C 1
ATOM 8837 O O . THR B 1 527 ? 1.957 34.875 31.594 1 93.31 527 THR B O 1
ATOM 8840 N N . PHE B 1 528 ? 1.978 32.594 31.25 1 92.5 528 PHE B N 1
ATOM 8841 C CA . PHE B 1 528 ? 2.809 32.344 32.438 1 92.5 528 PHE B CA 1
ATOM 8842 C C . PHE B 1 528 ? 4.289 32.469 32.062 1 92.5 528 PHE B C 1
ATOM 8844 O O . PHE B 1 528 ? 5.105 32.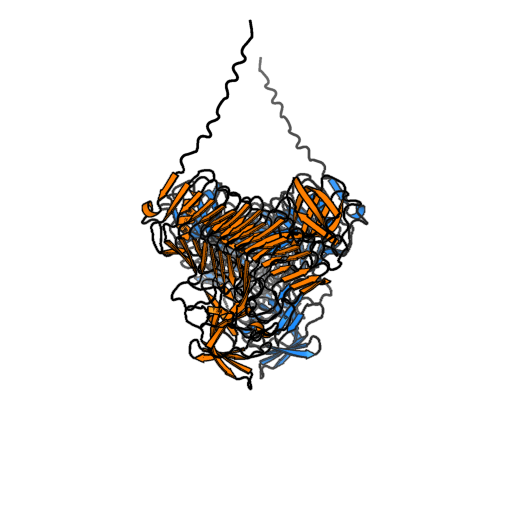812 32.938 1 92.5 528 PHE B O 1
ATOM 8851 N N . ASN B 1 529 ? 4.578 32.062 30.844 1 87 529 ASN B N 1
ATOM 8852 C CA . ASN B 1 529 ? 5.941 32.219 30.344 1 87 529 ASN B CA 1
ATOM 8853 C C . ASN B 1 529 ? 6.16 33.625 29.734 1 87 529 ASN B C 1
ATOM 8855 O O . ASN B 1 529 ? 5.266 34.156 29.094 1 87 529 ASN B O 1
ATOM 8859 N N . GLU B 1 530 ? 7.441 34.094 29.766 1 84.56 530 GLU B N 1
ATOM 8860 C CA . GLU B 1 530 ? 7.707 35.469 29.438 1 84.56 530 GLU B CA 1
ATOM 8861 C C . GLU B 1 530 ? 7.934 35.688 27.938 1 84.56 530 GLU B C 1
ATOM 8863 O O . GLU B 1 530 ? 7.707 36.75 27.406 1 84.56 530 GLU B O 1
ATOM 8868 N N . GLN B 1 531 ? 8.375 34.656 27.25 1 93.19 531 GLN B N 1
ATOM 8869 C CA . GLN B 1 531 ? 8.742 34.938 25.859 1 93.19 531 GLN B CA 1
ATOM 8870 C C . GLN B 1 531 ? 7.512 34.969 24.953 1 93.19 531 GLN B C 1
ATOM 8872 O O . GLN B 1 531 ? 6.898 33.938 24.688 1 93.19 531 GLN B O 1
ATOM 8877 N N . LEU B 1 532 ? 7.227 36.125 24.438 1 95.69 532 LEU B N 1
ATOM 8878 C CA . LEU B 1 532 ? 6.035 36.344 23.625 1 95.69 532 LEU B CA 1
ATOM 8879 C C . LEU B 1 532 ? 6.363 36.25 22.141 1 95.69 532 LEU B C 1
ATOM 8881 O O . LEU B 1 532 ? 5.566 35.719 21.359 1 95.69 532 LEU B O 1
ATOM 8885 N N . LEU B 1 533 ? 7.52 36.75 21.734 1 97.62 533 LEU B N 1
ATOM 8886 C CA . LEU B 1 533 ? 7.883 36.812 20.328 1 97.62 533 LEU B CA 1
ATOM 8887 C C . LEU B 1 533 ? 9.352 36.469 20.125 1 97.62 533 LEU B C 1
ATOM 8889 O O . LEU B 1 533 ? 10.227 37 20.797 1 97.62 533 LEU B O 1
ATOM 8893 N N . ARG B 1 534 ? 9.602 35.5 19.391 1 98 534 ARG B N 1
ATOM 8894 C CA . ARG B 1 534 ? 10.922 35.219 18.844 1 98 534 ARG B CA 1
ATOM 8895 C C . ARG B 1 534 ? 10.914 35.25 17.312 1 98 534 ARG B C 1
ATOM 8897 O O . ARG B 1 534 ? 10.125 34.562 16.672 1 98 534 ARG B O 1
ATOM 8904 N N . ALA B 1 535 ? 11.727 36.125 16.719 1 98 535 ALA B N 1
ATOM 8905 C CA . ALA B 1 535 ? 11.688 36.344 15.273 1 98 535 ALA B CA 1
ATOM 8906 C C . ALA B 1 535 ? 13.102 36.344 14.688 1 98 535 ALA B C 1
ATOM 8908 O O . ALA B 1 535 ? 14.039 36.875 15.297 1 98 535 ALA B O 1
ATOM 8909 N N . LYS B 1 536 ? 13.109 35.688 13.617 1 96.75 536 LYS B N 1
ATOM 8910 C CA . LYS B 1 536 ? 14.352 35.656 12.844 1 96.75 536 LYS B CA 1
ATOM 8911 C C . LYS B 1 536 ? 14.094 35.938 11.367 1 96.75 536 LYS B C 1
ATOM 8913 O O . LYS B 1 536 ? 13.117 35.438 10.797 1 96.75 536 LYS B O 1
ATOM 8918 N N . SER B 1 537 ? 14.914 36.812 10.719 1 97.44 537 SER B N 1
ATOM 8919 C CA . SER B 1 537 ? 14.93 37.031 9.281 1 97.44 537 SER B CA 1
ATOM 8920 C C . SER B 1 537 ? 13.602 37.625 8.805 1 97.44 537 SER B C 1
ATOM 8922 O O . SER B 1 537 ? 12.961 37.062 7.906 1 97.44 537 SER B O 1
ATOM 8924 N N . VAL B 1 538 ? 13.195 38.781 9.344 1 98.12 538 VAL B N 1
ATOM 8925 C CA . VAL B 1 538 ? 11.938 39.438 8.992 1 98.12 538 VAL B CA 1
ATOM 8926 C C . VAL B 1 538 ? 12.219 40.875 8.516 1 98.12 538 VAL B C 1
ATOM 8928 O O . VAL B 1 538 ? 12.977 41.594 9.148 1 98.12 538 VAL B O 1
ATOM 8931 N N . GLY B 1 539 ? 11.727 41.125 7.336 1 98.19 539 GLY B N 1
ATOM 8932 C CA . GLY B 1 539 ? 11.672 42.531 6.883 1 98.19 539 GLY B CA 1
ATOM 8933 C C . GLY B 1 539 ? 10.328 43.188 7.152 1 98.19 539 GLY B C 1
ATOM 8934 O O . GLY B 1 539 ? 9.312 42.781 6.574 1 98.19 539 GLY B O 1
ATOM 8935 N N . GLY B 1 540 ? 10.344 44.188 8.008 1 98.12 540 GLY B N 1
ATOM 8936 C CA . GLY B 1 540 ? 9.078 44.812 8.375 1 98.12 540 GLY B CA 1
ATOM 8937 C C . GLY B 1 540 ? 8.328 44.062 9.453 1 98.12 540 GLY B C 1
ATOM 8938 O O . GLY B 1 540 ? 7.402 43.312 9.156 1 98.12 540 GLY B O 1
ATOM 8939 N N . LEU B 1 541 ? 8.695 44.312 10.75 1 98.44 541 LEU B N 1
ATOM 8940 C CA . LEU B 1 541 ? 8.062 43.656 11.906 1 98.44 541 LEU B CA 1
ATOM 8941 C C . LEU B 1 541 ? 7.523 44.719 12.875 1 98.44 541 LEU B C 1
ATOM 8943 O O . LEU B 1 541 ? 8.289 45.531 13.398 1 98.44 541 LEU B O 1
ATOM 8947 N N . ILE B 1 542 ? 6.254 44.719 13.016 1 98.62 542 ILE B N 1
ATOM 8948 C CA . ILE B 1 542 ? 5.621 45.719 13.891 1 98.62 542 ILE B CA 1
ATOM 8949 C C . ILE B 1 542 ? 4.938 45 15.055 1 98.62 542 ILE B C 1
ATOM 8951 O O . ILE B 1 542 ? 4.117 44.094 14.844 1 98.62 542 ILE B O 1
ATOM 8955 N N . PHE B 1 543 ? 5.301 45.281 16.266 1 98.19 543 PHE B N 1
ATOM 8956 C CA . PHE B 1 543 ? 4.691 44.844 17.516 1 98.19 543 PHE B CA 1
ATOM 8957 C C . PHE B 1 543 ? 4.195 46.031 18.328 1 98.19 543 PHE B C 1
ATOM 8959 O O . PHE B 1 543 ? 4.977 46.656 19.031 1 98.19 543 PHE B O 1
ATOM 8966 N N . ARG B 1 544 ? 2.875 46.312 18.297 1 97.94 544 ARG B N 1
ATOM 8967 C CA . ARG B 1 544 ? 2.461 47.594 18.891 1 97.94 544 ARG B CA 1
ATOM 8968 C C . ARG B 1 544 ? 1.074 47.469 19.516 1 97.94 544 ARG B C 1
ATOM 8970 O O . ARG B 1 544 ? 0.277 46.625 19.109 1 97.94 544 ARG B O 1
ATOM 8977 N N . ASP B 1 545 ? 0.771 48.219 20.438 1 97.88 545 ASP B N 1
ATOM 8978 C CA . ASP B 1 545 ? -0.539 48.438 21.031 1 97.88 545 ASP B CA 1
ATOM 8979 C C . ASP B 1 545 ? -1.084 47.125 21.641 1 97.88 545 ASP B C 1
ATOM 8981 O O . ASP B 1 545 ? -2.295 46.906 21.641 1 97.88 545 ASP B O 1
ATOM 8985 N N . ASN B 1 546 ? -0.182 46.25 22.016 1 97.31 546 ASN B N 1
ATOM 8986 C CA . ASN B 1 546 ? -0.608 45.031 22.672 1 97.31 546 ASN B CA 1
ATOM 8987 C C . ASN B 1 546 ? -0.681 45.219 24.188 1 97.31 546 ASN B C 1
ATOM 8989 O O . ASN B 1 546 ? -0.057 46.125 24.75 1 97.31 546 ASN B O 1
ATOM 8993 N N . THR B 1 547 ? -1.488 44.406 24.812 1 96.75 547 THR B N 1
ATOM 8994 C CA . THR B 1 547 ? -1.566 44.344 26.281 1 96.75 547 THR B CA 1
ATOM 8995 C C . THR B 1 547 ? -0.944 43.031 26.781 1 96.75 547 THR B C 1
ATOM 8997 O O . THR B 1 547 ? -1.309 41.938 26.312 1 96.75 547 THR B O 1
ATOM 9000 N N . ILE B 1 548 ? 0.006 43.125 27.703 1 95.5 548 ILE B N 1
ATOM 9001 C CA . ILE B 1 548 ? 0.732 41.969 28.234 1 95.5 548 ILE B CA 1
ATOM 9002 C C . ILE B 1 548 ? 0.426 41.812 29.719 1 95.5 548 ILE B C 1
ATOM 9004 O O . ILE B 1 548 ? 0.673 42.719 30.516 1 95.5 548 ILE B O 1
ATOM 9008 N N . GLU B 1 549 ? -0.16 40.656 29.969 1 93.5 549 GLU B N 1
ATOM 9009 C CA . GLU B 1 549 ? -0.482 40.312 31.344 1 93.5 549 GLU B CA 1
ATOM 9010 C C . GLU B 1 549 ? 0.211 39 31.75 1 93.5 549 GLU B C 1
ATOM 9012 O O . GLU B 1 549 ? 0.365 38.094 30.922 1 93.5 549 GLU B O 1
ATOM 9017 N N . LEU B 1 550 ? 0.604 38.906 33 1 89.25 550 LEU B N 1
ATOM 9018 C CA . LEU B 1 550 ? 1.218 37.688 33.5 1 89.25 550 LEU B CA 1
ATOM 9019 C C . LEU B 1 550 ? 0.172 36.781 34.125 1 89.25 550 LEU B C 1
ATOM 9021 O O . LEU B 1 550 ? -0.717 37.219 34.844 1 89.25 550 LEU B O 1
ATOM 9025 N N . SER B 1 551 ? 0.273 35.562 33.719 1 92.62 551 SER B N 1
ATOM 9026 C CA . SER B 1 551 ? -0.572 34.531 34.281 1 92.62 551 SER B CA 1
ATOM 9027 C C . SER B 1 551 ? 0.205 33.656 35.25 1 92.62 551 SER B C 1
ATOM 9029 O O . SER B 1 551 ? 1.412 33.438 35.094 1 92.62 551 SER B O 1
ATOM 9031 N N . GLU B 1 552 ? -0.492 33.062 36.344 1 92.19 552 GLU B N 1
ATOM 9032 C CA . GLU B 1 552 ? 0.135 32.156 37.312 1 92.19 552 GLU B CA 1
ATOM 9033 C C . GLU B 1 552 ? -0.404 30.734 37.188 1 92.19 552 GLU B C 1
ATOM 9035 O O . GLU B 1 552 ? -0.257 29.938 38.125 1 92.19 552 GLU B O 1
ATOM 9040 N N . LYS B 1 553 ? -1.013 30.562 36.094 1 93 553 LYS B N 1
ATOM 9041 C CA . LYS B 1 553 ? -1.614 29.25 35.906 1 93 553 LYS B CA 1
ATOM 9042 C C . LYS B 1 553 ? -0.565 28.141 35.969 1 93 553 LYS B C 1
ATOM 9044 O O . LYS B 1 553 ? -0.837 27.062 36.5 1 93 553 LYS B O 1
ATOM 9049 N N . TYR B 1 554 ? 0.546 28.344 35.375 1 93.75 554 TYR B N 1
ATOM 9050 C CA . TYR B 1 554 ? 1.673 27.406 35.406 1 93.75 554 TYR B CA 1
ATOM 9051 C C . TYR B 1 554 ? 2.916 28.094 35.969 1 93.75 554 TYR B C 1
ATOM 9053 O O . TYR B 1 554 ? 3.018 29.328 35.938 1 93.75 554 TYR B O 1
ATOM 9061 N N . LYS B 1 555 ? 3.857 27.281 36.438 1 92.25 555 LYS B N 1
ATOM 9062 C CA . LYS B 1 555 ? 5.164 27.812 36.812 1 92.25 555 LYS B CA 1
ATOM 9063 C C . LYS B 1 555 ? 6.043 28.047 35.594 1 92.25 555 LYS B C 1
ATOM 9065 O O . LYS B 1 555 ? 6.16 27.156 34.719 1 92.25 555 LYS B O 1
ATOM 9070 N N . PRO B 1 556 ? 6.566 29.266 35.531 1 90.75 556 PRO B N 1
ATOM 9071 C CA . PRO B 1 556 ? 7.516 29.422 34.438 1 90.75 556 PRO B CA 1
ATOM 9072 C C . PRO B 1 556 ? 8.703 28.469 34.531 1 90.75 556 PRO B C 1
ATOM 9074 O O . PRO B 1 556 ? 9.172 28.172 35.625 1 90.75 556 PRO B O 1
ATOM 9077 N N . TYR B 1 557 ? 9.117 27.938 33.375 1 86.75 557 TYR B N 1
ATOM 9078 C CA . TYR B 1 557 ? 10.195 26.969 33.438 1 86.75 557 TYR B CA 1
ATOM 9079 C C . TYR B 1 557 ? 11.453 27.5 32.75 1 86.75 557 TYR B C 1
ATOM 9081 O O . TYR B 1 557 ? 12.469 26.797 32.688 1 86.75 557 TYR B O 1
ATOM 9089 N N . ASN B 1 558 ? 11.414 28.703 32.219 1 85 558 ASN B N 1
ATOM 9090 C CA . ASN B 1 558 ? 12.586 29.344 31.625 1 85 558 ASN B CA 1
ATOM 9091 C C . ASN B 1 558 ? 12.578 30.844 31.844 1 85 558 ASN B C 1
ATOM 9093 O O . ASN B 1 558 ? 11.609 31.391 32.406 1 85 558 ASN B O 1
ATOM 9097 N N . ASP B 1 559 ? 13.781 31.5 31.531 1 87.12 559 ASP B N 1
ATOM 9098 C CA . ASP B 1 559 ? 13.93 32.938 31.734 1 87.12 559 ASP B CA 1
ATOM 9099 C C . ASP B 1 559 ? 14.352 33.625 30.438 1 87.12 559 ASP B C 1
ATOM 9101 O O . ASP B 1 559 ? 15.312 34.406 30.422 1 87.12 559 ASP B O 1
ATOM 9105 N N . LEU B 1 560 ? 13.617 33.406 29.422 1 91.94 560 LEU B N 1
ATOM 9106 C CA . LEU B 1 560 ? 13.938 33.938 28.109 1 91.94 560 LEU B CA 1
ATOM 9107 C C . LEU B 1 560 ? 13.367 35.344 27.969 1 91.94 560 LEU B C 1
ATOM 9109 O O . LEU B 1 560 ? 12.422 35.719 28.656 1 91.94 560 LEU B O 1
ATOM 9113 N N . PRO B 1 561 ? 14.016 36.125 27.062 1 93.31 561 PRO B N 1
ATOM 9114 C CA . PRO B 1 561 ? 13.5 37.5 26.875 1 93.31 561 PRO B CA 1
ATOM 9115 C C . PRO B 1 561 ? 12.07 37.5 26.344 1 93.31 561 PRO B C 1
ATOM 9117 O O . PRO B 1 561 ? 11.68 36.594 25.594 1 93.31 561 PRO B O 1
ATOM 9120 N N . THR B 1 562 ? 11.352 38.594 26.688 1 93.88 562 THR B N 1
ATOM 9121 C CA . THR B 1 562 ? 9.969 38.719 26.234 1 93.88 562 THR B CA 1
ATOM 9122 C C . THR B 1 562 ? 9.898 38.781 24.719 1 93.88 562 THR B C 1
ATOM 9124 O O . THR B 1 562 ? 8.992 38.219 24.109 1 93.88 562 THR B O 1
ATOM 9127 N N . ILE B 1 563 ? 10.758 39.562 24.109 1 96.12 563 ILE B N 1
ATOM 9128 C CA . ILE B 1 563 ? 10.883 39.688 22.656 1 96.12 563 ILE B CA 1
ATOM 9129 C C . ILE B 1 563 ? 12.336 39.469 22.25 1 96.12 563 ILE B C 1
ATOM 9131 O O . ILE B 1 563 ? 13.242 40.094 22.766 1 96.12 563 ILE B O 1
ATOM 9135 N N . ASP B 1 564 ? 12.523 38.5 21.391 1 97.25 564 ASP B N 1
ATOM 9136 C CA . ASP B 1 564 ? 13.844 38.156 20.875 1 97.25 564 ASP B CA 1
ATOM 9137 C C . ASP B 1 564 ? 13.875 38.25 19.344 1 97.25 564 ASP B C 1
ATOM 9139 O O . ASP B 1 564 ? 13.305 37.406 18.656 1 97.25 564 ASP B O 1
ATOM 9143 N N . ILE B 1 565 ? 14.531 39.312 18.766 1 97.25 565 ILE B N 1
ATOM 9144 C CA . ILE B 1 565 ? 14.555 39.531 17.328 1 97.25 565 ILE B CA 1
ATOM 9145 C C . ILE B 1 565 ? 15.984 39.406 16.797 1 97.25 565 ILE B C 1
ATOM 9147 O O . ILE B 1 565 ? 16.906 40.062 17.297 1 97.25 565 ILE B O 1
ATOM 9151 N N . ARG B 1 566 ? 16.078 38.562 15.781 1 95.44 566 ARG B N 1
ATOM 9152 C CA . ARG B 1 566 ? 17.406 38.375 15.188 1 95.44 566 ARG B CA 1
ATOM 9153 C C . ARG B 1 566 ? 17.359 38.562 13.68 1 95.44 566 ARG B C 1
ATOM 9155 O O . ARG B 1 566 ? 16.359 38.281 13.031 1 95.44 566 ARG B O 1
ATOM 9162 N N . SER B 1 567 ? 18.391 39.094 13.102 1 95.44 567 SER B N 1
ATOM 9163 C CA . SER B 1 567 ? 18.625 39.188 11.664 1 95.44 567 SER B CA 1
ATOM 9164 C C . SER B 1 567 ? 17.406 39.781 10.953 1 95.44 567 SER B C 1
ATOM 9166 O O . SER B 1 567 ? 16.969 39.25 9.93 1 95.44 567 SER B O 1
ATOM 9168 N N . SER B 1 568 ? 16.844 40.812 11.539 1 96.69 568 SER B N 1
ATOM 9169 C CA . SER B 1 568 ? 15.625 41.438 11.023 1 96.69 568 SER B CA 1
ATOM 9170 C C . SER B 1 568 ? 15.781 42.938 10.836 1 96.69 568 SER B C 1
ATOM 9172 O O . SER B 1 568 ? 16.719 43.531 11.375 1 96.69 568 SER B O 1
ATOM 9174 N N . GLN B 1 569 ? 14.953 43.469 10.016 1 96.12 569 GLN B N 1
ATOM 9175 C CA . GLN B 1 569 ? 15.047 44.906 9.734 1 96.12 569 GLN B CA 1
ATOM 9176 C C . GLN B 1 569 ? 13.672 45.562 9.812 1 96.12 569 GLN B C 1
ATOM 9178 O O . GLN B 1 569 ? 12.648 44.906 9.742 1 96.12 569 GLN B O 1
ATOM 9183 N N . GLN B 1 570 ? 13.719 46.906 10.023 1 96.81 570 GLN B N 1
ATOM 9184 C CA . GLN B 1 570 ? 12.5 47.719 10.102 1 96.81 570 GLN B CA 1
ATOM 9185 C C . GLN B 1 570 ? 11.562 47.188 11.18 1 96.81 570 GLN B C 1
ATOM 9187 O O . GLN B 1 570 ? 10.383 46.969 10.922 1 96.81 570 GLN B O 1
ATOM 9192 N N . VAL B 1 571 ? 12.133 47.062 12.352 1 97.5 571 VAL B N 1
ATOM 9193 C CA . VAL B 1 571 ? 11.398 46.531 13.5 1 97.5 571 VAL B CA 1
ATOM 9194 C C . VAL B 1 571 ? 10.844 47.688 14.336 1 97.5 571 VAL B C 1
ATOM 9196 O O . VAL B 1 571 ? 11.578 48.625 14.68 1 97.5 571 VAL B O 1
ATOM 9199 N N . VAL B 1 572 ? 9.57 47.688 14.594 1 97.69 572 VAL B N 1
ATOM 9200 C CA . VAL B 1 572 ? 8.914 48.688 15.422 1 97.69 572 VAL B CA 1
ATOM 9201 C C . VAL B 1 572 ? 8.227 48.031 16.609 1 97.69 572 VAL B C 1
ATOM 9203 O O . VAL B 1 572 ? 7.352 47.156 16.422 1 97.69 572 VAL B O 1
ATOM 9206 N N . ILE B 1 573 ? 8.594 48.312 17.828 1 96.31 573 ILE B N 1
ATOM 9207 C CA . ILE B 1 573 ? 7.957 47.875 19.062 1 96.31 573 ILE B CA 1
ATOM 9208 C C . ILE B 1 573 ? 7.512 49.094 19.859 1 96.31 573 ILE B C 1
ATOM 9210 O O . ILE B 1 573 ? 8.344 49.812 20.438 1 96.31 573 ILE B O 1
ATOM 9214 N N . LYS B 1 574 ? 6.262 49.344 19.906 1 95.25 574 LYS B N 1
ATOM 9215 C CA . LYS B 1 574 ? 5.863 50.562 20.562 1 95.25 574 LYS B CA 1
ATOM 9216 C C . LYS B 1 574 ? 4.457 50.438 21.156 1 95.25 574 LYS B C 1
ATOM 9218 O O . LYS B 1 574 ? 3.66 49.625 20.703 1 95.25 574 LYS B O 1
ATOM 9223 N N . ASN B 1 575 ? 4.16 51.188 22.109 1 95.25 575 ASN B N 1
ATOM 9224 C CA . ASN B 1 575 ? 2.859 51.406 22.734 1 95.25 575 ASN B CA 1
ATOM 9225 C C . ASN B 1 575 ? 2.273 50.094 23.281 1 95.25 575 ASN B C 1
ATOM 9227 O O . ASN B 1 575 ? 1.071 49.844 23.156 1 95.25 575 ASN B O 1
ATOM 9231 N N . ASN B 1 576 ? 3.166 49.188 23.688 1 94.38 576 ASN B N 1
ATOM 9232 C CA . ASN B 1 576 ? 2.688 48 24.375 1 94.38 576 ASN B CA 1
ATOM 9233 C C . ASN B 1 576 ? 2.525 48.25 25.859 1 94.38 576 ASN B C 1
ATOM 9235 O O . ASN B 1 576 ? 3.35 48.906 26.484 1 94.38 576 ASN B O 1
ATOM 9239 N N . ARG B 1 577 ? 1.49 47.719 26.438 1 93 577 ARG B N 1
ATOM 9240 C CA . ARG B 1 577 ? 1.193 47.938 27.859 1 93 577 ARG B CA 1
ATOM 9241 C C . ARG B 1 577 ? 1.517 46.688 28.672 1 93 577 ARG B C 1
ATOM 9243 O O . ARG B 1 577 ? 0.882 45.625 28.5 1 93 577 ARG B O 1
ATOM 9250 N N . TYR B 1 578 ? 2.471 46.781 29.484 1 89.88 578 TYR B N 1
ATOM 9251 C CA . TYR B 1 578 ? 2.854 45.688 30.391 1 89.88 578 TYR B CA 1
ATOM 9252 C C . TYR B 1 578 ? 2.234 45.906 31.766 1 89.88 578 TYR B C 1
ATOM 9254 O O . TYR B 1 578 ? 2.506 46.906 32.438 1 89.88 578 TYR B O 1
ATOM 9262 N N . LYS B 1 579 ? 1.32 45 32.125 1 84.25 579 LYS B N 1
ATOM 9263 C CA . LYS B 1 579 ? 0.581 45.156 33.375 1 84.25 579 LYS B CA 1
ATOM 9264 C C . LYS B 1 579 ? 1.279 44.438 34.531 1 84.25 579 LYS B C 1
ATOM 9266 O O . LYS B 1 579 ? 0.624 43.844 35.375 1 84.25 579 LYS B O 1
ATOM 9271 N N . LYS B 1 580 ? 2.447 44.188 34.625 1 73.06 580 LYS B N 1
ATOM 9272 C CA . LYS B 1 580 ? 3.242 43.688 35.75 1 73.06 580 LYS B CA 1
ATOM 9273 C C . LYS B 1 580 ? 4.453 44.594 36 1 73.06 580 LYS B C 1
ATOM 9275 O O . LYS B 1 580 ? 4.887 45.312 35.094 1 73.06 580 LYS B O 1
ATOM 9280 N N . PRO B 1 581 ? 4.816 44.438 37.344 1 67.19 581 PRO B N 1
ATOM 9281 C CA . PRO B 1 581 ? 6.043 45.188 37.594 1 67.19 581 PRO B CA 1
ATOM 9282 C C . PRO B 1 581 ? 7.211 44.719 36.719 1 67.19 581 PRO B C 1
ATOM 9284 O O . PRO B 1 581 ? 7.336 43.531 36.438 1 67.19 581 PRO B O 1
ATOM 9287 N N . GLY B 1 582 ? 7.816 45.438 36.156 1 67.31 582 GLY B N 1
ATOM 9288 C CA . GLY B 1 582 ? 8.969 45.156 35.312 1 67.31 582 GLY B CA 1
ATOM 9289 C C . GLY B 1 582 ? 8.828 45.688 33.906 1 67.31 582 GLY B C 1
ATOM 9290 O O . GLY B 1 582 ? 8.016 46.562 33.656 1 67.31 582 GLY B O 1
ATOM 9291 N N . LYS B 1 583 ? 9.836 45.375 33.188 1 72 583 LYS B N 1
ATOM 9292 C CA . LYS B 1 583 ? 9.828 45.844 31.797 1 72 583 LYS B CA 1
ATOM 9293 C C . LYS B 1 583 ? 9.93 44.688 30.812 1 72 583 LYS B C 1
ATOM 9295 O O . LYS B 1 583 ? 10.383 43.594 31.172 1 72 583 LYS B O 1
ATOM 9300 N N . ILE B 1 584 ? 9.289 44.875 29.75 1 76.62 584 ILE B N 1
ATOM 9301 C CA . ILE B 1 584 ? 9.461 43.969 28.625 1 76.62 584 ILE B CA 1
ATOM 9302 C C . ILE B 1 584 ? 10.938 43.844 28.266 1 76.62 584 ILE B C 1
ATOM 9304 O O . ILE B 1 584 ? 11.641 44.875 28.172 1 76.62 584 ILE B O 1
ATOM 9308 N N . SER B 1 585 ? 11.414 42.625 28.406 1 81.56 585 SER B N 1
ATOM 9309 C CA . SER B 1 585 ? 12.789 42.438 27.969 1 81.56 585 SER B CA 1
ATOM 9310 C C . SER B 1 585 ? 12.867 42.219 26.469 1 81.56 585 SER B C 1
ATOM 9312 O O . SER B 1 585 ? 12.219 41.312 25.922 1 81.56 585 SER B O 1
ATOM 9314 N N . ILE B 1 586 ? 13.594 43.125 25.766 1 85.12 586 ILE B N 1
ATOM 9315 C CA . ILE B 1 586 ? 13.719 43.094 24.312 1 85.12 586 ILE B CA 1
ATOM 9316 C C . ILE B 1 586 ? 15.18 42.875 23.922 1 85.12 586 ILE B C 1
ATOM 9318 O O . ILE B 1 586 ? 16.062 43.594 24.391 1 85.12 586 ILE B O 1
ATOM 9322 N N . VAL B 1 587 ? 15.359 41.812 23.172 1 84.31 587 VAL B N 1
ATOM 9323 C CA . VAL B 1 587 ? 16.672 41.562 22.578 1 84.31 587 VAL B CA 1
ATOM 9324 C C . VAL B 1 587 ? 16.578 41.688 21.062 1 84.31 587 VAL B C 1
ATOM 9326 O O . VAL B 1 587 ? 15.664 41.125 20.438 1 84.31 587 VAL B O 1
ATOM 9329 N N . ARG B 1 588 ? 17.422 42.5 20.422 1 82.19 588 ARG B N 1
ATOM 9330 C CA . ARG B 1 588 ? 17.516 42.656 18.984 1 82.19 588 ARG B CA 1
ATOM 9331 C C . ARG B 1 588 ? 18.938 42.406 18.5 1 82.19 588 ARG B C 1
ATOM 9333 O O . ARG B 1 588 ? 19.891 43.031 18.969 1 82.19 588 ARG B O 1
ATOM 9340 N N . LYS B 1 589 ? 19.141 41.406 17.484 1 74.62 589 LYS B N 1
ATOM 9341 C CA . LYS B 1 589 ? 20.453 41.062 16.938 1 74.62 589 LYS B CA 1
ATOM 9342 C C . LYS B 1 589 ? 20.406 40.938 15.414 1 74.62 589 LYS B C 1
ATOM 9344 O O . LYS B 1 589 ? 19.391 40.5 14.859 1 74.62 589 LYS B O 1
#

Nearest PDB structures (foldseek):
  7jwf-assembly1_A  TM=9.184E-01  e=3.203E-46  Pseudoalteromonas distincta
  7jw4-assembly2_B  TM=9.189E-01  e=7.626E-46  Pseudoalteromonas distincta
  8pvs-assembly2_B  TM=9.230E-01  e=1.326E-43  Akkermansia muciniphila
  8yk1-assembly3_C  TM=8.764E-01  e=2.914E-39  Bifidobacterium bifidum JCM 1254
  8yk3-assembly2_B  TM=8.690E-01  e=6.663E-37  Bifidobacterium bifidum JCM 1254

Solvent-accessible surface area (backbone atoms only — not comparable to full-atom values): 55828 Å² total; per-residue (Å²): 138,83,80,76,79,77,77,76,77,76,74,74,69,73,72,74,71,79,65,42,77,46,54,53,66,79,44,67,89,68,58,43,55,80,39,36,14,54,45,48,48,53,52,56,69,70,45,62,44,76,51,38,32,35,40,37,36,63,67,45,73,38,24,35,45,39,90,66,12,42,39,46,76,44,67,39,70,78,25,34,65,44,78,41,23,24,46,41,69,41,60,46,30,32,38,37,32,45,32,28,51,66,13,38,41,35,34,39,52,75,34,21,50,33,36,36,31,54,22,37,36,39,35,41,31,30,29,32,37,33,46,71,54,57,70,45,42,61,21,37,25,72,40,63,38,81,89,76,44,36,36,30,35,37,43,54,83,65,40,40,64,48,74,58,96,42,26,52,25,38,35,56,64,92,48,73,38,74,40,42,31,48,51,47,38,30,26,73,89,78,59,18,57,25,80,35,27,70,33,37,27,47,42,86,73,42,31,71,62,47,39,39,43,82,77,48,94,54,26,34,37,39,46,54,59,50,65,70,37,76,58,59,68,66,22,31,46,32,27,44,26,41,90,78,68,39,27,72,17,30,40,30,40,35,31,55,23,32,44,39,36,39,34,47,31,35,36,29,36,34,33,10,27,39,34,36,34,30,48,25,36,29,39,40,38,34,37,37,31,33,34,66,54,85,91,53,90,68,72,60,14,21,62,24,26,41,26,35,35,39,31,20,19,58,41,38,39,40,32,52,26,38,34,32,18,18,57,21,25,44,32,38,39,25,30,48,39,30,30,30,71,37,76,79,49,66,30,27,35,34,30,32,45,75,33,79,35,42,32,53,55,84,80,67,47,65,69,33,39,32,33,30,19,39,67,42,52,65,45,72,78,37,76,46,42,30,57,40,57,43,76,42,24,50,39,36,32,39,39,29,37,77,50,68,38,77,95,52,64,56,73,56,22,27,37,35,52,68,66,28,48,26,29,39,40,43,31,45,29,38,35,32,32,15,51,26,34,28,31,38,54,11,28,56,36,52,34,41,40,33,47,28,40,34,26,12,26,24,21,38,35,36,33,48,35,30,82,80,66,73,19,34,23,31,53,35,50,34,36,41,38,32,48,27,38,40,36,62,36,32,46,28,63,62,98,47,27,39,34,31,36,53,56,60,51,79,38,86,51,90,94,55,46,67,30,29,35,39,38,40,32,48,27,40,38,36,26,38,54,59,30,44,35,34,39,41,26,32,36,36,36,37,43,29,47,27,39,38,39,78,36,78,86,50,79,59,88,70,88,57,51,26,31,36,38,30,64,55,42,71,70,44,76,45,72,57,46,67,73,50,94,75,72,85,40,74,45,81,82,136,84,83,77,79,78,79,78,78,77,76,79,70,75,75,75,74,78,65,44,75,45,54,53,65,79,43,68,87,69,60,43,53,81,40,35,15,54,45,48,46,54,52,54,69,70,44,63,44,76,51,39,30,34,41,37,36,63,66,45,73,35,24,35,44,38,88,67,13,41,39,47,74,45,66,40,71,79,24,34,64,45,78,42,24,24,44,41,70,42,58,48,32,31,38,37,32,45,34,29,51,67,14,38,42,35,34,40,54,76,35,22,49,33,35,36,30,53,22,36,35,40,36,43,30,29,30,33,38,33,48,72,54,57,71,46,42,62,21,36,25,72,40,63,38,81,87,76,44,36,36,29,34,37,43,54,85,64,37,40,63,48,74,58,96,44,26,50,27,39,35,56,64,92,48,72,36,73,39,42,32,48,52,46,39,29,26,72,89,76,58,19,57,24,80,34,26,72,34,38,26,46,42,85,74,44,31,71,61,49,39,40,42,80,78,49,93,51,26,35,35,38,47,55,62,51,66,72,36,78,58,58,66,66,21,32,46,32,28,43,25,40,90,78,68,40,28,72,16,30,40,29,40,36,30,56,23,31,43,40,35,40,34,49,31,34,36,30,37,33,33,10,27,39,34,36,34,30,48,25,36,30,40,40,38,34,38,37,32,33,34,65,55,85,92,52,89,68,70,59,14,21,62,22,26,43,26,36,35,39,31,20,20,59,42,38,38,40,32,53,26,40,35,33,19,18,56,21,26,45,31,38,38,26,31,48,39,30,32,31,72,38,76,80,48,67,31,28,34,33,31,32,45,74,34,78,36,42,34,53,55,82,79,67,45,66,68,34,38,29,33,29,19,39,68,42,52,66,45,74,77,34,77,47,44,30,58,38,59,43,77,42,25,50,40,36,34,38,40,29,37,77,53,68,37,77,93,52,65,56,74,57,24,29,38,34,52,68,65,26,48,26,28,39,39,42,31,44,28,40,34,33,32,16,51,26,36,28,31,37,54,11,28,57,35,52,35,40,40,33,48,28,38,35,26,12,25,25,21,38,36,36,33,49,34,30,83,82,68,74,19,34,24,32,54,34,50,34,37,41,37,31,48,28,37,39,37,62,38,33,44,29,64,62,98,49,28,41,33,31,34,53,57,58,50,80,39,86,51,90,96,54,46,67,30,30,34,40,37,41,33,48,28,39,37,36,25,36,56,59,30,45,35,34,38,42,26,31,36,35,37,37,43,30,48,28,39,40,39,78,37,80,87,50,80,58,87,70,89,59,52,25,31,36,38,30,63,54,41,69,71,44,78,44,73,57,44,68,72,50,95,75,72,86,39,76,46,81,82

Organism: NCBI:txid214856